Protein 1O6V (pdb70)

Solvent-accessible surface area: 38414 Å² total

Organism: Listeria monocytogenes serovar 1/2a (strain ATCC BAA-679 / EGD-e) (NCBI:txid169963)

InterPro domains:
  IPR001611 Leucine-rich repeat [PS51450] (99-120)
  IPR001611 Leucine-rich repeat [PS51450] (121-142)
  IPR001611 Leucine-rich repeat [PS51450] (143-164)
  IPR001611 Leucine-rich repeat [PS51450] (165-186)
  IPR001611 Leucine-rich repeat [PS51450] (208-229)
  IPR001611 Leucine-rich repeat [PS51450] (230-251)
  IPR001611 Leucine-rich repeat [PS51450] (252-273)
  IPR001611 Leucine-rich repeat [PS51450] (274-295)
  IPR001611 Leucine-rich repeat [PS51450] (296-317)
  IPR001611 Leucine-rich repeat [PS51450] (318-339)
  IPR001611 Leucine-rich repeat [PS51450] (340-361)
  IPR001611 Leucine-rich repeat [PS51450] (362-383)
  IPR001611 Leucine-rich repeat [PS51450] (384-405)
  IPR003591 Leucine-rich repeat, typical subtype [SM00369] (97-118)
  IPR003591 Leucine-rich repeat, typical subtype [SM00369] (119-140)
  IPR003591 Leucine-rich repeat, typical subtype [SM00369] (141-162)
  IPR003591 Leucine-rich repeat, typical subtype [SM00369] (163-184)
  IPR003591 Leucine-rich repeat, typical subtype [SM00369] (206-227)
  IPR003591 Leucine-rich repeat, typical subtype [SM00369] (228-248)
  IPR003591 Leucine-rich repeat, typical subtype [SM00369] (250-271)

Foldseek 3Di:
DADADPDWAQLCVQAVFPQVLVQVCVVLVHDDSRGTDHLVSLCVDAEEEQDPRQTADRRNCSSNLNHAYYAHAQYAYADDLSQQNNLNHAEYHHANYAYADPLSQQNNQNHQYYAHANYAYADPLSCLNNQNHQYYHADNYDYADPLSCLRNQNHAEDEHDAAHADPQSCQNNQNHAYYADEHYAYADPLSVLNNLNHQEYHHEQYAHADDLSCLNNQNHQYYAHHHYAYADPLSCLNNLNHQYYAPANYAYADPLSCLNNQNHQEYHHAQYAHADDLSCLNNQNHQYYEHHNYAYADPLSCLSNQNHAEYEAANYAYADPQSCLSHLNHQYYAHAQYAHADPLNCLNNLNHQYYAHAAYQYQEQQSCQNNQNHQAYHAYEHEDEDDADADDQKDKDFQRRADNVRDGFDFPFWPQPWDDDPGMIMHGHPDDDFKTKTKGWAWDDRNNHIYINIYIYIHGHD/DADPDFFQLCVLAVFPQVLVQVCVVLVHDDSRDTDHLVSLCVDAEEESDQRQTADRRNCLSSLNHQYYAHAQYAYADDLSQQRSLNHAEYHHANYAYADPLSQLRNLNHQYYAHAHYAYADPLSQLNNQNHQYEHADHYDHADPLSCLRNQNHQEDEHDAAHADPQSCQNNLNHAYYADEHYAYADPLSVLNNLNHQEYHHEQYAHADDLSCLNNQNHQYYAHHHYAYADPLSLLNNLNHAEYAPANYAYADCLSCLNNQNHQEYHHAQYAYADCLSVLNNQNHQYYEHHNYAYADPLSCLSNQNHAEYEHAHYAYADPLSCLSHLNHAEYAHAQYAHADDLSVQNNLNHAYYAHAQYQHQEQQSVQNNQNHAAYHAHEHEDAAEEAAADQKDKDFQRHADNVRDGFDFPFWPQPWDDDPGMTMHGHPDDDFWIKTKGWAWDDRNNHIYINMYMYIYGHD

Radius of gyration: 49.24 Å; Cα contacts (8 Å, |Δi|>4): 3359; chains: 2; bounding box: 65×78×161 Å

B-factor: mean 17.6, std 8.45, range [5.35, 55.25]

GO terms:
  GO:0005576 extracellular region (C, EXP)
  GO:0009274 peptidoglycan-based cell wall (C, TAS)
  GO:0005515 protein binding (F, IPI)

Sequence (922 aa):
GSATITQQDTPINQQIFTDTTALAEKKMKKTVLGKTTNNVTDTVSSQTDDLDQQVTTTTLQQQADRRLGIKKSIDGVVEYLNNLTQQQINFSNNQQLTDITTTPLKKNNLTKKLVVDILMNNNQQIADITTPLANNLTNLTGLTLFNNQQITDDIDDPLKNLTNLNNRLEEELSSSSNTISSDDISALSGLTSLQQQQQLSSFGNNQQQVTTDLKPLANLTTTTLERRRLDDISSNKVSDISVLAKLTNLESLIIATNNQQISDITPLGILTNNLDELSLNGNQQQLLKDIGTLASSLTNLTDDLDLANNQISNLAPLSGLTKKLTELKKLGANQISSNISPLAGLTALTNLELNEENQLEEDDISSPIISSNNLKNNLTTYYLTLYFFNNNISSSDISPVSSLTKLQQRRLFFFYNNKKVSSDVSSSLANNLTTTNIINWLSAGHHNQISDLTPLANNLTRRITQLGLNNDQQAAWWTTNNAAPPVVNNYYKKAANNVVSSIIPPNNTTVKKNVTGALIAPATTIISSDDGGGGSSYYTTEEPPDDIITTWWNNLLPPSSYTTNNEEVVSSYYTTFSQPVTIGKKGTTTFFSSGGTTVVTTQQPPLLKKATITQDTPINQIFTDTTALAEKMKTVLGKKTNVTDTVSQTTDLDQVTTTLQQADRRRLGIKSIDGVVEYLNNLTQQINFFSNNNQQLTTDDDITTPLKKKNLTKLVVDILMNNNQIADITTPLANNLTNLTGLTLFNNQQITDDIDDPLKNLTNNLNNRLEEELSSNTISDDISSALSSGLTSLQQQQQLSFGNNQQQVTDLKPLANLTTTTLERRLDISSNKKVSDDISSVLAKLTNNLESSLIIATNNQISDITPLGILTNLDDEELSSLNGNQQQLKDIGTLASSLTNLTDLDLANNQISNLAPLSGLTKKLTELKKLGANQISNISSPLAGLTALTNLEELNEENQLEEDISSPIISSNNLKKKNNLTTYLTLYFFNNNISSDISPVSSLTKLQRLFFFYNNKKVSDVSSSLANNLTTTNINWLSAGHHNQISDLTPLANLTRRRITQLGLNNDQAAWWTTNNAAPPVVNNYYKKAANNVVSSIIPPNNTTVKKKNVTGALIAPAATTIISSDDGGGGSSYYTEEPPDDIITTWWNNLLPPSSYYTTNNEEVVSSYYTFSQPVTIGKGTTTTFSGGTTVVTTQQPPLLKK

Nearest PDB structures (foldseek):
  8h64-assembly2_C  TM=9.914E-01  e=2.262E-69  Listeria monocytogenes EGD-e
  2omu-assembly1_A  TM=9.912E-01  e=2.163E-69  Listeria monocytogenes EGD-e
  2omz-assembly1_A  TM=9.907E-01  e=3.704E-69  Listeria monocytogenes EGD-e
  2omv-assembly1_A  TM=9.915E-01  e=9.926E-69  Listeria monocytogenes EGD-e
  2omy-assembly1_A  TM=9.886E-01  e=4.355E-68  Listeria monocytogenes EGD-e

CATH classification: 3.80.10.10 (+1 more: 2.60.40.1220)

Secondary structure (P-SEA, 3-state):
cbbbbccbbbcccccccaaaaaaaaaaaccccccccccaaaaaaccccccccccccccccccccccccbbbbccccccccccccccccccbbbbccccccccccccccccccbbbbccccccccccccccccccbbbbcccccccccccccccccccccccccccccccccccccccbbbbccccccccccccccccccbbbbccccccccccccccccccbbbbccccccccccccccccccbbbbccccccccccccccccccbbbbccccccccccccccccccbbbbccccccccccccccccccbbbbccccccccccccccccccbbbbccccccccccccccccccbbbbccccccccccccccccccccccccccccccbbbbccbbbbbbcccccccccccccccccccccccccbbbbbccccccccbbbbbbbbcccbbbbbbbbbbbbcc/cccccccccccccccaaaaaaaaaaaccccccccccaaaaaaccccccccccccccccccccccccbbbbccccccccccccccccccbbbbccccccccccccccccccbbbbccccccccccccccccccbbbbcccccccccccccccccccccccccccccccccccccccbbbbccccccccccccccccccbbbbccccccccccccccccccbbbbccccccccccccccccccbbbbccccccccccccccccccbbbbccccccccccccccccccbbbbccccccccccccccccccbbbbccccccccccccccccccbbbbccccccccccccccccccbbbbcccccccccccccccccccccccbbbbbccbbbbccbbbbbbccccccccccccccccccccccccbbbbbccccccccccbbbbbbbcccbbbbbcbbbbbbcc

Structure (mmCIF, N/CA/C/O backbone):
data_1O6V
#
_entry.id   1O6V
#
_cell.length_a   85.589
_cell.length_b   67.907
_cell.length_c   154.251
_cell.angle_alpha   90.00
_cell.angle_beta   103.48
_cell.angle_gamma   90.00
#
_symmetry.space_group_name_H-M   'C 1 2 1'
#
loop_
_entity.id
_entity.type
_entity.pdbx_description
1 polymer 'INTERNALIN A'
2 non-polymer 'CALCIUM ION'
3 water water
#
loop_
_atom_site.group_PDB
_atom_site.id
_atom_site.type_symbol
_atom_site.label_atom_id
_atom_site.label_alt_id
_atom_site.label_comp_id
_atom_site.label_asym_id
_atom_site.label_entity_id
_atom_site.label_seq_id
_atom_site.pdbx_PDB_ins_code
_atom_site.Cartn_x
_atom_site.Cartn_y
_atom_site.Cartn_z
_atom_site.occupancy
_atom_site.B_iso_or_equiv
_atom_site.auth_seq_id
_atom_site.auth_comp_id
_atom_site.auth_asym_id
_atom_site.auth_atom_id
_atom_site.pdbx_PDB_model_num
ATOM 1 C C . LEU A 1 3 ? -9.877 -24.285 105.087 1.00 33.48 33 LEU A C 1
ATOM 2 O O . LEU A 1 3 ? -9.036 -25.159 105.329 1.00 34.01 33 LEU A O 1
ATOM 3 N N . GLY A 1 4 ? -9.887 -23.099 105.694 1.00 33.03 34 GLY A N 1
ATOM 4 C CA . GLY A 1 4 ? -9.282 -22.884 107.007 1.00 32.69 34 GLY A CA 1
ATOM 5 C C . GLY A 1 4 ? -7.806 -22.474 106.913 1.00 32.53 34 GLY A C 1
ATOM 6 O O . GLY A 1 4 ? -7.118 -22.388 107.940 1.00 32.15 34 GLY A O 1
ATOM 7 N N . SER A 1 5 ? -7.329 -22.237 105.672 1.00 32.09 35 SER A N 1
ATOM 8 C CA . SER A 1 5 ? -5.931 -21.818 105.402 1.00 31.69 35 SER A CA 1
ATOM 9 C C . SER A 1 5 ? -5.921 -20.835 104.284 1.00 30.92 35 SER A C 1
ATOM 10 O O . SER A 1 5 ? -6.542 -21.083 103.224 1.00 31.87 35 SER A O 1
ATOM 13 N N . ALA A 1 6 ? -5.225 -19.709 104.489 1.00 29.28 36 ALA A N 1
ATOM 14 C CA . ALA A 1 6 ? -4.972 -18.737 103.429 1.00 27.78 36 ALA A CA 1
ATOM 15 C C . ALA A 1 6 ? -3.604 -19.027 102.849 1.00 26.46 36 ALA A C 1
ATOM 16 O O . ALA A 1 6 ? -2.643 -19.175 103.583 1.00 25.99 36 ALA A O 1
ATOM 18 N N . THR A 1 7 ? -3.515 -19.142 101.519 1.00 24.76 37 THR A N 1
ATOM 19 C CA . THR A 1 7 ? -2.239 -19.366 100.858 1.00 24.19 37 THR A CA 1
ATOM 20 C C . THR A 1 7 ? -2.027 -18.452 99.662 1.00 23.13 37 THR A C 1
ATOM 21 O O . THR A 1 7 ? -2.960 -17.990 99.026 1.00 23.41 37 THR A O 1
ATOM 25 N N . ILE A 1 8 ? -0.770 -18.181 99.388 1.00 22.27 38 ILE A N 1
ATOM 26 C CA . ILE A 1 8 ? -0.390 -17.566 98.138 1.00 22.44 38 ILE A CA 1
ATOM 27 C C . ILE A 1 8 ? -0.006 -18.655 97.149 1.00 23.32 38 ILE A C 1
ATOM 28 O O . ILE A 1 8 ? 0.626 -19.697 97.512 1.00 24.46 38 ILE A O 1
ATOM 33 N N . THR A 1 9 ? -0.404 -18.410 95.912 1.00 23.81 39 THR A N 1
ATOM 34 C CA . THR A 1 9 ? -0.251 -19.305 94.768 1.00 24.54 39 THR A CA 1
ATOM 35 C C . THR A 1 9 ? 1.061 -19.027 93.999 1.00 23.60 39 THR A C 1
ATOM 36 O O . THR A 1 9 ? 1.590 -19.927 93.291 1.00 24.83 39 THR A O 1
ATOM 40 N N A GLN A 1 10 ? 1.569 -17.792 94.098 0.70 23.11 40 GLN A N 1
ATOM 41 N N B GLN A 1 10 ? 1.548 -17.776 94.094 0.30 23.33 40 GLN A N 1
ATOM 42 C CA A GLN A 1 10 ? 2.879 -17.440 93.530 0.70 22.30 40 GLN A CA 1
ATOM 43 C CA B GLN A 1 10 ? 2.816 -17.355 93.484 0.30 22.74 40 GLN A CA 1
ATOM 44 C C A GLN A 1 10 ? 3.650 -16.598 94.516 0.70 22.08 40 GLN A C 1
ATOM 45 C C B GLN A 1 10 ? 3.633 -16.585 94.522 0.30 22.26 40 GLN A C 1
ATOM 46 O O A GLN A 1 10 ? 3.064 -15.984 95.417 0.70 21.62 40 GLN A O 1
ATOM 47 O O B GLN A 1 10 ? 3.067 -16.016 95.469 0.30 22.01 40 GLN A O 1
ATOM 58 N N . ASP A 1 11 ? 4.960 -16.578 94.358 1.00 21.37 41 ASP A N 1
ATOM 59 C CA . ASP A 1 11 ? 5.838 -15.771 95.211 1.00 21.16 41 ASP A CA 1
ATOM 60 C C . ASP A 1 11 ? 5.376 -14.287 95.182 1.00 20.66 41 ASP A C 1
ATOM 61 O O . ASP A 1 11 ? 5.058 -13.748 94.148 1.00 20.11 41 ASP A O 1
ATOM 66 N N . THR A 1 12 ? 5.338 -13.654 96.370 1.00 18.58 42 THR A N 1
ATOM 67 C CA . THR A 1 12 ? 4.689 -12.391 96.539 1.00 18.11 42 THR A CA 1
ATOM 68 C C . THR A 1 12 ? 5.507 -11.487 97.440 1.00 17.06 42 THR A C 1
ATOM 69 O O . THR A 1 12 ? 5.981 -11.954 98.496 1.00 17.55 42 THR A O 1
ATOM 73 N N . PRO A 1 13 ? 5.677 -10.208 97.100 1.00 16.53 43 PRO A N 1
ATOM 74 C CA . PRO A 1 13 ? 6.382 -9.308 98.014 1.00 15.80 43 PRO A CA 1
ATOM 75 C C . PRO A 1 13 ? 5.774 -9.265 99.401 1.00 15.79 43 PRO A C 1
ATOM 76 O O . PRO A 1 13 ? 4.569 -9.339 99.573 1.00 16.01 43 PRO A O 1
ATOM 80 N N . ILE A 1 14 ? 6.638 -9.204 100.363 1.00 15.21 44 ILE A N 1
ATOM 81 C CA . ILE A 1 14 ? 6.223 -9.199 101.780 1.00 15.83 44 ILE A CA 1
ATOM 82 C C . ILE A 1 14 ? 5.241 -8.051 102.028 1.00 16.76 44 ILE A C 1
ATOM 83 O O . ILE A 1 14 ? 4.234 -8.241 102.741 1.00 17.38 44 ILE A O 1
ATOM 88 N N . ASN A 1 15 ? 5.507 -6.861 101.434 1.00 17.20 45 ASN A N 1
ATOM 89 C CA . ASN A 1 15 ? 4.671 -5.677 101.676 1.00 17.87 45 ASN A CA 1
ATOM 90 C C . ASN A 1 15 ? 3.291 -5.717 100.999 1.00 18.03 45 ASN A C 1
ATOM 91 O O . ASN A 1 15 ? 2.470 -4.841 101.257 1.00 19.86 45 ASN A O 1
ATOM 96 N N A GLN A 1 16 ? 3.050 -6.753 100.160 0.70 17.43 46 GLN A N 1
ATOM 97 N N B GLN A 1 16 ? 3.044 -6.705 100.135 0.30 18.08 46 GLN A N 1
ATOM 98 C CA A GLN A 1 16 ? 1.736 -7.005 99.559 0.70 16.95 46 GLN A CA 1
ATOM 99 C CA B GLN A 1 16 ? 1.696 -6.914 99.608 0.30 17.94 46 GLN A CA 1
ATOM 100 C C A GLN A 1 16 ? 0.937 -8.056 100.344 0.70 16.90 46 GLN A C 1
ATOM 101 C C B GLN A 1 16 ? 0.892 -7.826 100.543 0.30 17.45 46 GLN A C 1
ATOM 102 O O A GLN A 1 16 ? -0.220 -8.300 100.042 0.70 18.13 46 GLN A O 1
ATOM 103 O O B GLN A 1 16 ? -0.324 -7.681 100.629 0.30 17.57 46 GLN A O 1
ATOM 114 N N . ILE A 1 17 ? 1.592 -8.710 101.295 1.00 17.21 47 ILE A N 1
ATOM 115 C CA . ILE A 1 17 ? 0.927 -9.672 102.210 1.00 16.84 47 ILE A CA 1
ATOM 116 C C . ILE A 1 17 ? 0.649 -8.950 103.532 1.00 16.08 47 ILE A C 1
ATOM 117 O O . ILE A 1 17 ? -0.463 -8.955 104.014 1.00 16.79 47 ILE A O 1
ATOM 122 N N . PHE A 1 18 ? 1.690 -8.347 104.076 1.00 15.84 48 PHE A N 1
ATOM 123 C CA . PHE A 1 18 ? 1.624 -7.638 105.376 1.00 15.95 48 PHE A CA 1
ATOM 124 C C . PHE A 1 18 ? 1.593 -6.203 105.071 1.00 16.46 48 PHE A C 1
ATOM 125 O O . PHE A 1 18 ? 2.609 -5.596 104.823 1.00 16.86 48 PHE A O 1
ATOM 133 N N . THR A 1 19 ? 0.394 -5.644 105.037 1.00 17.15 49 THR A N 1
ATOM 134 C CA . THR A 1 19 ? 0.192 -4.250 104.556 1.00 18.53 49 THR A CA 1
ATOM 135 C C . THR A 1 19 ? 0.549 -3.214 105.588 1.00 17.95 49 THR A C 1
ATOM 136 O O . THR A 1 19 ? 0.816 -2.096 105.257 1.00 19.23 49 THR A O 1
ATOM 140 N N . ASP A 1 20 ? 0.590 -3.596 106.860 1.00 17.11 50 ASP A N 1
ATOM 141 C CA . ASP A 1 20 ? 1.058 -2.702 107.888 1.00 16.29 50 ASP A CA 1
ATOM 142 C C . ASP A 1 20 ? 2.572 -2.564 107.773 1.00 16.41 50 ASP A C 1
ATOM 143 O O . ASP A 1 20 ? 3.287 -3.563 107.735 1.00 16.28 50 ASP A O 1
ATOM 148 N N A THR A 1 21 ? 3.035 -1.303 107.718 0.70 16.78 51 THR A N 1
ATOM 149 N N B THR A 1 21 ? 3.082 -1.327 107.733 0.30 16.30 51 THR A N 1
ATOM 150 C CA A THR A 1 21 ? 4.439 -0.963 107.568 0.70 17.75 51 THR A CA 1
ATOM 151 C CA B THR A 1 21 ? 4.531 -1.111 107.457 0.30 16.57 51 THR A CA 1
ATOM 152 C C A THR A 1 21 ? 5.304 -1.671 108.598 0.70 16.83 51 THR A C 1
ATOM 153 C C B THR A 1 21 ? 5.435 -1.565 108.620 0.30 16.30 51 THR A C 1
ATOM 154 O O A THR A 1 21 ? 6.305 -2.331 108.257 0.70 17.37 51 THR A O 1
ATOM 155 O O B THR A 1 21 ? 6.624 -1.928 108.398 0.30 16.40 51 THR A O 1
ATOM 162 N N . ALA A 1 22 ? 4.920 -1.541 109.858 1.00 16.45 52 ALA A N 1
ATOM 163 C CA . ALA A 1 22 ? 5.680 -2.121 110.956 1.00 15.75 52 ALA A CA 1
ATOM 164 C C . ALA A 1 22 ? 5.694 -3.625 110.907 1.00 15.19 52 ALA A C 1
ATOM 165 O O . ALA A 1 22 ? 6.729 -4.253 111.127 1.00 16.20 52 ALA A O 1
ATOM 167 N N . LEU A 1 23 ? 4.568 -4.230 110.634 1.00 14.61 53 LEU A N 1
ATOM 168 C CA . LEU A 1 23 ? 4.537 -5.668 110.567 1.00 14.65 53 LEU A CA 1
ATOM 169 C C . LEU A 1 23 ? 5.364 -6.170 109.376 1.00 14.86 53 LEU A C 1
ATOM 170 O O . LEU A 1 23 ? 6.017 -7.214 109.457 1.00 14.06 53 LEU A O 1
ATOM 175 N N . ALA A 1 24 ? 5.330 -5.468 108.277 1.00 14.83 54 ALA A N 1
ATOM 176 C CA . ALA A 1 24 ? 6.116 -5.908 107.114 1.00 15.44 54 ALA A CA 1
ATOM 177 C C . ALA A 1 24 ? 7.580 -5.929 107.389 1.00 15.62 54 ALA A C 1
ATOM 178 O O . ALA A 1 24 ? 8.267 -6.836 106.984 1.00 15.23 54 ALA A O 1
ATOM 180 N N . GLU A 1 25 ? 8.043 -4.910 108.087 1.00 16.50 55 GLU A N 1
ATOM 181 C CA . GLU A 1 25 ? 9.423 -4.790 108.474 1.00 17.67 55 GLU A CA 1
ATOM 182 C C . GLU A 1 25 ? 9.843 -5.949 109.425 1.00 17.14 55 GLU A C 1
ATOM 183 O O . GLU A 1 25 ? 10.906 -6.483 109.312 1.00 18.73 55 GLU A O 1
ATOM 189 N N A LYS A 1 26 ? 8.958 -6.284 110.371 0.90 16.61 56 LYS A N 1
ATOM 190 N N B LYS A 1 26 ? 8.942 -6.289 110.357 0.10 17.24 56 LYS A N 1
ATOM 191 C CA A LYS A 1 26 ? 9.165 -7.378 111.226 0.90 16.32 56 LYS A CA 1
ATOM 192 C CA B LYS A 1 26 ? 9.152 -7.392 111.274 0.10 17.00 56 LYS A CA 1
ATOM 193 C C A LYS A 1 26 ? 9.209 -8.689 110.452 0.90 16.20 56 LYS A C 1
ATOM 194 C C B LYS A 1 26 ? 9.191 -8.711 110.507 0.10 16.79 56 LYS A C 1
ATOM 195 O O A LYS A 1 26 ? 10.079 -9.512 110.678 0.90 16.41 56 LYS A O 1
ATOM 196 O O B LYS A 1 26 ? 10.033 -9.550 110.782 0.10 16.83 56 LYS A O 1
ATOM 207 N N . MET A 1 27 ? 8.278 -8.880 109.533 1.00 16.62 57 MET A N 1
ATOM 208 C CA . MET A 1 27 ? 8.183 -10.149 108.778 1.00 16.22 57 MET A CA 1
ATOM 209 C C . MET A 1 27 ? 9.394 -10.328 107.845 1.00 17.20 57 MET A C 1
ATOM 210 O O . MET A 1 27 ? 9.808 -11.406 107.611 1.00 17.31 57 MET A O 1
ATOM 215 N N A LYS A 1 28 ? 9.936 -9.232 107.358 0.50 17.42 58 LYS A N 1
ATOM 216 N N B LYS A 1 28 ? 9.918 -9.213 107.341 0.50 17.59 58 LYS A N 1
ATOM 217 C CA A LYS A 1 28 ? 11.123 -9.277 106.524 0.50 17.60 58 LYS A CA 1
ATOM 218 C CA B LYS A 1 28 ? 11.148 -9.203 106.547 0.50 17.92 58 LYS A CA 1
ATOM 219 C C A LYS A 1 28 ? 12.267 -9.947 107.324 0.50 17.75 58 LYS A C 1
ATOM 220 C C B LYS A 1 28 ? 12.228 -9.952 107.329 0.50 17.88 58 LYS A C 1
ATOM 221 O O A LYS A 1 28 ? 12.932 -10.851 106.818 0.50 17.53 58 LYS A O 1
ATOM 222 O O B LYS A 1 28 ? 12.800 -10.926 106.829 0.50 17.47 58 LYS A O 1
ATOM 233 N N . THR A 1 29 ? 12.448 -9.529 108.583 1.00 18.07 59 THR A N 1
ATOM 234 C CA . THR A 1 29 ? 13.468 -10.138 109.455 1.00 18.57 59 THR A CA 1
ATOM 235 C C . THR A 1 29 ? 13.135 -11.629 109.749 1.00 17.86 59 THR A C 1
ATOM 236 O O . THR A 1 29 ? 14.009 -12.501 109.642 1.00 18.80 59 THR A O 1
ATOM 240 N N . VAL A 1 30 ? 11.888 -11.892 110.127 1.00 17.69 60 VAL A N 1
ATOM 241 C CA . VAL A 1 30 ? 11.420 -13.268 110.431 1.00 18.02 60 VAL A CA 1
ATOM 242 C C . VAL A 1 30 ? 11.649 -14.220 109.251 1.00 17.60 60 VAL A C 1
ATOM 243 O O . VAL A 1 30 ? 12.031 -15.336 109.428 1.00 17.99 60 VAL A O 1
ATOM 247 N N . LEU A 1 31 ? 11.411 -13.718 108.027 1.00 17.78 61 LEU A N 1
ATOM 248 C CA . LEU A 1 31 ? 11.469 -14.515 106.829 1.00 17.66 61 LEU A CA 1
ATOM 249 C C . LEU A 1 31 ? 12.840 -14.509 106.174 1.00 18.04 61 LEU A C 1
ATOM 250 O O . LEU A 1 31 ? 13.022 -15.155 105.149 1.00 18.78 61 LEU A O 1
ATOM 255 N N . GLY A 1 32 ? 13.793 -13.790 106.761 1.00 18.22 62 GLY A N 1
ATOM 256 C CA . GLY A 1 32 ? 15.180 -13.832 106.335 1.00 18.81 62 GLY A CA 1
ATOM 257 C C . GLY A 1 32 ? 15.418 -13.098 105.024 1.00 19.18 62 GLY A C 1
ATOM 258 O O . GLY A 1 32 ? 16.316 -13.469 104.244 1.00 20.30 62 GLY A O 1
ATOM 259 N N . LYS A 1 33 ? 14.625 -12.059 104.778 1.00 18.97 63 LYS A N 1
ATOM 260 C CA . LYS A 1 33 ? 14.764 -11.247 103.579 1.00 19.51 63 LYS A CA 1
ATOM 261 C C . LYS A 1 33 ? 15.441 -9.919 103.902 1.00 19.83 63 LYS A C 1
ATOM 262 O O . LYS A 1 33 ? 15.588 -9.567 105.054 1.00 22.05 63 LYS A O 1
ATOM 268 N N A THR A 1 34 ? 15.868 -9.196 102.899 0.50 20.05 64 THR A N 1
ATOM 269 N N B THR A 1 34 ? 15.878 -9.198 102.860 0.50 20.39 64 THR A N 1
ATOM 270 C CA A THR A 1 34 ? 16.640 -7.974 103.140 0.50 20.00 64 THR A CA 1
ATOM 271 C CA B THR A 1 34 ? 16.595 -7.896 103.037 0.50 20.62 64 THR A CA 1
ATOM 272 C C A THR A 1 34 ? 15.864 -6.748 102.737 0.50 18.81 64 THR A C 1
ATOM 273 C C B THR A 1 34 ? 15.688 -6.703 102.909 0.50 19.52 64 THR A C 1
ATOM 274 O O A THR A 1 34 ? 16.324 -5.648 102.894 0.50 19.54 64 THR A O 1
ATOM 275 O O B THR A 1 34 ? 15.906 -5.672 103.552 0.50 19.78 64 THR A O 1
ATOM 282 N N A ASN A 1 35 ? 14.653 -6.942 102.259 0.50 17.91 65 ASN A N 1
ATOM 283 N N B ASN A 1 35 ? 14.656 -6.837 102.100 0.50 18.63 65 ASN A N 1
ATOM 284 C CA A ASN A 1 35 ? 13.793 -5.800 101.942 0.50 17.24 65 ASN A CA 1
ATOM 285 C CA B ASN A 1 35 ? 13.741 -5.732 101.851 0.50 18.03 65 ASN A CA 1
ATOM 286 C C A ASN A 1 35 ? 12.317 -6.184 101.941 0.50 16.97 65 ASN A C 1
ATOM 287 C C B ASN A 1 35 ? 12.316 -6.172 101.959 0.50 17.45 65 ASN A C 1
ATOM 288 O O A ASN A 1 35 ? 11.981 -7.282 101.571 0.50 16.78 65 ASN A O 1
ATOM 289 O O B ASN A 1 35 ? 12.003 -7.296 101.656 0.50 17.40 65 ASN A O 1
ATOM 298 N N . VAL A 1 36 ? 11.434 -5.254 102.360 1.00 17.31 66 VAL A N 1
ATOM 299 C CA . VAL A 1 36 ? 9.974 -5.534 102.397 1.00 17.81 66 VAL A CA 1
ATOM 300 C C . VAL A 1 36 ? 9.357 -5.763 101.010 1.00 18.18 66 VAL A C 1
ATOM 301 O O . VAL A 1 36 ? 8.273 -6.355 100.910 1.00 18.91 66 VAL A O 1
ATOM 305 N N . THR A 1 37 ? 10.065 -5.330 99.937 1.00 18.78 67 THR A N 1
ATOM 306 C CA . THR A 1 37 ? 9.655 -5.631 98.568 1.00 19.69 67 THR A CA 1
ATOM 307 C C . THR A 1 37 ? 10.086 -7.016 98.086 1.00 18.90 67 THR A C 1
ATOM 308 O O . THR A 1 37 ? 9.645 -7.452 97.057 1.00 18.57 67 THR A O 1
ATOM 312 N N . ASP A 1 38 ? 10.953 -7.719 98.850 1.00 18.09 68 ASP A N 1
ATOM 313 C CA . ASP A 1 38 ? 11.344 -9.030 98.471 1.00 17.90 68 ASP A CA 1
ATOM 314 C C . ASP A 1 38 ? 10.184 -10.008 98.475 1.00 17.94 68 ASP A C 1
ATOM 315 O O . ASP A 1 38 ? 9.303 -9.952 99.363 1.00 16.48 68 ASP A O 1
ATOM 320 N N . THR A 1 39 ? 10.191 -10.942 97.549 1.00 17.12 69 THR A N 1
ATOM 321 C CA . THR A 1 39 ? 9.161 -11.927 97.482 1.00 17.50 69 THR A CA 1
ATOM 322 C C . THR A 1 39 ? 9.397 -13.028 98.454 1.00 17.60 69 THR A C 1
ATOM 323 O O . THR A 1 39 ? 10.535 -13.345 98.792 1.00 18.17 69 THR A O 1
ATOM 327 N N . VAL A 1 40 ? 8.292 -13.602 98.915 1.00 17.42 70 VAL A N 1
ATOM 328 C CA . VAL A 1 40 ? 8.290 -14.828 99.677 1.00 17.73 70 VAL A CA 1
ATOM 329 C C . VAL A 1 40 ? 7.348 -15.819 99.088 1.00 18.05 70 VAL A C 1
ATOM 330 O O . VAL A 1 40 ? 6.430 -15.455 98.388 1.00 18.43 70 VAL A O 1
ATOM 334 N N A SER A 1 41 ? 7.594 -17.109 99.338 0.50 18.01 71 SER A N 1
ATOM 335 N N B SER A 1 41 ? 7.601 -17.085 99.402 0.50 18.17 71 SER A N 1
ATOM 336 C CA A SER A 1 41 ? 6.691 -18.169 98.896 0.50 18.56 71 SER A CA 1
ATOM 337 C CA B SER A 1 41 ? 6.814 -18.209 98.964 0.50 18.73 71 SER A CA 1
ATOM 338 C C A SER A 1 41 ? 5.854 -18.637 100.045 0.50 18.68 71 SER A C 1
ATOM 339 C C B SER A 1 41 ? 5.875 -18.648 100.074 0.50 18.83 71 SER A C 1
ATOM 340 O O A SER A 1 41 ? 6.124 -18.279 101.212 0.50 18.48 71 SER A O 1
ATOM 341 O O B SER A 1 41 ? 6.090 -18.278 101.240 0.50 18.59 71 SER A O 1
ATOM 346 N N . GLN A 1 42 ? 4.854 -19.471 99.752 1.00 19.05 72 GLN A N 1
ATOM 347 C CA . GLN A 1 42 ? 4.011 -20.043 100.801 1.00 19.72 72 GLN A CA 1
ATOM 348 C C . GLN A 1 42 ? 4.846 -20.949 101.701 1.00 19.93 72 GLN A C 1
ATOM 349 O O . GLN A 1 42 ? 4.615 -21.006 102.918 1.00 19.73 72 GLN A O 1
ATOM 355 N N . THR A 1 43 ? 5.809 -21.664 101.106 1.00 20.02 73 THR A N 1
ATOM 356 C CA . THR A 1 43 ? 6.767 -22.490 101.868 1.00 20.46 73 THR A CA 1
ATOM 357 C C . THR A 1 43 ? 7.509 -21.662 102.919 1.00 19.56 73 THR A C 1
ATOM 358 O O . THR A 1 43 ? 7.659 -22.118 104.075 1.00 19.51 73 THR A O 1
ATOM 362 N N A ASP A 1 44 ? 7.948 -20.458 102.534 0.50 19.22 74 ASP A N 1
ATOM 363 N N B ASP A 1 44 ? 7.961 -20.445 102.547 0.50 19.39 74 ASP A N 1
ATOM 364 C CA A ASP A 1 44 ? 8.591 -19.516 103.444 0.50 18.56 74 ASP A CA 1
ATOM 365 C CA B ASP A 1 44 ? 8.634 -19.542 103.495 0.50 18.88 74 ASP A CA 1
ATOM 366 C C A ASP A 1 44 ? 7.678 -19.218 104.622 0.50 18.28 74 ASP A C 1
ATOM 367 C C B ASP A 1 44 ? 7.687 -19.202 104.645 0.50 18.47 74 ASP A C 1
ATOM 368 O O A ASP A 1 44 ? 8.099 -19.279 105.790 0.50 18.10 74 ASP A O 1
ATOM 369 O O B ASP A 1 44 ? 8.091 -19.218 105.819 0.50 18.34 74 ASP A O 1
ATOM 378 N N . LEU A 1 45 ? 6.422 -18.901 104.294 1.00 17.69 75 LEU A N 1
ATOM 379 C CA . LEU A 1 45 ? 5.393 -18.526 105.278 1.00 17.42 75 LEU A CA 1
ATOM 380 C C . LEU A 1 45 ? 5.082 -19.698 106.200 1.00 17.25 75 LEU A C 1
ATOM 381 O O . LEU A 1 45 ? 4.884 -19.509 107.387 1.00 17.38 75 LEU A O 1
ATOM 386 N N . ASP A 1 46 ? 5.059 -20.909 105.653 1.00 17.96 76 ASP A N 1
ATOM 387 C CA . ASP A 1 46 ? 4.749 -22.117 106.430 1.00 18.02 76 ASP A CA 1
ATOM 388 C C . ASP A 1 46 ? 5.779 -22.406 107.533 1.00 18.17 76 ASP A C 1
ATOM 389 O O . ASP A 1 46 ? 5.489 -23.171 108.454 1.00 18.92 76 ASP A O 1
ATOM 394 N N A GLN A 1 47 ? 6.962 -21.824 107.453 0.50 18.12 77 GLN A N 1
ATOM 395 N N B GLN A 1 47 ? 6.957 -21.792 107.443 0.50 18.26 77 GLN A N 1
ATOM 396 C CA A GLN A 1 47 ? 7.996 -22.104 108.458 0.50 17.81 77 GLN A CA 1
ATOM 397 C CA B GLN A 1 47 ? 8.022 -22.009 108.437 0.50 18.05 77 GLN A CA 1
ATOM 398 C C A GLN A 1 47 ? 7.856 -21.224 109.731 0.50 17.61 77 GLN A C 1
ATOM 399 C C B GLN A 1 47 ? 7.725 -21.337 109.764 0.50 17.79 77 GLN A C 1
ATOM 400 O O A GLN A 1 47 ? 8.649 -21.386 110.702 0.50 17.47 77 GLN A O 1
ATOM 401 O O B GLN A 1 47 ? 8.247 -21.765 110.806 0.50 17.81 77 GLN A O 1
ATOM 412 N N . VAL A 1 48 ? 6.884 -20.302 109.731 1.00 16.96 78 VAL A N 1
ATOM 413 C CA . VAL A 1 48 ? 6.679 -19.424 110.892 1.00 16.69 78 VAL A CA 1
ATOM 414 C C . VAL A 1 48 ? 5.659 -20.055 111.850 1.00 15.97 78 VAL A C 1
ATOM 415 O O . VAL A 1 48 ? 4.457 -20.150 111.542 1.00 16.06 78 VAL A O 1
ATOM 419 N N . THR A 1 49 ? 6.141 -20.478 113.007 1.00 16.38 79 THR A N 1
ATOM 420 C CA . THR A 1 49 ? 5.247 -21.104 114.042 1.00 17.03 79 THR A CA 1
ATOM 421 C C . THR A 1 49 ? 5.047 -20.225 115.294 1.00 16.69 79 THR A C 1
ATOM 422 O O . THR A 1 49 ? 4.120 -20.447 116.039 1.00 17.12 79 THR A O 1
ATOM 426 N N A THR A 1 50 ? 5.924 -19.259 115.502 0.50 16.61 80 THR A N 1
ATOM 427 N N B THR A 1 50 ? 5.960 -19.287 115.529 0.25 16.73 80 THR A N 1
ATOM 428 N N C THR A 1 50 ? 5.965 -19.264 115.492 0.25 16.77 80 THR A N 1
ATOM 429 C CA A THR A 1 50 ? 5.756 -18.281 116.589 0.50 16.64 80 THR A CA 1
ATOM 430 C CA B THR A 1 50 ? 5.758 -18.256 116.549 0.25 16.69 80 THR A CA 1
ATOM 431 C CA C THR A 1 50 ? 5.920 -18.296 116.596 0.25 16.77 80 THR A CA 1
ATOM 432 C C A THR A 1 50 ? 6.154 -16.921 116.101 0.50 16.66 80 THR A C 1
ATOM 433 C C B THR A 1 50 ? 6.015 -16.909 115.973 0.25 16.68 80 THR A C 1
ATOM 434 C C C THR A 1 50 ? 6.103 -16.905 116.011 0.25 16.75 80 THR A C 1
ATOM 435 O O A THR A 1 50 ? 7.081 -16.787 115.250 0.50 16.20 80 THR A O 1
ATOM 436 O O B THR A 1 50 ? 6.675 -16.778 114.929 0.25 16.49 80 THR A O 1
ATOM 437 O O C THR A 1 50 ? 6.807 -16.743 114.998 0.25 16.55 80 THR A O 1
ATOM 447 N N . LEU A 1 51 ? 5.490 -15.885 116.634 1.00 16.57 81 LEU A N 1
ATOM 448 C CA . LEU A 1 51 ? 5.691 -14.534 116.214 1.00 16.64 81 LEU A CA 1
ATOM 449 C C . LEU A 1 51 ? 5.662 -13.643 117.453 1.00 16.90 81 LEU A C 1
ATOM 450 O O . LEU A 1 51 ? 4.628 -13.550 118.143 1.00 17.06 81 LEU A O 1
ATOM 455 N N A GLN A 1 52 ? 6.794 -13.014 117.750 0.40 16.46 82 GLN A N 1
ATOM 456 N N B GLN A 1 52 ? 6.794 -13.014 117.749 0.40 16.30 82 GLN A N 1
ATOM 457 N N C GLN A 1 52 ? 6.795 -13.001 117.743 0.20 16.27 82 GLN A N 1
ATOM 458 C CA A GLN A 1 52 ? 6.900 -12.057 118.861 0.40 16.52 82 GLN A CA 1
ATOM 459 C CA B GLN A 1 52 ? 6.911 -12.060 118.863 0.40 16.22 82 GLN A CA 1
ATOM 460 C CA C GLN A 1 52 ? 6.920 -12.078 118.874 0.20 16.01 82 GLN A CA 1
ATOM 461 C C A GLN A 1 52 ? 6.949 -10.680 118.256 0.40 15.72 82 GLN A C 1
ATOM 462 C C B GLN A 1 52 ? 6.957 -10.671 118.273 0.40 15.58 82 GLN A C 1
ATOM 463 C C C GLN A 1 52 ? 6.971 -10.647 118.317 0.20 15.54 82 GLN A C 1
ATOM 464 O O A GLN A 1 52 ? 8.012 -10.229 117.789 0.40 16.17 82 GLN A O 1
ATOM 465 O O B GLN A 1 52 ? 8.030 -10.196 117.842 0.40 16.14 82 GLN A O 1
ATOM 466 O O C GLN A 1 52 ? 8.056 -10.127 117.973 0.20 15.92 82 GLN A O 1
ATOM 482 N N . ALA A 1 53 ? 5.792 -10.021 118.223 1.00 15.18 83 ALA A N 1
ATOM 483 C CA . ALA A 1 53 ? 5.625 -8.731 117.538 1.00 14.20 83 ALA A CA 1
ATOM 484 C C . ALA A 1 53 ? 5.033 -7.684 118.479 1.00 14.37 83 ALA A C 1
ATOM 485 O O . ALA A 1 53 ? 4.289 -6.869 118.096 1.00 13.87 83 ALA A O 1
ATOM 487 N N . ASP A 1 54 ? 5.436 -7.755 119.717 1.00 14.56 84 ASP A N 1
ATOM 488 C CA . ASP A 1 54 ? 5.001 -6.811 120.707 1.00 14.96 84 ASP A CA 1
ATOM 489 C C . ASP A 1 54 ? 5.702 -5.459 120.557 1.00 14.75 84 ASP A C 1
ATOM 490 O O . ASP A 1 54 ? 6.869 -5.399 120.153 1.00 14.88 84 ASP A O 1
ATOM 495 N N A ARG A 1 55 ? 4.977 -4.382 120.905 0.50 14.32 85 ARG A N 1
ATOM 496 N N B ARG A 1 55 ? 4.970 -4.368 120.827 0.50 14.54 85 ARG A N 1
ATOM 497 C CA A ARG A 1 55 ? 5.501 -3.020 120.914 0.50 14.22 85 ARG A CA 1
ATOM 498 C CA B ARG A 1 55 ? 5.562 -3.038 120.964 0.50 14.66 85 ARG A CA 1
ATOM 499 C C A ARG A 1 55 ? 6.249 -2.717 119.630 0.50 14.23 85 ARG A C 1
ATOM 500 C C B ARG A 1 55 ? 6.205 -2.545 119.646 0.50 14.51 85 ARG A C 1
ATOM 501 O O A ARG A 1 55 ? 7.485 -2.510 119.619 0.50 14.35 85 ARG A O 1
ATOM 502 O O B ARG A 1 55 ? 7.292 -1.983 119.643 0.50 14.48 85 ARG A O 1
ATOM 517 N N . LEU A 1 56 ? 5.502 -2.738 118.545 1.00 13.75 86 LEU A N 1
ATOM 518 C CA . LEU A 1 56 ? 6.040 -2.372 117.201 1.00 14.34 86 LEU A CA 1
ATOM 519 C C . LEU A 1 56 ? 5.228 -1.326 116.491 1.00 14.94 86 LEU A C 1
ATOM 520 O O . LEU A 1 56 ? 5.537 -0.984 115.371 1.00 15.77 86 LEU A O 1
ATOM 525 N N . GLY A 1 57 ? 4.234 -0.769 117.122 1.00 14.94 87 GLY A N 1
ATOM 526 C CA . GLY A 1 57 ? 3.420 0.259 116.485 1.00 15.37 87 GLY A CA 1
ATOM 527 C C . GLY A 1 57 ? 2.510 -0.319 115.393 1.00 16.00 87 GLY A C 1
ATOM 528 O O . GLY A 1 57 ? 2.147 0.407 114.416 1.00 18.19 87 GLY A O 1
ATOM 529 N N . ILE A 1 58 ? 2.141 -1.595 115.512 1.00 15.19 88 ILE A N 1
ATOM 530 C CA . ILE A 1 58 ? 1.358 -2.296 114.483 1.00 14.77 88 ILE A CA 1
ATOM 531 C C . ILE A 1 58 ? -0.094 -1.904 114.607 1.00 15.70 88 ILE A C 1
ATOM 532 O O . ILE A 1 58 ? -0.667 -2.002 115.692 1.00 14.90 88 ILE A O 1
ATOM 537 N N A LYS A 1 59 ? -0.713 -1.443 113.504 0.50 16.17 89 LYS A N 1
ATOM 538 N N B LYS A 1 59 ? -0.684 -1.456 113.489 0.50 16.23 89 LYS A N 1
ATOM 539 C CA A LYS A 1 59 ? -2.146 -1.090 113.508 0.50 16.88 89 LYS A CA 1
ATOM 540 C CA B LYS A 1 59 ? -2.078 -1.047 113.427 0.50 16.95 89 LYS A CA 1
ATOM 541 C C A LYS A 1 59 ? -3.020 -2.148 112.850 0.50 16.58 89 LYS A C 1
ATOM 542 C C B LYS A 1 59 ? -2.980 -2.171 112.904 0.50 16.64 89 LYS A C 1
ATOM 543 O O A LYS A 1 59 ? -4.235 -2.152 113.03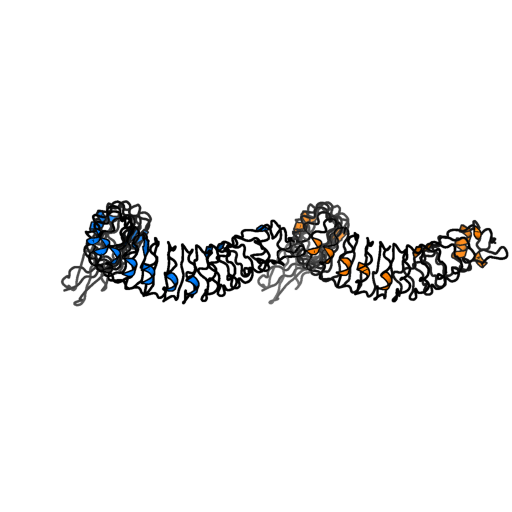9 0.50 18.04 89 LYS A O 1
ATOM 544 O O B LYS A 1 59 ? -4.153 -2.249 113.258 0.50 17.91 89 LYS A O 1
ATOM 555 N N . SER A 1 60 ? -2.405 -3.060 112.083 1.00 16.27 90 SER A N 1
ATOM 556 C CA . SER A 1 60 ? -3.155 -4.110 111.411 1.00 15.87 90 SER A CA 1
ATOM 557 C C . SER A 1 60 ? -2.338 -5.360 111.310 1.00 14.24 90 SER A C 1
ATOM 558 O O . SER A 1 60 ? -1.161 -5.310 110.998 1.00 14.33 90 SER A O 1
ATOM 561 N N . ILE A 1 61 ? -2.981 -6.514 111.548 1.00 13.66 91 ILE A N 1
ATOM 562 C CA . ILE A 1 61 ? -2.314 -7.769 111.378 1.00 14.26 91 ILE A CA 1
ATOM 563 C C . ILE A 1 61 ? -2.763 -8.471 110.057 1.00 14.90 91 ILE A C 1
ATOM 564 O O . ILE A 1 61 ? -2.573 -9.652 109.892 1.00 15.15 91 ILE A O 1
ATOM 569 N N . ASP A 1 62 ? -3.313 -7.689 109.123 1.00 15.70 92 ASP A N 1
ATOM 570 C CA . ASP A 1 62 ? -3.543 -8.193 107.802 1.00 16.54 92 ASP A CA 1
ATOM 571 C C . ASP A 1 62 ? -2.264 -8.883 107.258 1.00 16.24 92 ASP A C 1
ATOM 572 O O . ASP A 1 62 ? -1.178 -8.317 107.320 1.00 15.87 92 ASP A O 1
ATOM 577 N N . GLY A 1 63 ? -2.426 -10.108 106.741 1.00 15.43 93 GLY A N 1
ATOM 578 C CA . GLY A 1 63 ? -1.318 -10.927 106.274 1.00 15.75 93 GLY A CA 1
ATOM 579 C C . GLY A 1 63 ? -1.031 -12.122 107.169 1.00 15.30 93 GLY A C 1
ATOM 580 O O . GLY A 1 63 ? -0.545 -13.126 106.722 1.00 15.77 93 GLY A O 1
ATOM 581 N N A VAL A 1 64 ? -1.346 -11.979 108.470 0.50 15.43 94 VAL A N 1
ATOM 582 N N B VAL A 1 64 ? -1.322 -12.016 108.489 0.50 15.41 94 VAL A N 1
ATOM 583 C CA A VAL A 1 64 ? -1.060 -13.022 109.429 0.50 14.90 94 VAL A CA 1
ATOM 584 C CA B VAL A 1 64 ? -0.982 -13.151 109.382 0.50 14.85 94 VAL A CA 1
ATOM 585 C C A VAL A 1 64 ? -1.859 -14.317 109.120 0.50 14.88 94 VAL A C 1
ATOM 586 C C B VAL A 1 64 ? -1.858 -14.370 109.113 0.50 14.87 94 VAL A C 1
ATOM 587 O O A VAL A 1 64 ? -1.441 -15.391 109.483 0.50 14.75 94 VAL A O 1
ATOM 588 O O B VAL A 1 64 ? -1.520 -15.469 109.527 0.50 14.89 94 VAL A O 1
ATOM 595 N N . GLU A 1 65 ? -2.984 -14.181 108.419 1.00 15.12 95 GLU A N 1
ATOM 596 C CA . GLU A 1 65 ? -3.804 -15.337 108.016 1.00 15.73 95 GLU A CA 1
ATOM 597 C C . GLU A 1 65 ? -3.028 -16.327 107.137 1.00 16.03 95 GLU A C 1
ATOM 598 O O . GLU A 1 65 ? -3.403 -17.501 107.051 1.00 16.59 95 GLU A O 1
ATOM 604 N N . TYR A 1 66 ? -1.952 -15.838 106.490 1.00 16.08 96 TYR A N 1
ATOM 605 C CA . TYR A 1 66 ? -1.104 -16.701 105.636 1.00 16.52 96 TYR A CA 1
ATOM 606 C C . TYR A 1 66 ? -0.064 -17.499 106.419 1.00 16.83 96 TYR A C 1
ATOM 607 O O . TYR A 1 66 ? 0.634 -18.383 105.867 1.00 16.89 96 TYR A O 1
ATOM 616 N N . LEU A 1 67 ? 0.073 -17.185 107.715 1.00 16.39 97 LEU A N 1
ATOM 617 C CA . LEU A 1 67 ? 0.974 -17.923 108.624 1.00 16.59 97 LEU A CA 1
ATOM 618 C C . LEU A 1 67 ? 0.186 -19.009 109.300 1.00 16.79 97 LEU A C 1
ATOM 619 O O . LEU A 1 67 ? -0.073 -18.983 110.501 1.00 16.30 97 LEU A O 1
ATOM 624 N N . ASN A 1 68 ? -0.210 -19.986 108.514 1.00 16.72 98 ASN A N 1
ATOM 625 C CA . ASN A 1 68 ? -1.134 -21.022 108.939 1.00 17.27 98 ASN A CA 1
ATOM 626 C C . ASN A 1 68 ? -0.634 -21.892 110.041 1.00 17.09 98 ASN A C 1
ATOM 627 O O . ASN A 1 68 ? -1.446 -22.543 110.748 1.00 17.37 98 ASN A O 1
ATOM 632 N N . ASN A 1 69 ? 0.677 -21.960 110.198 1.00 16.16 99 ASN A N 1
ATOM 633 C CA . ASN A 1 69 ? 1.266 -22.863 111.181 1.00 16.62 99 ASN A CA 1
ATOM 634 C C . ASN A 1 69 ? 1.575 -22.202 112.521 1.00 15.97 99 ASN A C 1
ATOM 635 O O . ASN A 1 69 ? 2.228 -22.814 113.385 1.00 16.24 99 ASN A O 1
ATOM 640 N N . LEU A 1 70 ? 1.081 -20.971 112.716 1.00 15.71 100 LEU A N 1
ATOM 641 C CA . LEU A 1 70 ? 1.314 -20.286 113.975 1.00 14.93 100 LEU A CA 1
ATOM 642 C C . LEU A 1 70 ? 0.658 -21.022 115.155 1.00 14.12 100 LEU A C 1
ATOM 643 O O . LEU A 1 70 ? -0.517 -21.396 115.095 1.00 14.45 100 LEU A O 1
ATOM 648 N N . THR A 1 71 ? 1.446 -21.213 116.201 1.00 15.01 101 THR A N 1
ATOM 649 C CA . THR A 1 71 ? 0.950 -21.737 117.471 1.00 15.14 101 THR A CA 1
ATOM 650 C C . THR A 1 71 ? 1.058 -20.765 118.624 1.00 15.12 101 THR A C 1
ATOM 651 O O . THR A 1 71 ? 0.382 -20.938 119.600 1.00 15.04 101 THR A O 1
ATOM 655 N N A GLN A 1 72 ? 1.973 -19.805 118.547 0.50 14.68 102 GLN A N 1
ATOM 656 N N B GLN A 1 72 ? 1.886 -19.735 118.493 0.25 14.85 102 GLN A N 1
ATOM 657 N N C GLN A 1 72 ? 1.913 -19.746 118.501 0.25 14.93 102 GLN A N 1
ATOM 658 C CA A GLN A 1 72 ? 2.073 -18.756 119.594 0.50 14.55 102 GLN A CA 1
ATOM 659 C CA B GLN A 1 72 ? 2.130 -18.810 119.599 0.25 14.75 102 GLN A CA 1
ATOM 660 C CA C GLN A 1 72 ? 2.145 -18.788 119.598 0.25 14.90 102 GLN A CA 1
ATOM 661 C C A GLN A 1 72 ? 2.249 -17.421 118.945 0.50 14.30 102 GLN A C 1
ATOM 662 C C B GLN A 1 72 ? 2.395 -17.411 119.051 0.25 14.36 102 GLN A C 1
ATOM 663 C C C GLN A 1 72 ? 2.372 -17.404 119.025 0.25 14.46 102 GLN A C 1
ATOM 664 O O A GLN A 1 72 ? 2.967 -17.299 117.969 0.50 13.38 102 GLN A O 1
ATOM 665 O O B GLN A 1 72 ? 3.344 -17.228 118.275 0.25 13.85 102 GLN A O 1
ATOM 666 O O C GLN A 1 72 ? 3.268 -17.225 118.194 0.25 14.00 102 GLN A O 1
ATOM 682 N N . ILE A 1 73 ? 1.561 -16.412 119.461 1.00 13.58 103 ILE A N 1
ATOM 683 C CA . ILE A 1 73 ? 1.720 -15.022 118.996 1.00 13.39 103 ILE A CA 1
ATOM 684 C C . ILE A 1 73 ? 1.734 -14.081 120.124 1.00 12.21 103 ILE A C 1
ATOM 685 O O . ILE A 1 73 ? 1.030 -14.268 121.129 1.00 13.11 103 ILE A O 1
ATOM 690 N N . ASN A 1 74 ? 2.510 -13.048 119.968 1.00 12.19 104 ASN A N 1
ATOM 691 C CA . ASN A 1 74 ? 2.502 -11.903 120.885 1.00 11.63 104 ASN A CA 1
ATOM 692 C C . ASN A 1 74 ? 2.366 -10.639 120.081 1.00 11.90 104 ASN A C 1
ATOM 693 O O . ASN A 1 74 ? 3.316 -10.248 119.373 1.00 11.93 104 ASN A O 1
ATOM 698 N N . PHE A 1 75 ? 1.194 -10.023 120.139 1.00 11.37 105 PHE A N 1
ATOM 699 C CA . PHE A 1 75 ? 0.944 -8.716 119.549 1.00 11.88 105 PHE A CA 1
ATOM 700 C C . PHE A 1 75 ? 0.572 -7.698 120.602 1.00 11.16 105 PHE A C 1
ATOM 701 O O . PHE A 1 75 ? -0.106 -6.731 120.327 1.00 10.73 105 PHE A O 1
ATOM 709 N N . SER A 1 76 ? 1.018 -7.922 121.835 1.00 11.57 106 SER A N 1
ATOM 710 C CA . SER A 1 76 ? 0.710 -7.008 122.897 1.00 11.70 106 SER A CA 1
ATOM 711 C C . SER A 1 76 ? 1.349 -5.653 122.675 1.00 11.76 106 SER A C 1
ATOM 712 O O . SER A 1 76 ? 2.388 -5.546 122.003 1.00 12.21 106 SER A O 1
ATOM 715 N N . ASN A 1 77 ? 0.723 -4.624 123.231 1.00 11.02 107 ASN A N 1
ATOM 716 C CA . ASN A 1 77 ? 1.244 -3.225 123.159 1.00 11.32 107 ASN A CA 1
ATOM 717 C C . ASN A 1 77 ? 1.396 -2.759 121.726 1.00 12.15 107 ASN A C 1
ATOM 718 O O . ASN A 1 77 ? 2.481 -2.351 121.292 1.00 12.43 107 ASN A O 1
ATOM 723 N N . ASN A 1 78 ? 0.309 -2.837 121.009 1.00 11.76 108 ASN A N 1
ATOM 724 C CA . ASN A 1 78 ? 0.229 -2.322 119.670 1.00 12.63 108 ASN A CA 1
ATOM 725 C C . ASN A 1 78 ? -1.040 -1.453 119.583 1.00 13.53 108 ASN A C 1
ATOM 726 O O . ASN A 1 78 ? -1.563 -0.989 120.631 1.00 13.51 108 ASN A O 1
ATOM 731 N N A GLN A 1 79 ? -1.548 -1.216 118.371 0.50 13.38 109 GLN A N 1
ATOM 732 N N B GLN A 1 79 ? -1.523 -1.218 118.370 0.50 13.81 109 GLN A N 1
ATOM 733 C CA A GLN A 1 79 ? -2.751 -0.387 118.189 0.50 13.76 109 GLN A CA 1
ATOM 734 C CA B GLN A 1 79 ? -2.702 -0.405 118.158 0.50 14.51 109 GLN A CA 1
ATOM 735 C C A GLN A 1 79 ? -3.832 -1.166 117.436 0.50 14.12 109 GLN A C 1
ATOM 736 C C B GLN A 1 79 ? -3.685 -1.186 117.316 0.50 14.55 109 GLN A C 1
ATOM 737 O O A GLN A 1 79 ? -4.618 -0.605 116.648 0.50 14.69 109 GLN A O 1
ATOM 738 O O B GLN A 1 79 ? -4.226 -0.678 116.312 0.50 15.02 109 GLN A O 1
ATOM 749 N N . LEU A 1 80 ? -3.907 -2.452 117.705 1.00 13.74 110 LEU A N 1
ATOM 750 C CA . LEU A 1 80 ? -4.891 -3.329 117.007 1.00 13.99 110 LEU A CA 1
ATOM 751 C C . LEU A 1 80 ? -6.289 -3.066 117.418 1.00 14.09 110 LEU A C 1
ATOM 752 O O . LEU A 1 80 ? -6.612 -2.814 118.581 1.00 13.48 110 LEU A O 1
ATOM 757 N N . THR A 1 81 ? -7.172 -3.116 116.446 1.00 15.49 111 THR A N 1
ATOM 758 C CA . THR A 1 81 ? -8.594 -3.087 116.698 1.00 16.78 111 THR A CA 1
ATOM 759 C C . THR A 1 81 ? -9.202 -4.369 116.110 1.00 17.84 111 THR A C 1
ATOM 760 O O . THR A 1 81 ? -9.819 -5.176 116.816 1.00 21.41 111 THR A O 1
ATOM 764 N N . ASP A 1 82 ? -8.979 -4.586 114.862 1.00 18.51 112 ASP A N 1
ATOM 765 C CA . ASP A 1 82 ? -9.513 -5.720 114.147 1.00 19.03 112 ASP A CA 1
ATOM 766 C C . ASP A 1 82 ? -8.574 -6.918 114.277 1.00 18.02 112 ASP A C 1
ATOM 767 O O . ASP A 1 82 ? -7.379 -6.835 113.912 1.00 19.98 112 ASP A O 1
ATOM 772 N N . ILE A 1 83 ? -9.073 -8.028 114.762 1.00 16.25 113 ILE A N 1
ATOM 773 C CA . ILE A 1 83 ? -8.264 -9.261 114.788 1.00 15.21 113 ILE A CA 1
ATOM 774 C C . ILE A 1 83 ? -8.819 -10.379 113.907 1.00 14.89 113 ILE A C 1
ATOM 775 O O . ILE A 1 83 ? -8.540 -11.545 114.128 1.00 13.80 113 ILE A O 1
ATOM 780 N N A THR A 1 84 ? -9.578 -9.984 112.894 0.50 14.40 114 THR A N 1
ATOM 781 N N B THR A 1 84 ? -9.599 -9.999 112.883 0.25 14.90 114 THR A N 1
ATOM 782 N N C THR A 1 84 ? -9.597 -10.010 112.882 0.25 14.64 114 THR A N 1
ATOM 783 C CA A THR A 1 84 ? -10.181 -10.929 111.961 0.50 14.37 114 THR A CA 1
ATOM 784 C CA B THR A 1 84 ? -10.217 -10.989 111.999 0.25 15.20 114 THR A CA 1
ATOM 785 C CA C THR A 1 84 ? -10.191 -11.028 111.984 0.25 14.70 114 THR A CA 1
ATOM 786 C C A THR A 1 84 ? -9.159 -11.907 111.329 0.50 14.59 114 THR A C 1
ATOM 787 C C B THR A 1 84 ? -9.174 -11.933 111.300 0.25 15.06 114 THR A C 1
ATOM 788 C C C THR A 1 84 ? -9.151 -11.949 111.319 0.25 14.80 114 THR A C 1
ATOM 789 O O A THR A 1 84 ? -9.479 -13.050 111.158 0.50 15.20 114 THR A O 1
ATOM 790 O O B THR A 1 84 ? -9.494 -13.092 111.062 0.25 15.38 114 THR A O 1
ATOM 791 O O C THR A 1 84 ? -9.448 -13.125 111.107 0.25 15.06 114 THR A O 1
ATOM 801 N N . PRO A 1 85 ? -7.923 -11.451 110.988 1.00 14.85 115 PRO A N 1
ATOM 802 C CA . PRO A 1 85 ? -6.879 -12.361 110.445 1.00 14.85 115 PRO A CA 1
ATOM 803 C C . PRO A 1 85 ? -6.561 -13.610 111.287 1.00 14.55 115 PRO A C 1
ATOM 804 O O . PRO A 1 85 ? -5.991 -14.516 110.787 1.00 15.63 115 PRO A O 1
ATOM 808 N N . LEU A 1 86 ? -6.947 -13.625 112.564 1.00 14.24 116 LEU A N 1
ATOM 809 C CA . LEU A 1 86 ? -6.707 -14.807 113.406 1.00 13.95 116 LEU A CA 1
ATOM 810 C C . LEU A 1 86 ? -7.696 -15.914 113.272 1.00 13.55 116 LEU A C 1
ATOM 811 O O . LEU A 1 86 ? -7.460 -16.985 113.772 1.00 14.04 116 LEU A O 1
ATOM 816 N N A LYS A 1 87 ? -8.815 -15.630 112.591 0.70 14.32 117 LYS A N 1
ATOM 817 N N B LYS A 1 87 ? -8.801 -15.682 112.580 0.30 13.77 117 LYS A N 1
ATOM 818 C CA A LYS A 1 87 ? -10.083 -16.401 112.734 0.70 14.53 117 LYS A CA 1
ATOM 819 C CA B LYS A 1 87 ? -9.932 -16.609 112.685 0.30 13.61 117 LYS A CA 1
ATOM 820 C C A LYS A 1 87 ? -9.941 -17.870 112.426 0.70 14.17 117 LYS A C 1
ATOM 821 C C B LYS A 1 87 ? -9.618 -18.085 112.308 0.30 13.80 117 LYS A C 1
ATOM 822 O O A LYS A 1 87 ? -10.645 -18.697 112.968 0.70 14.00 117 LYS A O 1
ATOM 823 O O B LYS A 1 87 ? -10.066 -18.981 112.996 0.30 13.06 117 LYS A O 1
ATOM 834 N N A ASN A 1 88 ? -8.998 -18.186 111.495 0.50 14.16 118 ASN A N 1
ATOM 835 N N B ASN A 1 88 ? -8.828 -18.343 111.251 0.50 14.15 118 ASN A N 1
ATOM 836 C CA A ASN A 1 88 ? -8.777 -19.582 111.013 0.50 14.15 118 ASN A CA 1
ATOM 837 C CA B ASN A 1 88 ? -8.598 -19.719 110.898 0.50 14.80 118 ASN A CA 1
ATOM 838 C C A ASN A 1 88 ? -7.464 -20.225 111.468 0.50 14.07 118 ASN A C 1
ATOM 839 C C B ASN A 1 88 ? -7.261 -20.181 111.312 0.50 14.53 118 ASN A C 1
ATOM 840 O O A ASN A 1 88 ? -7.202 -21.392 111.141 0.50 13.95 118 ASN A O 1
ATOM 841 O O B ASN A 1 88 ? -6.755 -21.179 110.828 0.50 15.14 118 ASN A O 1
ATOM 850 N N . LEU A 1 89 ? -6.660 -19.470 112.274 1.00 14.42 119 LEU A N 1
ATOM 851 C CA . LEU A 1 89 ? -5.372 -19.900 112.789 1.00 14.53 119 LEU A CA 1
ATOM 852 C C . LEU A 1 89 ? -5.613 -20.840 113.947 1.00 15.96 119 LEU A C 1
ATOM 853 O O . LEU A 1 89 ? -5.272 -20.552 115.097 1.00 15.88 119 LEU A O 1
ATOM 858 N N . THR A 1 90 ? -6.136 -22.010 113.631 1.00 15.77 120 THR A N 1
ATOM 859 C CA . THR A 1 90 ? -6.639 -22.940 114.670 1.00 15.74 120 THR A CA 1
ATOM 860 C C . THR A 1 90 ? -5.545 -23.724 115.353 1.00 15.56 120 THR A C 1
ATOM 861 O O . THR A 1 90 ? -5.810 -24.400 116.328 1.00 15.69 120 THR A O 1
ATOM 865 N N A LYS A 1 91 ? -4.306 -23.626 114.876 0.50 14.85 121 LYS A N 1
ATOM 866 N N B LYS A 1 91 ? -4.317 -23.598 114.873 0.50 14.87 121 LYS A N 1
ATOM 867 C CA A LYS A 1 91 ? -3.184 -24.250 115.585 0.50 15.41 121 LYS A CA 1
ATOM 868 C CA B LYS A 1 91 ? -3.187 -24.225 115.517 0.50 15.43 121 LYS A CA 1
ATOM 869 C C A LYS A 1 91 ? -2.714 -23.374 116.760 0.50 14.68 121 LYS A C 1
ATOM 870 C C B LYS A 1 91 ? -2.739 -23.389 116.754 0.50 14.69 121 LYS A C 1
ATOM 871 O O A LYS A 1 91 ? -1.859 -23.781 117.513 0.50 15.66 121 LYS A O 1
ATOM 872 O O B LYS A 1 91 ? -1.950 -23.845 117.540 0.50 15.61 121 LYS A O 1
ATOM 883 N N . LEU A 1 92 ? -3.284 -22.170 116.898 1.00 14.57 122 LEU A N 1
ATOM 884 C CA . LEU A 1 92 ? -2.900 -21.306 118.005 1.00 13.09 122 LEU A CA 1
ATOM 885 C C . LEU A 1 92 ? -3.202 -21.900 119.349 1.00 12.93 122 LEU A C 1
ATOM 886 O O . LEU A 1 92 ? -4.349 -22.340 119.617 1.00 13.12 122 LEU A O 1
ATOM 891 N N A VAL A 1 93 ? -2.167 -21.895 120.188 0.50 12.21 123 VAL A N 1
ATOM 892 N N B VAL A 1 93 ? -2.190 -21.910 120.211 0.50 12.85 123 VAL A N 1
ATOM 893 C CA A VAL A 1 93 ? -2.189 -22.419 121.552 0.50 11.69 123 VAL A CA 1
ATOM 894 C CA B VAL A 1 93 ? -2.350 -22.348 121.611 0.50 12.73 123 VAL A CA 1
ATOM 895 C C A VAL A 1 93 ? -2.145 -21.230 122.558 0.50 12.18 123 VAL A C 1
ATOM 896 C C B VAL A 1 93 ? -2.101 -21.227 122.622 0.50 12.77 123 VAL A C 1
ATOM 897 O O A VAL A 1 93 ? -2.820 -21.262 123.611 0.50 11.77 123 VAL A O 1
ATOM 898 O O B VAL A 1 93 ? -2.575 -21.301 123.771 0.50 12.05 123 VAL A O 1
ATOM 905 N N . ASP A 1 94 ? -1.389 -20.172 122.236 1.00 12.66 124 ASP A N 1
ATOM 906 C CA . ASP A 1 94 ? -1.198 -19.047 123.164 1.00 12.91 124 ASP A CA 1
ATOM 907 C C . ASP A 1 94 ? -1.205 -17.767 122.434 1.00 12.03 124 ASP A C 1
ATOM 908 O O . ASP A 1 94 ? -0.535 -17.622 121.396 1.00 12.45 124 ASP A O 1
ATOM 913 N N . ILE A 1 95 ? -1.973 -16.804 122.961 1.00 11.28 125 ILE A N 1
ATOM 914 C CA . ILE A 1 95 ? -2.086 -15.479 122.406 1.00 11.53 125 ILE A CA 1
ATOM 915 C C . ILE A 1 95 ? -1.849 -14.478 123.511 1.00 11.26 125 ILE A C 1
ATOM 916 O O . ILE A 1 95 ? -2.543 -14.483 124.525 1.00 12.07 125 ILE A O 1
ATOM 921 N N . LEU A 1 96 ? -0.896 -13.611 123.276 1.00 11.28 126 LEU A N 1
ATOM 922 C CA . LEU A 1 96 ? -0.649 -12.411 124.120 1.00 11.07 126 LEU A CA 1
ATOM 923 C C . LEU A 1 96 ? -1.034 -11.227 123.305 1.00 11.53 126 LEU A C 1
ATOM 924 O O . LEU A 1 96 ? -0.386 -10.918 122.253 1.00 12.10 126 LEU A O 1
ATOM 929 N N . MET A 1 97 ? -2.047 -10.539 123.732 1.00 11.00 127 MET A N 1
ATOM 930 C CA . MET A 1 97 ? -2.584 -9.417 122.981 1.00 11.59 127 MET A CA 1
ATOM 931 C C . MET A 1 97 ? -3.150 -8.332 123.864 1.00 11.28 127 MET A C 1
ATOM 932 O O . MET A 1 97 ? -4.049 -7.519 123.444 1.00 10.38 127 MET A O 1
ATOM 937 N N . ASN A 1 98 ? -2.610 -8.222 125.059 1.00 10.39 128 ASN A N 1
ATOM 938 C CA . ASN A 1 98 ? -3.003 -7.120 125.931 1.00 10.68 128 ASN A CA 1
ATOM 939 C C . ASN A 1 98 ? -2.541 -5.814 125.361 1.00 10.41 128 ASN A C 1
ATOM 940 O O . ASN A 1 98 ? -1.664 -5.767 124.538 1.00 10.61 128 ASN A O 1
ATOM 945 N N . ASN A 1 99 ? -3.142 -4.732 125.830 1.00 10.55 129 ASN A N 1
ATOM 946 C CA . ASN A 1 99 ? -2.711 -3.366 125.508 1.00 11.56 129 ASN A CA 1
ATOM 947 C C . ASN A 1 99 ? -2.819 -3.107 124.011 1.00 11.54 129 ASN A C 1
ATOM 948 O O . ASN A 1 99 ? -1.833 -2.780 123.310 1.00 11.40 129 ASN A O 1
ATOM 953 N N . ASN A 1 100 ? -4.040 -3.298 123.521 1.00 11.93 130 ASN A N 1
ATOM 954 C CA . ASN A 1 100 ? -4.435 -2.865 122.185 1.00 11.60 130 ASN A CA 1
ATOM 955 C C . ASN A 1 100 ? -5.750 -2.103 122.344 1.00 12.00 130 ASN A C 1
ATOM 956 O O . ASN A 1 100 ? -6.063 -1.631 123.461 1.00 13.01 130 ASN A O 1
ATOM 961 N N A GLN A 1 101 ? -6.508 -1.937 121.255 0.50 12.81 131 GLN A N 1
ATOM 962 N N B GLN A 1 101 ? -6.527 -1.958 121.262 0.50 12.95 131 GLN A N 1
ATOM 963 C CA A GLN A 1 101 ? -7.797 -1.290 121.302 0.50 13.48 131 GLN A CA 1
ATOM 964 C CA B GLN A 1 101 ? -7.809 -1.280 121.318 0.50 13.77 131 GLN A CA 1
ATOM 965 C C A GLN A 1 101 ? -8.827 -2.232 120.700 0.50 13.64 131 GLN A C 1
ATOM 966 C C B GLN A 1 101 ? -8.897 -2.199 120.791 0.50 13.73 131 GLN A C 1
ATOM 967 O O A GLN A 1 101 ? -9.631 -1.846 119.848 0.50 14.46 131 GLN A O 1
ATOM 968 O O B GLN A 1 101 ? -9.840 -1.755 120.115 0.50 14.45 131 GLN A O 1
ATOM 979 N N . ILE A 1 102 ? -8.777 -3.509 121.139 1.00 13.31 132 ILE A N 1
ATOM 980 C CA . ILE A 1 102 ? -9.658 -4.548 120.628 1.00 13.79 132 ILE A CA 1
ATOM 981 C C . ILE A 1 102 ? -10.960 -4.519 121.354 1.00 13.95 132 ILE A C 1
ATOM 982 O O . ILE A 1 102 ? -10.998 -4.551 122.582 1.00 14.51 132 ILE A O 1
ATOM 987 N N . ALA A 1 103 ? -12.065 -4.470 120.606 1.00 14.83 133 ALA A N 1
ATOM 988 C CA . ALA A 1 103 ? -13.408 -4.607 121.186 1.00 14.66 133 ALA A CA 1
ATOM 989 C C . ALA A 1 103 ? -14.087 -5.926 120.788 1.00 15.21 133 ALA A C 1
ATOM 990 O O . ALA A 1 103 ? -14.756 -6.582 121.603 1.00 17.16 133 ALA A O 1
ATOM 992 N N . ASP A 1 104 ? -13.908 -6.326 119.563 1.00 15.08 134 ASP A N 1
ATOM 993 C CA . ASP A 1 104 ? -14.585 -7.475 119.003 1.00 15.48 134 ASP A CA 1
ATOM 994 C C . ASP A 1 104 ? -13.652 -8.658 118.954 1.00 14.05 134 ASP A C 1
ATOM 995 O O . ASP A 1 104 ? -12.702 -8.679 118.182 1.00 14.69 134 ASP A O 1
ATOM 1000 N N . ILE A 1 105 ? -13.930 -9.685 119.792 1.00 13.92 135 ILE A N 1
ATOM 1001 C CA . ILE A 1 105 ? -13.113 -10.870 119.830 1.00 13.64 135 ILE A CA 1
ATOM 1002 C C . ILE A 1 105 ? -13.801 -12.070 119.186 1.00 13.49 135 ILE A C 1
ATOM 1003 O O . ILE A 1 105 ? -13.399 -13.180 119.377 1.00 13.21 135 ILE A O 1
ATOM 1008 N N A THR A 1 106 ? -14.840 -11.795 118.399 0.70 14.02 136 THR A N 1
ATOM 1009 N N B THR A 1 106 ? -14.854 -11.820 118.374 0.30 13.61 136 THR A N 1
ATOM 1010 C CA A THR A 1 106 ? -15.516 -12.841 117.670 0.70 14.95 136 THR A CA 1
ATOM 1011 C CA B THR A 1 106 ? -15.516 -12.936 117.625 0.30 13.89 136 THR A CA 1
ATOM 1012 C C A THR A 1 106 ? -14.528 -13.737 116.869 0.70 14.36 136 THR A C 1
ATOM 1013 C C B THR A 1 106 ? -14.530 -13.770 116.824 0.30 13.85 136 THR A C 1
ATOM 1014 O O A THR A 1 106 ? -14.715 -14.917 116.830 0.70 14.55 136 THR A O 1
ATOM 1015 O O B THR A 1 106 ? -14.731 -14.962 116.705 0.30 13.98 136 THR A O 1
ATOM 1022 N N . PRO A 1 107 ? -13.448 -13.166 116.255 1.00 13.97 137 PRO A N 1
ATOM 1023 C CA . PRO A 1 107 ? -12.420 -13.997 115.569 1.00 13.26 137 PRO A CA 1
ATOM 1024 C C . PRO A 1 107 ? -11.727 -15.065 116.402 1.00 13.83 137 PRO A C 1
ATOM 1025 O O . PRO A 1 107 ? -11.059 -15.938 115.853 1.00 14.78 137 PRO A O 1
ATOM 1029 N N . LEU A 1 108 ? -11.852 -15.017 117.726 1.00 13.64 138 LEU A N 1
ATOM 1030 C CA . LEU A 1 108 ? -11.261 -16.060 118.557 1.00 13.45 138 LEU A CA 1
ATOM 1031 C C . LEU A 1 108 ? -12.138 -17.284 118.750 1.00 13.32 138 LEU A C 1
ATOM 1032 O O . LEU A 1 108 ? -11.670 -18.287 119.321 1.00 13.72 138 LEU A O 1
ATOM 1037 N N . ALA A 1 109 ? -13.377 -17.256 118.246 1.00 13.82 139 ALA A N 1
ATOM 1038 C CA . ALA A 1 109 ? -14.429 -18.238 118.704 1.00 14.75 139 ALA A CA 1
ATOM 1039 C C . ALA A 1 109 ? -14.120 -19.684 118.397 1.00 15.28 139 ALA A C 1
ATOM 1040 O O . ALA A 1 109 ? -14.547 -20.574 119.129 1.00 15.25 139 ALA A O 1
ATOM 1042 N N A ASN A 1 110 ? -13.368 -19.917 117.318 0.50 15.54 140 ASN A N 1
ATOM 1043 N N B ASN A 1 110 ? -13.393 -19.934 117.313 0.50 15.90 140 ASN A N 1
ATOM 1044 C CA A ASN A 1 110 ? -13.061 -21.269 116.877 0.50 15.63 140 ASN A CA 1
ATOM 1045 C CA B ASN A 1 110 ? -13.081 -21.306 116.905 0.50 16.24 140 ASN A CA 1
ATOM 1046 C C A ASN A 1 110 ? -11.640 -21.705 117.193 0.50 15.24 140 ASN A C 1
ATOM 1047 C C B ASN A 1 110 ? -11.593 -21.643 117.101 0.50 15.62 140 ASN A C 1
ATOM 1048 O O A ASN A 1 110 ? -11.233 -22.773 116.788 0.50 14.79 140 ASN A O 1
ATOM 1049 O O B ASN A 1 110 ? -11.090 -22.556 116.508 0.50 15.63 140 ASN A O 1
ATOM 1058 N N . LEU A 1 111 ? -10.897 -20.901 117.985 1.00 14.80 141 LEU A N 1
ATOM 1059 C CA . LEU A 1 111 ? -9.504 -21.194 118.258 1.00 14.90 141 LEU A CA 1
ATOM 1060 C C . LEU A 1 111 ? -9.458 -22.100 119.469 1.00 15.57 141 LEU A C 1
ATOM 1061 O O . LEU A 1 111 ? -8.949 -21.752 120.516 1.00 15.18 141 LEU A O 1
ATOM 1066 N N . THR A 1 112 ? -9.994 -23.299 119.298 1.00 15.47 142 THR A N 1
ATOM 1067 C CA . THR A 1 112 ? -10.297 -24.147 120.420 1.00 15.79 142 THR A CA 1
ATOM 1068 C C . THR A 1 112 ? -9.093 -24.863 120.973 1.00 14.83 142 THR A C 1
ATOM 1069 O O . THR A 1 112 ? -9.207 -25.504 121.994 1.00 15.35 142 THR A O 1
ATOM 1073 N N . ASN A 1 113 ? -7.933 -24.748 120.312 1.00 14.73 143 ASN A N 1
ATOM 1074 C CA . ASN A 1 113 ? -6.685 -25.294 120.855 1.00 14.55 143 ASN A CA 1
ATOM 1075 C C . ASN A 1 113 ? -5.986 -24.282 121.797 1.00 12.90 143 ASN A C 1
ATOM 1076 O O . ASN A 1 113 ? -4.998 -24.567 122.340 1.00 14.30 143 ASN A O 1
ATOM 1081 N N . LEU A 1 114 ? -6.605 -23.108 121.978 1.00 13.18 144 LEU A N 1
ATOM 1082 C CA . LEU A 1 114 ? -6.049 -22.115 122.908 1.00 11.55 144 LEU A CA 1
ATOM 1083 C C . LEU A 1 114 ? -6.033 -22.667 124.340 1.00 12.56 144 LEU A C 1
ATOM 1084 O O . LEU A 1 114 ? -7.053 -23.131 124.848 1.00 13.05 144 LEU A O 1
ATOM 1089 N N . THR A 1 115 ? -4.852 -22.606 124.945 1.00 11.42 145 THR A N 1
ATOM 1090 C CA . THR A 1 115 ? -4.693 -22.824 126.351 1.00 11.70 145 THR A CA 1
ATOM 1091 C C . THR A 1 115 ? -4.348 -21.564 127.120 1.00 11.13 145 THR A C 1
ATOM 1092 O O . THR A 1 115 ? -4.516 -21.522 128.352 1.00 11.77 145 THR A O 1
ATOM 1096 N N . GLY A 1 116 ? -3.870 -20.533 126.451 1.00 11.46 146 GLY A N 1
ATOM 1097 C CA . GLY A 1 116 ? -3.574 -19.287 127.128 1.00 10.58 146 GLY A CA 1
ATOM 1098 C C . GLY A 1 116 ? -4.018 -18.132 126.302 1.00 10.79 146 GLY A C 1
ATOM 1099 O O . GLY A 1 116 ? -3.704 -18.048 125.099 1.00 11.56 146 GLY A O 1
ATOM 1100 N N . LEU A 1 117 ? -4.715 -17.183 126.920 1.00 10.26 147 LEU A N 1
ATOM 1101 C CA . LEU A 1 117 ? -5.235 -16.048 126.236 1.00 10.55 147 LEU A CA 1
ATOM 1102 C C . LEU A 1 117 ? -5.160 -14.819 127.124 1.00 10.52 147 LEU A C 1
ATOM 1103 O O . LEU A 1 117 ? -5.766 -14.784 128.171 1.00 10.18 147 LEU A O 1
ATOM 1108 N N . THR A 1 118 ? -4.406 -13.841 126.674 1.00 10.51 148 THR A N 1
ATOM 1109 C CA . THR A 1 118 ? -4.153 -12.627 127.396 1.00 10.69 148 THR A CA 1
ATOM 1110 C C . THR A 1 118 ? -4.665 -11.446 126.594 1.00 10.47 148 THR A C 1
ATOM 1111 O O . THR A 1 118 ? -4.182 -11.138 125.509 1.00 11.07 148 THR A O 1
ATOM 1115 N N . LEU A 1 119 ? -5.651 -10.793 127.154 1.00 10.66 149 LEU A N 1
ATOM 1116 C CA . LEU A 1 119 ? -6.400 -9.712 126.502 1.00 10.34 149 LEU A CA 1
ATOM 1117 C C . LEU A 1 119 ? -6.676 -8.549 127.406 1.00 11.00 149 LEU A C 1
ATOM 1118 O O . LEU A 1 119 ? -7.545 -7.711 127.114 1.00 10.19 149 LEU A O 1
ATOM 1123 N N . PHE A 1 120 ? -5.930 -8.426 128.492 1.00 10.15 150 PHE A N 1
ATOM 1124 C CA . PHE A 1 120 ? -6.154 -7.312 129.376 1.00 10.05 150 PHE A CA 1
ATOM 1125 C C . PHE A 1 120 ? -5.791 -5.985 128.698 1.00 10.01 150 PHE A C 1
ATOM 1126 O O . PHE A 1 120 ? -5.060 -5.950 127.710 1.00 10.12 150 PHE A O 1
ATOM 1134 N N . ASN A 1 121 ? -6.353 -4.881 129.228 1.00 10.32 151 ASN A N 1
ATOM 1135 C CA . ASN A 1 121 ? -6.129 -3.531 128.654 1.00 11.27 151 ASN A CA 1
ATOM 1136 C C . ASN A 1 121 ? -6.576 -3.502 127.189 1.00 11.50 151 ASN A C 1
ATOM 1137 O O . ASN A 1 121 ? -5.797 -3.226 126.272 1.00 12.40 151 ASN A O 1
ATOM 1142 N N . ASN A 1 122 ? -7.830 -3.859 126.971 1.00 11.87 152 ASN A N 1
ATOM 1143 C CA . ASN A 1 122 ? -8.442 -3.704 125.690 1.00 11.82 152 ASN A CA 1
ATOM 1144 C C . ASN A 1 122 ? -9.797 -2.953 125.926 1.00 12.44 152 ASN A C 1
ATOM 1145 O O . ASN A 1 122 ? -9.966 -2.336 126.930 1.00 13.77 152 ASN A O 1
ATOM 1150 N N A GLN A 1 123 ? -10.730 -3.063 124.977 0.70 12.91 153 GLN A N 1
ATOM 1151 N N B GLN A 1 123 ? -10.709 -3.028 124.940 0.30 13.00 153 GLN A N 1
ATOM 1152 C CA A GLN A 1 123 ? -12.027 -2.433 125.048 0.70 13.81 153 GLN A CA 1
ATOM 1153 C CA B GLN A 1 123 ? -12.026 -2.398 124.993 0.30 13.58 153 GLN A CA 1
ATOM 1154 C C A GLN A 1 123 ? -13.090 -3.485 124.832 0.70 13.47 153 GLN A C 1
ATOM 1155 C C B GLN A 1 123 ? -13.128 -3.458 124.864 0.30 13.32 153 GLN A C 1
ATOM 1156 O O A GLN A 1 123 ? -14.055 -3.278 124.115 0.70 13.58 153 GLN A O 1
ATOM 1157 O O B GLN A 1 123 ? -14.164 -3.214 124.250 0.30 13.39 153 GLN A O 1
ATOM 1168 N N . ILE A 1 124 ? -12.904 -4.632 125.466 1.00 13.01 154 ILE A N 1
ATOM 1169 C CA . ILE A 1 124 ? -13.836 -5.766 125.348 1.00 12.48 154 ILE A CA 1
ATOM 1170 C C . ILE A 1 124 ? -14.973 -5.678 126.320 1.00 12.49 154 ILE A C 1
ATOM 1171 O O . ILE A 1 124 ? -14.785 -5.510 127.537 1.00 12.50 154 ILE A O 1
ATOM 1176 N N . THR A 1 125 ? -16.182 -5.797 125.794 1.00 12.90 155 THR A N 1
ATOM 1177 C CA . THR A 1 125 ? -17.356 -5.961 126.602 1.00 13.64 155 THR A CA 1
ATOM 1178 C C . THR A 1 125 ? -17.920 -7.361 126.481 1.00 13.42 155 THR A C 1
ATOM 1179 O O . THR A 1 125 ? -18.265 -7.997 127.496 1.00 14.77 155 THR A O 1
ATOM 1183 N N A ASP A 1 126 ? -18.053 -7.836 125.251 0.50 13.76 156 ASP A N 1
ATOM 1184 N N B ASP A 1 126 ? -18.007 -7.843 125.252 0.50 13.77 156 ASP A N 1
ATOM 1185 C CA A ASP A 1 126 ? -18.694 -9.092 124.970 0.50 13.80 156 ASP A CA 1
ATOM 1186 C CA B ASP A 1 126 ? -18.678 -9.073 124.921 0.50 13.81 156 ASP A CA 1
ATOM 1187 C C A ASP A 1 126 ? -17.680 -10.211 124.883 0.50 13.82 156 ASP A C 1
ATOM 1188 C C B ASP A 1 126 ? -17.678 -10.220 124.857 0.50 13.80 156 ASP A C 1
ATOM 1189 O O A ASP A 1 126 ? -16.844 -10.247 123.971 0.50 13.62 156 ASP A O 1
ATOM 1190 O O B ASP A 1 126 ? -16.847 -10.286 123.939 0.50 13.56 156 ASP A O 1
ATOM 1199 N N . ILE A 1 127 ? -17.754 -11.129 125.837 1.00 13.74 157 ILE A N 1
ATOM 1200 C CA . ILE A 1 127 ? -16.908 -12.277 125.854 1.00 13.46 157 ILE A CA 1
ATOM 1201 C C . ILE A 1 127 ? -17.582 -13.583 125.478 1.00 13.03 157 ILE A C 1
ATOM 1202 O O . ILE A 1 127 ? -17.022 -14.641 125.696 1.00 13.13 157 ILE A O 1
ATOM 1207 N N A ASP A 1 128 ? -18.801 -13.506 124.951 0.80 13.58 158 ASP A N 1
ATOM 1208 N N B ASP A 1 128 ? -18.777 -13.497 124.889 0.20 13.27 158 ASP A N 1
ATOM 1209 C CA A ASP A 1 128 ? -19.459 -14.687 124.403 0.80 14.68 158 ASP A CA 1
ATOM 1210 C CA B ASP A 1 128 ? -19.458 -14.687 124.372 0.20 13.54 158 ASP A CA 1
ATOM 1211 C C A ASP A 1 128 ? -18.543 -15.522 123.470 0.80 14.01 158 ASP A C 1
ATOM 1212 C C B ASP A 1 128 ? -18.563 -15.529 123.433 0.20 13.52 158 ASP A C 1
ATOM 1213 O O A ASP A 1 128 ? -18.606 -16.708 123.528 0.80 14.84 158 ASP A O 1
ATOM 1214 O O B ASP A 1 128 ? -18.668 -16.739 123.452 0.20 13.72 158 ASP A O 1
ATOM 1223 N N . PRO A 1 129 ? -17.684 -14.893 122.602 1.00 13.41 159 PRO A N 1
ATOM 1224 C CA . PRO A 1 129 ? -16.715 -15.679 121.779 1.00 13.53 159 PRO A CA 1
ATOM 1225 C C . PRO A 1 129 ? -15.728 -16.604 122.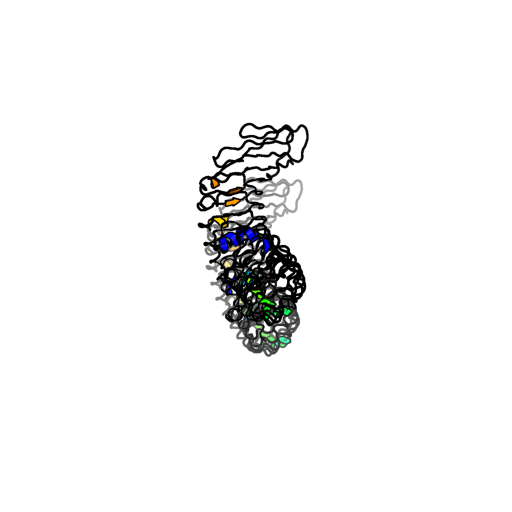488 1.00 13.89 159 PRO A C 1
ATOM 1226 O O . PRO A 1 129 ? -15.104 -17.435 121.843 1.00 14.43 159 PRO A O 1
ATOM 1230 N N . LEU A 1 130 ? -15.598 -16.479 123.816 1.00 13.71 160 LEU A N 1
ATOM 1231 C CA . LEU A 1 130 ? -14.733 -17.323 124.571 1.00 14.28 160 LEU A CA 1
ATOM 1232 C C . LEU A 1 130 ? -15.370 -18.610 125.022 1.00 13.83 160 LEU A C 1
ATOM 1233 O O . LEU A 1 130 ? -14.685 -19.491 125.505 1.00 13.50 160 LEU A O 1
ATOM 1238 N N . LYS A 1 131 ? -16.693 -18.756 124.825 1.00 14.11 161 LYS A N 1
ATOM 1239 C CA . LYS A 1 131 ? -17.441 -19.803 125.545 1.00 15.50 161 LYS A CA 1
ATOM 1240 C C . LYS A 1 131 ? -17.028 -21.208 125.209 1.00 15.25 161 LYS A C 1
ATOM 1241 O O . LYS A 1 131 ? -17.157 -22.056 126.046 1.00 15.77 161 LYS A O 1
ATOM 1247 N N . ASN A 1 132 ? -16.507 -21.457 123.990 1.00 15.09 162 ASN A N 1
ATOM 1248 C CA . ASN A 1 132 ? -16.073 -22.813 123.621 1.00 15.81 162 ASN A CA 1
ATOM 1249 C C . ASN A 1 132 ? -14.572 -23.046 123.688 1.00 15.19 162 ASN A C 1
ATOM 1250 O O . ASN A 1 132 ? -14.071 -24.057 123.229 1.00 15.92 162 ASN A O 1
ATOM 1255 N N . LEU A 1 133 ? -13.845 -22.134 124.318 1.00 14.02 163 LEU A N 1
ATOM 1256 C CA . LEU A 1 133 ? -12.440 -22.268 124.400 1.00 13.84 163 LEU A CA 1
ATOM 1257 C C . LEU A 1 133 ? -12.111 -23.027 125.663 1.00 13.93 163 LEU A C 1
ATOM 1258 O O . LEU A 1 133 ? -11.435 -22.528 126.575 1.00 12.80 163 LEU A O 1
ATOM 1263 N N . THR A 1 134 ? -12.592 -24.265 125.726 1.00 13.90 164 THR A N 1
ATOM 1264 C CA . THR A 1 134 ? -12.582 -25.032 126.966 1.00 13.96 164 THR A CA 1
ATOM 1265 C C . THR A 1 134 ? -11.241 -25.642 127.363 1.00 13.98 164 THR A C 1
ATOM 1266 O O . THR A 1 134 ? -11.129 -26.207 128.452 1.00 13.87 164 THR A O 1
ATOM 1270 N N . ASN A 1 135 ? -10.216 -25.514 126.497 1.00 13.53 165 ASN A N 1
ATOM 1271 C CA . ASN A 1 135 ? -8.896 -25.945 126.852 1.00 14.04 165 ASN A CA 1
ATOM 1272 C C . ASN A 1 135 ? -8.095 -24.806 127.524 1.00 13.21 165 ASN A C 1
ATOM 1273 O O . ASN A 1 135 ? -6.979 -25.008 127.912 1.00 13.94 165 ASN A O 1
ATOM 1278 N N . LEU A 1 136 ? -8.705 -23.647 127.670 1.00 13.03 166 LEU A N 1
ATOM 1279 C CA . LEU A 1 136 ? -8.009 -22.524 128.353 1.00 11.69 166 LEU A CA 1
ATOM 1280 C C . LEU A 1 136 ? -7.623 -22.874 129.759 1.00 11.59 166 LEU A C 1
ATOM 1281 O O . LEU A 1 136 ? -8.468 -23.364 130.562 1.00 12.43 166 LEU A O 1
ATOM 1286 N N A ASN A 1 137 ? -6.346 -22.670 130.084 0.80 10.95 167 ASN A N 1
ATOM 1287 N N B ASN A 1 137 ? -6.352 -22.662 130.073 0.20 10.71 167 ASN A N 1
ATOM 1288 C CA A ASN A 1 137 ? -5.906 -22.752 131.456 0.80 11.78 167 ASN A CA 1
ATOM 1289 C CA B ASN A 1 137 ? -5.847 -22.749 131.429 0.20 10.29 167 ASN A CA 1
ATOM 1290 C C A ASN A 1 137 ? -5.534 -21.370 132.037 0.80 11.12 167 ASN A C 1
ATOM 1291 C C B ASN A 1 137 ? -5.669 -21.349 132.026 0.20 10.36 167 ASN A C 1
ATOM 1292 O O A ASN A 1 137 ? -5.406 -21.241 133.242 0.80 11.43 167 ASN A O 1
ATOM 1293 O O B ASN A 1 137 ? -5.861 -21.158 133.216 0.20 10.10 167 ASN A O 1
ATOM 1302 N N . ARG A 1 138 ? -5.339 -20.378 131.174 1.00 10.98 168 ARG A N 1
ATOM 1303 C CA . ARG A 1 138 ? -5.022 -19.034 131.600 1.00 10.77 168 ARG A CA 1
ATOM 1304 C C . ARG A 1 138 ? -5.833 -18.065 130.769 1.00 10.25 168 ARG A C 1
ATOM 1305 O O . ARG A 1 138 ? -5.765 -18.105 129.502 1.00 10.64 168 ARG A O 1
ATOM 1313 N N . LEU A 1 139 ? -6.574 -17.181 131.425 1.00 9.66 169 LEU A N 1
ATOM 1314 C CA . LEU A 1 139 ? -7.368 -16.206 130.761 1.00 9.16 169 LEU A CA 1
ATOM 1315 C C . LEU A 1 139 ? -7.257 -14.908 131.499 1.00 9.80 169 LEU A C 1
ATOM 1316 O O . LEU A 1 139 ? -7.624 -14.836 132.669 1.00 9.77 169 LEU A O 1
ATOM 1321 N N A GLU A 1 140 ? -6.794 -13.874 130.814 0.45 10.00 170 GLU A N 1
ATOM 1322 N N B GLU A 1 140 ? -6.814 -13.870 130.812 0.45 9.94 170 GLU A N 1
ATOM 1323 N N C GLU A 1 140 ? -6.747 -13.874 130.814 0.10 9.66 170 GLU A N 1
ATOM 1324 C CA A GLU A 1 140 ? -6.513 -12.576 131.457 0.45 10.54 170 GLU A CA 1
ATOM 1325 C CA B GLU A 1 140 ? -6.524 -12.565 131.448 0.45 10.59 170 GLU A CA 1
ATOM 1326 C CA C GLU A 1 140 ? -6.473 -12.566 131.425 0.10 9.72 170 GLU A CA 1
ATOM 1327 C C A GLU A 1 140 ? -7.270 -11.471 130.776 0.45 10.38 170 GLU A C 1
ATOM 1328 C C B GLU A 1 140 ? -7.303 -11.486 130.766 0.45 10.42 170 GLU A C 1
ATOM 1329 C C C GLU A 1 140 ? -7.322 -11.509 130.739 0.10 9.84 170 GLU A C 1
ATOM 1330 O O A GLU A 1 140 ? -6.959 -11.093 129.627 0.45 10.38 170 GLU A O 1
ATOM 1331 O O B GLU A 1 140 ? -7.024 -11.133 129.605 0.45 10.40 170 GLU A O 1
ATOM 1332 O O C GLU A 1 140 ? -7.124 -11.217 129.564 0.10 9.81 170 GLU A O 1
ATOM 1348 N N . LEU A 1 141 ? -8.284 -10.947 131.469 1.00 9.79 171 LEU A N 1
ATOM 1349 C CA . LEU A 1 141 ? -9.245 -9.956 130.892 1.00 10.00 171 LEU A CA 1
ATOM 1350 C C . LEU A 1 141 ? -9.426 -8.695 131.702 1.00 10.21 171 LEU A C 1
ATOM 1351 O O . LEU A 1 141 ? -10.369 -8.009 131.515 1.00 9.78 171 LEU A O 1
ATOM 1356 N N A SER A 1 142 ? -8.502 -8.465 132.645 0.80 9.73 172 SER A N 1
ATOM 1357 N N B SER A 1 142 ? -8.516 -8.361 132.608 0.20 10.54 172 SER A N 1
ATOM 1358 C CA A SER A 1 142 ? -8.584 -7.289 133.450 0.80 10.04 172 SER A CA 1
ATOM 1359 C CA B SER A 1 142 ? -8.685 -7.092 133.474 0.20 10.99 172 SER A CA 1
ATOM 1360 C C A SER A 1 142 ? -8.515 -6.066 132.577 0.80 10.13 172 SER A C 1
ATOM 1361 C C B SER A 1 142 ? -8.661 -5.731 132.654 0.20 11.34 172 SER A C 1
ATOM 1362 O O A SER A 1 142 ? -8.014 -6.065 131.467 0.80 10.18 172 SER A O 1
ATOM 1363 O O B SER A 1 142 ? -8.135 -5.693 131.558 0.20 11.03 172 SER A O 1
ATOM 1368 N N A SER A 1 143 ? -9.073 -4.993 133.090 0.70 11.01 173 SER A N 1
ATOM 1369 N N B SER A 1 143 ? -9.249 -4.629 133.213 0.30 11.99 173 SER A N 1
ATOM 1370 C CA A SER A 1 143 ? -9.040 -3.682 132.431 0.70 11.46 173 SER A CA 1
ATOM 1371 C CA B SER A 1 143 ? -9.223 -3.354 132.539 0.30 12.57 173 SER A CA 1
ATOM 1372 C C A SER A 1 143 ? -9.677 -3.750 131.038 0.70 11.74 173 SER A C 1
ATOM 1373 C C B SER A 1 143 ? -9.802 -3.512 131.125 0.30 12.22 173 SER A C 1
ATOM 1374 O O A SER A 1 143 ? -9.095 -3.392 130.021 0.70 12.47 173 SER A O 1
ATOM 1375 O O B SER A 1 143 ? -9.297 -2.956 130.159 0.30 12.65 173 SER A O 1
ATOM 1380 N N . ASN A 1 144 ? -10.870 -4.300 131.043 1.00 11.91 174 ASN A N 1
ATOM 1381 C CA . ASN A 1 144 ? -11.784 -4.275 129.911 1.00 11.01 174 ASN A CA 1
ATOM 1382 C C . ASN A 1 144 ? -13.099 -3.670 130.434 1.00 10.78 174 ASN A C 1
ATOM 1383 O O . ASN A 1 144 ? -13.116 -3.103 131.521 1.00 11.73 174 ASN A O 1
ATOM 1388 N N . THR A 1 145 ? -14.176 -3.771 129.654 1.00 11.81 175 THR A N 1
ATOM 1389 C CA . THR A 1 145 ? -15.461 -3.281 130.100 1.00 12.22 175 THR A CA 1
ATOM 1390 C C . THR A 1 145 ? -16.474 -4.394 130.176 1.00 12.47 175 THR A C 1
ATOM 1391 O O . THR A 1 145 ? -17.641 -4.242 129.816 1.00 13.63 175 THR A O 1
ATOM 1395 N N . ILE A 1 146 ? -16.027 -5.521 130.678 1.00 11.18 176 ILE A N 1
ATOM 1396 C CA . ILE A 1 146 ? -16.901 -6.691 130.813 1.00 11.49 176 ILE A CA 1
ATOM 1397 C C . ILE A 1 146 ? -17.839 -6.525 132.028 1.00 12.02 176 ILE A C 1
ATOM 1398 O O . ILE A 1 146 ? -17.401 -6.215 133.082 1.00 12.65 176 ILE A O 1
ATOM 1403 N N A SER A 1 147 ? -19.155 -6.690 131.795 0.70 12.86 177 SER A N 1
ATOM 1404 N N B SER A 1 147 ? -19.147 -6.840 131.836 0.30 11.78 177 SER A N 1
ATOM 1405 C CA A SER A 1 147 ? -20.146 -6.605 132.826 0.70 13.92 177 SER A CA 1
ATOM 1406 C CA B SER A 1 147 ? -20.091 -7.029 132.949 0.30 11.96 177 SER A CA 1
ATOM 1407 C C A SER A 1 147 ? -20.825 -7.930 133.119 0.70 14.44 177 SER A C 1
ATOM 1408 C C B SER A 1 147 ? -20.586 -8.487 133.092 0.30 11.71 177 SER A C 1
ATOM 1409 O O A SER A 1 147 ? -21.588 -8.055 134.087 0.70 16.06 177 SER A O 1
ATOM 1410 O O B SER A 1 147 ? -20.894 -8.944 134.229 0.30 10.70 177 SER A O 1
ATOM 1415 N N A ASP A 1 148 ? -20.548 -8.938 132.267 0.50 13.71 178 ASP A N 1
ATOM 1416 N N B ASP A 1 148 ? -20.678 -9.214 131.973 0.50 11.96 178 ASP A N 1
ATOM 1417 C CA A ASP A 1 148 ? -21.249 -10.226 132.267 0.50 13.71 178 ASP A CA 1
ATOM 1418 C CA B ASP A 1 148 ? -21.319 -10.440 131.993 0.50 12.69 178 ASP A CA 1
ATOM 1419 C C A ASP A 1 148 ? -20.234 -11.358 131.910 0.50 12.90 178 ASP A C 1
ATOM 1420 C C B ASP A 1 148 ? -20.284 -11.497 131.802 0.50 12.45 178 ASP A C 1
ATOM 1421 O O A ASP A 1 148 ? -19.678 -11.374 130.822 0.50 12.87 178 ASP A O 1
ATOM 1422 O O B ASP A 1 148 ? -19.712 -11.631 130.691 0.50 12.38 178 ASP A O 1
ATOM 1431 N N . ILE A 1 149 ? -20.024 -12.286 132.852 1.00 11.78 179 ILE A N 1
ATOM 1432 C CA . ILE A 1 149 ? -19.092 -13.388 132.710 1.00 11.27 179 ILE A CA 1
ATOM 1433 C C . ILE A 1 149 ? -19.730 -14.773 132.491 1.00 11.50 179 ILE A C 1
ATOM 1434 O O . ILE A 1 149 ? -19.123 -15.756 132.694 1.00 11.72 179 ILE A O 1
ATOM 1439 N N . SER A 1 150 ? -20.962 -14.781 132.032 1.00 12.85 180 SER A N 1
ATOM 1440 C CA . SER A 1 150 ? -21.674 -16.034 131.706 1.00 13.94 180 SER A CA 1
ATOM 1441 C C . SER A 1 150 ? -20.868 -16.943 130.816 1.00 12.90 180 SER A C 1
ATOM 1442 O O . SER A 1 150 ? -20.843 -18.115 131.006 1.00 13.34 180 SER A O 1
ATOM 1445 N N . ALA A 1 151 ? -20.139 -16.362 129.833 1.00 13.02 181 ALA A N 1
ATOM 1446 C CA . ALA A 1 151 ? -19.338 -17.129 128.880 1.00 13.05 181 ALA A CA 1
ATOM 1447 C C . ALA A 1 151 ? -18.214 -17.902 129.487 1.00 12.94 181 ALA A C 1
ATOM 1448 O O . ALA A 1 151 ? -17.659 -18.776 128.866 1.00 13.12 181 ALA A O 1
ATOM 1450 N N . LEU A 1 152 ? -17.834 -17.544 130.731 1.00 12.09 182 LEU A N 1
ATOM 1451 C CA . LEU A 1 152 ? -16.748 -18.265 131.428 1.00 12.53 182 LEU A CA 1
ATOM 1452 C C . LEU A 1 152 ? -17.200 -19.549 132.047 1.00 11.52 182 LEU A C 1
ATOM 1453 O O . LEU A 1 152 ? -16.382 -20.338 132.521 1.00 11.15 182 LEU A O 1
ATOM 1458 N N . SER A 1 153 ? -18.527 -19.793 132.097 1.00 12.27 183 SER A N 1
ATOM 1459 C CA . SER A 1 153 ? -19.038 -20.837 132.965 1.00 13.11 183 SER A CA 1
ATOM 1460 C C . SER A 1 153 ? -18.579 -22.234 132.603 1.00 12.54 183 SER A C 1
ATOM 1461 O O . SER A 1 153 ? -18.529 -23.102 133.453 1.00 12.98 183 SER A O 1
ATOM 1464 N N . GLY A 1 154 ? -18.243 -22.452 131.319 1.00 12.81 184 GLY A N 1
ATOM 1465 C CA . GLY A 1 154 ? -17.751 -23.748 130.879 1.00 12.30 184 GLY A CA 1
ATOM 1466 C C . GLY A 1 154 ? -16.260 -23.875 130.717 1.00 12.53 184 GLY A C 1
ATOM 1467 O O . GLY A 1 154 ? -15.776 -24.889 130.214 1.00 12.59 184 GLY A O 1
ATOM 1468 N N . LEU A 1 155 ? -15.500 -22.881 131.163 1.00 12.19 185 LEU A N 1
ATOM 1469 C CA . LEU A 1 155 ? -14.047 -22.913 131.020 1.00 12.08 185 LEU A CA 1
ATOM 1470 C C . LEU A 1 155 ? -13.446 -23.602 132.216 1.00 12.14 185 LEU A C 1
ATOM 1471 O O . LEU A 1 155 ? -12.679 -23.038 133.005 1.00 11.79 185 LEU A O 1
ATOM 1476 N N . THR A 1 156 ? -13.750 -24.872 132.333 1.00 12.33 186 THR A N 1
ATOM 1477 C CA . THR A 1 156 ? -13.492 -25.637 133.531 1.00 12.90 186 THR A CA 1
ATOM 1478 C C . THR A 1 156 ? -12.098 -26.145 133.655 1.00 13.36 186 THR A C 1
ATOM 1479 O O . THR A 1 156 ? -11.810 -26.856 134.604 1.00 15.69 186 THR A O 1
ATOM 1483 N N . SER A 1 157 ? -11.199 -25.768 132.762 1.00 12.48 187 SER A N 1
ATOM 1484 C CA . SER A 1 157 ? -9.797 -26.106 132.885 1.00 13.24 187 SER A CA 1
ATOM 1485 C C . SER A 1 157 ? -8.985 -24.899 133.339 1.00 11.95 187 SER A C 1
ATOM 1486 O O . SER A 1 157 ? -7.778 -24.979 133.468 1.00 12.96 187 SER A O 1
ATOM 1489 N N . LEU A 1 158 ? -9.677 -23.778 133.605 1.00 11.87 188 LEU A N 1
ATOM 1490 C CA . LEU A 1 158 ? -8.961 -22.558 133.996 1.00 11.28 188 LEU A CA 1
ATOM 1491 C C . LEU A 1 158 ? -8.261 -22.727 135.335 1.00 11.30 188 LEU A C 1
ATOM 1492 O O . LEU A 1 158 ? -8.880 -23.185 136.320 1.00 11.74 188 LEU A O 1
ATOM 1497 N N A GLN A 1 159 ? -6.986 -22.333 135.381 0.40 11.53 189 GLN A N 1
ATOM 1498 N N B GLN A 1 159 ? -6.971 -22.373 135.394 0.40 11.23 189 GLN A N 1
ATOM 1499 N N C GLN A 1 159 ? -6.962 -22.373 135.329 0.20 11.51 189 GLN A N 1
ATOM 1500 C CA A GLN A 1 159 ? -6.213 -22.345 136.604 0.40 11.36 189 GLN A CA 1
ATOM 1501 C CA B GLN A 1 159 ? -6.250 -22.319 136.670 0.40 10.81 189 GLN A CA 1
ATOM 1502 C CA C GLN A 1 159 ? -6.152 -22.289 136.504 0.20 11.51 189 GLN A CA 1
ATOM 1503 C C A GLN A 1 159 ? -5.917 -20.931 137.077 0.40 10.77 189 GLN A C 1
ATOM 1504 C C B GLN A 1 159 ? -5.972 -20.895 137.087 0.40 10.39 189 GLN A C 1
ATOM 1505 C C C GLN A 1 159 ? -6.035 -20.824 136.899 0.20 11.36 189 GLN A C 1
ATOM 1506 O O A GLN A 1 159 ? -5.718 -20.702 138.252 0.40 10.11 189 GLN A O 1
ATOM 1507 O O B GLN A 1 159 ? -5.823 -20.612 138.258 0.40 9.63 189 GLN A O 1
ATOM 1508 O O C GLN A 1 159 ? -5.762 -20.503 138.042 0.20 10.97 189 GLN A O 1
ATOM 1524 N N A GLN A 1 160 ? -5.903 -20.003 136.114 0.50 10.00 190 GLN A N 1
ATOM 1525 N N B GLN A 1 160 ? -5.905 -19.986 136.145 0.50 10.22 190 GLN A N 1
ATOM 1526 C CA A GLN A 1 160 ? -5.644 -18.608 136.366 0.50 9.90 190 GLN A CA 1
ATOM 1527 C CA B GLN A 1 160 ? -5.622 -18.602 136.452 0.50 9.95 190 GLN A CA 1
ATOM 1528 C C A GLN A 1 160 ? -6.686 -17.791 135.614 0.50 9.50 190 GLN A C 1
ATOM 1529 C C B GLN A 1 160 ? -6.550 -17.716 135.614 0.50 9.52 190 GLN A C 1
ATOM 1530 O O A GLN A 1 160 ? -6.943 -18.058 134.428 0.50 9.95 190 GLN A O 1
ATOM 1531 O O B GLN A 1 160 ? -6.542 -17.826 134.397 0.50 9.23 190 GLN A O 1
ATOM 1542 N N . LEU A 1 161 ? -7.281 -16.817 136.279 1.00 8.67 191 LEU A N 1
ATOM 1543 C CA . LEU A 1 161 ? -8.311 -15.992 135.671 1.00 8.00 191 LEU A CA 1
ATOM 1544 C C . LEU A 1 161 ? -8.329 -14.604 136.258 1.00 8.80 191 LEU A C 1
ATOM 1545 O O . LEU A 1 161 ? -8.231 -14.444 137.438 1.00 9.09 191 LEU A O 1
ATOM 1550 N N A SER A 1 162 ? -8.501 -13.617 135.389 0.50 9.09 192 SER A N 1
ATOM 1551 N N B SER A 1 162 ? -8.489 -13.613 135.384 0.50 9.36 192 SER A N 1
ATOM 1552 C CA A SER A 1 162 ? -8.741 -12.247 135.800 0.50 8.61 192 SER A CA 1
ATOM 1553 C CA B SER A 1 162 ? -8.753 -12.238 135.788 0.50 9.16 192 SER A CA 1
ATOM 1554 C C A SER A 1 162 ? -9.656 -11.577 134.799 0.50 9.11 192 SER A C 1
ATOM 1555 C C B SER A 1 162 ? -9.691 -11.601 134.806 0.50 9.40 192 SER A C 1
ATOM 1556 O O A SER A 1 162 ? -9.655 -11.937 133.629 0.50 9.51 192 SER A O 1
ATOM 1557 O O B SER A 1 162 ? -9.731 -11.996 133.649 0.50 9.85 192 SER A O 1
ATOM 1562 N N . PHE A 1 163 ? -10.457 -10.631 135.269 1.00 8.81 193 PHE A N 1
ATOM 1563 C CA . PHE A 1 163 ? -11.357 -9.913 134.424 1.00 10.01 193 PHE A CA 1
ATOM 1564 C C . PHE A 1 163 ? -11.849 -8.620 135.053 1.00 8.97 193 PHE A C 1
ATOM 1565 O O . PHE A 1 163 ? -11.848 -8.472 136.255 1.00 8.76 193 PHE A O 1
ATOM 1573 N N . GLY A 1 164 ? -12.307 -7.706 134.203 1.00 10.10 194 GLY A N 1
ATOM 1574 C CA . GLY A 1 164 ? -12.965 -6.508 134.679 1.00 10.47 194 GLY A CA 1
ATOM 1575 C C . GLY A 1 164 ? -13.613 -5.723 133.544 1.00 10.58 194 GLY A C 1
ATOM 1576 O O . GLY A 1 164 ? -13.455 -6.107 132.393 1.00 10.36 194 GLY A O 1
ATOM 1577 N N A ASN A 1 165 ? -14.238 -4.583 133.836 0.70 11.15 195 ASN A N 1
ATOM 1578 N N B ASN A 1 165 ? -14.383 -4.670 133.825 0.30 10.08 195 ASN A N 1
ATOM 1579 C CA A ASN A 1 165 ? -14.140 -3.848 135.161 0.70 11.29 195 ASN A CA 1
ATOM 1580 C CA B ASN A 1 165 ? -14.434 -4.009 135.119 0.30 9.70 195 ASN A CA 1
ATOM 1581 C C A ASN A 1 165 ? -15.499 -3.529 135.771 0.70 10.85 195 ASN A C 1
ATOM 1582 C C B ASN A 1 165 ? -15.851 -3.680 135.591 0.30 9.55 195 ASN A C 1
ATOM 1583 O O A ASN A 1 165 ? -15.648 -2.741 136.674 0.70 11.22 195 ASN A O 1
ATOM 1584 O O B ASN A 1 165 ? -16.029 -2.875 136.459 0.30 8.26 195 ASN A O 1
ATOM 1593 N N A GLN A 1 166 ? -16.841 -4.341 135.039 0.33 10.20 196 GLN A N 1
ATOM 1594 N N B GLN A 1 166 ? -16.903 -4.298 134.857 0.33 12.54 196 GLN A N 1
ATOM 1595 N N C GLN A 1 166 ? -16.520 -4.243 135.275 0.33 10.57 196 GLN A N 1
ATOM 1596 C CA A GLN A 1 166 ? -18.183 -3.996 135.346 0.33 10.77 196 GLN A CA 1
ATOM 1597 C CA B GLN A 1 166 ? -18.123 -3.896 135.528 0.33 12.08 196 GLN A CA 1
ATOM 1598 C CA C GLN A 1 166 ? -17.936 -3.883 135.534 0.33 10.85 196 GLN A CA 1
ATOM 1599 C C A GLN A 1 166 ? -18.834 -5.057 136.070 0.33 10.92 196 GLN A C 1
ATOM 1600 C C B GLN A 1 166 ? -18.922 -5.186 135.858 0.33 10.95 196 GLN A C 1
ATOM 1601 C C C GLN A 1 166 ? -18.912 -5.122 135.950 0.33 11.77 196 GLN A C 1
ATOM 1602 O O A GLN A 1 166 ? -20.152 -5.252 135.761 0.33 12.14 196 GLN A O 1
ATOM 1603 O O B GLN A 1 166 ? -20.145 -5.141 135.880 0.33 12.96 196 GLN A O 1
ATOM 1604 O O C GLN A 1 166 ? -20.054 -4.906 136.233 0.33 12.00 196 GLN A O 1
ATOM 1620 N N . VAL A 1 167 ? -18.203 -6.166 136.413 1.00 11.06 197 VAL A N 1
ATOM 1621 C CA . VAL A 1 167 ? -18.891 -7.369 136.836 1.00 10.82 197 VAL A CA 1
ATOM 1622 C C . VAL A 1 167 ? -19.509 -7.195 138.219 1.00 11.20 197 VAL A C 1
ATOM 1623 O O . VAL A 1 167 ? -18.878 -6.688 139.129 1.00 11.59 197 VAL A O 1
ATOM 1627 N N A THR A 1 168 ? -20.768 -7.626 138.352 0.70 11.55 198 THR A N 1
ATOM 1628 N N B THR A 1 168 ? -20.771 -7.590 138.356 0.30 11.16 198 THR A N 1
ATOM 1629 C CA A THR A 1 168 ? -21.448 -7.723 139.618 0.70 11.49 198 THR A CA 1
ATOM 1630 C CA B THR A 1 168 ? -21.407 -7.711 139.651 0.30 10.98 198 THR A CA 1
ATOM 1631 C C A THR A 1 168 ? -21.756 -9.168 140.025 0.70 10.89 198 THR A C 1
ATOM 1632 C C B THR A 1 168 ? -21.641 -9.193 140.024 0.30 10.92 198 THR A C 1
ATOM 1633 O O A THR A 1 168 ? -21.777 -9.493 141.202 0.70 12.13 198 THR A O 1
ATOM 1634 O O B THR A 1 168 ? -21.420 -9.583 141.167 0.30 11.25 198 THR A O 1
ATOM 1641 N N . ASP A 1 169 ? -22.028 -10.011 139.034 1.00 11.21 199 ASP A N 1
ATOM 1642 C CA . ASP A 1 169 ? -22.469 -11.387 139.287 1.00 11.65 199 ASP A CA 1
ATOM 1643 C C . ASP A 1 169 ? -21.364 -12.393 139.008 1.00 10.20 199 ASP A C 1
ATOM 1644 O O . ASP A 1 169 ? -21.007 -12.614 137.856 1.00 10.79 199 ASP A O 1
ATOM 1649 N N . LEU A 1 170 ? -20.829 -12.998 140.081 1.00 10.30 200 LEU A N 1
ATOM 1650 C CA . LEU A 1 170 ? -19.786 -13.954 139.976 1.00 10.44 200 LEU A CA 1
ATOM 1651 C C . LEU A 1 170 ? -20.247 -15.392 139.848 1.00 11.05 200 LEU A C 1
ATOM 1652 O O . LEU A 1 170 ? -19.411 -16.297 139.769 1.00 10.67 200 LEU A O 1
ATOM 1657 N N . LYS A 1 171 ? -21.563 -15.643 139.874 1.00 11.71 201 LYS A N 1
ATOM 1658 C CA . LYS A 1 171 ? -22.074 -17.027 139.860 1.00 11.54 201 LYS A CA 1
ATOM 1659 C C . LYS A 1 171 ? -21.602 -17.877 138.688 1.00 11.55 201 LYS A C 1
ATOM 1660 O O . LYS A 1 171 ? -21.421 -19.062 138.889 1.00 12.17 201 LYS A O 1
ATOM 1666 N N . PRO A 1 172 ? -21.290 -17.307 137.506 1.00 10.96 202 PRO A N 1
ATOM 1667 C CA . PRO A 1 172 ? -20.691 -18.130 136.435 1.00 11.33 202 PRO A CA 1
ATOM 1668 C C . PRO A 1 172 ? -19.378 -18.814 136.792 1.00 11.86 202 PRO A C 1
ATOM 1669 O O . PRO A 1 172 ? -18.969 -19.703 136.067 1.00 12.44 202 PRO A O 1
ATOM 1673 N N . LEU A 1 173 ? -18.702 -18.413 137.883 1.00 11.26 203 LEU A N 1
ATOM 1674 C CA . LEU A 1 173 ? -17.489 -19.090 138.320 1.00 10.87 203 LEU A CA 1
ATOM 1675 C C . LEU A 1 173 ? -17.695 -20.417 139.027 1.00 11.25 203 LEU A C 1
ATOM 1676 O O . LEU A 1 173 ? -16.731 -21.088 139.333 1.00 10.28 203 LEU A O 1
ATOM 1681 N N . ALA A 1 174 ? -18.960 -20.808 139.311 1.00 10.97 204 ALA A N 1
ATOM 1682 C CA . ALA A 1 174 ? -19.211 -21.900 140.283 1.00 10.99 204 ALA A CA 1
ATOM 1683 C C . ALA A 1 174 ? -18.533 -23.198 139.988 1.00 10.72 204 ALA A C 1
ATOM 1684 O O . ALA A 1 174 ? -18.084 -23.885 140.909 1.00 12.58 204 ALA A O 1
ATOM 1686 N N . ASN A 1 175 ? -18.448 -23.574 138.700 1.00 10.76 205 ASN A N 1
ATOM 1687 C CA . ASN A 1 175 ? -17.880 -24.852 138.349 1.00 10.97 205 ASN A CA 1
ATOM 1688 C C . ASN A 1 175 ? -16.400 -24.789 137.991 1.00 11.61 205 ASN A C 1
ATOM 1689 O O . ASN A 1 175 ? -15.832 -25.768 137.534 1.00 12.41 205 ASN A O 1
ATOM 1694 N N . LEU A 1 176 ? -15.752 -23.636 138.218 1.00 11.23 206 LEU A N 1
ATOM 1695 C CA . LEU A 1 176 ? -14.344 -23.455 137.818 1.00 11.94 206 LEU A CA 1
ATOM 1696 C C . LEU A 1 176 ? -13.408 -23.827 138.949 1.00 11.68 206 LEU A C 1
ATOM 1697 O O . LEU A 1 176 ? -12.568 -23.027 139.403 1.00 11.67 206 LEU A O 1
ATOM 1702 N N A THR A 1 177 ? -13.587 -25.009 139.480 0.90 12.56 207 THR A N 1
ATOM 1703 N N B THR A 1 177 ? -13.430 -25.115 139.287 0.10 11.72 207 THR A N 1
ATOM 1704 C CA A THR A 1 177 ? -12.898 -25.403 140.728 0.90 12.76 207 THR A CA 1
ATOM 1705 C CA B THR A 1 177 ? -12.716 -25.628 140.447 0.10 11.55 207 THR A CA 1
ATOM 1706 C C A THR A 1 177 ? -11.430 -25.706 140.530 0.90 12.32 207 THR A C 1
ATOM 1707 C C B THR A 1 177 ? -11.210 -25.849 140.195 0.10 11.76 207 THR A C 1
ATOM 1708 O O A THR A 1 177 ? -10.711 -25.880 141.467 0.90 13.46 207 THR A O 1
ATOM 1709 O O B THR A 1 177 ? -10.453 -26.035 141.143 0.10 11.67 207 THR A O 1
ATOM 1716 N N A THR A 1 178 ? -10.989 -25.755 139.279 0.70 11.90 208 THR A N 1
ATOM 1717 N N B THR A 1 178 ? -10.762 -25.808 138.934 0.30 11.88 208 THR A N 1
ATOM 1718 C CA A THR A 1 178 ? -9.566 -25.869 138.986 0.70 12.16 208 THR A CA 1
ATOM 1719 C CA B THR A 1 178 ? -9.374 -25.882 138.707 0.30 12.60 208 THR A CA 1
ATOM 1720 C C A THR A 1 178 ? -8.805 -24.555 139.256 0.70 11.48 208 THR A C 1
ATOM 1721 C C B THR A 1 178 ? -8.727 -24.481 139.002 0.30 11.81 208 THR A C 1
ATOM 1722 O O A THR A 1 178 ? -7.611 -24.544 139.317 0.70 11.44 208 THR A O 1
ATOM 1723 O O B THR A 1 178 ? -7.523 -24.322 138.853 0.30 11.68 208 THR A O 1
ATOM 1730 N N . LEU A 1 179 ? -9.542 -23.460 139.415 1.00 11.10 209 LEU A N 1
ATOM 1731 C CA . LEU A 1 179 ? -8.937 -22.130 139.665 1.00 11.12 209 LEU A CA 1
ATOM 1732 C C . LEU A 1 179 ? -8.024 -22.161 140.890 1.00 11.09 209 LEU A C 1
ATOM 1733 O O . LEU A 1 179 ? -8.418 -22.564 141.997 1.00 11.09 209 LEU A O 1
ATOM 1738 N N . GLU A 1 180 ? -6.789 -21.741 140.653 1.00 10.60 210 GLU A N 1
ATOM 1739 C CA . GLU A 1 180 ? -5.812 -21.524 141.725 1.00 11.94 210 GLU A CA 1
ATOM 1740 C C . GLU A 1 180 ? -5.521 -20.052 141.987 1.00 11.27 210 GLU A C 1
ATOM 1741 O O . GLU A 1 180 ? -5.185 -19.675 143.119 1.00 11.59 210 GLU A O 1
ATOM 1747 N N A ARG A 1 181 ? -5.684 -19.216 140.983 0.60 10.85 211 ARG A N 1
ATOM 1748 N N B ARG A 1 181 ? -5.634 -19.214 140.943 0.20 10.94 211 ARG A N 1
ATOM 1749 N N C ARG A 1 181 ? -5.595 -19.235 140.934 0.20 11.15 211 ARG A N 1
ATOM 1750 C CA A ARG A 1 181 ? -5.374 -17.791 141.093 0.60 10.01 211 ARG A CA 1
ATOM 1751 C CA B ARG A 1 181 ? -5.314 -17.781 141.038 0.20 10.33 211 ARG A CA 1
ATOM 1752 C CA C ARG A 1 181 ? -5.343 -17.802 141.022 0.20 10.70 211 ARG A CA 1
ATOM 1753 C C A ARG A 1 181 ? -6.488 -17.047 140.431 0.60 9.44 211 ARG A C 1
ATOM 1754 C C B ARG A 1 181 ? -6.414 -16.971 140.385 0.20 10.04 211 ARG A C 1
ATOM 1755 C C C ARG A 1 181 ? -6.514 -17.084 140.412 0.20 10.14 211 ARG A C 1
ATOM 1756 O O A ARG A 1 181 ? -6.772 -17.283 139.275 0.60 9.68 211 ARG A O 1
ATOM 1757 O O B ARG A 1 181 ? -6.588 -17.035 139.177 0.20 10.16 211 ARG A O 1
ATOM 1758 O O C ARG A 1 181 ? -6.883 -17.368 139.264 0.20 10.06 211 ARG A O 1
ATOM 1780 N N . LEU A 1 182 ? -7.133 -16.187 141.188 1.00 9.58 212 LEU A N 1
ATOM 1781 C CA . LEU A 1 182 ? -8.252 -15.357 140.690 1.00 9.91 212 LEU A CA 1
ATOM 1782 C C . LEU A 1 182 ? -8.013 -13.942 141.059 1.00 10.58 212 LEU A C 1
ATOM 1783 O O . LEU A 1 182 ? -7.722 -13.647 142.220 1.00 11.19 212 LEU A O 1
ATOM 1788 N N A ASP A 1 183 ? -8.166 -13.047 140.076 0.50 9.57 213 ASP A N 1
ATOM 1789 N N B ASP A 1 183 ? -8.170 -13.047 140.078 0.50 9.62 213 ASP A N 1
ATOM 1790 C CA A ASP A 1 183 ? -8.071 -11.593 140.304 0.50 10.06 213 ASP A CA 1
ATOM 1791 C CA B ASP A 1 183 ? -8.084 -11.593 140.311 0.50 10.15 213 ASP A CA 1
ATOM 1792 C C A ASP A 1 183 ? -9.302 -10.948 139.732 0.50 10.21 213 ASP A C 1
ATOM 1793 C C B ASP A 1 183 ? -9.308 -10.953 139.736 0.50 10.26 213 ASP A C 1
ATOM 1794 O O A ASP A 1 183 ? -9.501 -10.941 138.508 0.50 11.01 213 ASP A O 1
ATOM 1795 O O B ASP A 1 183 ? -9.513 -10.961 138.514 0.50 11.05 213 ASP A O 1
ATOM 1804 N N . ILE A 1 184 ? -10.129 -10.397 140.623 1.00 9.32 214 ILE A N 1
ATOM 1805 C CA . ILE A 1 184 ? -11.382 -9.737 140.248 1.00 9.10 214 ILE A CA 1
ATOM 1806 C C . ILE A 1 184 ? -11.318 -8.272 140.668 1.00 9.22 214 ILE A C 1
ATOM 1807 O O . ILE A 1 184 ? -12.368 -7.620 140.853 1.00 9.47 214 ILE A O 1
ATOM 1812 N N . SER A 1 185 ? -10.119 -7.761 140.801 1.00 9.77 215 SER A N 1
ATOM 1813 C CA . SER A 1 185 ? -9.947 -6.340 141.126 1.00 10.27 215 SER A CA 1
ATOM 1814 C C . SER A 1 185 ? -10.699 -5.427 140.191 1.00 10.13 215 SER A C 1
ATOM 1815 O O . SER A 1 185 ? -10.805 -5.718 138.991 1.00 11.39 215 SER A O 1
ATOM 1818 N N . SER A 1 186 ? -11.185 -4.311 140.741 1.00 10.27 216 SER A N 1
ATOM 1819 C CA . SER A 1 186 ? -11.812 -3.239 139.972 1.00 9.61 216 SER A CA 1
ATOM 1820 C C . SER A 1 186 ? -13.015 -3.765 139.218 1.00 10.15 216 SER A C 1
ATOM 1821 O O . SER A 1 186 ? -13.071 -3.719 137.990 1.00 11.36 216 SER A O 1
ATOM 1824 N N . ASN A 1 187 ? -13.962 -4.320 139.960 1.00 10.30 217 ASN A N 1
ATOM 1825 C CA . ASN A 1 187 ? -15.277 -4.637 139.457 1.00 10.65 217 ASN A CA 1
ATOM 1826 C C . ASN A 1 187 ? -16.304 -3.994 140.374 1.00 10.78 217 ASN A C 1
ATOM 1827 O O . ASN A 1 187 ? -15.975 -3.063 141.115 1.00 12.20 217 ASN A O 1
ATOM 1832 N N . LYS A 1 188 ? -17.524 -4.496 140.362 1.00 11.09 218 LYS A N 1
ATOM 1833 C CA . LYS A 1 188 ? -18.621 -3.926 141.186 1.00 11.55 218 LYS A CA 1
ATOM 1834 C C . LYS A 1 188 ? -19.237 -5.022 142.023 1.00 12.30 218 LYS A C 1
ATOM 1835 O O . LYS A 1 188 ? -20.451 -5.064 142.236 1.00 12.73 218 LYS A O 1
ATOM 1841 N N . VAL A 1 189 ? -18.416 -5.909 142.536 1.00 10.75 219 VAL A N 1
ATOM 1842 C CA . VAL A 1 189 ? -18.912 -7.087 143.240 1.00 11.24 219 VAL A CA 1
ATOM 1843 C C . VAL A 1 189 ? -19.144 -6.802 144.705 1.00 11.22 219 VAL A C 1
ATOM 1844 O O . VAL A 1 189 ? -18.278 -6.267 145.390 1.00 11.50 219 VAL A O 1
ATOM 1848 N N . SER A 1 190 ? -20.282 -7.181 145.201 1.00 11.95 220 SER A N 1
ATOM 1849 C CA . SER A 1 190 ? -20.500 -7.296 146.649 1.00 12.73 220 SER A CA 1
ATOM 1850 C C . SER A 1 190 ? -20.627 -8.805 147.095 1.00 12.25 220 SER A C 1
ATOM 1851 O O . SER A 1 190 ? -20.134 -9.211 148.135 1.00 12.89 220 SER A O 1
ATOM 1854 N N . ASP A 1 191 ? -21.256 -9.609 146.289 1.00 11.06 221 ASP A N 1
ATOM 1855 C CA . ASP A 1 191 ? -21.587 -10.964 146.665 1.00 10.80 221 ASP A CA 1
ATOM 1856 C C . ASP A 1 191 ? -20.509 -11.895 146.186 1.00 9.83 221 ASP A C 1
ATOM 1857 O O . ASP A 1 191 ? -20.439 -12.216 144.980 1.00 9.62 221 ASP A O 1
ATOM 1862 N N . ILE A 1 192 ? -19.688 -12.364 147.115 1.00 10.02 222 ILE A N 1
ATOM 1863 C CA . ILE A 1 192 ? -18.675 -13.362 146.809 1.00 10.11 222 ILE A CA 1
ATOM 1864 C C . ILE A 1 192 ? -19.022 -14.771 147.294 1.00 10.05 222 ILE A C 1
ATOM 1865 O O . ILE A 1 192 ? -18.139 -15.628 147.423 1.00 9.85 222 ILE A O 1
ATOM 1870 N N . SER A 1 193 ? -20.320 -15.038 147.531 1.00 10.37 223 SER A N 1
ATOM 1871 C CA . SER A 1 193 ? -20.738 -16.400 147.952 1.00 11.35 223 SER A CA 1
ATOM 1872 C C . SER A 1 193 ? -20.199 -17.538 147.079 1.00 10.25 223 SER A C 1
ATOM 1873 O O . SER A 1 193 ? -19.820 -18.536 147.595 1.00 11.46 223 SER A O 1
ATOM 1876 N N . VAL A 1 194 ? -20.107 -17.331 145.776 1.00 9.84 224 VAL A N 1
ATOM 1877 C CA . VAL A 1 194 ? -19.712 -18.395 144.838 1.00 10.65 224 VAL A CA 1
ATOM 1878 C C . VAL A 1 194 ? -18.278 -18.827 145.126 1.00 10.39 224 VAL A C 1
ATOM 1879 O O . VAL A 1 194 ? -17.874 -19.918 144.800 1.00 10.47 224 VAL A O 1
ATOM 1883 N N . LEU A 1 195 ? -17.465 -17.903 145.692 1.00 9.99 225 LEU A N 1
ATOM 1884 C CA . LEU A 1 195 ? -16.058 -18.219 145.916 1.00 10.14 225 LEU A CA 1
ATOM 1885 C C . LEU A 1 195 ? -15.867 -19.360 146.867 1.00 10.14 225 LEU A C 1
ATOM 1886 O O . LEU A 1 195 ? -14.832 -20.043 146.834 1.00 10.52 225 LEU A O 1
ATOM 1891 N N . ALA A 1 196 ? -16.854 -19.610 147.734 1.00 9.96 226 ALA A N 1
ATOM 1892 C CA . ALA A 1 196 ? -16.780 -20.759 148.675 1.00 9.89 226 ALA A CA 1
ATOM 1893 C C . ALA A 1 196 ? -16.627 -22.109 147.930 1.00 10.04 226 ALA A C 1
ATOM 1894 O O . ALA A 1 196 ? -16.134 -23.044 148.499 1.00 10.87 226 ALA A O 1
ATOM 1896 N N . LYS A 1 197 ? -17.006 -22.132 146.675 1.00 10.21 227 LYS A N 1
ATOM 1897 C CA . LYS A 1 197 ? -16.936 -23.344 145.849 1.00 11.10 227 LYS A CA 1
ATOM 1898 C C . LYS A 1 197 ? -15.554 -23.544 145.272 1.00 11.95 227 LYS A C 1
ATOM 1899 O O . LYS A 1 197 ? -15.234 -24.634 144.816 1.00 12.35 227 LYS A O 1
ATOM 1905 N N . LEU A 1 198 ? -14.723 -22.508 145.295 1.00 12.02 228 LEU A N 1
ATOM 1906 C CA . LEU A 1 198 ? -13.415 -22.548 144.618 1.00 12.25 228 LEU A CA 1
ATOM 1907 C C . LEU A 1 198 ? -12.313 -22.957 145.567 1.00 13.13 228 LEU A C 1
ATOM 1908 O O . LEU A 1 198 ? -11.399 -22.225 145.891 1.00 12.69 228 LEU A O 1
ATOM 1913 N N . THR A 1 199 ? -12.437 -24.172 146.035 1.00 14.57 229 THR A N 1
ATOM 1914 C CA . THR A 1 199 ? -11.639 -24.579 147.186 1.00 14.92 229 THR A CA 1
ATOM 1915 C C . THR A 1 199 ? -10.168 -24.851 146.862 1.00 14.29 229 THR A C 1
ATOM 1916 O O . THR A 1 199 ? -9.396 -25.045 147.785 1.00 14.73 229 THR A O 1
ATOM 1920 N N . ASN A 1 200 ? -9.782 -24.833 145.575 1.00 12.81 230 ASN A N 1
ATOM 1921 C CA . ASN A 1 200 ? -8.360 -24.916 145.188 1.00 12.82 230 ASN A CA 1
ATOM 1922 C C . ASN A 1 200 ? -7.686 -23.565 145.071 1.00 12.65 230 ASN A C 1
ATOM 1923 O O . ASN A 1 200 ? -6.527 -23.496 144.754 1.00 12.89 230 ASN A O 1
ATOM 1928 N N . LEU A 1 201 ? -8.414 -22.490 145.323 1.00 11.64 231 LEU A N 1
ATOM 1929 C CA . LEU A 1 201 ? -7.783 -21.164 145.273 1.00 11.80 231 LEU A CA 1
ATOM 1930 C C . LEU A 1 201 ? -6.620 -21.065 146.257 1.00 11.67 231 LEU A C 1
ATOM 1931 O O . LEU A 1 201 ? -6.754 -21.405 147.475 1.00 11.66 231 LEU A O 1
ATOM 1936 N N . GLU A 1 202 ? -5.499 -20.583 145.741 1.00 10.78 232 GLU A N 1
ATOM 1937 C CA . GLU A 1 202 ? -4.321 -20.258 146.506 1.00 12.25 232 GLU A CA 1
ATOM 1938 C C . GLU A 1 202 ? -4.123 -18.777 146.623 1.00 11.62 232 GLU A C 1
ATOM 1939 O O . GLU A 1 202 ? -3.561 -18.290 147.618 1.00 12.36 232 GLU A O 1
ATOM 1945 N N . SER A 1 203 ? -4.538 -18.049 145.615 1.00 11.27 233 SER A N 1
ATOM 1946 C CA . SER A 1 203 ? -4.402 -16.607 145.608 1.00 12.01 233 SER A CA 1
ATOM 1947 C C . SER A 1 203 ? -5.731 -15.995 145.181 1.00 11.07 233 SER A C 1
ATOM 1948 O O . SER A 1 203 ? -6.241 -16.320 144.111 1.00 12.47 233 SER A O 1
ATOM 1951 N N . LEU A 1 204 ? -6.282 -15.095 145.992 1.00 11.02 234 LEU A N 1
ATOM 1952 C CA . LEU A 1 204 ? -7.474 -14.384 145.660 1.00 10.37 234 LEU A CA 1
ATOM 1953 C C . LEU A 1 204 ? -7.189 -12.896 145.811 1.00 10.46 234 LEU A C 1
ATOM 1954 O O . LEU A 1 204 ? -6.880 -12.419 146.925 1.00 9.68 234 LEU A O 1
ATOM 1959 N N A ILE A 1 205 ? -7.305 -12.176 144.705 0.70 9.77 235 ILE A N 1
ATOM 1960 N N B ILE A 1 205 ? -7.300 -12.154 144.725 0.30 9.98 235 ILE A N 1
ATOM 1961 C CA A ILE A 1 205 ? -7.137 -10.717 144.657 0.70 10.21 235 ILE A CA 1
ATOM 1962 C CA B ILE A 1 205 ? -7.057 -10.711 144.742 0.30 10.15 235 ILE A CA 1
ATOM 1963 C C A ILE A 1 205 ? -8.465 -10.163 144.287 0.70 9.78 235 ILE A C 1
ATOM 1964 C C B ILE A 1 205 ? -8.326 -10.042 144.245 0.30 9.78 235 ILE A C 1
ATOM 1965 O O A ILE A 1 205 ? -9.017 -10.488 143.227 0.70 9.59 235 ILE A O 1
ATOM 1966 O O B ILE A 1 205 ? -8.634 -10.100 143.058 0.30 9.93 235 ILE A O 1
ATOM 1975 N N . ALA A 1 206 ? -9.056 -9.412 145.192 1.00 9.42 236 ALA A N 1
ATOM 1976 C CA . ALA A 1 206 ? -10.403 -8.911 144.988 1.00 10.29 236 ALA A CA 1
ATOM 1977 C C . ALA A 1 206 ? -10.479 -7.449 145.423 1.00 10.78 236 ALA A C 1
ATOM 1978 O O . ALA A 1 206 ? -11.375 -7.057 146.162 1.00 12.37 236 ALA A O 1
ATOM 1980 N N . THR A 1 207 ? -9.522 -6.685 145.000 1.00 9.91 237 THR A N 1
ATOM 1981 C CA . THR A 1 207 ? -9.448 -5.290 145.433 1.00 9.72 237 THR A CA 1
ATOM 1982 C C . THR A 1 207 ? -10.454 -4.421 144.721 1.00 8.91 237 THR A C 1
ATOM 1983 O O . THR A 1 207 ? -10.927 -4.739 143.648 1.00 10.68 237 THR A O 1
ATOM 1987 N N . ASN A 1 208 ? -10.822 -3.304 145.352 1.00 8.85 238 ASN A N 1
ATOM 1988 C CA . ASN A 1 208 ? -11.603 -2.270 144.705 1.00 9.22 238 ASN A CA 1
ATOM 1989 C C . ASN A 1 208 ? -12.904 -2.804 144.167 1.00 9.51 238 ASN A C 1
ATOM 1990 O O . ASN A 1 208 ? -13.202 -2.703 142.964 1.00 11.30 238 ASN A O 1
ATOM 1995 N N . ASN A 1 209 ? -13.653 -3.377 145.087 1.00 9.36 239 ASN A N 1
ATOM 1996 C CA . ASN A 1 209 ? -14.988 -3.866 144.859 1.00 9.87 239 ASN A CA 1
ATOM 1997 C C . ASN A 1 209 ? -15.903 -3.259 145.949 1.00 10.19 239 ASN A C 1
ATOM 1998 O O . ASN A 1 209 ? -15.556 -2.244 146.549 1.00 11.54 239 ASN A O 1
ATOM 2003 N N A GLN A 1 210 ? -16.998 -3.922 146.245 0.80 11.60 240 GLN A N 1
ATOM 2004 N N B GLN A 1 210 ? -17.075 -3.894 146.172 0.20 10.51 240 GLN A N 1
ATOM 2005 C CA A GLN A 1 210 ? -17.987 -3.444 147.200 0.80 12.03 240 GLN A CA 1
ATOM 2006 C CA B GLN A 1 210 ? -18.086 -3.451 147.152 0.20 10.37 240 GLN A CA 1
ATOM 2007 C C A GLN A 1 210 ? -18.306 -4.556 148.215 0.80 11.24 240 GLN A C 1
ATOM 2008 C C B GLN A 1 210 ? -18.338 -4.532 148.243 0.20 10.28 240 GLN A C 1
ATOM 2009 O O A GLN A 1 210 ? -19.453 -4.748 148.642 0.80 12.64 240 GLN A O 1
ATOM 2010 O O B GLN A 1 210 ? -19.465 -4.669 148.754 0.20 10.62 240 GLN A O 1
ATOM 2021 N N . ILE A 1 211 ? -17.300 -5.264 148.620 1.00 10.03 241 ILE A N 1
ATOM 2022 C CA . ILE A 1 211 ? -17.466 -6.430 149.453 1.00 9.92 241 ILE A CA 1
ATOM 2023 C C . ILE A 1 211 ? -17.505 -6.027 150.913 1.00 10.22 241 ILE A C 1
ATOM 2024 O O . ILE A 1 211 ? -16.591 -5.366 151.401 1.00 10.97 241 ILE A O 1
ATOM 2029 N N . SER A 1 212 ? -18.524 -6.424 151.616 1.00 10.54 242 SER A N 1
ATOM 2030 C CA . SER A 1 212 ? -18.613 -6.291 153.053 1.00 10.68 242 SER A CA 1
ATOM 2031 C C . SER A 1 212 ? -18.686 -7.642 153.804 1.00 10.85 242 SER A C 1
ATOM 2032 O O . SER A 1 212 ? -18.365 -7.712 154.978 1.00 12.88 242 SER A O 1
ATOM 2035 N N . ASP A 1 213 ? -19.131 -8.694 153.119 1.00 10.51 243 ASP A N 1
ATOM 2036 C CA . ASP A 1 213 ? -19.319 -10.015 153.723 1.00 11.13 243 ASP A CA 1
ATOM 2037 C C . ASP A 1 213 ? -18.297 -10.986 153.164 1.00 10.46 243 ASP A C 1
ATOM 2038 O O . ASP A 1 213 ? -18.350 -11.335 151.982 1.00 11.58 243 ASP A O 1
ATOM 2043 N N . ILE A 1 214 ? -17.382 -11.423 153.994 1.00 10.30 244 ILE A N 1
ATOM 2044 C CA . ILE A 1 214 ? -16.350 -12.358 153.586 1.00 10.52 244 ILE A CA 1
ATOM 2045 C C . ILE A 1 214 ? -16.518 -13.723 154.145 1.00 10.04 244 ILE A C 1
ATOM 2046 O O . ILE A 1 214 ? -15.634 -14.560 154.001 1.00 10.44 244 ILE A O 1
ATOM 2051 N N . THR A 1 215 ? -17.679 -14.010 154.731 1.00 10.27 245 THR A N 1
ATOM 2052 C CA . THR A 1 215 ? -17.934 -15.335 155.231 1.00 10.44 245 THR A CA 1
ATOM 2053 C C . THR A 1 215 ? -17.781 -16.444 154.174 1.00 9.93 245 THR A C 1
ATOM 2054 O O . THR A 1 215 ? -17.375 -17.554 154.534 1.00 9.80 245 THR A O 1
ATOM 2058 N N . PRO A 1 216 ? -18.005 -16.175 152.881 1.00 9.82 246 PRO A N 1
ATOM 2059 C CA . PRO A 1 216 ? -17.730 -17.230 151.880 1.00 10.10 246 PRO A CA 1
ATOM 2060 C C . PRO A 1 216 ? -16.316 -17.752 151.842 1.00 10.22 246 PRO A C 1
ATOM 2061 O O . PRO A 1 216 ? -16.055 -18.823 151.368 1.00 11.11 246 PRO A O 1
ATOM 2065 N N . LEU A 1 217 ? -15.369 -16.975 152.358 1.00 9.70 247 LEU A N 1
ATOM 2066 C CA . LEU A 1 217 ? -13.995 -17.411 152.306 1.00 10.36 247 LEU A CA 1
ATOM 2067 C C . LEU A 1 217 ? -13.636 -18.441 153.333 1.00 10.87 247 LEU A C 1
ATOM 2068 O O . LEU A 1 217 ? -12.545 -18.941 153.301 1.00 11.22 247 LEU A O 1
ATOM 2073 N N . GLY A 1 218 ? -14.554 -18.750 154.283 1.00 10.39 248 GLY A N 1
ATOM 2074 C CA . GLY A 1 218 ? -14.217 -19.542 155.442 1.00 10.62 248 GLY A CA 1
ATOM 2075 C C . GLY A 1 218 ? -13.598 -20.862 155.169 1.00 10.38 248 GLY A C 1
ATOM 2076 O O . GLY A 1 218 ? -12.683 -21.296 155.878 1.00 12.42 248 GLY A O 1
ATOM 2077 N N . ILE A 1 219 ? -14.082 -21.549 154.171 1.00 11.08 249 ILE A N 1
ATOM 2078 C CA . ILE A 1 219 ? -13.546 -22.868 153.858 1.00 11.38 249 ILE A CA 1
ATOM 2079 C C . ILE A 1 219 ? -12.429 -22.873 152.850 1.00 12.21 249 ILE A C 1
ATOM 2080 O O . ILE A 1 219 ? -11.966 -23.954 152.449 1.00 13.60 249 ILE A O 1
ATOM 2085 N N . LEU A 1 220 ? -11.944 -21.697 152.435 1.00 11.62 250 LEU A N 1
ATOM 2086 C CA . LEU A 1 220 ? -10.880 -21.622 151.444 1.00 12.32 250 LEU A CA 1
ATOM 2087 C C . LEU A 1 220 ? -9.517 -21.700 152.086 1.00 13.14 250 LEU A C 1
ATOM 2088 O O . LEU A 1 220 ? -8.668 -20.789 151.950 1.00 13.02 250 LEU A O 1
ATOM 2093 N N . THR A 1 221 ? -9.265 -22.801 152.782 1.00 14.48 251 THR A N 1
ATOM 2094 C CA . THR A 1 221 ? -8.126 -22.893 153.608 1.00 14.58 251 THR A CA 1
ATOM 2095 C C . THR A 1 221 ? -6.817 -23.102 152.837 1.00 14.12 251 THR A C 1
ATOM 2096 O O . THR A 1 221 ? -5.770 -23.021 153.423 1.00 15.17 251 THR A O 1
ATOM 2100 N N A ASN A 1 222 ? -6.884 -23.383 151.516 0.50 13.76 252 ASN A N 1
ATOM 2101 N N B ASN A 1 222 ? -6.884 -23.382 151.520 0.50 14.32 252 ASN A N 1
ATOM 2102 C CA A ASN A 1 222 ? -5.668 -23.419 150.697 0.50 14.08 252 ASN A CA 1
ATOM 2103 C CA B ASN A 1 222 ? -5.664 -23.409 150.720 0.50 15.05 252 ASN A CA 1
ATOM 2104 C C A ASN A 1 222 ? -5.167 -22.011 150.277 0.50 13.63 252 ASN A C 1
ATOM 2105 C C B ASN A 1 222 ? -5.115 -22.006 150.382 0.50 14.16 252 ASN A C 1
ATOM 2106 O O A ASN A 1 222 ? -4.181 -21.896 149.559 0.50 14.04 252 ASN A O 1
ATOM 2107 O O B ASN A 1 222 ? -4.039 -21.892 149.855 0.50 14.50 252 ASN A O 1
ATOM 2116 N N . LEU A 1 223 ? -5.851 -20.943 150.723 1.00 13.77 253 LEU A N 1
ATOM 2117 C CA . LEU A 1 223 ? -5.399 -19.611 150.401 1.00 12.83 253 LEU A CA 1
ATOM 2118 C C . LEU A 1 223 ? -4.124 -19.278 151.131 1.00 13.13 253 LEU A C 1
ATOM 2119 O O . LEU A 1 223 ? -4.047 -19.361 152.371 1.00 13.07 253 LEU A O 1
ATOM 2124 N N . ASP A 1 224 ? -3.145 -18.872 150.377 1.00 12.49 254 ASP A N 1
ATOM 2125 C CA . ASP A 1 224 ? -1.922 -18.335 150.949 1.00 13.78 254 ASP A CA 1
ATOM 2126 C C . ASP A 1 224 ? -1.755 -16.857 150.738 1.00 13.56 254 ASP A C 1
ATOM 2127 O O . ASP A 1 224 ? -0.982 -16.228 151.430 1.00 12.15 254 ASP A O 1
ATOM 2132 N N . GLU A 1 225 ? -2.488 -16.285 149.787 1.00 12.01 255 GLU A N 1
ATOM 2133 C CA . GLU A 1 225 ? -2.412 -14.890 149.481 1.00 12.17 255 GLU A CA 1
ATOM 2134 C C . GLU A 1 225 ? -3.821 -14.365 149.289 1.00 11.10 255 GLU A C 1
ATOM 2135 O O . GLU A 1 225 ? -4.611 -14.940 148.529 1.00 11.05 255 GLU A O 1
ATOM 2141 N N . LEU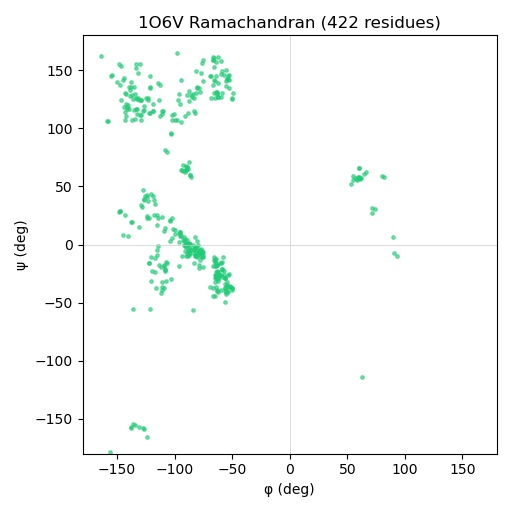 A 1 226 ? -4.159 -13.287 149.977 1.00 9.18 256 LEU A N 1
ATOM 2142 C CA . LEU A 1 226 ? -5.464 -12.734 149.914 1.00 9.61 256 LEU A CA 1
ATOM 2143 C C . LEU A 1 226 ? -5.362 -11.224 149.937 1.00 9.50 256 LEU A C 1
ATOM 2144 O O . LEU A 1 226 ? -4.708 -10.649 150.800 1.00 9.79 256 LEU A O 1
ATOM 2149 N N . SER A 1 227 ? -6.023 -10.595 149.002 1.00 8.89 257 SER A N 1
ATOM 2150 C CA . SER A 1 227 ? -6.179 -9.151 149.020 1.00 9.35 257 SER A CA 1
ATOM 2151 C C . SER A 1 227 ? -7.623 -8.720 148.846 1.00 9.86 257 SER A C 1
ATOM 2152 O O . SER A 1 227 ? -8.275 -9.083 147.887 1.00 9.87 257 SER A O 1
ATOM 2155 N N . LEU A 1 228 ? -8.086 -7.937 149.811 1.00 9.71 258 LEU A N 1
ATOM 2156 C CA . LEU A 1 228 ? -9.387 -7.311 149.807 1.00 9.39 258 LEU A CA 1
ATOM 2157 C C . LEU A 1 228 ? -9.243 -5.771 149.977 1.00 9.02 258 LEU A C 1
ATOM 2158 O O . LEU A 1 228 ? -10.160 -5.072 150.435 1.00 8.62 258 LEU A O 1
ATOM 2163 N N . ASN A 1 229 ? -8.094 -5.259 149.589 1.00 8.25 259 ASN A N 1
ATOM 2164 C CA . ASN A 1 229 ? -7.852 -3.812 149.596 1.00 8.11 259 ASN A CA 1
ATOM 2165 C C . ASN A 1 229 ? -8.975 -3.071 148.902 1.00 8.07 259 ASN A C 1
ATOM 2166 O O . ASN A 1 229 ? -9.276 -3.413 147.769 1.00 8.98 259 ASN A O 1
ATOM 2171 N N . GLY A 1 230 ? -9.593 -2.088 149.547 1.00 8.06 260 GLY A N 1
ATOM 2172 C CA . GLY A 1 230 ? -10.579 -1.214 148.894 1.00 8.61 260 GLY A CA 1
ATOM 2173 C C . GLY A 1 230 ? -11.911 -1.842 148.792 1.00 9.23 260 GLY A C 1
ATOM 2174 O O . GLY A 1 230 ? -12.438 -2.010 147.715 1.00 10.52 260 GLY A O 1
ATOM 2175 N N . ASN A 1 231 ? -12.463 -2.187 149.905 1.00 8.37 261 ASN A N 1
ATOM 2176 C CA . ASN A 1 231 ? -13.838 -2.747 149.962 1.00 9.00 261 ASN A CA 1
ATOM 2177 C C . ASN A 1 231 ? -14.575 -2.069 151.124 1.00 10.23 261 ASN A C 1
ATOM 2178 O O . ASN A 1 231 ? -14.273 -0.943 151.450 1.00 11.02 261 ASN A O 1
ATOM 2183 N N A GLN A 1 232 ? -15.505 -2.779 151.755 0.60 9.90 262 GLN A N 1
ATOM 2184 N N B GLN A 1 232 ? -15.555 -2.796 151.724 0.20 10.39 262 GLN A N 1
ATOM 2185 N N C GLN A 1 232 ? -15.567 -2.751 151.720 0.20 10.08 262 GLN A N 1
ATOM 2186 C CA A GLN A 1 232 ? -16.276 -2.230 152.877 0.60 10.45 262 GLN A CA 1
ATOM 2187 C CA B GLN A 1 232 ? -16.419 -2.302 152.813 0.20 10.81 262 GLN A CA 1
ATOM 2188 C CA C GLN A 1 232 ? -16.266 -2.255 152.922 0.20 10.22 262 GLN A CA 1
ATOM 2189 C C A GLN A 1 232 ? -16.316 -3.243 153.984 0.60 9.87 262 GLN A C 1
ATOM 2190 C C B GLN A 1 232 ? -16.340 -3.271 154.014 0.20 10.51 262 GLN A C 1
ATOM 2191 C C C GLN A 1 232 ? -16.365 -3.400 153.959 0.20 10.03 262 GLN A C 1
ATOM 2192 O O A GLN A 1 232 ? -17.387 -3.545 154.556 0.60 11.00 262 GLN A O 1
ATOM 2193 O O B GLN A 1 232 ? -17.311 -3.441 154.771 0.20 10.84 262 GLN A O 1
ATOM 2194 O O C GLN A 1 232 ? -17.166 -3.361 154.906 0.20 10.47 262 GLN A O 1
ATOM 2210 N N A LEU A 1 233 ? -15.150 -3.786 154.296 0.70 9.94 263 LEU A N 1
ATOM 2211 N N B LEU A 1 233 ? -15.195 -3.908 154.173 0.30 10.40 263 LEU A N 1
ATOM 2212 C CA A LEU A 1 233 ? -15.031 -4.811 155.343 0.70 10.68 263 LEU A CA 1
ATOM 2213 C CA B LEU A 1 233 ? -14.999 -4.888 155.268 0.30 10.67 263 LEU A CA 1
ATOM 2214 C C A LEU A 1 233 ? -15.002 -4.239 156.688 0.70 10.73 263 LEU A C 1
ATOM 2215 C C B LEU A 1 233 ? -15.048 -4.226 156.633 0.30 10.87 263 LEU A C 1
ATOM 2216 O O A LEU A 1 233 ? -14.395 -3.197 156.931 0.70 10.71 263 LEU A O 1
ATOM 2217 O O B LEU A 1 233 ? -14.593 -3.122 156.794 0.30 11.05 263 LEU A O 1
ATOM 2226 N N . LYS A 1 234 ? -15.618 -4.938 157.621 1.00 11.45 264 LYS A N 1
ATOM 2227 C CA . LYS A 1 234 ? -15.515 -4.570 159.021 1.00 11.54 264 LYS A CA 1
ATOM 2228 C C . LYS A 1 234 ? -15.241 -5.820 159.827 1.00 11.99 264 LYS A C 1
ATOM 2229 O O . LYS A 1 234 ? -14.219 -5.952 160.444 1.00 13.09 264 LYS A O 1
ATOM 2235 N N . ASP A 1 235 ? -16.166 -6.806 159.754 1.00 11.87 265 ASP A N 1
ATOM 2236 C CA . ASP A 1 235 ? -15.996 -8.030 160.476 1.00 11.77 265 ASP A CA 1
ATOM 2237 C C . ASP A 1 235 ? -15.118 -8.957 159.707 1.00 11.76 265 ASP A C 1
ATOM 2238 O O . ASP A 1 235 ? -15.480 -9.410 158.615 1.00 12.63 265 ASP A O 1
ATOM 2243 N N . ILE A 1 236 ? -13.928 -9.259 160.256 1.00 11.66 266 ILE A N 1
ATOM 2244 C CA . ILE A 1 236 ? -13.015 -10.204 159.595 1.00 10.88 266 ILE A CA 1
ATOM 2245 C C . ILE A 1 236 ? -12.852 -11.517 160.345 1.00 10.44 266 ILE A C 1
ATOM 2246 O O . ILE A 1 236 ? -11.889 -12.243 160.181 1.00 10.48 266 ILE A O 1
ATOM 2251 N N . GLY A 1 237 ? -13.856 -11.848 161.155 1.00 9.85 267 GLY A N 1
ATOM 2252 C CA . GLY A 1 237 ? -13.833 -13.098 161.879 1.00 10.08 267 GLY A CA 1
ATOM 2253 C C . GLY A 1 237 ? -13.536 -14.330 161.057 1.00 10.09 267 GLY A C 1
ATOM 2254 O O . GLY A 1 237 ? -12.843 -15.229 161.531 1.00 11.04 267 GLY A O 1
ATOM 2255 N N . THR A 1 238 ? -14.047 -14.361 159.856 1.00 10.72 268 THR A N 1
ATOM 2256 C CA . THR A 1 238 ? -13.851 -15.479 158.960 1.00 10.80 268 THR A CA 1
ATOM 2257 C C . THR A 1 238 ? -12.388 -15.778 158.729 1.00 10.93 268 THR A C 1
ATOM 2258 O O . THR A 1 238 ? -12.012 -16.927 158.531 1.00 11.72 268 THR A O 1
ATOM 2262 N N . LEU A 1 239 ? -11.533 -14.747 158.720 1.00 10.45 269 LEU A N 1
ATOM 2263 C CA . LEU A 1 239 ? -10.129 -14.974 158.402 1.00 10.39 269 LEU A CA 1
ATOM 2264 C C . LEU A 1 239 ? -9.410 -15.850 159.365 1.00 11.00 269 LEU A C 1
ATOM 2265 O O . LEU A 1 239 ? -8.354 -16.358 159.043 1.00 11.24 269 LEU A O 1
ATOM 2270 N N . ALA A 1 240 ? -9.959 -16.040 160.570 1.00 11.54 270 ALA A N 1
ATOM 2271 C CA . ALA A 1 240 ? -9.317 -16.991 161.531 1.00 11.83 270 ALA A CA 1
ATOM 2272 C C . ALA A 1 240 ? -9.139 -18.362 161.009 1.00 12.30 270 ALA A C 1
ATOM 2273 O O . ALA A 1 240 ? -8.259 -19.071 161.466 1.00 13.54 270 ALA A O 1
ATOM 2275 N N A SER A 1 241 ? -9.974 -18.746 160.055 0.50 11.98 271 SER A N 1
ATOM 2276 N N B SER A 1 241 ? -9.966 -18.791 160.059 0.50 12.33 271 SER A N 1
ATOM 2277 C CA A SER A 1 241 ? -9.927 -20.043 159.434 0.50 12.34 271 SER A CA 1
ATOM 2278 C CA B SER A 1 241 ? -9.822 -20.133 159.485 0.50 13.01 271 SER A CA 1
ATOM 2279 C C A SER A 1 241 ? -8.768 -20.220 158.415 0.50 12.67 271 SER A C 1
ATOM 2280 C C B SER A 1 241 ? -8.698 -20.246 158.439 0.50 13.03 271 SER A C 1
ATOM 2281 O O A SER A 1 241 ? -8.403 -21.338 158.067 0.50 13.23 271 SER A O 1
ATOM 2282 O O B SER A 1 241 ? -8.268 -21.357 158.092 0.50 13.50 271 SER A O 1
ATOM 2287 N N . LEU A 1 242 ? -8.209 -19.114 157.941 1.00 12.41 272 LEU A N 1
ATOM 2288 C CA . LEU A 1 242 ? -7.274 -19.137 156.836 1.00 12.31 272 LEU A CA 1
ATOM 2289 C C . LEU A 1 242 ? -5.850 -19.158 157.302 1.00 13.12 272 LEU A C 1
ATOM 2290 O O . LEU A 1 242 ? -5.058 -18.250 157.005 1.00 11.96 272 LEU A O 1
ATOM 2295 N N . THR A 1 243 ? -5.476 -20.291 157.912 1.00 13.77 273 THR A N 1
ATOM 2296 C CA . THR A 1 243 ? -4.240 -20.372 158.652 1.00 14.66 273 THR A CA 1
ATOM 2297 C C . THR A 1 243 ? -3.018 -20.562 157.753 1.00 13.99 273 THR A C 1
ATOM 2298 O O . THR A 1 243 ? -1.880 -20.493 158.252 1.00 15.60 273 THR A O 1
ATOM 2302 N N . ASN A 1 244 ? -3.214 -20.814 156.437 1.00 13.09 274 ASN A N 1
ATOM 2303 C CA . ASN A 1 244 ? -2.112 -20.843 155.476 1.00 13.13 274 ASN A CA 1
ATOM 2304 C C . ASN A 1 244 ? -1.777 -19.491 154.853 1.00 12.38 274 ASN A C 1
ATOM 2305 O O . ASN A 1 244 ? -0.851 -19.397 154.083 1.00 13.61 274 ASN A O 1
ATOM 2310 N N . LEU A 1 245 ? -2.501 -18.427 155.240 1.00 11.86 275 LEU A N 1
ATOM 2311 C CA . LEU A 1 245 ? -2.190 -17.107 154.678 1.00 11.30 275 LEU A CA 1
ATOM 2312 C C . LEU A 1 245 ? -0.758 -16.658 155.065 1.00 11.66 275 LEU A C 1
ATOM 2313 O O . LEU A 1 245 ? -0.400 -16.693 156.232 1.00 11.80 275 LEU A O 1
ATOM 2318 N N . THR A 1 246 ? 0.002 -16.225 154.082 1.00 11.90 276 THR A N 1
ATOM 2319 C CA . THR A 1 246 ? 1.301 -15.582 154.343 1.00 12.13 276 THR A CA 1
ATOM 2320 C C . THR A 1 246 ? 1.343 -14.089 153.927 1.00 11.45 276 THR A C 1
ATOM 2321 O O . THR A 1 246 ? 2.231 -13.376 154.335 1.00 11.45 276 THR A O 1
ATOM 2325 N N A ASP A 1 247 ? 0.418 -13.668 153.089 0.50 10.43 277 ASP A N 1
ATOM 2326 N N B ASP A 1 247 ? 0.378 -13.646 153.133 0.50 10.45 277 ASP A N 1
ATOM 2327 C CA A ASP A 1 247 ? 0.349 -12.309 152.610 0.50 10.69 277 ASP A CA 1
ATOM 2328 C CA B ASP A 1 247 ? 0.368 -12.309 152.567 0.50 10.76 277 ASP A CA 1
ATOM 2329 C C A ASP A 1 247 ? -1.098 -11.895 152.605 0.50 10.10 277 ASP A C 1
ATOM 2330 C C B ASP A 1 247 ? -1.059 -11.817 152.478 0.50 10.10 277 ASP A C 1
ATOM 2331 O O A ASP A 1 247 ? -1.941 -12.562 152.004 0.50 10.16 277 ASP A O 1
ATOM 2332 O O B ASP A 1 247 ? -1.839 -12.303 151.654 0.50 11.03 277 ASP A O 1
ATOM 2341 N N . LEU A 1 248 ? -1.403 -10.838 153.360 1.00 9.79 278 LEU A N 1
ATOM 2342 C CA . LEU A 1 248 ? -2.771 -10.410 153.544 1.00 9.19 278 LEU A CA 1
ATOM 2343 C C . LEU A 1 248 ? -2.838 -8.928 153.400 1.00 9.67 278 LEU A C 1
ATOM 2344 O O . LEU A 1 248 ? -2.148 -8.216 154.121 1.00 9.95 278 LEU A O 1
ATOM 2349 N N . ASP A 1 249 ? -3.700 -8.452 152.532 1.00 9.33 279 ASP A N 1
ATOM 2350 C CA . ASP A 1 249 ? -3.928 -7.007 152.317 1.00 8.89 279 ASP A CA 1
ATOM 2351 C C . ASP A 1 249 ? -5.412 -6.706 152.560 1.00 9.04 279 ASP A C 1
ATOM 2352 O O . ASP A 1 249 ? -6.278 -7.194 151.833 1.00 9.65 279 ASP A O 1
ATOM 2357 N N . LEU A 1 250 ? -5.690 -5.947 153.607 1.00 8.75 280 LEU A N 1
ATOM 2358 C CA . LEU A 1 250 ? -7.049 -5.548 153.981 1.00 9.16 280 LEU A CA 1
ATOM 2359 C C . LEU A 1 250 ? -7.157 -4.016 154.058 1.00 8.55 280 LEU A C 1
ATOM 2360 O O . LEU A 1 250 ? -8.008 -3.465 154.716 1.00 8.14 280 LEU A O 1
ATOM 2365 N N . ALA A 1 251 ? -6.256 -3.326 153.351 1.00 8.88 281 ALA A N 1
ATOM 2366 C CA . ALA A 1 251 ? -6.237 -1.889 153.437 1.00 8.57 281 ALA A CA 1
ATOM 2367 C C . ALA A 1 251 ? -7.500 -1.280 152.843 1.00 8.94 281 ALA A C 1
ATOM 2368 O O . ALA A 1 251 ? -8.181 -1.888 152.022 1.00 8.59 281 ALA A O 1
ATOM 2370 N N . ASN A 1 252 ? -7.785 -0.047 153.250 1.00 8.60 282 ASN A N 1
ATOM 2371 C CA . ASN A 1 252 ? -8.924 0.735 152.702 1.00 8.64 282 ASN A CA 1
ATOM 2372 C C . ASN A 1 252 ? -10.233 0.002 152.935 1.00 8.83 282 ASN A C 1
ATOM 2373 O O . ASN A 1 252 ? -10.941 -0.319 151.990 1.00 9.49 282 ASN A O 1
ATOM 2378 N N . ASN A 1 253 ? -10.504 -0.274 154.174 1.00 7.88 283 ASN A N 1
ATOM 2379 C CA . ASN A 1 253 ? -11.752 -0.870 154.647 1.00 9.02 283 ASN A CA 1
ATOM 2380 C C . ASN A 1 253 ? -12.176 -0.164 155.926 1.00 9.08 283 ASN A C 1
ATOM 2381 O O . ASN A 1 253 ? -11.780 1.016 156.178 1.00 9.49 283 ASN A O 1
ATOM 2386 N N . GLN A 1 254 ? -12.986 -0.820 156.740 1.00 10.10 284 GLN A N 1
ATOM 2387 C CA . GLN A 1 254 ? -13.559 -0.237 157.981 1.00 9.91 284 GLN A CA 1
ATOM 2388 C C . GLN A 1 254 ? -13.304 -1.154 159.196 1.00 10.41 284 GLN A C 1
ATOM 2389 O O . GLN A 1 254 ? -14.121 -1.227 160.136 1.00 11.04 284 GLN A O 1
ATOM 2395 N N . ILE A 1 255 ? -12.194 -1.863 159.189 1.00 9.07 285 ILE A N 1
ATOM 2396 C CA . ILE A 1 255 ? -11.913 -2.891 160.196 1.00 9.26 285 ILE A CA 1
ATOM 2397 C C . ILE A 1 255 ? -11.401 -2.224 161.479 1.00 10.17 285 ILE A C 1
ATOM 2398 O O . ILE A 1 255 ? -10.542 -1.344 161.434 1.00 10.07 285 ILE A O 1
ATOM 2403 N N . SER A 1 256 ? -11.914 -2.643 162.589 1.00 10.95 286 SER A N 1
ATOM 2404 C CA . SER A 1 256 ? -11.378 -2.265 163.900 1.00 11.13 286 SER A CA 1
ATOM 2405 C C . SER A 1 256 ? -10.821 -3.474 164.689 1.00 11.80 286 SER A C 1
ATOM 2406 O O . SER A 1 256 ? -9.825 -3.359 165.361 1.00 14.63 286 SER A O 1
ATOM 2409 N N . ASN A 1 257 ? -11.458 -4.643 164.594 1.00 10.57 287 ASN A N 1
ATOM 2410 C CA . ASN A 1 257 ? -11.113 -5.782 165.465 1.00 11.19 287 ASN A CA 1
ATOM 2411 C C . ASN A 1 257 ? -10.207 -6.738 164.786 1.00 10.93 287 ASN A C 1
ATOM 2412 O O . ASN A 1 257 ? -10.593 -7.467 163.858 1.00 10.49 287 ASN A O 1
ATOM 2417 N N . LEU A 1 258 ? -8.952 -6.743 165.204 1.00 11.03 288 LEU A N 1
ATOM 2418 C CA . LEU A 1 258 ? -7.939 -7.587 164.618 1.00 10.30 288 LEU A CA 1
ATOM 2419 C C . LEU A 1 258 ? -7.755 -8.923 165.264 1.00 9.95 288 LEU A C 1
ATOM 2420 O O . LEU A 1 258 ? -6.917 -9.673 164.858 1.00 11.23 288 LEU A O 1
ATOM 2425 N N . ALA A 1 259 ? -8.584 -9.234 166.280 1.00 10.25 289 ALA A N 1
ATOM 2426 C CA . ALA A 1 259 ? -8.407 -10.503 166.977 1.00 10.70 289 ALA A CA 1
ATOM 2427 C C . ALA A 1 259 ? -8.424 -11.739 166.037 1.00 10.15 289 ALA A C 1
ATOM 2428 O O . ALA A 1 259 ? -7.702 -12.659 166.239 1.00 11.15 289 ALA A O 1
ATOM 2430 N N . PRO A 1 260 ? -9.263 -11.728 164.959 1.00 11.30 290 PRO A N 1
ATOM 2431 C CA . PRO A 1 260 ? -9.268 -12.868 164.053 1.00 11.84 290 PRO A CA 1
ATOM 2432 C C . PRO A 1 260 ? -7.927 -13.161 163.364 1.00 11.87 290 PRO A C 1
ATOM 2433 O O . PRO A 1 260 ? -7.769 -14.264 162.842 1.00 12.88 290 PRO A O 1
ATOM 2437 N N . LEU A 1 261 ? -6.987 -12.206 163.377 1.00 11.60 291 LEU A N 1
ATOM 2438 C CA . LEU A 1 261 ? -5.697 -12.399 162.770 1.00 11.65 291 LEU A CA 1
ATOM 2439 C C . LEU A 1 261 ? -4.684 -13.003 163.678 1.00 11.69 291 LEU A C 1
ATOM 2440 O O . LEU A 1 261 ? -3.609 -13.369 163.220 1.00 11.69 291 LEU A O 1
ATOM 2445 N N . SER A 1 262 ? -5.000 -13.107 164.963 1.00 10.90 292 SER A N 1
ATOM 2446 C CA . SER A 1 262 ? -3.957 -13.415 165.966 1.00 12.21 292 SER A CA 1
ATOM 2447 C C . SER A 1 262 ? -3.326 -14.760 165.791 1.00 12.59 292 SER A C 1
ATOM 2448 O O . SER A 1 262 ? -2.119 -14.921 166.173 1.00 14.13 292 SER A O 1
ATOM 2451 N N . GLY A 1 263 ? -4.054 -15.738 165.224 1.00 12.53 293 GLY A N 1
ATOM 2452 C CA . GLY A 1 263 ? -3.499 -17.088 164.977 1.00 13.99 293 GLY A CA 1
ATOM 2453 C C . GLY A 1 263 ? -2.888 -17.299 163.626 1.00 13.76 293 GLY A C 1
ATOM 2454 O O . GLY A 1 263 ? -2.451 -18.373 163.304 1.00 16.03 293 GLY A O 1
ATOM 2455 N N . LEU A 1 264 ? -2.820 -16.257 162.792 1.00 13.84 294 LEU A N 1
ATOM 2456 C CA . LEU A 1 264 ? -2.319 -16.395 161.437 1.00 13.65 294 LEU A CA 1
ATOM 2457 C C . LEU A 1 264 ? -0.840 -16.189 161.398 1.00 14.30 294 LEU A C 1
ATOM 2458 O O . LEU A 1 264 ? -0.314 -15.279 160.768 1.00 13.38 294 LEU A O 1
ATOM 2463 N N . THR A 1 265 ? -0.143 -17.114 162.025 1.00 13.87 295 THR A N 1
ATOM 2464 C CA . THR A 1 265 ? 1.252 -16.918 162.345 1.00 14.35 295 THR A CA 1
ATOM 2465 C C . THR A 1 265 ? 2.213 -17.180 161.182 1.00 13.60 295 THR A C 1
ATOM 2466 O O . THR A 1 265 ? 3.381 -16.920 161.314 1.00 14.52 295 THR A O 1
ATOM 2470 N N A LYS A 1 266 ? 1.695 -1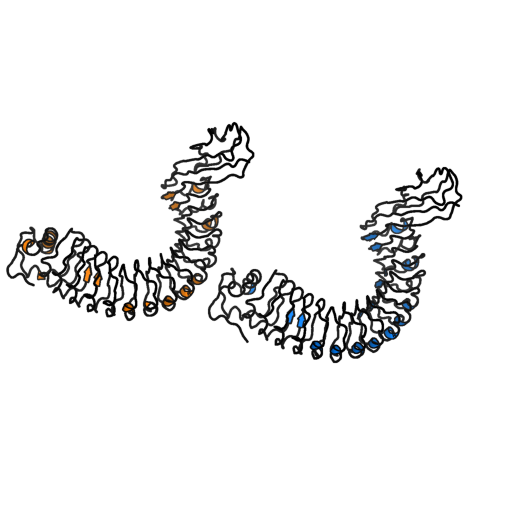7.642 160.047 0.50 13.53 296 LYS A N 1
ATOM 2471 N N B LYS A 1 266 ? 1.704 -17.685 160.038 0.50 13.47 296 LYS A N 1
ATOM 2472 C CA A LYS A 1 266 ? 2.485 -17.740 158.835 0.50 12.87 296 LYS A CA 1
ATOM 2473 C CA B LYS A 1 266 ? 2.506 -17.741 158.806 0.50 12.82 296 LYS A CA 1
ATOM 2474 C C A LYS A 1 266 ? 2.509 -16.421 158.036 0.50 12.24 296 LYS A C 1
ATOM 2475 C C B LYS A 1 266 ? 2.621 -16.361 158.108 0.50 12.17 296 LYS A C 1
ATOM 2476 O O A LYS A 1 266 ? 3.120 -16.364 156.961 0.50 12.61 296 LYS A O 1
ATOM 2477 O O B LYS A 1 266 ? 3.430 -16.196 157.202 0.50 12.25 296 LYS A O 1
ATOM 2488 N N . LEU A 1 267 ? 1.846 -15.373 158.562 1.00 11.59 297 LEU A N 1
ATOM 2489 C CA . LEU A 1 267 ? 1.861 -14.049 157.868 1.00 11.59 297 LEU A CA 1
ATOM 2490 C C . LEU A 1 267 ? 3.238 -13.438 157.884 1.00 11.71 297 LEU A C 1
ATOM 2491 O O . LEU A 1 267 ? 3.848 -13.278 158.958 1.00 12.06 297 LEU A O 1
ATOM 2496 N N . THR A 1 268 ? 3.736 -13.095 156.713 1.00 11.80 298 THR A N 1
ATOM 2497 C CA . THR A 1 268 ? 4.952 -12.308 156.620 1.00 12.17 298 THR A CA 1
ATOM 2498 C C . THR A 1 268 ? 4.695 -10.906 156.164 1.00 11.70 298 THR A C 1
ATOM 2499 O O . THR A 1 268 ? 5.534 -10.024 156.373 1.00 11.60 298 THR A O 1
ATOM 2503 N N . GLU A 1 269 ? 3.552 -10.666 155.500 1.00 10.57 299 GLU A N 1
ATOM 2504 C CA . GLU A 1 269 ? 3.185 -9.327 155.058 1.00 10.99 299 GLU A CA 1
ATOM 2505 C C . GLU A 1 269 ? 1.772 -9.070 155.394 1.00 10.47 299 GLU A C 1
ATOM 2506 O O . GLU A 1 269 ? 0.902 -9.876 155.034 1.00 10.68 299 GLU A O 1
ATOM 2512 N N . LEU A 1 270 ? 1.500 -7.962 156.031 1.00 9.47 300 LEU A N 1
ATOM 2513 C CA . LEU A 1 270 ? 0.171 -7.651 156.534 1.00 9.25 300 LEU A CA 1
ATOM 2514 C C . LEU A 1 270 ? -0.087 -6.200 156.319 1.00 9.01 300 LEU A C 1
ATOM 2515 O O . LEU A 1 270 ? 0.592 -5.354 156.926 1.00 9.31 300 LEU A O 1
ATOM 2520 N N A LYS A 1 271 ? -1.075 -5.876 155.510 0.50 8.97 301 LYS A N 1
ATOM 2521 N N B LYS A 1 271 ? -0.993 -5.880 155.392 0.50 9.30 301 LYS A N 1
ATOM 2522 C CA A LYS A 1 271 ? -1.343 -4.513 155.100 0.50 8.77 301 LYS A CA 1
ATOM 2523 C CA B LYS A 1 271 ? -1.338 -4.505 155.047 0.50 9.40 301 LYS A CA 1
ATOM 2524 C C A LYS A 1 271 ? -2.717 -4.119 155.572 0.50 8.97 301 LYS A C 1
ATOM 2525 C C B LYS A 1 271 ? -2.719 -4.168 155.622 0.50 9.30 301 LYS A C 1
ATOM 2526 O O A LYS A 1 271 ? -3.737 -4.653 155.076 0.50 9.03 301 LYS A O 1
ATOM 2527 O O B LYS A 1 271 ? -3.725 -4.808 155.267 0.50 9.19 301 LYS A O 1
ATOM 2538 N N . LEU A 1 272 ? -2.754 -3.229 156.544 1.00 8.65 302 LEU A N 1
ATOM 2539 C CA . LEU A 1 272 ? -3.978 -2.805 157.232 1.00 8.79 302 LEU A CA 1
ATOM 2540 C C . LEU A 1 272 ? -4.185 -1.308 157.214 1.00 8.00 302 LEU A C 1
ATOM 2541 O O . LEU A 1 272 ? -4.953 -0.751 158.008 1.00 9.14 302 LEU A O 1
ATOM 2546 N N . GLY A 1 273 ? -3.533 -0.643 156.281 1.00 8.56 303 GLY A N 1
ATOM 2547 C CA . GLY A 1 273 ? -3.679 0.795 156.163 1.00 8.64 303 GLY A CA 1
ATOM 2548 C C . GLY A 1 273 ? -5.122 1.227 155.903 1.00 8.98 303 GLY A C 1
ATOM 2549 O O . GLY A 1 273 ? -5.874 0.526 155.234 1.00 9.87 303 GLY A O 1
ATOM 2550 N N . ALA A 1 274 ? -5.517 2.394 156.428 1.00 9.49 304 ALA A N 1
ATOM 2551 C CA . ALA A 1 274 ? -6.802 2.952 156.175 1.00 8.96 304 ALA A CA 1
ATOM 2552 C C . ALA A 1 274 ? -7.930 2.041 156.643 1.00 9.12 304 ALA A C 1
ATOM 2553 O O . ALA A 1 274 ? -8.737 1.535 155.847 1.00 10.50 304 ALA A O 1
ATOM 2555 N N . ASN A 1 275 ? -7.995 1.864 157.920 1.00 8.80 305 ASN A N 1
ATOM 2556 C CA . ASN A 1 275 ? -9.058 1.145 158.586 1.00 8.75 305 ASN A CA 1
ATOM 2557 C C . ASN A 1 275 ? -9.500 1.924 159.826 1.00 8.88 305 ASN A C 1
ATOM 2558 O O . ASN A 1 275 ? -9.335 3.144 159.843 1.00 9.75 305 ASN A O 1
ATOM 2563 N N . GLN A 1 276 ? -10.043 1.249 160.819 1.00 9.58 306 GLN A N 1
ATOM 2564 C CA . GLN A 1 276 ? -10.522 1.875 162.063 1.00 9.40 306 GLN A CA 1
ATOM 2565 C C . GLN A 1 276 ? -9.887 1.209 163.272 1.00 9.74 306 GLN A C 1
ATOM 2566 O O . GLN A 1 276 ? -10.532 1.001 164.275 1.00 10.13 306 GLN A O 1
ATOM 2572 N N . ILE A 1 277 ? -8.596 0.920 163.173 1.00 10.21 307 ILE A N 1
ATOM 2573 C CA . ILE A 1 277 ? -7.896 0.164 164.168 1.00 9.91 307 ILE A CA 1
ATOM 2574 C C . ILE A 1 277 ? -7.377 1.077 165.256 1.00 10.08 307 ILE A C 1
ATOM 2575 O O . ILE A 1 277 ? -6.607 2.027 164.962 1.00 10.43 307 ILE A O 1
ATOM 2580 N N A SER A 1 278 ? -7.747 0.799 166.497 0.70 10.37 308 SER A N 1
ATOM 2581 N N B SER A 1 278 ? -7.794 0.799 166.505 0.30 10.53 308 SER A N 1
ATOM 2582 C CA A SER A 1 278 ? -7.164 1.502 167.677 0.70 10.83 308 SER A CA 1
ATOM 2583 C CA B SER A 1 278 ? -7.276 1.478 167.726 0.30 10.97 308 SER A CA 1
ATOM 2584 C C A SER A 1 278 ? -6.306 0.645 168.537 0.70 11.67 308 SER A C 1
ATOM 2585 C C B SER A 1 278 ? -6.246 0.659 168.474 0.30 11.32 308 SER A C 1
ATOM 2586 O O A SER A 1 278 ? -5.718 1.145 169.462 0.70 10.66 308 SER A O 1
ATOM 2587 O O B SER A 1 278 ? -5.478 1.201 169.222 0.30 10.65 308 SER A O 1
ATOM 2592 N N . ASN A 1 279 ? -6.227 -0.647 168.246 1.00 11.02 309 ASN A N 1
ATOM 2593 C CA . ASN A 1 279 ? -5.461 -1.564 169.046 1.00 11.85 309 ASN A CA 1
ATOM 2594 C C . ASN A 1 279 ? -4.838 -2.668 168.211 1.00 11.44 309 ASN A C 1
ATOM 2595 O O . ASN A 1 279 ? -5.523 -3.334 167.472 1.00 11.08 309 ASN A O 1
ATOM 2600 N N . ILE A 1 280 ? -3.540 -2.878 168.392 1.00 10.23 310 ILE A N 1
ATOM 2601 C CA . ILE A 1 280 ? -2.820 -3.884 167.632 1.00 9.75 310 ILE A CA 1
ATOM 2602 C C . ILE A 1 280 ? -2.282 -5.028 168.478 1.00 9.59 310 ILE A C 1
ATOM 2603 O O . ILE A 1 280 ? -1.454 -5.787 168.027 1.00 10.84 310 ILE A O 1
ATOM 2608 N N . SER A 1 281 ? -2.809 -5.167 169.701 1.00 9.85 311 SER A N 1
ATOM 2609 C CA . SER A 1 281 ? -2.393 -6.315 170.535 1.00 10.93 311 SER A CA 1
ATOM 2610 C C . SER A 1 281 ? -2.568 -7.655 169.844 1.00 10.89 311 SER A C 1
ATOM 2611 O O . SER A 1 281 ? -1.725 -8.552 170.054 1.00 11.45 311 SER A O 1
ATOM 2614 N N . PRO A 1 282 ? -3.615 -7.882 169.034 1.00 11.13 312 PRO A N 1
ATOM 2615 C CA . PRO A 1 282 ? -3.715 -9.166 168.369 1.00 11.64 312 PRO A CA 1
ATOM 2616 C C . PRO A 1 282 ? -2.618 -9.481 167.392 1.00 11.16 312 PRO A C 1
ATOM 2617 O O . PRO A 1 282 ? -2.515 -10.594 166.949 1.00 12.52 312 PRO A O 1
ATOM 2621 N N . LEU A 1 283 ? -1.801 -8.489 167.024 1.00 10.61 313 LEU A N 1
ATOM 2622 C CA . LEU A 1 283 ? -0.707 -8.742 166.106 1.00 11.26 313 LEU A CA 1
ATOM 2623 C C . LEU A 1 283 ? 0.563 -9.182 166.749 1.00 11.70 313 LEU A C 1
ATOM 2624 O O . LEU A 1 283 ? 1.487 -9.573 166.061 1.00 12.19 313 LEU A O 1
ATOM 2629 N N . ALA A 1 284 ? 0.609 -9.134 168.084 1.00 12.59 314 ALA A N 1
ATOM 2630 C CA . ALA A 1 284 ? 1.897 -9.306 168.814 1.00 13.01 314 ALA A CA 1
ATOM 2631 C C . ALA A 1 284 ? 2.541 -10.647 168.581 1.00 13.82 314 ALA A C 1
ATOM 2632 O O . ALA A 1 284 ? 3.747 -10.750 168.659 1.00 14.48 314 ALA A O 1
ATOM 2634 N N . GLY A 1 285 ? 1.744 -11.676 168.308 1.00 13.43 315 GLY A N 1
ATOM 2635 C CA . GLY A 1 285 ? 2.268 -13.028 168.047 1.00 12.90 315 GLY A CA 1
ATOM 2636 C C . GLY A 1 285 ? 2.648 -13.346 166.617 1.00 12.85 315 GLY A C 1
ATOM 2637 O O . GLY A 1 285 ? 3.090 -14.457 166.302 1.00 14.57 315 GLY A O 1
ATOM 2638 N N . LEU A 1 286 ? 2.491 -12.368 165.711 1.00 11.81 316 LEU A N 1
ATOM 2639 C CA . LEU A 1 286 ? 2.725 -12.584 164.302 1.00 11.64 316 LEU A CA 1
ATOM 2640 C C . LEU A 1 286 ? 4.195 -12.274 163.979 1.00 11.94 316 LEU A C 1
ATOM 2641 O O . LEU A 1 286 ? 4.529 -11.406 163.216 1.00 11.90 316 LEU A O 1
ATOM 2646 N N . THR A 1 287 ? 5.076 -13.078 164.578 1.00 11.79 317 THR A N 1
ATOM 2647 C CA . THR A 1 287 ? 6.500 -12.689 164.638 1.00 13.12 317 THR A CA 1
ATOM 2648 C C . THR A 1 287 ? 7.245 -12.944 163.343 1.00 12.28 317 THR A C 1
ATOM 2649 O O . THR A 1 287 ? 8.386 -12.498 163.198 1.00 13.24 317 THR A O 1
ATOM 2653 N N . ALA A 1 288 ? 6.598 -13.605 162.329 1.00 11.73 318 ALA A N 1
ATOM 2654 C CA . ALA A 1 288 ? 7.206 -13.736 161.048 1.00 11.50 318 ALA A CA 1
ATOM 2655 C C . ALA A 1 288 ? 7.033 -12.455 160.165 1.00 11.21 318 ALA A C 1
ATOM 2656 O O . ALA A 1 288 ? 7.559 -12.379 159.077 1.00 12.85 318 ALA A O 1
ATOM 2658 N N . LEU A 1 289 ? 6.302 -11.422 160.685 1.00 11.80 319 LEU A N 1
ATOM 2659 C CA . LEU A 1 289 ? 6.032 -10.272 159.852 1.00 11.10 319 LEU A CA 1
ATOM 2660 C C . LEU A 1 289 ? 7.295 -9.527 159.507 1.00 11.40 319 LEU A C 1
ATOM 2661 O O . LEU A 1 289 ? 8.071 -9.197 160.398 1.00 10.65 319 LEU A O 1
ATOM 2666 N N . THR A 1 290 ? 7.475 -9.251 158.234 1.00 10.73 320 THR A N 1
ATOM 2667 C CA . THR A 1 290 ? 8.561 -8.359 157.749 1.00 11.54 320 THR A CA 1
ATOM 2668 C C . THR A 1 290 ? 8.018 -7.022 157.257 1.00 10.65 320 THR A C 1
ATOM 2669 O O . THR A 1 290 ? 8.731 -6.056 157.202 1.00 11.32 320 THR A O 1
ATOM 2673 N N . ASN A 1 291 ? 6.754 -6.987 156.888 1.00 10.55 321 ASN A N 1
ATOM 2674 C CA . ASN A 1 291 ? 6.119 -5.808 156.298 1.00 9.94 321 ASN A CA 1
ATOM 2675 C C . ASN A 1 291 ? 4.786 -5.633 156.964 1.00 9.81 321 ASN A C 1
ATOM 2676 O O . ASN A 1 291 ? 3.933 -6.539 156.893 1.00 10.38 321 ASN A O 1
ATOM 2681 N N . LEU A 1 292 ? 4.610 -4.551 157.667 1.00 9.39 322 LEU A N 1
ATOM 2682 C CA . LEU A 1 292 ? 3.365 -4.230 158.356 1.00 9.43 322 LEU A CA 1
ATOM 2683 C C . LEU A 1 292 ? 2.953 -2.828 158.074 1.00 9.44 322 LEU A C 1
ATOM 2684 O O . LEU A 1 292 ? 3.734 -1.869 158.310 1.00 10.25 322 LEU A O 1
ATOM 2689 N N . GLU A 1 293 ? 1.747 -2.647 157.601 1.00 8.87 323 GLU A N 1
ATOM 2690 C CA . GLU A 1 293 ? 1.209 -1.317 157.302 1.00 8.76 323 GLU A CA 1
ATOM 2691 C C . GLU A 1 293 ? -0.015 -1.011 158.143 1.00 9.05 323 GLU A C 1
ATOM 2692 O O . GLU A 1 293 ? -1.007 -1.744 158.125 1.00 9.11 323 GLU A O 1
ATOM 2698 N N . LEU A 1 294 ? 0.097 0.046 158.893 1.00 8.50 324 LEU A N 1
ATOM 2699 C CA . LEU A 1 294 ? -0.911 0.474 159.874 1.00 8.45 324 LEU A CA 1
ATOM 2700 C C . LEU A 1 294 ? -1.272 1.944 159.745 1.00 8.26 324 LEU A C 1
ATOM 2701 O O . LEU A 1 294 ? -1.882 2.509 160.653 1.00 9.30 324 LEU A O 1
ATOM 2706 N N . ASN A 1 295 ? -0.895 2.547 158.609 1.00 8.55 325 ASN A N 1
ATOM 2707 C CA . ASN A 1 295 ? -1.232 3.923 158.332 1.00 8.36 325 ASN A CA 1
ATOM 2708 C C . ASN A 1 295 ? -2.734 4.142 158.361 1.00 8.80 325 ASN A C 1
ATOM 2709 O O . ASN A 1 295 ? -3.513 3.213 158.145 1.00 8.76 325 ASN A O 1
ATOM 2714 N N A GLU A 1 296 ? -3.132 5.404 158.595 0.50 9.26 326 GLU A N 1
ATOM 2715 N N B GLU A 1 296 ? -3.131 5.388 158.645 0.50 9.37 326 GLU A N 1
ATOM 2716 C CA A GLU A 1 296 ? -4.499 5.854 158.466 0.50 9.34 326 GLU A CA 1
ATOM 2717 C CA B GLU A 1 296 ? -4.491 5.871 158.468 0.50 9.53 326 GLU A CA 1
ATOM 2718 C C A GLU A 1 296 ? -5.412 4.992 159.351 0.50 9.26 326 GLU A C 1
ATOM 2719 C C B GLU A 1 296 ? -5.473 5.087 159.354 0.50 9.44 326 GLU A C 1
ATOM 2720 O O A GLU A 1 296 ? -6.310 4.360 158.900 0.50 10.08 326 GLU A O 1
ATOM 2721 O O B GLU A 1 296 ? -6.538 4.646 158.916 0.50 10.25 326 GLU A O 1
ATOM 2732 N N . ASN A 1 297 ? -5.117 4.987 160.630 1.00 9.10 327 ASN A N 1
ATOM 2733 C CA . ASN A 1 297 ? -5.911 4.301 161.617 1.00 8.64 327 ASN A CA 1
ATOM 2734 C C . ASN A 1 297 ? -6.104 5.202 162.838 1.00 10.30 327 ASN A C 1
ATOM 2735 O O . ASN A 1 297 ? -5.961 6.400 162.709 1.00 9.59 327 ASN A O 1
ATOM 2740 N N . GLN A 1 298 ? -6.452 4.627 163.982 1.00 10.44 328 GLN A N 1
ATOM 2741 C CA . GLN A 1 298 ? -6.734 5.355 165.207 1.00 9.99 328 GLN A CA 1
ATOM 2742 C C . GLN A 1 298 ? -5.737 4.973 166.304 1.00 10.36 328 GLN A C 1
ATOM 2743 O O . GLN A 1 298 ? -6.076 4.927 167.502 1.00 11.29 328 GLN A O 1
ATOM 2749 N N . LEU A 1 299 ? -4.484 4.707 165.922 1.00 9.87 329 LEU A N 1
ATOM 2750 C CA . LEU A 1 299 ? -3.539 4.258 166.889 1.00 10.22 329 LEU A CA 1
ATOM 2751 C C . LEU A 1 299 ? -2.970 5.333 167.750 1.00 10.25 329 LEU A C 1
ATOM 2752 O O . LEU A 1 299 ? -2.682 6.423 167.289 1.00 10.90 329 LEU A O 1
ATOM 2757 N N A GLU A 1 300 ? -2.826 5.054 169.002 0.70 10.55 330 GLU A N 1
ATOM 2758 N N B GLU A 1 300 ? -2.724 4.938 169.041 0.30 10.37 330 GLU A N 1
ATOM 2759 C CA A GLU A 1 300 ? -2.094 5.927 169.893 0.70 11.87 330 GLU A CA 1
ATOM 2760 C CA B GLU A 1 300 ? -2.025 5.761 170.053 0.30 10.99 330 GLU A CA 1
ATOM 2761 C C A GLU A 1 300 ? -0.921 5.079 170.361 0.70 11.43 330 GLU A C 1
ATOM 2762 C C B GLU A 1 300 ? -0.862 4.909 170.679 0.30 11.05 330 GLU A C 1
ATOM 2763 O O A GLU A 1 300 ? 0.185 5.146 169.812 0.70 12.43 330 GLU A O 1
ATOM 2764 O O B GLU A 1 300 ? 0.332 5.210 170.469 0.30 10.68 330 GLU A O 1
ATOM 2775 N N A ASP A 1 301 ? -1.150 4.211 171.316 0.50 11.14 331 ASP A N 1
ATOM 2776 N N B ASP A 1 301 ? -1.176 3.861 171.405 0.50 11.83 331 ASP A N 1
ATOM 2777 C CA A ASP A 1 301 ? -0.109 3.256 171.733 0.50 11.32 331 ASP A CA 1
ATOM 2778 C CA B ASP A 1 301 ? -0.134 3.024 171.858 0.50 12.36 331 ASP A CA 1
ATOM 2779 C C A ASP A 1 301 ? 0.161 2.210 170.645 0.50 11.46 331 ASP A C 1
ATOM 2780 C C B ASP A 1 301 ? 0.190 2.009 170.778 0.50 12.19 331 ASP A C 1
ATOM 2781 O O A ASP A 1 301 ? -0.767 1.659 170.061 0.50 11.96 331 ASP A O 1
ATOM 2782 O O B ASP A 1 301 ? -0.676 1.275 170.319 0.50 12.56 331 ASP A O 1
ATOM 2791 N N . ILE A 1 302 ? 1.446 1.960 170.388 1.00 11.77 332 ILE A N 1
ATOM 2792 C CA . ILE A 1 302 ? 1.927 0.970 169.423 1.00 10.71 332 ILE A CA 1
ATOM 2793 C C . ILE A 1 302 ? 2.887 -0.040 170.055 1.00 10.65 332 ILE A C 1
ATOM 2794 O O . ILE A 1 302 ? 3.597 -0.685 169.382 1.00 10.95 332 ILE A O 1
ATOM 2799 N N A SER A 1 303 ? 2.856 -0.175 171.359 0.80 10.49 333 SER A N 1
ATOM 2800 N N B SER A 1 303 ? 2.846 -0.148 171.400 0.20 11.18 333 SER A N 1
ATOM 2801 C CA A SER A 1 303 ? 3.772 -1.110 172.048 0.80 10.87 333 SER A CA 1
ATOM 2802 C CA B SER A 1 303 ? 3.700 -1.110 172.142 0.20 11.65 333 SER A CA 1
ATOM 2803 C C A SER A 1 303 ? 3.715 -2.543 171.568 0.80 11.37 333 SER A C 1
ATOM 2804 C C B SER A 1 303 ? 3.739 -2.499 171.490 0.20 11.90 333 SER A C 1
ATOM 2805 O O A SER A 1 303 ? 4.734 -3.221 171.639 0.80 11.31 333 SER A O 1
ATOM 2806 O O B SER A 1 303 ? 4.840 -3.069 171.357 0.20 11.83 333 SER A O 1
ATOM 2811 N N . PRO A 1 304 ? 2.562 -3.072 171.062 1.00 12.25 334 PRO A N 1
ATOM 2812 C CA . PRO A 1 304 ? 2.569 -4.439 170.526 1.00 12.94 334 PRO A CA 1
ATOM 2813 C C . PRO A 1 304 ? 3.525 -4.688 169.380 1.00 13.66 334 PRO A C 1
ATOM 2814 O O . PRO A 1 304 ? 3.857 -5.865 169.115 1.00 17.05 334 PRO A O 1
ATOM 2818 N N A ILE A 1 305 ? 3.984 -3.670 168.666 0.50 11.71 335 ILE A N 1
ATOM 2819 N N B ILE A 1 305 ? 3.992 -3.613 168.724 0.50 13.08 335 ILE A N 1
ATOM 2820 C CA A ILE A 1 305 ? 4.968 -3.974 167.577 0.50 11.07 335 ILE A CA 1
ATOM 2821 C CA B ILE A 1 305 ? 4.945 -3.737 167.626 0.50 13.53 335 ILE A CA 1
ATOM 2822 C C A ILE A 1 305 ? 6.279 -4.481 168.152 0.50 11.24 335 ILE A C 1
ATOM 2823 C C B ILE A 1 305 ? 6.333 -4.201 168.071 0.50 13.29 335 ILE A C 1
ATOM 2824 O O A ILE A 1 305 ? 7.109 -5.016 167.418 0.50 11.07 335 ILE A O 1
ATOM 2825 O O B ILE A 1 305 ? 7.062 -4.812 167.270 0.50 13.06 335 ILE A O 1
ATOM 2834 N N A SER A 1 306 ? 6.464 -4.317 169.458 0.50 10.78 336 SER A N 1
ATOM 2835 N N B SER A 1 306 ? 6.706 -3.946 169.319 0.50 13.00 336 SER A N 1
ATOM 2836 C CA A SER A 1 306 ? 7.754 -4.644 170.100 0.50 11.18 336 SER A CA 1
ATOM 2837 C CA B SER A 1 306 ? 8.098 -4.255 169.751 0.50 12.53 336 SER A CA 1
ATOM 2838 C C A SER A 1 306 ? 8.207 -6.068 169.849 0.50 11.77 336 SER A C 1
ATOM 2839 C C B SER A 1 306 ? 8.419 -5.710 169.593 0.50 12.32 336 SER A C 1
ATOM 2840 O O A SER A 1 306 ? 9.395 -6.323 169.778 0.50 11.67 336 SER A O 1
ATOM 2841 O O B SER A 1 306 ? 9.578 -6.119 169.407 0.50 12.77 336 SER A O 1
ATOM 2846 N N A ASN A 1 307 ? 7.273 -7.013 169.737 0.75 12.43 337 ASN A N 1
ATOM 2847 N N B ASN A 1 307 ? 7.353 -6.531 169.652 0.25 12.27 337 ASN A N 1
ATOM 2848 C CA A ASN A 1 307 ? 7.689 -8.397 169.531 0.75 13.56 337 ASN A CA 1
ATOM 2849 C CA B ASN A 1 307 ? 7.454 -8.029 169.589 0.25 12.37 337 ASN A CA 1
ATOM 2850 C C A ASN A 1 307 ? 7.904 -8.727 168.080 0.75 12.53 337 ASN A C 1
ATOM 2851 C C B ASN A 1 307 ? 7.803 -8.616 168.172 0.25 12.18 337 ASN A C 1
ATOM 2852 O O A ASN A 1 307 ? 8.340 -9.788 167.781 0.75 13.86 337 ASN A O 1
ATOM 2853 O O B ASN A 1 307 ? 8.211 -9.759 168.052 0.25 12.62 337 ASN A O 1
ATOM 2862 N N . LEU A 1 308 ? 7.597 -7.782 167.146 1.00 12.35 338 LEU A N 1
ATOM 2863 C CA . LEU A 1 308 ? 7.693 -8.106 165.729 1.00 11.80 338 LEU A CA 1
ATOM 2864 C C . LEU A 1 308 ? 9.075 -7.830 165.240 1.00 11.72 338 LEU A C 1
ATOM 2865 O O . LEU A 1 308 ? 9.339 -6.948 164.420 1.00 12.90 338 LEU A O 1
ATOM 2870 N N . LYS A 1 309 ? 9.994 -8.647 165.720 1.00 12.47 339 LYS A N 1
ATOM 2871 C CA . LYS A 1 309 ? 11.464 -8.396 165.593 1.00 12.93 339 LYS A CA 1
ATOM 2872 C C . LYS A 1 309 ? 11.983 -8.486 164.210 1.00 12.19 339 LYS A C 1
ATOM 2873 O O . LYS A 1 309 ? 13.096 -8.001 163.943 1.00 12.48 339 LYS A O 1
ATOM 2879 N N A ASN A 1 310 ? 11.225 -9.113 163.279 0.50 11.00 340 ASN A N 1
ATOM 2880 N N B ASN A 1 310 ? 11.194 -9.083 163.300 0.50 11.17 340 ASN A N 1
ATOM 2881 C CA A ASN A 1 310 ? 11.686 -9.249 161.897 0.50 11.17 340 ASN A CA 1
ATOM 2882 C CA B ASN A 1 310 ? 11.600 -9.280 161.935 0.50 11.43 340 ASN A CA 1
ATOM 2883 C C A ASN A 1 310 ? 11.190 -8.125 160.984 0.50 9.89 340 ASN A C 1
ATOM 2884 C C B ASN A 1 310 ? 11.185 -8.125 161.002 0.50 10.04 340 ASN A C 1
ATOM 2885 O O A ASN A 1 310 ? 11.421 -8.167 159.807 0.50 11.08 340 ASN A O 1
ATOM 2886 O O B ASN A 1 310 ? 11.483 -8.151 159.835 0.50 11.20 340 ASN A O 1
ATOM 2895 N N . LEU A 1 311 ? 10.503 -7.112 161.532 1.00 10.19 341 LEU A N 1
ATOM 2896 C CA . LEU A 1 311 ? 10.018 -6.015 160.666 1.00 9.15 341 LEU A CA 1
ATOM 2897 C C . LEU A 1 311 ? 11.132 -5.257 159.969 1.00 9.49 341 LEU A C 1
ATOM 2898 O O . LEU A 1 311 ? 12.082 -4.831 160.600 1.00 10.04 341 LEU A O 1
ATOM 2903 N N A THR A 1 312 ? 11.079 -5.212 158.651 0.70 10.01 342 THR A N 1
ATOM 2904 N N B THR A 1 312 ? 10.853 -4.926 158.706 0.30 9.67 342 THR A N 1
ATOM 2905 C CA A THR A 1 312 ? 11.960 -4.344 157.882 0.70 10.76 342 THR A CA 1
ATOM 2906 C CA B THR A 1 312 ? 11.752 -4.274 157.816 0.30 9.66 342 THR A CA 1
ATOM 2907 C C A THR A 1 312 ? 11.232 -3.084 157.422 0.70 9.43 342 THR A C 1
ATOM 2908 C C B THR A 1 312 ? 11.054 -3.030 157.146 0.30 9.50 342 THR A C 1
ATOM 2909 O O A THR A 1 312 ? 11.812 -2.015 157.251 0.70 9.84 342 THR A O 1
ATOM 2910 O O B THR A 1 312 ? 11.717 -2.002 156.849 0.30 8.92 342 THR A O 1
ATOM 2917 N N A TYR A 1 313 ? 9.941 -3.214 157.157 0.50 9.34 343 TYR A N 1
ATOM 2918 N N B TYR A 1 313 ? 9.738 -3.127 156.892 0.50 9.61 343 TYR A N 1
ATOM 2919 C CA A TYR A 1 313 ? 9.120 -2.099 156.673 0.50 8.96 343 TYR A CA 1
ATOM 2920 C CA B TYR A 1 313 ? 8.970 -1.998 156.493 0.50 9.63 343 TYR A CA 1
ATOM 2921 C C A TYR A 1 313 ? 7.941 -1.872 157.606 0.50 9.48 343 TYR A C 1
ATOM 2922 C C B TYR A 1 313 ? 7.864 -1.836 157.482 0.50 9.87 343 TYR A C 1
ATOM 2923 O O A TYR A 1 313 ? 7.239 -2.825 157.974 0.50 9.15 343 TYR A O 1
ATOM 2924 O O B TYR A 1 313 ? 7.173 -2.794 157.803 0.50 9.33 343 TYR A O 1
ATOM 2941 N N . LEU A 1 314 ? 7.673 -0.634 157.945 1.00 9.11 344 LEU A N 1
ATOM 2942 C CA . LEU A 1 314 ? 6.585 -0.289 158.847 1.00 9.53 344 LEU A CA 1
ATOM 2943 C C . LEU A 1 314 ? 5.975 1.051 158.500 1.00 9.65 344 LEU A C 1
ATOM 2944 O O . LEU A 1 314 ? 6.697 2.065 158.445 1.00 9.24 344 LEU A O 1
ATOM 2949 N N . THR A 1 315 ? 4.678 1.085 158.269 1.00 9.90 345 THR A N 1
ATOM 2950 C CA . THR A 1 315 ? 3.968 2.362 158.112 1.00 9.72 345 THR A CA 1
ATOM 2951 C C . THR A 1 315 ? 3.012 2.612 159.229 1.00 9.92 345 THR A C 1
ATOM 2952 O O . THR A 1 315 ? 2.277 1.718 159.708 1.00 9.53 345 THR A O 1
ATOM 2956 N N . LEU A 1 316 ? 3.020 3.834 159.681 1.00 9.01 346 LEU A N 1
ATOM 2957 C CA . LEU A 1 316 ? 2.229 4.317 160.833 1.00 8.69 346 LEU A CA 1
ATOM 2958 C C . LEU A 1 316 ? 1.683 5.719 160.567 1.00 9.07 346 LEU A C 1
ATOM 2959 O O . LEU A 1 316 ? 1.122 6.350 161.474 1.00 9.45 346 LEU A O 1
ATOM 2964 N N . TYR A 1 317 ? 1.848 6.232 159.351 1.00 8.56 347 TYR A N 1
ATOM 2965 C CA . TYR A 1 317 ? 1.431 7.602 159.062 1.00 9.45 347 TYR A CA 1
ATOM 2966 C C . TYR A 1 317 ? -0.063 7.791 159.242 1.00 9.49 347 TYR A C 1
ATOM 2967 O O . TYR A 1 317 ? -0.830 6.857 159.030 1.00 9.62 347 TYR A O 1
ATOM 2976 N N A PHE A 1 318 ? -0.460 8.970 159.663 0.60 9.61 348 PHE A N 1
ATOM 2977 N N B PHE A 1 318 ? -0.481 8.989 159.608 0.40 9.53 348 PHE A N 1
ATOM 2978 C CA A PHE A 1 318 ? -1.844 9.319 159.887 0.60 9.86 348 PHE A CA 1
ATOM 2979 C CA B PHE A 1 318 ? -1.889 9.295 159.925 0.40 9.64 348 PHE A CA 1
ATOM 2980 C C A PHE A 1 318 ? -2.489 8.456 161.011 0.60 10.04 348 PHE A C 1
ATOM 2981 C C B PHE A 1 318 ? -2.461 8.397 161.013 0.40 9.72 348 PHE A C 1
ATOM 2982 O O A PHE A 1 318 ? -3.463 7.772 160.799 0.60 9.88 348 PHE A O 1
ATOM 2983 O O B PHE A 1 318 ? -3.366 7.590 160.774 0.40 9.64 348 PHE A O 1
ATOM 2998 N N . ASN A 1 319 ? -1.916 8.552 162.208 1.00 9.26 349 ASN A N 1
ATOM 2999 C CA . ASN A 1 319 ? -2.472 8.004 163.383 1.00 8.75 349 ASN A CA 1
ATOM 3000 C C . ASN A 1 319 ? -2.435 9.107 164.447 1.00 10.00 349 ASN A C 1
ATOM 3001 O O . ASN A 1 319 ? -2.366 10.296 164.084 1.00 11.78 349 ASN A O 1
ATOM 3006 N N A ASN A 1 320 ? -2.514 8.752 165.675 0.80 10.91 350 ASN A N 1
ATOM 3007 N N B ASN A 1 320 ? -2.583 8.713 165.727 0.20 9.79 350 ASN A N 1
ATOM 3008 C CA A ASN A 1 320 ? -2.397 9.727 166.774 0.80 11.40 350 ASN A CA 1
ATOM 3009 C CA B ASN A 1 320 ? -2.535 9.620 166.890 0.20 9.44 350 ASN A CA 1
ATOM 3010 C C A ASN A 1 320 ? -1.368 9.255 167.793 0.80 10.84 350 ASN A C 1
ATOM 3011 C C B ASN A 1 320 ? -1.342 9.288 167.824 0.20 9.60 350 ASN A C 1
ATOM 3012 O O A ASN A 1 320 ? -1.578 9.285 169.005 0.80 10.87 350 ASN A O 1
ATOM 3013 O O B ASN A 1 320 ? -1.428 9.474 169.047 0.20 9.61 350 ASN A O 1
ATOM 3022 N N . ILE A 1 321 ? -0.223 8.831 167.237 1.00 9.67 351 ILE A N 1
ATOM 3023 C CA . ILE A 1 321 ? 0.860 8.265 168.011 1.00 9.52 351 ILE A CA 1
ATOM 3024 C C . ILE A 1 321 ? 1.703 9.398 168.585 1.00 9.50 351 ILE A C 1
ATOM 3025 O O . ILE A 1 321 ? 2.164 10.260 167.857 1.00 10.38 351 ILE A O 1
ATOM 3030 N N A SER A 1 322 ? 1.866 9.369 169.896 0.40 9.64 352 SER A N 1
ATOM 3031 N N B SER A 1 322 ? 1.923 9.376 169.879 0.40 9.75 352 SER A N 1
ATOM 3032 N N C SER A 1 322 ? 1.890 9.407 169.897 0.20 10.04 352 SER A N 1
ATOM 3033 C CA A SER A 1 322 ? 2.771 10.280 170.596 0.40 10.08 352 SER A CA 1
ATOM 3034 C CA B SER A 1 322 ? 2.856 10.339 170.489 0.40 10.13 352 SER A CA 1
ATOM 3035 C CA C SER A 1 322 ? 2.853 10.344 170.520 0.20 10.49 352 SER A CA 1
ATOM 3036 C C A SER A 1 322 ? 4.150 9.647 170.810 0.40 10.47 352 SER A C 1
ATOM 3037 C C B SER A 1 322 ? 4.130 9.699 171.067 0.40 10.78 352 SER A C 1
ATOM 3038 C C C SER A 1 322 ? 4.194 9.663 170.834 0.20 10.66 352 SER A C 1
ATOM 3039 O O A SER A 1 322 ? 5.181 10.318 170.647 0.40 10.49 352 SER A O 1
ATOM 3040 O O B SER A 1 322 ? 5.059 10.433 171.477 0.40 10.95 352 SER A O 1
ATOM 3041 O O C SER A 1 322 ? 5.249 10.304 170.753 0.20 10.70 352 SER A O 1
ATOM 3048 N N . ASP A 1 323 ? 4.146 8.367 171.169 1.00 10.47 353 ASP A N 1
ATOM 3049 C CA . ASP A 1 323 ? 5.321 7.608 171.593 1.00 11.30 353 ASP A CA 1
ATOM 3050 C C . ASP A 1 323 ? 5.705 6.643 170.486 1.00 10.91 353 ASP A C 1
ATOM 3051 O O . ASP A 1 323 ? 5.098 5.557 170.339 1.00 11.40 353 ASP A O 1
ATOM 3056 N N . ILE A 1 324 ? 6.702 7.020 169.716 1.00 10.87 354 ILE A N 1
ATOM 3057 C CA . ILE A 1 324 ? 7.189 6.197 168.637 1.00 11.47 354 ILE A CA 1
ATOM 3058 C C . ILE A 1 324 ? 8.155 5.154 169.094 1.00 11.50 354 ILE A C 1
ATOM 3059 O O . ILE A 1 324 ? 8.518 4.303 168.324 1.00 12.04 354 ILE A O 1
ATOM 3064 N N . SER A 1 325 ? 8.548 5.194 170.338 1.00 10.69 355 SER A N 1
ATOM 3065 C CA . SER A 1 325 ? 9.674 4.390 170.802 1.00 10.86 355 SER A CA 1
ATOM 3066 C C . SER A 1 325 ? 9.602 2.904 170.672 1.00 11.44 355 SER A C 1
ATOM 3067 O O . SER A 1 325 ? 10.628 2.273 170.580 1.00 11.40 355 SER A O 1
ATOM 3070 N N . PRO A 1 326 ? 8.436 2.258 170.644 1.00 11.07 356 PRO A N 1
ATOM 3071 C CA . PRO A 1 326 ? 8.440 0.844 170.378 1.00 10.52 356 PRO A CA 1
ATOM 3072 C C . PRO A 1 326 ? 9.170 0.407 169.107 1.00 10.74 356 PRO A C 1
ATOM 3073 O O . PRO A 1 326 ? 9.617 -0.721 169.022 1.00 11.12 356 PRO A O 1
ATOM 3077 N N . VAL A 1 327 ? 9.273 1.287 168.102 1.00 10.72 357 VAL A N 1
ATOM 3078 C CA . VAL A 1 327 ? 10.005 0.947 166.911 1.00 10.49 357 VAL A CA 1
ATOM 3079 C C . VAL A 1 327 ? 11.497 0.715 167.159 1.00 11.17 357 VAL A C 1
ATOM 3080 O O . VAL A 1 327 ? 12.159 0.099 166.342 1.00 11.19 357 VAL A O 1
ATOM 3084 N N . SER A 1 328 ? 11.998 1.153 168.295 1.00 10.37 358 SER A N 1
ATOM 3085 C CA . SER A 1 328 ? 13.407 0.910 168.632 1.00 11.07 358 SER A CA 1
ATOM 3086 C C . SER A 1 328 ? 13.719 -0.556 168.841 1.00 11.00 358 SER A C 1
ATOM 3087 O O . SER A 1 328 ? 14.877 -0.941 168.895 1.00 12.30 358 SER A O 1
ATOM 3090 N N . SER A 1 329 ? 12.698 -1.366 168.976 1.00 11.18 359 SER A N 1
ATOM 3091 C CA . SER A 1 329 ? 12.873 -2.807 169.074 1.00 10.89 359 SER A CA 1
ATOM 3092 C C . SER A 1 329 ? 13.162 -3.505 167.731 1.00 10.69 359 SER A C 1
ATOM 3093 O O . SER A 1 329 ? 13.387 -4.716 167.689 1.00 12.63 359 SER A O 1
ATOM 3096 N N . LEU A 1 330 ? 13.110 -2.746 166.603 1.00 9.95 360 LEU A N 1
ATOM 3097 C CA . LEU A 1 330 ? 13.098 -3.317 165.287 1.00 10.66 360 LEU A CA 1
ATOM 3098 C C . LEU A 1 330 ? 14.463 -3.061 164.606 1.00 10.51 360 LEU A C 1
ATOM 3099 O O . LEU A 1 330 ? 14.605 -2.170 163.772 1.00 11.58 360 LEU A O 1
ATOM 3104 N N . THR A 1 331 ? 15.450 -3.912 164.935 1.00 10.96 361 THR A N 1
ATOM 3105 C CA . THR A 1 331 ? 16.843 -3.640 164.434 1.00 11.31 361 THR A CA 1
ATOM 3106 C C . THR A 1 331 ? 16.929 -3.663 162.960 1.00 10.94 361 THR A C 1
ATOM 3107 O O . THR A 1 331 ? 17.769 -3.000 162.376 1.00 10.65 361 THR A O 1
ATOM 3111 N N . LYS A 1 332 ? 16.085 -4.483 162.311 1.00 11.10 362 LYS A N 1
ATOM 3112 C CA . LYS A 1 332 ? 16.148 -4.688 160.902 1.00 10.83 362 LYS A CA 1
ATOM 3113 C C . LYS A 1 332 ? 15.432 -3.581 160.103 1.00 10.63 362 LYS A C 1
ATOM 3114 O O . LYS A 1 332 ? 15.390 -3.628 158.866 1.00 11.38 362 LYS A O 1
ATOM 3120 N N . LEU A 1 333 ? 14.822 -2.622 160.800 1.00 10.72 363 LEU A N 1
ATOM 3121 C CA . LEU A 1 333 ? 13.963 -1.671 160.133 1.00 10.75 363 LEU A CA 1
ATOM 3122 C C . LEU A 1 333 ? 14.702 -0.886 159.065 1.00 10.10 363 LEU A C 1
ATOM 3123 O O . LEU A 1 333 ? 15.763 -0.257 159.345 1.00 10.27 363 LEU A O 1
ATOM 3128 N N A GLN A 1 334 ? 14.105 -0.835 157.889 0.50 9.82 364 GLN A N 1
ATOM 3129 N N B GLN A 1 334 ? 14.198 -0.898 157.831 0.50 10.22 364 GLN A N 1
ATOM 3130 C CA A GLN A 1 334 ? 14.631 -0.123 156.757 0.50 9.30 364 GLN A CA 1
ATOM 3131 C CA B GLN A 1 334 ? 14.837 -0.177 156.674 0.50 10.02 364 GLN A CA 1
ATOM 3132 C C A GLN A 1 334 ? 13.769 1.040 156.365 0.50 9.10 364 GLN A C 1
ATOM 3133 C C B GLN A 1 334 ? 14.029 0.979 156.292 0.50 9.63 364 GLN A C 1
ATOM 3134 O O A GLN A 1 334 ? 14.271 2.039 155.956 0.50 8.63 364 GLN A O 1
ATOM 3135 O O B GLN A 1 334 ? 14.482 1.918 155.638 0.50 9.40 364 GLN A O 1
ATOM 3146 N N A ARG A 1 335 ? 12.446 0.896 156.466 0.80 9.67 365 ARG A N 1
ATOM 3147 N N B ARG A 1 335 ? 12.759 0.894 156.631 0.20 9.56 365 ARG A N 1
ATOM 3148 C CA A ARG A 1 335 ? 11.559 1.949 156.042 0.80 9.26 365 ARG A CA 1
ATOM 3149 C CA B ARG A 1 335 ? 11.800 1.862 156.161 0.20 9.38 365 ARG A CA 1
ATOM 3150 C C A ARG A 1 335 ? 10.598 2.180 157.150 0.80 9.61 365 ARG A C 1
ATOM 3151 C C B ARG A 1 335 ? 10.724 2.128 157.244 0.20 9.48 365 ARG A C 1
ATOM 3152 O O A ARG A 1 335 ? 9.943 1.248 157.625 0.80 9.43 365 ARG A O 1
ATOM 3153 O O B ARG A 1 335 ? 10.104 1.191 157.757 0.20 9.31 365 ARG A O 1
ATOM 3168 N N . LEU A 1 336 ? 10.541 3.405 157.593 1.00 9.50 366 LEU A N 1
ATOM 3169 C CA . LEU A 1 336 ? 9.689 3.823 158.703 1.00 9.04 366 LEU A CA 1
ATOM 3170 C C . LEU A 1 336 ? 9.005 5.104 158.300 1.00 9.24 366 LEU A C 1
ATOM 3171 O O . LEU A 1 336 ? 9.638 6.155 158.146 1.00 10.04 366 LEU A O 1
ATOM 3176 N N A PHE A 1 337 ? 7.676 5.039 158.119 0.80 8.80 367 PHE A N 1
ATOM 3177 N N B PHE A 1 337 ? 7.701 5.021 158.117 0.20 9.15 367 PHE A N 1
ATOM 3178 C CA A PHE A 1 337 ? 6.865 6.190 157.764 0.80 9.00 367 PHE A CA 1
ATOM 3179 C CA B PHE A 1 337 ? 6.897 6.162 157.812 0.20 9.14 367 PHE A CA 1
ATOM 3180 C C A PHE A 1 337 ? 5.913 6.467 158.925 0.80 9.52 367 PHE A C 1
ATOM 3181 C C B PHE A 1 337 ? 5.997 6.399 159.014 0.20 9.06 367 PHE A C 1
ATOM 3182 O O A PHE A 1 337 ? 5.059 5.620 159.260 0.80 9.42 367 PHE A O 1
ATOM 3183 O O B PHE A 1 337 ? 5.369 5.451 159.532 0.20 8.75 367 PHE A O 1
ATOM 3198 N N . PHE A 1 338 ? 5.967 7.631 159.514 1.00 8.59 368 PHE A N 1
ATOM 3199 C CA . PHE A 1 338 ? 5.043 7.990 160.557 1.00 9.10 368 PHE A CA 1
ATOM 3200 C C . PHE A 1 338 ? 4.677 9.436 160.498 1.00 8.63 368 PHE A C 1
ATOM 3201 O O . PHE A 1 338 ? 4.318 10.030 161.531 1.00 9.35 368 PHE A O 1
ATOM 3209 N N . TYR A 1 339 ? 4.692 10.004 159.292 1.00 9.77 369 TYR A N 1
ATOM 3210 C CA . TYR A 1 339 ? 4.170 11.342 159.119 1.00 9.68 369 TYR A CA 1
ATOM 3211 C C . TYR A 1 339 ? 2.714 11.461 159.626 1.00 9.74 369 TYR A C 1
ATOM 3212 O O . TYR A 1 339 ? 1.979 10.461 159.657 1.00 9.45 369 TYR A O 1
ATOM 3221 N N . ASN A 1 340 ? 2.329 12.651 160.088 1.00 9.37 370 ASN A N 1
ATOM 3222 C CA . ASN A 1 340 ? 0.985 12.907 160.574 1.00 10.50 370 ASN A CA 1
ATOM 3223 C C . ASN A 1 340 ? 0.692 12.096 161.810 1.00 10.25 370 ASN A C 1
ATOM 3224 O O . ASN A 1 340 ? -0.200 11.256 161.868 1.00 11.08 370 ASN A O 1
ATOM 3229 N N . ASN A 1 341 ? 1.484 12.356 162.825 1.00 9.80 371 ASN A N 1
ATOM 3230 C CA . ASN A 1 341 ? 1.256 11.850 164.151 1.00 9.06 371 ASN A CA 1
ATOM 3231 C C . ASN A 1 341 ? 1.581 12.990 165.168 1.00 9.74 371 ASN A C 1
ATOM 3232 O O . ASN A 1 341 ? 1.617 14.150 164.762 1.00 10.62 371 ASN A O 1
ATOM 3237 N N A LYS A 1 342 ? 1.799 12.648 166.422 0.50 10.55 372 LYS A N 1
ATOM 3238 N N B LYS A 1 342 ? 1.795 12.632 166.423 0.50 10.49 372 LYS A N 1
ATOM 3239 C CA A LYS A 1 342 ? 2.066 13.634 167.484 0.50 11.43 372 LYS A CA 1
ATOM 3240 C CA B LYS A 1 342 ? 2.015 13.581 167.515 0.50 11.34 372 LYS A CA 1
ATOM 3241 C C A LYS A 1 342 ? 3.410 13.358 168.134 0.50 11.29 372 LYS A C 1
ATOM 3242 C C B LYS A 1 342 ? 3.391 13.331 168.153 0.50 11.24 372 LYS A C 1
ATOM 3243 O O A LYS A 1 342 ? 3.594 13.594 169.311 0.50 11.96 372 LYS A O 1
ATOM 3244 O O B LYS A 1 342 ? 3.578 13.556 169.333 0.50 11.93 372 LYS A O 1
ATOM 3255 N N . VAL A 1 343 ? 4.357 12.870 167.363 1.00 10.81 373 VAL A N 1
ATOM 3256 C CA . VAL A 1 343 ? 5.668 12.517 167.895 1.00 11.17 373 VAL A CA 1
ATOM 3257 C C . VAL A 1 343 ? 6.517 13.785 168.072 1.00 11.20 373 VAL A C 1
ATOM 3258 O O . VAL A 1 343 ? 6.691 14.542 167.136 1.00 12.37 373 VAL A O 1
ATOM 3262 N N A SER A 1 344 ? 7.051 13.976 169.272 0.50 11.69 374 SER A N 1
ATOM 3263 N N B SER A 1 344 ? 7.028 13.969 169.299 0.50 11.84 374 SER A N 1
ATOM 3264 C CA A SER A 1 344 ? 7.899 15.159 169.571 0.50 12.42 374 SER A CA 1
ATOM 3265 C CA B SER A 1 344 ? 7.870 15.152 169.673 0.50 12.71 374 SER A CA 1
ATOM 3266 C C A SER A 1 344 ? 9.293 14.793 170.046 0.50 12.64 374 SER A C 1
ATOM 3267 C C B SER A 1 344 ? 9.343 14.800 169.809 0.50 13.28 374 SER A C 1
ATOM 3268 O O A SER A 1 344 ? 10.043 15.680 170.483 0.50 11.79 374 SER A O 1
ATOM 3269 O O B SER A 1 344 ? 10.222 15.717 169.721 0.50 15.16 374 SER A O 1
ATOM 3274 N N . ASP A 1 345 ? 9.639 13.512 170.002 1.00 13.15 375 ASP A N 1
ATOM 3275 C CA . ASP A 1 345 ? 10.942 13.037 170.415 1.00 13.95 375 ASP A CA 1
ATOM 3276 C C . ASP A 1 345 ? 11.322 11.875 169.541 1.00 13.62 375 ASP A C 1
ATOM 3277 O O . ASP A 1 345 ? 10.630 10.854 169.534 1.00 14.89 375 ASP A O 1
ATOM 3282 N N . VAL A 1 346 ? 12.401 12.028 168.784 1.00 12.36 376 VAL A N 1
ATOM 3283 C CA . VAL A 1 346 ? 12.922 10.909 167.924 1.00 11.84 376 VAL A CA 1
ATOM 3284 C C . VAL A 1 346 ? 14.192 10.281 168.472 1.00 11.81 376 VAL A C 1
ATOM 3285 O O . VAL A 1 346 ? 14.881 9.588 167.760 1.00 11.33 376 VAL A O 1
ATOM 3289 N N A SER A 1 347 ? 14.483 10.497 169.761 0.50 12.25 377 SER A N 1
ATOM 3290 N N B SER A 1 347 ? 14.465 10.516 169.750 0.50 12.31 377 SER A N 1
ATOM 3291 C CA A SER A 1 347 ? 15.691 9.896 170.379 0.50 12.91 377 SER A CA 1
ATOM 3292 C CA B SER A 1 347 ? 15.621 9.912 170.427 0.50 13.08 377 SER A CA 1
ATOM 3293 C C A SER A 1 347 ? 15.727 8.389 170.246 0.50 12.94 377 SER A C 1
ATOM 3294 C C B SER A 1 347 ? 15.707 8.423 170.207 0.50 13.00 377 SER A C 1
ATOM 3295 O O A SER A 1 347 ? 16.819 7.787 170.137 0.50 13.19 377 SER A O 1
ATOM 3296 O O B SER A 1 347 ? 16.798 7.882 169.988 0.50 13.33 377 SER A O 1
ATOM 3301 N N . SER A 1 348 ? 14.554 7.764 170.243 1.00 12.57 378 SER A N 1
ATOM 3302 C CA . SER A 1 348 ? 14.464 6.286 170.166 1.00 13.28 378 SER A CA 1
ATOM 3303 C C . SER A 1 348 ? 14.838 5.725 168.816 1.00 13.22 378 SER A C 1
ATOM 3304 O O . SER A 1 348 ? 14.981 4.529 168.676 1.00 14.02 378 SER A O 1
ATOM 3307 N N . LEU A 1 349 ? 15.017 6.588 167.813 1.00 12.58 379 LEU A N 1
ATOM 3308 C CA . LEU A 1 349 ? 15.381 6.128 166.449 1.00 12.51 379 LEU A CA 1
ATOM 3309 C C . LEU A 1 349 ? 16.872 6.072 166.217 1.00 11.62 379 LEU A C 1
ATOM 3310 O O . LEU A 1 349 ? 17.305 5.621 165.184 1.00 12.33 379 LEU A O 1
ATOM 3315 N N . ALA A 1 350 ? 17.652 6.535 167.187 1.00 11.16 380 ALA A N 1
ATOM 3316 C CA . ALA A 1 350 ? 19.054 6.877 166.930 1.00 12.03 380 ALA A CA 1
ATOM 3317 C C . ALA A 1 350 ? 19.918 5.692 166.531 1.00 11.69 380 ALA A C 1
ATOM 3318 O O . ALA A 1 350 ? 20.918 5.878 165.889 1.00 12.35 380 ALA A O 1
ATOM 3320 N N A ASN A 1 351 ? 19.523 4.483 166.966 0.80 12.57 381 ASN A N 1
ATOM 3321 N N B ASN A 1 351 ? 19.587 4.482 166.967 0.20 11.58 381 ASN A N 1
ATOM 3322 C CA A ASN A 1 351 ? 20.293 3.278 166.727 0.80 13.21 381 ASN A CA 1
ATOM 3323 C CA B ASN A 1 351 ? 20.398 3.311 166.576 0.20 11.32 381 ASN A CA 1
ATOM 3324 C C A ASN A 1 351 ? 19.718 2.369 165.621 0.80 12.80 381 ASN A C 1
ATOM 3325 C C B ASN A 1 351 ? 19.642 2.331 165.670 0.20 11.72 381 ASN A C 1
ATOM 3326 O O A ASN A 1 351 ? 20.191 1.270 165.429 0.80 12.79 381 ASN A O 1
ATOM 3327 O O B ASN A 1 351 ? 19.893 1.113 165.687 0.20 11.83 381 ASN A O 1
ATOM 3336 N N . LEU A 1 352 ? 18.722 2.870 164.867 1.00 12.24 382 LEU A N 1
ATOM 3337 C CA . LEU A 1 352 ? 18.070 2.074 163.808 1.00 11.88 382 LEU A CA 1
ATOM 3338 C C . LEU A 1 352 ? 18.914 2.317 162.542 1.00 11.82 382 LEU A C 1
ATOM 3339 O O . LEU A 1 352 ? 18.515 2.920 161.606 1.00 11.36 382 LEU A O 1
ATOM 3344 N N A THR A 1 353 ? 20.102 1.708 162.566 0.60 12.17 383 THR A N 1
ATOM 3345 N N B THR A 1 353 ? 20.118 1.797 162.563 0.20 12.01 383 THR A N 1
ATOM 3346 N N C THR A 1 353 ? 20.136 1.825 162.611 0.20 11.90 383 THR A N 1
ATOM 3347 C CA A THR A 1 353 ? 21.168 1.991 161.625 0.60 12.42 383 THR A CA 1
ATOM 3348 C CA B THR A 1 353 ? 21.105 2.191 161.577 0.20 12.17 383 THR A CA 1
ATOM 3349 C CA C THR A 1 353 ? 21.159 2.128 161.615 0.20 12.01 383 THR A CA 1
ATOM 3350 C C A THR A 1 353 ? 20.902 1.515 160.236 0.60 11.55 383 THR A C 1
ATOM 3351 C C B THR A 1 353 ? 20.962 1.455 160.224 0.20 11.58 383 THR A C 1
ATOM 3352 C C C THR A 1 353 ? 20.882 1.562 160.206 0.20 11.48 383 THR A C 1
ATOM 3353 O O A THR A 1 353 ? 21.561 1.964 159.285 0.60 12.00 383 THR A O 1
ATOM 3354 O O B THR A 1 353 ? 21.764 1.661 159.320 0.20 11.60 383 THR A O 1
ATOM 3355 O O C THR A 1 353 ? 21.520 2.009 159.222 0.20 11.64 383 THR A O 1
ATOM 3365 N N . ASN A 1 354 ? 19.942 0.595 160.096 1.00 11.11 384 ASN A N 1
ATOM 3366 C CA . ASN A 1 354 ? 19.581 0.065 158.831 1.00 10.16 384 ASN A CA 1
ATOM 3367 C C . ASN A 1 354 ? 18.512 0.911 158.101 1.00 9.57 384 ASN A C 1
ATOM 3368 O O . ASN A 1 354 ? 18.086 0.533 156.982 1.00 10.22 384 ASN A O 1
ATOM 3373 N N A ILE A 1 355 ? 18.064 2.001 158.720 0.70 9.28 385 ILE A N 1
ATOM 3374 N N B ILE A 1 355 ? 18.097 2.029 158.709 0.30 9.38 385 ILE A N 1
ATOM 3375 C CA A ILE A 1 355 ? 16.983 2.766 158.087 0.70 9.73 385 ILE A CA 1
ATOM 3376 C CA B ILE A 1 355 ? 17.065 2.879 158.113 0.30 9.35 385 ILE A CA 1
ATOM 3377 C C A ILE A 1 355 ? 17.524 3.415 156.801 0.70 9.42 385 ILE A C 1
ATOM 3378 C C B ILE A 1 355 ? 17.565 3.454 156.775 0.30 9.36 385 ILE A C 1
ATOM 3379 O O A ILE A 1 355 ? 18.531 4.092 156.819 0.70 9.69 385 ILE A O 1
ATOM 3380 O O B ILE A 1 355 ? 18.610 4.117 156.719 0.30 9.39 385 ILE A O 1
ATOM 3389 N N . ASN A 1 356 ? 16.834 3.160 155.695 1.00 9.02 386 ASN A N 1
ATOM 3390 C CA . ASN A 1 356 ? 17.042 3.805 154.412 1.00 9.59 386 ASN A CA 1
ATOM 3391 C C . ASN A 1 356 ? 16.028 4.882 154.132 1.00 9.21 386 ASN A C 1
ATOM 3392 O O . ASN A 1 356 ? 16.301 5.813 153.404 1.00 10.11 386 ASN A O 1
ATOM 3397 N N . TRP A 1 357 ? 14.837 4.723 154.636 1.00 9.34 387 TRP A N 1
ATOM 3398 C CA . TRP A 1 357 ? 13.730 5.666 154.352 1.00 9.68 387 TRP A CA 1
ATOM 3399 C C . TRP A 1 357 ? 13.029 6.057 155.635 1.00 9.88 387 TRP A C 1
ATOM 3400 O O . TRP A 1 357 ? 12.483 5.200 156.333 1.00 10.82 387 TRP A O 1
ATOM 3411 N N . LEU A 1 358 ? 13.090 7.329 155.959 1.00 9.88 388 LEU A N 1
ATOM 3412 C CA . LEU A 1 358 ? 12.474 7.856 157.151 1.00 9.96 388 LEU A CA 1
ATOM 3413 C C . LEU A 1 358 ? 11.595 8.986 156.760 1.00 10.10 388 LEU A C 1
ATOM 3414 O O . LEU A 1 358 ? 12.055 9.968 156.239 1.00 11.63 388 LEU A O 1
ATOM 3419 N N . SER A 1 359 ? 10.307 8.874 157.033 1.00 9.80 389 SER A N 1
ATOM 3420 C CA . SER A 1 359 ? 9.358 9.905 156.621 1.00 10.60 389 SER A CA 1
ATOM 3421 C C . SER A 1 359 ? 8.516 10.268 157.811 1.00 10.90 389 SER A C 1
ATOM 3422 O O . SER A 1 359 ? 7.756 9.432 158.342 1.00 10.41 389 SER A O 1
ATOM 3425 N N . ALA A 1 360 ? 8.706 11.497 158.302 1.00 9.85 390 ALA A N 1
ATOM 3426 C CA . ALA A 1 360 ? 8.216 11.923 159.613 1.00 9.95 390 ALA A CA 1
ATOM 3427 C C . ALA A 1 360 ? 7.717 13.412 159.600 1.00 9.86 390 ALA A C 1
ATOM 3428 O O . ALA A 1 360 ? 7.666 14.076 160.636 1.00 10.51 390 ALA A O 1
ATOM 3430 N N . GLY A 1 361 ? 7.306 13.887 158.434 1.00 10.41 391 GLY A N 1
ATOM 3431 C CA . GLY A 1 361 ? 6.630 15.170 158.359 1.00 10.34 391 GLY A CA 1
ATOM 3432 C C . GLY A 1 361 ? 5.373 15.253 159.244 1.00 11.21 391 GLY A C 1
ATOM 3433 O O . GLY A 1 361 ? 4.822 14.225 159.657 1.00 10.65 391 GLY A O 1
ATOM 3434 N N A HIS A 1 362 ? 4.910 16.470 159.512 0.50 10.85 392 HIS A N 1
ATOM 3435 N N B HIS A 1 362 ? 4.880 16.464 159.518 0.50 10.92 392 HIS A N 1
ATOM 3436 C CA A HIS A 1 362 ? 3.652 16.669 160.186 0.50 11.16 392 HIS A CA 1
ATOM 3437 C CA B HIS A 1 362 ? 3.621 16.640 160.299 0.50 11.37 392 HIS A CA 1
ATOM 3438 C C A HIS A 1 362 ? 3.593 15.905 161.552 0.50 10.99 392 HIS A C 1
ATOM 3439 C C B HIS A 1 362 ? 3.616 15.880 161.601 0.50 11.07 392 HIS A C 1
ATOM 3440 O O A HIS A 1 362 ? 2.612 15.255 161.865 0.50 11.74 392 HIS A O 1
ATOM 3441 O O B HIS A 1 362 ? 2.669 15.194 161.934 0.50 11.69 392 HIS A O 1
ATOM 3454 N N . ASN A 1 363 ? 4.677 16.026 162.341 1.00 10.66 393 ASN A N 1
ATOM 3455 C CA . ASN A 1 363 ? 4.718 15.617 163.714 1.00 9.16 393 ASN A CA 1
ATOM 3456 C C . ASN A 1 363 ? 5.026 16.848 164.555 1.00 10.40 393 ASN A C 1
ATOM 3457 O O . ASN A 1 363 ? 4.611 17.932 164.136 1.00 11.28 393 ASN A O 1
ATOM 3462 N N . GLN A 1 364 ? 5.628 16.668 165.696 1.00 11.40 394 GLN A N 1
ATOM 3463 C CA . GLN A 1 364 ? 5.994 17.781 166.619 1.00 11.17 394 GLN A CA 1
ATOM 3464 C C . GLN A 1 364 ? 7.488 17.754 166.892 1.00 11.52 394 GLN A C 1
ATOM 3465 O O . GLN A 1 364 ? 7.937 18.033 168.016 1.00 12.72 394 GLN A O 1
ATOM 3471 N N . ILE A 1 365 ? 8.255 17.423 165.861 1.00 11.23 395 ILE A N 1
ATOM 3472 C CA . ILE A 1 365 ? 9.643 17.194 166.003 1.00 11.45 395 ILE A CA 1
ATOM 3473 C C . ILE A 1 365 ? 10.401 18.541 165.963 1.00 10.71 395 ILE A C 1
ATOM 3474 O O . ILE A 1 365 ? 10.256 19.296 165.022 1.00 11.51 395 ILE A O 1
ATOM 3479 N N . SER A 1 366 ? 11.213 18.773 166.989 1.00 11.47 396 SER A N 1
ATOM 3480 C CA . SER A 1 366 ? 12.001 20.012 167.091 1.00 12.09 396 SER A CA 1
ATOM 3481 C C . SER A 1 366 ? 13.464 19.801 167.034 1.00 13.12 396 SER A C 1
ATOM 3482 O O . SER A 1 366 ? 14.162 20.746 166.950 1.00 14.15 396 SER A O 1
ATOM 3485 N N . ASP A 1 367 ? 13.925 18.569 167.088 1.00 12.21 397 ASP A N 1
ATOM 3486 C CA . ASP A 1 367 ? 15.383 18.233 167.353 1.00 12.77 397 ASP A CA 1
ATOM 3487 C C . ASP A 1 367 ? 15.765 17.025 166.524 1.00 12.41 397 ASP A C 1
ATOM 3488 O O . ASP A 1 367 ? 15.369 15.911 166.803 1.00 11.82 397 ASP A O 1
ATOM 3493 N N . LEU A 1 368 ? 16.549 17.272 165.479 1.00 12.10 398 LEU A N 1
ATOM 3494 C CA . LEU A 1 368 ? 17.000 16.211 164.575 1.00 11.34 398 LEU A CA 1
ATOM 3495 C C . LEU A 1 368 ? 18.268 15.522 165.001 1.00 11.76 398 LEU A C 1
ATOM 3496 O O . LEU A 1 368 ? 18.709 14.564 164.350 1.00 12.01 398 LEU A O 1
ATOM 3501 N N . THR A 1 369 ? 18.902 15.998 166.069 1.00 12.10 399 THR A N 1
ATOM 3502 C CA . THR A 1 369 ? 20.182 15.432 166.429 1.00 12.93 399 THR A CA 1
ATOM 3503 C C . THR A 1 369 ? 20.175 13.886 166.601 1.00 12.90 399 THR A C 1
ATOM 3504 O O . THR A 1 369 ? 21.172 13.268 166.261 1.00 13.40 399 THR A O 1
ATOM 3508 N N . PRO A 1 370 ? 19.108 13.243 167.098 1.00 13.08 400 PRO A N 1
ATOM 3509 C CA . PRO A 1 370 ? 19.166 11.796 167.203 1.00 13.40 400 PRO A CA 1
ATOM 3510 C C . PRO A 1 370 ? 19.261 11.073 165.893 1.00 13.22 400 PRO A C 1
ATOM 3511 O O . PRO A 1 370 ? 19.591 9.905 165.874 1.00 14.20 400 PRO A O 1
ATOM 3515 N N . LEU A 1 371 ? 19.000 11.764 164.804 1.00 11.94 401 LEU A N 1
ATOM 3516 C CA . LEU A 1 371 ? 19.041 11.139 163.463 1.00 11.98 401 LEU A CA 1
ATOM 3517 C C . LEU A 1 371 ? 20.422 11.158 162.821 1.00 11.50 401 LEU A C 1
ATOM 3518 O O . LEU A 1 371 ? 20.590 10.657 161.711 1.00 11.19 401 LEU A O 1
ATOM 3523 N N . ALA A 1 372 ? 21.412 11.776 163.503 1.00 12.02 402 ALA A N 1
ATOM 3524 C CA . ALA A 1 372 ? 22.666 12.097 162.814 1.00 12.89 402 ALA A CA 1
ATOM 3525 C C . ALA A 1 372 ? 23.444 10.917 162.335 1.00 13.07 402 ALA A C 1
ATOM 3526 O O . ALA A 1 372 ? 24.173 11.044 161.323 1.00 14.90 402 ALA A O 1
ATOM 3528 N N A ASN A 1 373 ? 23.351 9.792 163.019 0.50 13.41 403 ASN A N 1
ATOM 3529 N N B ASN A 1 373 ? 23.360 9.780 163.028 0.50 13.69 403 ASN A N 1
ATOM 3530 C CA A ASN A 1 373 ? 24.127 8.602 162.614 0.50 13.72 403 ASN A CA 1
ATOM 3531 C CA B ASN A 1 373 ? 24.154 8.567 162.625 0.50 14.17 403 ASN A CA 1
ATOM 3532 C C A ASN A 1 373 ? 23.302 7.614 161.750 0.50 13.64 403 ASN A C 1
ATOM 3533 C C B ASN A 1 373 ? 23.410 7.661 161.652 0.50 13.95 403 ASN A C 1
ATOM 3534 O O A ASN A 1 373 ? 23.681 6.474 161.562 0.50 13.68 403 ASN A O 1
ATOM 3535 O O B ASN A 1 373 ? 23.942 6.624 161.256 0.50 13.88 403 ASN A O 1
ATOM 3544 N N . LEU A 1 374 ? 22.208 8.086 161.215 1.00 13.05 404 LEU A N 1
ATOM 3545 C CA . LEU A 1 374 ? 21.386 7.270 160.263 1.00 12.42 404 LEU A CA 1
ATOM 3546 C C . LEU A 1 374 ? 21.871 7.538 158.805 1.00 11.61 404 LEU A C 1
ATOM 3547 O O . LEU A 1 374 ? 21.150 7.968 157.941 1.00 12.16 404 LEU A O 1
ATOM 3552 N N . THR A 1 375 ? 23.149 7.204 158.571 1.00 12.05 405 THR A N 1
ATOM 3553 C CA . THR A 1 375 ? 23.819 7.593 157.354 1.00 12.64 405 THR A CA 1
ATOM 3554 C C . THR A 1 375 ? 23.538 6.701 156.184 1.00 11.47 405 THR A C 1
ATOM 3555 O O . THR A 1 375 ? 24.033 6.964 155.074 1.00 12.18 405 THR A O 1
ATOM 3559 N N A ARG A 1 376 ? 22.764 5.635 156.398 0.20 11.17 406 ARG A N 1
ATOM 3560 N N B ARG A 1 376 ? 22.752 5.630 156.408 0.10 11.34 406 ARG A N 1
ATOM 3561 C CA A ARG A 1 376 ? 22.283 4.811 155.290 0.20 10.71 406 ARG A CA 1
ATOM 3562 C CA B ARG A 1 376 ? 22.250 4.811 155.320 0.20 11.29 406 ARG A CA 1
ATOM 3563 C C A ARG A 1 376 ? 20.940 5.331 154.730 0.20 10.27 406 ARG A C 1
ATOM 3564 C C B ARG A 1 376 ? 20.947 5.329 154.719 0.10 10.57 406 ARG A C 1
ATOM 3565 O O A ARG A 1 376 ? 20.378 4.724 153.809 0.20 10.61 406 ARG A O 1
ATOM 3566 O O B ARG A 1 376 ? 20.404 4.738 153.770 0.10 10.83 406 ARG A O 1
ATOM 3581 N N . ILE A 1 377 ? 20.424 6.454 155.274 1.00 10.62 407 ILE A N 1
ATOM 3582 C CA . ILE A 1 377 ? 19.232 7.055 154.747 1.00 9.51 407 ILE A CA 1
ATOM 3583 C C . ILE A 1 377 ? 19.464 7.470 153.281 1.00 9.96 407 ILE A C 1
ATOM 3584 O O . ILE A 1 377 ? 20.525 8.053 152.936 1.00 10.50 407 ILE A O 1
ATOM 3589 N N . THR A 1 378 ? 18.530 7.146 152.438 1.00 10.75 408 THR A N 1
ATOM 3590 C CA . THR A 1 378 ? 18.528 7.633 151.041 1.00 10.95 408 THR A CA 1
ATOM 3591 C C . THR A 1 378 ? 17.263 8.411 150.679 1.00 11.48 408 THR A C 1
ATOM 3592 O O . THR A 1 378 ? 17.242 9.058 149.681 1.00 11.24 408 THR A O 1
ATOM 3596 N N . GLN A 1 379 ? 16.195 8.293 151.498 1.00 11.09 409 GLN A N 1
ATOM 3597 C CA . GLN A 1 379 ? 14.980 9.093 151.347 1.00 12.14 409 GLN A CA 1
ATOM 3598 C C . GLN A 1 379 ? 14.563 9.586 152.747 1.00 11.65 409 GLN A C 1
ATOM 3599 O O . GLN A 1 379 ? 14.586 8.829 153.728 1.00 11.51 409 GLN A O 1
ATOM 3605 N N . LEU A 1 380 ? 14.201 10.841 152.825 1.00 11.02 410 LEU A N 1
ATOM 3606 C CA . LEU A 1 380 ? 13.927 11.476 154.052 1.00 10.45 410 LEU A CA 1
ATOM 3607 C C . LEU A 1 380 ? 12.752 12.493 153.894 1.00 9.94 410 LEU A C 1
ATOM 3608 O O . LEU A 1 380 ? 12.659 13.186 152.891 1.00 11.01 410 LEU A O 1
ATOM 3613 N N . GLY A 1 381 ? 11.919 12.577 154.916 1.00 10.00 411 GLY A N 1
ATOM 3614 C CA . GLY A 1 381 ? 10.811 13.553 154.947 1.00 9.88 411 GLY A CA 1
ATOM 3615 C C . GLY A 1 381 ? 10.638 14.094 156.313 1.00 10.40 411 GLY A C 1
ATOM 3616 O O . GLY A 1 381 ? 10.460 13.348 157.284 1.00 10.55 411 GLY A O 1
ATOM 3617 N N . LEU A 1 382 ? 10.770 15.433 156.443 1.00 10.28 412 LEU A N 1
ATOM 3618 C CA . LEU A 1 382 ? 10.664 16.121 157.742 1.00 10.67 412 LEU A CA 1
ATOM 3619 C C . LEU A 1 382 ? 9.849 17.432 157.701 1.00 11.39 412 LEU A C 1
ATOM 3620 O O . LEU A 1 382 ? 9.903 18.238 158.644 1.00 12.12 412 LEU A O 1
ATOM 3625 N N A ASN A 1 383 ? 9.060 17.591 156.639 0.50 11.59 413 ASN A N 1
ATOM 3626 N N B ASN A 1 383 ? 9.121 17.628 156.686 0.50 11.23 413 ASN A N 1
ATOM 3627 C CA A ASN A 1 383 ? 8.224 18.779 156.422 0.50 12.56 413 ASN A CA 1
ATOM 3628 C CA B ASN A 1 383 ? 8.445 18.886 156.487 0.50 12.19 413 ASN A CA 1
ATOM 3629 C C A ASN A 1 383 ? 7.211 19.027 157.503 0.50 12.39 413 ASN A C 1
ATOM 3630 C C B ASN A 1 383 ? 7.211 19.040 157.346 0.50 11.82 413 ASN A C 1
ATOM 3631 O O A ASN A 1 383 ? 6.628 18.073 158.094 0.50 12.41 413 ASN A O 1
ATOM 3632 O O B ASN A 1 383 ? 6.512 18.058 157.634 0.50 10.78 413 ASN A O 1
ATOM 3641 N N . ASP A 1 384 ? 6.938 20.313 157.741 1.00 12.28 414 ASP A N 1
ATOM 3642 C CA . ASP A 1 384 ? 5.629 20.770 158.305 1.00 13.17 414 ASP A CA 1
ATOM 3643 C C . ASP A 1 384 ? 5.307 20.225 159.659 1.00 13.45 414 ASP A C 1
ATOM 3644 O O . ASP A 1 384 ? 4.197 19.770 159.905 1.00 13.16 414 ASP A O 1
ATOM 3649 N N A GLN A 1 385 ? 6.275 20.220 160.534 0.50 12.34 415 GLN A N 1
ATOM 3650 N N B GLN A 1 385 ? 6.289 20.311 160.565 0.50 13.52 415 GLN A N 1
ATOM 3651 C CA A GLN A 1 385 ? 5.995 19.997 161.916 0.50 11.91 415 GLN A CA 1
ATOM 3652 C CA B GLN A 1 385 ? 6.099 20.037 162.008 0.50 13.57 415 GLN A CA 1
ATOM 3653 C C A GLN A 1 385 ? 5.000 21.115 162.340 0.50 12.00 415 GLN A C 1
ATOM 3654 C C B GLN A 1 385 ? 5.289 21.176 162.676 0.50 14.60 415 GLN A C 1
ATOM 3655 O O A GLN A 1 385 ? 4.922 22.170 161.702 0.50 11.66 415 GLN A O 1
ATOM 3656 O O B GLN A 1 385 ? 5.218 22.278 162.167 0.50 14.17 415 GLN A O 1
ATOM 3667 N N A ALA A 1 386 ? 4.255 20.854 163.378 0.50 11.71 416 ALA A N 1
ATOM 3668 N N B ALA A 1 386 ? 4.723 20.889 163.835 0.50 15.14 416 ALA A N 1
ATOM 3669 C CA A ALA A 1 386 ? 3.396 21.848 163.961 0.50 12.54 416 ALA A CA 1
ATOM 3670 C CA B ALA A 1 386 ? 4.026 21.916 164.610 0.50 15.73 416 ALA A CA 1
ATOM 3671 C C A ALA A 1 386 ? 3.189 21.527 165.404 0.50 12.55 416 ALA A C 1
ATOM 3672 C C B ALA A 1 386 ? 3.931 21.545 166.024 0.50 16.21 416 ALA A C 1
ATOM 3673 O O A ALA A 1 386 ? 2.920 20.374 165.755 0.50 13.37 416 ALA A O 1
ATOM 3674 O O B ALA A 1 386 ? 3.655 20.422 166.338 0.50 16.27 416 ALA A O 1
ATOM 3677 N N A TRP A 1 387 ? 3.328 22.527 166.262 0.50 13.17 417 TRP A N 1
ATOM 3678 N N B TRP A 1 387 ? 4.176 22.488 166.908 0.50 17.08 417 TRP A N 1
ATOM 3679 C CA A TRP A 1 387 ? 3.000 22.352 167.666 0.50 13.47 417 TRP A CA 1
ATOM 3680 C CA B TRP A 1 387 ? 3.874 22.265 168.307 0.50 17.78 417 TRP A CA 1
ATOM 3681 C C A TRP A 1 387 ? 2.706 23.632 168.382 0.50 13.62 417 TRP A C 1
ATOM 3682 C C B TRP A 1 387 ? 3.609 23.533 169.075 0.50 18.98 417 TRP A C 1
ATOM 3683 O O A TRP A 1 387 ? 3.014 24.693 167.906 0.50 13.40 417 TRP A O 1
ATOM 3684 O O B TRP A 1 387 ? 3.900 24.647 168.616 0.50 18.43 417 TRP A O 1
ATOM 3705 N N A THR A 1 388 ? 2.075 23.481 169.526 0.50 14.26 418 THR A N 1
ATOM 3706 N N B THR A 1 388 ? 3.084 23.347 170.260 0.50 19.94 418 THR A N 1
ATOM 3707 C CA A THR A 1 388 ? 1.616 24.578 170.360 0.50 15.24 418 THR A CA 1
ATOM 3708 C CA B THR A 1 388 ? 2.694 24.436 171.118 0.50 21.15 418 THR A CA 1
ATOM 3709 C C A THR A 1 388 ? 2.264 24.455 171.689 0.50 16.65 418 THR A C 1
ATOM 3710 C C B THR A 1 388 ? 3.495 24.358 172.394 0.50 22.27 418 THR A C 1
ATOM 3711 O O A THR A 1 388 ? 2.124 23.421 172.373 0.50 15.78 418 THR A O 1
ATOM 3712 O O B THR A 1 388 ? 3.516 23.325 173.070 0.50 22.42 418 THR A O 1
ATOM 3719 N N A ASN A 1 389 ? 2.981 25.506 172.085 0.50 17.43 419 ASN A N 1
ATOM 3720 N N B ASN A 1 389 ? 4.172 25.443 172.724 0.50 24.02 419 ASN A N 1
ATOM 3721 C CA A ASN A 1 389 ? 3.645 25.515 173.385 0.50 18.96 419 ASN A CA 1
ATOM 3722 C CA B ASN A 1 389 ? 4.992 25.495 173.945 0.50 25.20 419 ASN A CA 1
ATOM 3723 C C A ASN A 1 389 ? 2.669 25.638 174.497 0.50 20.04 419 ASN A C 1
ATOM 3724 C C B ASN A 1 389 ? 4.144 25.509 175.208 0.50 26.18 419 ASN A C 1
ATOM 3725 O O A ASN A 1 389 ? 1.500 25.986 174.283 0.50 19.67 419 ASN A O 1
ATOM 3726 O O B ASN A 1 389 ? 2.952 25.820 175.163 0.50 25.98 419 ASN A O 1
ATOM 3735 N N A ALA A 1 390 ? 3.133 25.354 175.700 0.50 21.73 420 ALA A N 1
ATOM 3736 N N B ALA A 1 390 ? 4.767 25.155 176.334 0.50 27.63 420 ALA A N 1
ATOM 3737 C CA A ALA A 1 390 ? 2.338 25.646 176.897 0.50 23.18 420 ALA A CA 1
ATOM 3738 C CA B ALA A 1 390 ? 4.176 25.432 177.644 0.50 28.80 420 ALA A CA 1
ATOM 3739 C C A ALA A 1 390 ? 2.075 27.143 176.935 0.50 24.14 420 ALA A C 1
ATOM 3740 C C B ALA A 1 390 ? 3.914 26.940 177.718 0.50 29.96 420 ALA A C 1
ATOM 3741 O O A ALA A 1 390 ? 2.954 27.954 176.559 0.50 24.39 420 ALA A O 1
ATOM 3742 O O B ALA A 1 390 ? 4.765 27.752 177.295 0.50 30.05 420 ALA A O 1
ATOM 3745 N N A PRO A 1 391 ? 0.876 27.522 177.371 0.50 25.55 421 PRO A N 1
ATOM 3746 N N B PRO A 1 391 ? 2.742 27.316 178.248 0.50 31.20 421 PRO A N 1
ATOM 3747 C CA A PRO A 1 391 ? 0.470 28.922 177.414 0.50 26.61 421 PRO A CA 1
ATOM 3748 C CA B PRO A 1 391 ? 2.257 28.711 178.205 0.50 32.23 421 PRO A CA 1
ATOM 3749 C C A PRO A 1 391 ? 1.409 29.777 178.215 0.50 27.69 421 PRO A C 1
ATOM 3750 C C B PRO A 1 391 ? 3.194 29.751 178.795 0.50 33.42 421 PRO A C 1
ATOM 3751 O O A PRO A 1 391 ? 2.081 29.302 179.135 0.50 27.51 421 PRO A O 1
ATOM 3752 O O B PRO A 1 391 ? 4.045 29.462 179.631 0.50 33.36 421 PRO A O 1
ATOM 3759 N N A VAL A 1 392 ? 1.448 31.044 177.862 0.50 29.08 422 VAL A N 1
ATOM 3760 N N B VAL A 1 392 ? 3.013 30.976 178.337 0.50 34.91 422 VAL A N 1
ATOM 3761 C CA A VAL A 1 392 ? 2.239 32.003 178.575 0.50 30.25 422 VAL A CA 1
ATOM 3762 C CA B VAL A 1 392 ? 3.754 32.109 178.842 0.50 36.26 422 VAL A CA 1
ATOM 3763 C C A VAL A 1 392 ? 1.412 33.283 178.835 0.50 30.93 422 VAL A C 1
ATOM 3764 C C B VAL A 1 392 ? 2.787 33.340 178.923 0.50 36.95 422 VAL A C 1
ATOM 3765 O O A VAL A 1 392 ? 0.340 33.472 178.270 0.50 30.74 422 VAL A O 1
ATOM 3766 O O B VAL A 1 392 ? 2.261 33.803 177.909 0.50 37.51 422 VAL A O 1
ATOM 3773 N N A ASN A 1 393 ? 1.918 34.139 179.704 0.50 32.21 423 ASN A N 1
ATOM 3774 N N B ASN A 1 393 ? 2.542 33.822 180.141 0.50 38.12 423 ASN A N 1
ATOM 3775 C CA A ASN A 1 393 ? 1.179 35.325 180.105 0.50 32.92 423 ASN A CA 1
ATOM 3776 C CA B ASN A 1 393 ? 1.621 34.973 180.356 0.50 38.72 423 ASN A CA 1
ATOM 3777 C C A ASN A 1 393 ? 1.505 36.507 179.205 0.50 33.24 423 ASN A C 1
ATOM 3778 C C B ASN A 1 393 ? 1.816 36.088 179.318 0.50 39.00 423 ASN A C 1
ATOM 3779 O O A ASN A 1 393 ? 2.638 37.038 179.231 0.50 33.40 423 ASN A O 1
ATOM 3780 O O B ASN A 1 393 ? 2.837 36.142 178.635 0.50 39.05 423 ASN A O 1
ATOM 3789 N N A TYR A 1 394 ? 0.531 36.916 178.399 0.50 33.35 424 TYR A N 1
ATOM 3790 N N B TYR A 1 394 ? 0.831 36.988 179.220 0.50 39.24 424 TYR A N 1
ATOM 3791 C CA A TYR A 1 394 ? 0.687 38.085 177.592 0.50 33.53 424 TYR A CA 1
ATOM 3792 C CA B TYR A 1 394 ? 0.904 38.076 178.256 0.50 39.32 424 TYR A CA 1
ATOM 3793 C C A TYR A 1 394 ? 1.675 39.043 178.234 0.50 33.30 424 TYR A C 1
ATOM 3794 C C B TYR A 1 394 ? 1.582 39.286 178.859 0.50 39.28 424 TYR A C 1
ATOM 3795 O O A TYR A 1 394 ? 2.077 38.876 179.379 0.50 34.01 424 TYR A O 1
ATOM 3796 O O B TYR A 1 394 ? 1.103 39.862 179.843 0.50 39.07 424 TYR A O 1
ATOM 3813 N N A LYS A 1 395 ? 2.023 40.064 177.485 0.50 32.94 425 LYS A N 1
ATOM 3814 N N B LYS A 1 395 ? 2.696 39.673 178.273 0.50 39.20 425 LYS A N 1
ATOM 3815 C CA A LYS A 1 395 ? 3.042 41.014 177.879 0.50 32.78 425 LYS A CA 1
ATOM 3816 C CA B LYS A 1 395 ? 3.326 40.939 178.610 0.50 39.27 425 LYS A CA 1
ATOM 3817 C C A LYS A 1 395 ? 3.368 41.870 176.675 0.50 32.09 425 LYS A C 1
ATOM 3818 C C B LYS A 1 395 ? 3.371 41.797 177.363 0.50 39.11 425 LYS A C 1
ATOM 3819 O O A LYS A 1 395 ? 3.789 41.345 175.643 0.50 32.14 425 LYS A O 1
ATOM 3820 O O B LYS A 1 395 ? 2.703 41.494 176.357 0.50 39.01 425 LYS A O 1
ATOM 3831 N N A ALA A 1 396 ? 3.174 43.185 176.778 0.50 31.05 426 ALA A N 1
ATOM 3832 N N B ALA A 1 396 ? 4.165 42.856 177.415 0.50 38.88 426 ALA A N 1
ATOM 3833 C CA A ALA A 1 396 ? 3.489 44.054 175.640 0.50 30.21 426 ALA A CA 1
ATOM 3834 C CA B ALA A 1 396 ? 4.354 43.728 176.266 0.50 38.66 426 ALA A CA 1
ATOM 3835 C C A ALA A 1 396 ? 4.816 43.596 175.049 0.50 29.36 426 ALA A C 1
ATOM 3836 C C B ALA A 1 396 ? 5.609 43.329 175.485 0.50 38.35 426 ALA A C 1
ATOM 3837 O O A ALA A 1 396 ? 4.978 43.524 173.841 0.50 28.99 426 ALA A O 1
ATOM 3838 O O B ALA A 1 396 ? 5.886 43.870 174.397 0.50 38.51 426 ALA A O 1
ATOM 3841 N N A ASN A 1 397 ? 5.757 43.259 175.928 0.50 28.37 427 ASN A N 1
ATOM 3842 N N B ASN A 1 397 ? 6.359 42.363 176.024 0.50 37.76 427 ASN A N 1
ATOM 3843 C CA A ASN A 1 397 ? 7.033 42.726 175.499 0.50 27.57 427 ASN A CA 1
ATOM 3844 C CA B ASN A 1 397 ? 7.698 42.054 175.495 0.50 37.26 427 ASN A CA 1
ATOM 3845 C C A ASN A 1 397 ? 7.173 41.237 175.913 0.50 26.69 427 ASN A C 1
ATOM 3846 C C B ASN A 1 397 ? 8.220 40.589 175.809 0.50 36.33 427 ASN A C 1
ATOM 3847 O O A ASN A 1 397 ? 7.262 40.899 177.112 0.50 26.45 427 ASN A O 1
ATOM 3848 O O B ASN A 1 397 ? 9.346 40.399 176.269 0.50 36.46 427 ASN A O 1
ATOM 3857 N N A VAL A 1 398 ? 7.181 40.359 174.918 0.50 25.51 428 VAL A N 1
ATOM 3858 N N B VAL A 1 398 ? 7.381 39.595 175.551 0.50 35.15 428 VAL A N 1
ATOM 3859 C CA A VAL A 1 398 ? 7.141 38.912 175.179 0.50 24.87 428 VAL A CA 1
ATOM 3860 C CA B VAL A 1 398 ? 7.790 38.163 175.695 0.50 34.14 428 VAL A CA 1
ATOM 3861 C C A VAL A 1 398 ? 8.283 38.204 174.467 0.50 23.29 428 VAL A C 1
ATOM 3862 C C B VAL A 1 398 ? 9.200 37.871 175.133 0.50 33.00 428 VAL A C 1
ATOM 3863 O O A VAL A 1 398 ? 8.581 38.491 173.316 0.50 23.05 428 VAL A O 1
ATOM 3864 O O B VAL A 1 398 ? 9.691 38.569 174.258 0.50 32.93 428 VAL A O 1
ATOM 3871 N N A SER A 1 399 ? 8.927 37.280 175.170 0.50 22.00 429 SER A N 1
ATOM 3872 N N B SER A 1 399 ? 9.815 36.816 175.649 0.50 31.61 429 SER A N 1
ATOM 3873 C CA A SER A 1 399 ? 10.109 36.611 174.640 0.50 20.95 429 SER A CA 1
ATOM 3874 C CA B SER A 1 399 ? 11.124 36.342 175.167 0.50 30.34 429 SER A CA 1
ATOM 3875 C C A SER A 1 399 ? 10.135 35.097 174.978 0.50 19.36 429 SER A C 1
ATOM 3876 C C B SER A 1 399 ? 11.314 34.836 175.482 0.50 28.84 429 SER A C 1
ATOM 3877 O O A SER A 1 399 ? 9.900 34.680 176.143 0.50 19.04 429 SER A O 1
ATOM 3878 O O B SER A 1 399 ? 11.345 34.425 176.661 0.50 28.56 429 SER A O 1
ATOM 3883 N N A ILE A 1 400 ? 10.429 34.280 173.974 0.50 17.79 430 ILE A N 1
ATOM 3884 N N B ILE A 1 400 ? 11.448 34.018 174.437 0.50 27.04 430 ILE A N 1
ATOM 3885 C CA A ILE A 1 400 ? 10.593 32.823 174.186 0.50 17.26 430 ILE A CA 1
ATOM 3886 C CA B ILE A 1 400 ? 11.621 32.548 174.638 0.50 25.62 430 ILE A CA 1
ATOM 3887 C C A ILE A 1 400 ? 11.853 32.330 173.478 0.50 16.54 430 ILE A C 1
ATOM 3888 C C B ILE A 1 400 ? 12.871 31.983 173.902 0.50 24.25 430 ILE A C 1
ATOM 3889 O O A ILE A 1 400 ? 12.275 32.899 172.487 0.50 16.21 430 ILE A O 1
ATOM 3890 O O B ILE A 1 400 ? 13.308 32.526 172.893 0.50 23.74 430 ILE A O 1
ATOM 3899 N N A PRO A 1 401 ? 12.482 31.310 174.032 0.50 16.45 431 PRO A N 1
ATOM 3900 N N B PRO A 1 401 ? 13.448 30.930 174.449 0.50 22.81 431 PRO A N 1
ATOM 3901 C CA A PRO A 1 401 ? 13.654 30.710 173.407 0.50 16.76 431 PRO A CA 1
ATOM 3902 C CA B PRO A 1 401 ? 14.573 30.248 173.798 0.50 21.87 431 PRO A CA 1
ATOM 3903 C C A PRO A 1 401 ? 13.312 29.779 172.212 0.50 16.05 431 PRO A C 1
ATOM 3904 C C B PRO A 1 401 ? 14.111 29.516 172.582 0.50 20.73 431 PRO A C 1
ATOM 3905 O O A PRO A 1 401 ? 12.342 29.086 172.243 0.50 15.74 431 PRO A O 1
ATOM 3906 O O B PRO A 1 401 ? 13.111 28.790 172.644 0.50 19.74 431 PRO A O 1
ATOM 3913 N N A ASN A 1 402 ? 14.163 29.830 171.193 0.50 15.73 432 ASN A N 1
ATOM 3914 N N B ASN A 1 402 ? 14.794 29.770 171.465 0.50 19.79 432 ASN A N 1
ATOM 3915 C CA A ASN A 1 402 ? 14.178 28.875 170.059 0.50 15.71 432 ASN A CA 1
ATOM 3916 C CA B ASN A 1 402 ? 14.668 28.976 170.278 0.50 18.85 432 ASN A CA 1
ATOM 3917 C C A ASN A 1 402 ? 14.748 27.494 170.500 0.50 16.45 432 ASN A C 1
ATOM 3918 C C B ASN A 1 402 ? 15.299 27.670 170.579 0.50 18.48 432 ASN A C 1
ATOM 3919 O O A ASN A 1 402 ? 15.781 27.446 171.146 0.50 16.42 432 ASN A O 1
ATOM 3920 O O B ASN A 1 402 ? 16.412 27.598 171.029 0.50 19.05 432 ASN A O 1
ATOM 3929 N N A THR A 1 403 ? 14.050 26.383 170.155 0.80 16.87 433 THR A N 1
ATOM 3930 N N B THR A 1 403 ? 14.546 26.593 170.328 0.20 17.58 433 THR A N 1
ATOM 3931 C CA A THR A 1 403 ? 14.474 25.013 170.560 0.80 18.18 433 THR A CA 1
ATOM 3932 C CA B THR A 1 403 ? 15.004 25.229 170.644 0.20 16.99 433 THR A CA 1
ATOM 3933 C C A THR A 1 403 ? 14.737 24.183 169.341 0.80 17.21 433 THR A C 1
ATOM 3934 C C B THR A 1 403 ? 15.080 24.283 169.385 0.20 16.46 433 THR A C 1
ATOM 3935 O O A THR A 1 403 ? 14.980 22.980 169.446 0.80 18.83 433 THR A O 1
ATOM 3936 O O B THR A 1 403 ? 15.543 23.131 169.512 0.20 16.33 433 THR A O 1
ATOM 3943 N N . VAL A 1 404 ? 14.674 24.798 168.187 1.00 15.57 434 VAL A N 1
ATOM 3944 C CA . VAL A 1 404 ? 14.685 24.029 166.946 1.00 15.11 434 VAL A CA 1
ATOM 3945 C C . VAL A 1 404 ? 16.148 23.705 166.559 1.00 14.91 434 VAL A C 1
ATOM 3946 O O . VAL A 1 404 ? 16.939 24.624 166.342 1.00 14.82 434 VAL A O 1
ATOM 3950 N N A LYS A 1 405 ? 16.491 22.409 166.516 0.70 13.48 435 LYS A N 1
ATOM 3951 N N B LYS A 1 405 ? 16.486 22.429 166.478 0.30 14.08 435 LYS A N 1
ATOM 3952 C CA A LYS A 1 405 ? 17.858 21.913 166.273 0.70 13.22 435 LYS A CA 1
ATOM 3953 C CA B LYS A 1 405 ? 17.855 22.013 166.267 0.30 13.92 435 LYS A CA 1
ATOM 3954 C C A LYS A 1 405 ? 17.955 21.120 165.009 0.70 12.90 435 LYS A C 1
ATOM 3955 C C B LYS A 1 405 ? 18.002 21.090 165.074 0.30 13.27 435 LYS A C 1
ATOM 3956 O O A LYS A 1 405 ? 17.162 20.198 164.771 0.70 13.39 435 LYS A O 1
ATOM 3957 O O B LYS A 1 405 ? 17.303 20.069 164.963 0.30 13.37 435 LYS A O 1
ATOM 3968 N N . ASN A 1 406 ? 18.921 21.459 164.177 1.00 12.65 436 ASN A N 1
ATOM 3969 C CA . ASN A 1 406 ? 19.256 20.680 163.017 1.00 12.60 436 ASN A CA 1
ATOM 3970 C C . ASN A 1 406 ? 19.979 19.407 163.403 1.00 12.53 436 ASN A C 1
ATOM 3971 O O . ASN A 1 406 ? 20.331 19.181 164.544 1.00 12.30 436 ASN A O 1
ATOM 3976 N N . VAL A 1 407 ? 20.244 18.545 162.389 1.00 12.02 437 VAL A N 1
ATOM 3977 C CA . VAL A 1 407 ? 20.874 17.268 162.630 1.00 12.73 437 VAL A CA 1
ATOM 3978 C C . VAL A 1 407 ? 22.298 17.427 163.238 1.00 12.89 437 VAL A C 1
ATOM 3979 O O . VAL A 1 407 ? 22.783 16.549 163.973 1.00 13.79 437 VAL A O 1
ATOM 3983 N N . THR A 1 408 ? 22.933 18.558 162.935 1.00 13.04 438 THR A N 1
ATOM 3984 C CA . THR A 1 408 ? 24.253 18.889 163.472 1.00 14.06 438 THR A CA 1
ATOM 3985 C C . THR A 1 408 ? 24.215 19.364 164.888 1.00 14.19 438 THR A C 1
ATOM 3986 O O . THR A 1 408 ? 25.287 19.591 165.513 1.00 15.31 438 THR A O 1
ATOM 3990 N N . GLY A 1 409 ? 23.018 19.622 165.398 1.00 14.20 439 GLY A N 1
ATOM 3991 C CA . GLY A 1 409 ? 22.904 20.239 166.711 1.00 14.80 439 GLY A CA 1
ATOM 3992 C C . GLY A 1 409 ? 22.790 21.732 166.715 1.00 15.47 439 GLY A C 1
ATOM 3993 O O . GLY A 1 409 ? 22.491 22.335 167.764 1.00 16.13 439 GLY A O 1
ATOM 3994 N N . ALA A 1 410 ? 23.010 22.368 165.572 1.00 15.01 440 ALA A N 1
ATOM 3995 C CA . ALA A 1 410 ? 22.847 23.840 165.495 1.00 15.29 440 ALA A CA 1
ATOM 3996 C C . ALA A 1 410 ? 21.430 24.267 165.622 1.00 15.04 440 ALA A C 1
ATOM 3997 O O . ALA A 1 410 ? 20.530 23.585 165.092 1.00 13.66 440 ALA A O 1
ATOM 3999 N N . LEU A 1 411 ? 21.178 25.419 166.263 1.00 14.96 441 LEU A N 1
ATOM 4000 C CA . LEU A 1 411 ? 19.907 26.032 166.230 1.00 15.58 441 LEU A CA 1
ATOM 4001 C C . LEU A 1 411 ? 19.571 26.521 164.858 1.00 15.65 441 LEU A C 1
ATOM 4002 O O . LEU A 1 411 ? 20.408 27.079 164.165 1.00 17.08 441 LEU A O 1
ATOM 4007 N N . ILE A 1 412 ? 18.327 26.296 164.433 1.00 14.76 442 ILE A N 1
ATOM 4008 C CA . ILE A 1 412 ? 17.809 26.823 163.174 1.00 15.17 442 ILE A CA 1
ATOM 4009 C C . ILE A 1 412 ? 17.081 28.125 163.441 1.00 15.74 442 ILE A C 1
ATOM 4010 O O . ILE A 1 412 ? 16.125 28.161 164.236 1.00 15.91 442 ILE A O 1
ATOM 4015 N N . ALA A 1 413 ? 17.540 29.211 162.803 1.00 16.16 443 ALA A N 1
ATOM 4016 C CA . ALA A 1 413 ? 16.911 30.510 162.975 1.00 16.51 443 ALA A CA 1
ATOM 4017 C C . ALA A 1 413 ? 15.510 30.468 162.407 1.00 16.78 443 ALA A C 1
ATOM 4018 O O . ALA A 1 413 ? 15.297 29.829 161.367 1.00 16.90 443 ALA A O 1
ATOM 4020 N N . PRO A 1 414 ? 14.523 31.129 163.070 1.00 16.99 444 PRO A N 1
ATOM 4021 C CA . PRO A 1 414 ? 13.216 31.259 162.482 1.00 17.22 444 PRO A CA 1
ATOM 4022 C C . PRO A 1 414 ? 13.209 31.835 161.076 1.00 17.38 444 PRO A C 1
ATOM 4023 O O . PRO A 1 414 ? 14.038 32.744 160.767 1.00 19.04 444 PRO A O 1
ATOM 4027 N N . ALA A 1 415 ? 12.336 31.306 160.218 1.00 16.94 445 ALA A N 1
ATOM 4028 C CA . ALA A 1 415 ? 12.116 31.846 158.869 1.00 17.52 445 ALA A CA 1
ATOM 4029 C C . ALA A 1 415 ? 11.177 33.032 158.907 1.00 19.04 445 ALA A C 1
ATOM 4030 O O . ALA A 1 415 ? 11.379 34.005 158.185 1.00 19.49 445 ALA A O 1
ATOM 4032 N N A THR A 1 416 ? 10.079 32.904 159.617 0.50 17.61 446 THR A N 1
ATOM 4033 N N B THR A 1 416 ? 10.186 32.956 159.806 0.50 20.11 446 THR A N 1
ATOM 4034 C CA A THR A 1 416 ? 9.114 34.027 159.789 0.50 16.82 446 THR A CA 1
ATOM 4035 C CA B THR A 1 416 ? 9.328 34.111 160.180 0.50 21.01 446 THR A CA 1
ATOM 4036 C C A THR A 1 416 ? 8.706 34.081 161.183 0.50 16.25 446 THR A C 1
ATOM 4037 C C B THR A 1 416 ? 9.097 34.134 161.690 0.50 22.12 446 THR A C 1
ATOM 4038 O O A THR A 1 416 ? 8.759 33.075 161.903 0.50 14.61 446 THR A O 1
ATOM 4039 O O B THR A 1 416 ? 9.163 33.088 162.362 0.50 21.61 446 THR A O 1
ATOM 4046 N N A ILE A 1 417 ? 8.279 35.269 161.609 0.50 16.15 447 ILE A N 1
ATOM 4047 N N B ILE A 1 417 ? 8.819 35.335 162.232 0.50 22.90 447 ILE A N 1
ATOM 4048 C CA A ILE A 1 417 ? 7.792 35.503 162.962 0.50 15.94 447 ILE A CA 1
ATOM 4049 C CA B ILE A 1 417 ? 8.384 35.486 163.636 0.50 23.80 447 ILE A CA 1
ATOM 4050 C C A ILE A 1 417 ? 6.565 36.377 162.888 0.50 16.51 447 ILE A C 1
ATOM 4051 C C B ILE A 1 417 ? 7.139 36.356 163.687 0.50 24.28 447 ILE A C 1
ATOM 4052 O O A ILE A 1 417 ? 6.542 37.381 162.160 0.50 16.88 447 ILE A O 1
ATOM 4053 O O B ILE A 1 417 ? 7.069 37.376 163.018 0.50 24.30 447 ILE A O 1
ATOM 4062 N N A SER A 1 418 ? 5.545 36.011 163.642 0.50 17.29 448 SER A N 1
ATOM 4063 N N B SER A 1 418 ? 6.155 35.943 164.492 0.50 24.83 448 SER A N 1
ATOM 4064 C CA A SER A 1 418 ? 4.296 36.731 163.591 0.50 17.50 448 SER A CA 1
ATOM 4065 C CA B SER A 1 418 ? 4.865 36.624 164.512 0.50 25.47 448 SER A CA 1
ATOM 4066 C C A SER A 1 418 ? 4.391 38.064 164.311 0.50 18.23 448 SER A C 1
ATOM 4067 C C B SER A 1 418 ? 4.975 37.986 165.146 0.50 26.32 448 SER A C 1
ATOM 4068 O O A SER A 1 418 ? 5.377 38.352 165.006 0.50 18.44 448 SER A O 1
ATOM 4069 O O B SER A 1 418 ? 5.921 38.266 165.915 0.50 25.97 448 SER A O 1
ATOM 4074 N N A ASP A 1 419 ? 3.361 38.878 164.130 0.50 18.82 449 ASP A N 1
ATOM 4075 N N B ASP A 1 419 ? 4.011 38.839 164.797 0.50 27.46 449 ASP A N 1
ATOM 4076 C CA A ASP A 1 419 ? 3.169 40.095 164.920 0.50 19.22 449 ASP A CA 1
ATOM 4077 C CA B ASP A 1 419 ? 3.782 40.118 165.468 0.50 28.32 449 ASP A CA 1
ATOM 4078 C C A ASP A 1 419 ? 4.454 40.909 165.039 0.50 19.43 449 ASP A C 1
ATOM 4079 C C B ASP A 1 419 ? 4.928 41.156 165.291 0.50 28.84 449 ASP A C 1
ATOM 4080 O O A ASP A 1 419 ? 4.851 41.370 166.172 0.50 20.10 449 ASP A O 1
ATOM 4081 O O B ASP A 1 419 ? 4.850 42.249 165.808 0.50 29.54 449 ASP A O 1
ATOM 4090 N N A GLY A 1 420 ? 5.114 41.071 163.898 0.50 19.28 450 GLY A N 1
ATOM 4091 N N B GLY A 1 420 ? 5.956 40.804 164.535 0.50 29.09 450 GLY A N 1
ATOM 4092 C CA A GLY A 1 420 ? 6.311 41.896 163.773 0.50 19.38 450 GLY A CA 1
ATOM 4093 C CA B GLY A 1 420 ? 7.126 41.665 164.403 0.50 28.94 450 GLY A CA 1
ATOM 4094 C C A GLY A 1 420 ? 7.455 41.504 164.677 0.50 19.27 450 GLY A C 1
ATOM 4095 C C B GLY A 1 420 ? 8.183 41.205 165.375 0.50 28.73 450 GLY A C 1
ATOM 4096 O O A GLY A 1 420 ? 8.358 42.300 164.894 0.50 18.99 450 GLY A O 1
ATOM 4097 O O B GLY A 1 420 ? 8.979 42.004 165.917 0.50 29.30 450 GLY A O 1
ATOM 4098 N N A GLY A 1 421 ? 7.426 40.268 165.195 0.50 19.14 451 GLY A N 1
ATOM 4099 N N B GLY A 1 421 ? 8.188 39.906 165.614 0.50 28.18 451 GLY A N 1
ATOM 4100 C CA A GLY A 1 421 ? 8.460 39.804 166.128 0.50 18.72 451 GLY A CA 1
ATOM 4101 C CA B GLY A 1 421 ? 9.140 39.309 166.484 0.50 27.56 451 GLY A CA 1
ATOM 4102 C C A GLY A 1 421 ? 9.844 39.667 165.475 0.50 18.45 451 GLY A C 1
ATOM 4103 C C B GLY A 1 421 ? 10.563 39.384 165.955 0.50 26.87 451 GLY A C 1
ATOM 4104 O O A GLY A 1 421 ? 9.973 39.663 164.257 0.50 18.97 451 GLY A O 1
ATOM 4105 O O B GLY A 1 421 ? 10.790 39.696 164.788 0.50 26.72 451 GLY A O 1
ATOM 4106 N N A SER A 1 422 ? 10.873 39.544 166.313 0.50 18.03 452 SER A N 1
ATOM 4107 N N B SER A 1 422 ? 11.510 39.060 166.826 0.50 26.29 452 SER A N 1
ATOM 4108 C CA A SER A 1 422 ? 12.249 39.566 165.855 0.50 18.52 452 SER A CA 1
ATOM 4109 C CA B SER A 1 422 ? 12.925 39.280 166.583 0.50 25.90 452 SER A CA 1
ATOM 4110 C C A SER A 1 422 ? 13.061 38.497 166.546 0.50 17.80 452 SER A C 1
ATOM 4111 C C B SER A 1 422 ? 13.812 38.108 167.124 0.50 25.22 452 SER A C 1
ATOM 4112 O O A SER A 1 422 ? 12.629 37.906 167.498 0.50 18.32 452 SER A O 1
ATOM 4113 O O B SER A 1 422 ? 13.523 37.517 168.173 0.50 25.23 452 SER A O 1
ATOM 4118 N N A TYR A 1 423 ? 14.258 38.272 166.034 0.50 17.76 453 TYR A N 1
ATOM 4119 N N B TYR A 1 423 ? 14.890 37.809 166.414 0.50 24.58 453 TYR A N 1
ATOM 4120 C CA A TYR A 1 423 ? 15.120 37.203 166.513 0.50 16.90 453 TYR A CA 1
ATOM 4121 C CA B TYR A 1 423 ? 15.737 36.674 166.756 0.50 23.61 453 TYR A CA 1
ATOM 4122 C C A TYR A 1 423 ? 16.532 37.667 166.748 0.50 16.89 453 TYR A C 1
ATOM 4123 C C B TYR A 1 423 ? 17.207 37.014 166.852 0.50 23.46 453 TYR A C 1
ATOM 4124 O O A TYR A 1 423 ? 17.165 38.289 165.873 0.50 17.18 453 TYR A O 1
ATOM 4125 O O B TYR A 1 423 ? 17.819 37.553 165.903 0.50 23.76 453 TYR A O 1
ATOM 4142 N N A THR A 1 424 ? 17.024 37.379 167.929 0.50 16.58 454 THR A N 1
ATOM 4143 N N B THR A 1 424 ? 17.778 36.671 167.985 0.50 23.11 454 THR A N 1
ATOM 4144 C CA A THR A 1 424 ? 18.443 37.455 168.197 0.50 16.56 454 THR A CA 1
ATOM 4145 C CA B THR A 1 424 ? 19.198 36.672 168.158 0.50 22.72 454 THR A CA 1
ATOM 4146 C C A THR A 1 424 ? 18.802 36.170 168.897 0.50 16.21 454 THR A C 1
ATOM 4147 C C B THR A 1 424 ? 19.595 35.388 168.916 0.50 22.67 454 THR A C 1
ATOM 4148 O O A THR A 1 424 ? 18.407 35.953 169.995 0.50 15.85 454 THR A O 1
ATOM 4149 O O B THR A 1 424 ? 19.344 35.267 170.111 0.50 21.57 454 THR A O 1
ATOM 4156 N N A GLU A 1 425 ? 19.544 35.308 168.217 0.50 16.61 455 GLU A N 1
ATOM 4157 N N B GLU A 1 425 ? 20.207 34.436 168.197 0.50 22.70 455 GLU A N 1
ATOM 4158 C CA A GLU A 1 425 ? 19.834 33.969 168.763 0.50 16.62 455 GLU A CA 1
ATOM 4159 C CA B GLU A 1 425 ? 20.496 33.123 168.762 0.50 23.21 455 GLU A CA 1
ATOM 4160 C C A GLU A 1 425 ? 20.108 34.069 170.252 0.50 15.73 455 GLU A C 1
ATOM 4161 C C B GLU A 1 425 ? 20.957 33.312 170.204 0.50 23.42 455 GLU A C 1
ATOM 4162 O O A GLU A 1 425 ? 20.952 34.837 170.666 0.50 16.74 455 GLU A O 1
ATOM 4163 O O B GLU A 1 425 ? 21.857 34.088 170.451 0.50 22.96 455 GLU A O 1
ATOM 4174 N N A PRO A 1 426 ? 19.454 33.276 171.081 0.50 14.68 456 PRO A N 1
ATOM 4175 N N B PRO A 1 426 ? 20.345 32.596 171.157 0.50 23.37 456 PRO A N 1
ATOM 4176 C CA A PRO A 1 426 ? 18.424 32.290 170.722 0.50 14.42 456 PRO A CA 1
ATOM 4177 C CA B PRO A 1 426 ? 19.285 31.603 170.910 0.50 23.44 456 PRO A CA 1
ATOM 4178 C C A PRO A 1 426 ? 16.961 32.785 170.946 0.50 14.90 456 PRO A C 1
ATOM 4179 C C B PRO A 1 426 ? 17.873 32.111 171.171 0.50 23.59 456 PRO A C 1
ATOM 4180 O O A PRO A 1 426 ? 16.029 31.978 170.983 0.50 15.45 456 PRO A O 1
ATOM 4181 O O B PRO A 1 426 ? 16.910 31.300 171.179 0.50 23.49 456 PRO A O 1
ATOM 4188 N N A ASP A 1 427 ? 16.773 34.062 171.106 0.50 14.55 457 ASP A N 1
ATOM 4189 N N B ASP A 1 427 ? 17.720 33.395 171.400 0.50 23.92 457 ASP A N 1
ATOM 4190 C CA A ASP A 1 427 ? 15.518 34.541 171.596 0.50 14.67 457 ASP A CA 1
ATOM 4191 C CA B ASP A 1 427 ? 16.458 33.900 171.963 0.50 24.42 457 ASP A CA 1
ATOM 4192 C C A ASP A 1 427 ? 14.636 35.104 170.544 0.50 14.72 457 ASP A C 1
ATOM 4193 C C B ASP A 1 427 ? 15.517 34.595 170.978 0.50 24.82 457 ASP A C 1
ATOM 4194 O O A ASP A 1 427 ? 15.071 35.890 169.690 0.50 14.81 457 ASP A O 1
ATOM 4195 O O B ASP A 1 427 ? 15.952 35.350 170.088 0.50 24.85 457 ASP A O 1
ATOM 4204 N N A ILE A 1 428 ? 13.386 34.686 170.585 0.50 14.93 458 ILE A N 1
ATOM 4205 N N B ILE A 1 428 ? 14.221 34.324 171.153 0.50 25.70 458 ILE A N 1
ATOM 4206 C CA A ILE A 1 428 ? 12.357 35.260 169.728 0.50 16.24 458 ILE A CA 1
ATOM 4207 C CA B ILE A 1 428 ? 13.159 34.968 170.388 0.50 26.38 458 ILE A CA 1
ATOM 4208 C C A ILE A 1 428 ? 11.545 36.244 170.565 0.50 17.37 458 ILE A C 1
ATOM 4209 C C B ILE A 1 428 ? 12.319 35.862 171.344 0.50 27.72 458 ILE A C 1
ATOM 4210 O O A ILE A 1 428 ? 10.952 35.856 171.594 0.50 16.47 458 ILE A O 1
ATOM 4211 O O B ILE A 1 428 ? 12.157 35.543 172.481 0.50 27.86 458 ILE A O 1
ATOM 4220 N N A THR A 1 429 ? 11.494 37.518 170.109 0.70 19.44 459 THR A N 1
ATOM 4221 N N B THR A 1 429 ? 11.773 36.995 170.813 0.30 29.33 459 THR A N 1
ATOM 4222 C CA A THR A 1 429 ? 11.034 38.595 170.934 0.70 20.78 459 THR A CA 1
ATOM 4223 C CA B THR A 1 429 ? 11.031 38.038 171.664 0.30 30.48 459 THR A CA 1
ATOM 4224 C C A THR A 1 429 ? 10.028 39.389 170.175 0.70 22.20 459 THR A C 1
ATOM 4225 C C B THR A 1 429 ? 9.807 38.785 170.915 0.30 31.64 459 THR A C 1
ATOM 4226 O O A THR A 1 429 ? 10.228 39.732 169.054 0.70 22.78 459 THR A O 1
ATOM 4227 O O B THR A 1 429 ? 9.778 38.820 169.676 0.30 31.77 459 THR A O 1
ATOM 4234 N N A TRP A 1 430 ? 8.886 39.671 170.857 0.50 22.78 460 TRP A N 1
ATOM 4235 N N B TRP A 1 430 ? 8.806 39.369 171.684 0.50 33.00 460 TRP A N 1
ATOM 4236 C CA A TRP A 1 430 ? 7.772 40.438 170.311 0.50 23.45 460 TRP A CA 1
ATOM 4237 C CA B TRP A 1 430 ? 7.704 40.137 171.032 0.50 33.83 460 TRP A CA 1
ATOM 4238 C C A TRP A 1 430 ? 7.561 41.720 171.137 0.50 24.87 460 TRP A C 1
ATOM 4239 C C B TRP A 1 430 ? 7.484 41.506 171.678 0.50 34.81 460 TRP A C 1
ATOM 4240 O O A TRP A 1 430 ? 7.898 41.768 172.314 0.50 24.88 460 TRP A O 1
ATOM 4241 O O B TRP A 1 430 ? 7.736 41.694 172.861 0.50 35.03 460 TRP A O 1
ATOM 4262 N N A ASN A 1 431 ? 7.001 42.735 170.486 0.50 26.45 461 ASN A N 1
ATOM 4263 N N B ASN A 1 431 ? 7.061 42.460 170.845 0.50 36.00 461 ASN A N 1
ATOM 4264 C CA A ASN A 1 431 ? 6.482 43.924 171.145 0.50 27.90 461 ASN A CA 1
ATOM 4265 C CA B ASN A 1 431 ? 6.688 43.797 171.281 0.50 36.91 461 ASN A CA 1
ATOM 4266 C C A ASN A 1 431 ? 5.030 44.081 170.684 0.50 29.02 461 ASN A C 1
ATOM 4267 C C B ASN A 1 431 ? 5.208 43.932 171.099 0.50 37.64 461 ASN A C 1
ATOM 4268 O O A ASN A 1 431 ? 4.760 44.473 169.507 0.50 29.32 461 ASN A O 1
ATOM 4269 O O B ASN A 1 431 ? 4.716 44.027 169.961 0.50 38.00 461 ASN A O 1
ATOM 4278 N N A LEU A 1 432 ? 4.091 43.754 171.580 0.50 30.20 462 LEU A N 1
ATOM 4279 N N B LEU A 1 432 ? 4.473 43.925 172.193 0.50 38.45 462 LEU A N 1
ATOM 4280 C CA A LEU A 1 432 ? 2.654 43.675 171.229 0.50 31.18 462 LEU A CA 1
ATOM 4281 C CA B LEU A 1 432 ? 3.015 43.970 172.111 0.50 39.20 462 LEU A CA 1
ATOM 4282 C C A LEU A 1 432 ? 1.871 44.815 171.864 0.50 32.51 462 LEU A C 1
ATOM 4283 C C B LEU A 1 432 ? 2.453 45.173 172.877 0.50 39.53 462 LEU A C 1
ATOM 4284 O O A LEU A 1 432 ? 1.627 44.816 173.066 0.50 32.77 462 LEU A O 1
ATOM 4285 O O B LEU A 1 432 ? 2.491 45.219 174.105 0.50 39.99 462 LEU A O 1
ATOM 4294 N N A PRO A 1 433 ? 1.480 45.789 171.050 0.50 34.17 463 PRO A N 1
ATOM 4295 N N B PRO A 1 433 ? 1.960 46.151 172.133 0.50 40.02 463 PRO A N 1
ATOM 4296 C CA A PRO A 1 433 ? 0.824 46.996 171.556 0.50 35.10 463 PRO A CA 1
ATOM 4297 C CA B PRO A 1 433 ? 1.196 47.249 172.704 0.50 40.08 463 PRO A CA 1
ATOM 4298 C C A PRO A 1 433 ? -0.253 46.660 172.576 0.50 36.12 463 PRO A C 1
ATOM 4299 C C B PRO A 1 433 ? -0.331 46.930 172.712 0.50 40.22 463 PRO A C 1
ATOM 4300 O O A PRO A 1 433 ? -0.269 47.229 173.689 0.50 36.52 463 PRO A O 1
ATOM 4301 O O B PRO A 1 433 ? -1.154 47.798 172.430 0.50 40.40 463 PRO A O 1
ATOM 4308 N N A SER A 1 434 ? -1.143 45.740 172.212 0.50 37.09 464 SER A N 1
ATOM 4309 N N B SER A 1 434 ? -0.683 45.681 173.044 0.50 40.10 464 SER A N 1
ATOM 4310 C CA A SER A 1 434 ? -2.224 45.319 173.103 0.50 37.83 464 SER A CA 1
ATOM 4311 C CA B SER A 1 434 ? -2.105 45.268 173.095 0.50 39.96 464 SER A CA 1
ATOM 4312 C C A SER A 1 434 ? -2.336 43.766 173.157 0.50 38.44 464 SER A C 1
ATOM 4313 C C B SER A 1 434 ? -2.251 43.736 173.206 0.50 39.72 464 SER A C 1
ATOM 4314 O O A SER A 1 434 ? -1.682 43.054 172.369 0.50 38.50 464 SER A O 1
ATOM 4315 O O B SER A 1 434 ? -1.541 42.993 172.510 0.50 39.72 464 SER A O 1
ATOM 4320 N N . TYR A 1 435 ? -3.177 43.265 174.080 1.00 39.10 465 TYR A N 1
ATOM 4321 C CA . TYR A 1 435 ? -3.360 41.809 174.297 1.00 38.88 465 TYR A CA 1
ATOM 4322 C C . TYR A 1 435 ? -3.623 41.021 173.006 1.00 37.93 465 TYR A C 1
ATOM 4323 O O . TYR A 1 435 ? -4.453 41.448 172.137 1.00 38.40 465 TYR A O 1
ATOM 4332 N N A THR A 1 436 ? -2.886 39.904 172.847 0.50 36.58 466 THR A N 1
ATOM 4333 N N B THR A 1 436 ? -2.925 39.875 172.883 0.50 37.72 466 THR A N 1
ATOM 4334 C CA A THR A 1 436 ? -3.026 39.000 171.697 0.50 35.30 466 THR A CA 1
ATOM 4335 C CA B THR A 1 436 ? -3.226 38.858 171.880 0.50 37.16 466 THR A CA 1
ATOM 4336 C C A THR A 1 436 ? -3.177 37.574 172.231 0.50 33.60 466 THR A C 1
ATOM 4337 C C B THR A 1 436 ? -2.990 37.434 172.498 0.50 36.68 466 THR A C 1
ATOM 4338 O O A THR A 1 436 ? -2.490 37.185 173.177 0.50 33.57 466 THR A O 1
ATOM 4339 O O B THR A 1 436 ? -2.118 37.251 173.360 0.50 36.77 466 THR A O 1
ATOM 4346 N N A ASN A 1 437 ? -4.081 36.800 171.636 0.50 31.49 467 ASN A N 1
ATOM 4347 N N B ASN A 1 437 ? -3.786 36.462 172.059 0.50 36.00 467 ASN A N 1
ATOM 4348 C CA A ASN A 1 437 ? -4.351 35.444 172.139 0.50 29.73 467 ASN A CA 1
ATOM 4349 C CA B ASN A 1 437 ? -3.781 35.107 172.668 0.50 35.42 467 ASN A CA 1
ATOM 4350 C C A ASN A 1 437 ? -3.211 34.443 171.802 0.50 27.58 467 ASN A C 1
ATOM 4351 C C B ASN A 1 437 ? -2.420 34.389 172.574 0.50 34.39 467 ASN A C 1
ATOM 4352 O O A ASN A 1 437 ? -3.053 33.422 172.465 0.50 27.02 467 ASN A O 1
ATOM 4353 O O B ASN A 1 437 ? -1.934 33.796 173.559 0.50 34.27 467 ASN A O 1
ATOM 4362 N N A GLU A 1 438 ? -2.427 34.765 170.784 0.50 25.59 468 GLU A N 1
ATOM 4363 N N B GLU A 1 438 ? -1.815 34.444 171.405 0.50 33.14 468 GLU A N 1
ATOM 4364 C CA A GLU A 1 438 ? -1.293 33.898 170.383 0.50 23.71 468 GLU A CA 1
ATOM 4365 C CA B GLU A 1 438 ? -0.597 33.680 171.141 0.50 31.97 468 GLU A CA 1
ATOM 4366 C C A GLU A 1 438 ? -0.265 34.649 169.542 0.50 21.63 468 GLU A C 1
ATOM 4367 C C B GLU A 1 438 ? 0.466 34.496 170.443 0.50 30.84 468 GLU A C 1
ATOM 4368 O O A GLU A 1 438 ? -0.567 35.657 168.919 0.50 22.05 468 GLU A O 1
ATOM 4369 O O B GLU A 1 438 ? 0.184 35.527 169.829 0.50 30.83 468 GLU A O 1
ATOM 4380 N N A VAL A 1 439 ? 0.959 34.144 169.550 0.50 19.30 469 VAL A N 1
ATOM 4381 N N B VAL A 1 439 ? 1.706 34.038 170.556 0.50 29.32 469 VAL A N 1
ATOM 4382 C CA A VAL A 1 439 ? 1.983 34.564 168.596 0.50 17.40 469 VAL A CA 1
ATOM 4383 C CA B VAL A 1 439 ? 2.757 34.447 169.630 0.50 28.06 469 VAL A CA 1
ATOM 4384 C C A VAL A 1 439 ? 2.565 33.305 168.033 0.50 16.03 469 VAL A C 1
ATOM 4385 C C B VAL A 1 439 ? 3.388 33.174 169.082 0.50 26.46 469 VAL A C 1
ATOM 4386 O O A VAL A 1 439 ? 2.332 32.251 168.571 0.50 15.35 469 VAL A O 1
ATOM 4387 O O B VAL A 1 439 ? 3.232 32.105 169.657 0.50 26.48 469 VAL A O 1
ATOM 4394 N N A SER A 1 440 ? 3.337 33.413 166.947 0.50 14.67 470 SER A N 1
ATOM 4395 N N B SER A 1 440 ? 4.085 33.286 167.985 0.50 24.81 470 SER A N 1
ATOM 4396 C CA A SER A 1 440 ? 3.885 32.190 166.295 0.50 14.19 470 SER A CA 1
ATOM 4397 C CA B SER A 1 440 ? 4.581 32.090 167.311 0.50 23.43 470 SER A CA 1
ATOM 4398 C C A SER A 1 440 ? 5.094 32.488 165.473 0.50 13.16 470 SER A C 1
ATOM 4399 C C B SER A 1 440 ? 5.639 32.385 166.302 0.50 21.97 470 SER A C 1
ATOM 4400 O O A SER A 1 440 ? 5.417 33.643 165.202 0.50 12.56 470 SER A O 1
ATOM 4401 O O B SER A 1 440 ? 5.870 33.536 165.935 0.50 21.71 470 SER A O 1
ATOM 4406 N N A TYR A 1 441 ? 5.795 31.434 165.081 0.50 12.36 471 TYR A N 1
ATOM 4407 N N B TYR A 1 441 ? 6.293 31.324 165.841 0.50 20.23 471 TYR A N 1
ATOM 4408 C CA A TYR A 1 441 ? 6.876 31.561 164.114 0.50 13.14 471 TYR A CA 1
ATOM 4409 C CA B TYR A 1 441 ? 7.293 31.453 164.811 0.50 19.14 471 TYR A CA 1
ATOM 4410 C C A TYR A 1 441 ? 7.009 30.304 163.294 0.50 12.73 471 TYR A C 1
ATOM 4411 C C B TYR A 1 441 ? 7.379 30.192 163.935 0.50 18.22 471 TYR A C 1
ATOM 4412 O O A TYR A 1 441 ? 6.420 29.268 163.615 0.50 13.36 471 TYR A O 1
ATOM 4413 O O B TYR A 1 441 ? 6.900 29.108 164.325 0.50 17.74 471 TYR A O 1
ATOM 4430 N N A THR A 1 442 ? 7.757 30.396 162.229 0.50 13.58 472 THR A N 1
ATOM 4431 N N B THR A 1 442 ? 7.977 30.341 162.765 0.50 17.28 472 THR A N 1
ATOM 4432 C CA A THR A 1 442 ? 8.059 29.239 161.426 0.50 13.52 472 THR A CA 1
ATOM 4433 C CA B THR A 1 442 ? 8.198 29.208 161.847 0.50 16.85 472 THR A CA 1
ATOM 4434 C C A THR A 1 442 ? 9.551 29.079 161.259 0.50 14.50 472 THR A C 1
ATOM 4435 C C B THR A 1 442 ? 9.646 29.006 161.568 0.50 16.29 472 THR A C 1
ATOM 4436 O O A THR A 1 442 ? 10.295 30.037 161.366 0.50 13.16 472 THR A O 1
ATOM 4437 O O B THR A 1 442 ? 10.464 29.864 161.875 0.50 15.70 472 THR A O 1
ATOM 4444 N N . PHE A 1 443 ? 9.968 27.840 160.969 1.00 15.56 473 PHE A N 1
ATOM 4445 C CA . PHE A 1 443 ? 11.332 27.537 160.530 1.00 14.60 473 PHE A CA 1
ATOM 4446 C C . PHE A 1 443 ? 11.264 26.730 159.261 1.00 14.94 473 PHE A C 1
ATOM 4447 O O . PHE A 1 443 ? 10.267 26.072 158.978 1.00 14.08 473 PHE A O 1
ATOM 4455 N N . SER A 1 444 ? 12.319 26.794 158.463 1.00 14.91 474 SER A N 1
ATOM 4456 C CA . SER A 1 444 ? 12.369 26.089 157.219 1.00 14.75 474 SER A CA 1
ATOM 4457 C C . SER A 1 444 ? 13.804 25.910 156.808 1.00 15.23 474 SER A C 1
ATOM 4458 O O . SER A 1 444 ? 14.424 26.840 156.341 1.00 17.17 474 SER A O 1
ATOM 4461 N N . GLN A 1 445 ? 14.293 24.679 156.936 1.00 14.25 475 GLN A N 1
ATOM 4462 C CA . GLN A 1 445 ? 15.702 24.342 156.743 1.00 13.25 475 GLN A CA 1
ATOM 4463 C C . GLN A 1 445 ? 15.884 23.088 155.896 1.00 12.73 475 GLN A C 1
ATOM 4464 O O . GLN A 1 445 ? 15.662 22.018 156.382 1.00 12.53 475 GLN A O 1
ATOM 4470 N N . PRO A 1 446 ? 16.341 23.218 154.666 1.00 11.93 476 PRO A N 1
ATOM 4471 C CA . PRO A 1 446 ? 16.817 22.040 153.943 1.00 11.43 476 PRO A CA 1
ATOM 4472 C C . PRO A 1 446 ? 17.866 21.297 154.702 1.00 11.36 476 PRO A C 1
ATOM 4473 O O . PRO A 1 446 ? 18.709 21.889 155.385 1.00 12.10 476 PRO A O 1
ATOM 4477 N N . VAL A 1 447 ? 17.819 19.966 154.623 1.00 10.82 477 VAL A N 1
ATOM 4478 C CA . VAL A 1 447 ? 18.753 19.115 155.268 1.00 11.14 477 VAL A CA 1
ATOM 4479 C C . VAL A 1 447 ? 18.848 17.807 154.557 1.00 10.82 477 VAL A C 1
ATOM 4480 O O . VAL A 1 447 ? 17.874 17.306 154.015 1.00 11.61 477 VAL A O 1
ATOM 4484 N N . THR A 1 448 ? 20.048 17.246 154.560 1.00 10.42 478 THR A N 1
ATOM 4485 C CA . THR A 1 448 ? 20.346 15.927 154.045 1.00 10.78 478 THR A CA 1
ATOM 4486 C C . THR A 1 448 ? 20.942 15.090 155.179 1.00 11.05 478 THR A C 1
ATOM 4487 O O . THR A 1 448 ? 21.771 15.562 155.908 1.00 11.79 478 THR A O 1
ATOM 4491 N N . ILE A 1 449 ? 20.491 13.840 155.317 1.00 10.63 479 ILE A N 1
ATOM 4492 C CA . ILE A 1 449 ? 21.120 12.830 156.138 1.00 10.93 479 ILE A CA 1
ATOM 4493 C C . ILE A 1 449 ? 21.435 11.652 155.275 1.00 10.83 479 ILE A C 1
ATOM 4494 O O . ILE A 1 449 ? 20.544 11.108 154.644 1.00 11.07 479 ILE A O 1
ATOM 4499 N N . GLY A 1 450 ? 22.707 11.229 155.248 1.00 11.23 480 GLY A N 1
ATOM 4500 C CA . GLY A 1 450 ? 23.155 10.278 154.312 1.00 11.61 480 GLY A CA 1
ATOM 4501 C C . GLY A 1 450 ? 23.014 10.833 152.910 1.00 11.57 480 GLY A C 1
ATOM 4502 O O . GLY A 1 450 ? 23.749 11.748 152.551 1.00 12.56 480 GLY A O 1
ATOM 4503 N N A LYS A 1 451 ? 22.093 10.270 152.104 0.70 11.37 481 LYS A N 1
ATOM 4504 N N B LYS A 1 451 ? 22.095 10.282 152.112 0.30 11.48 481 LYS A N 1
ATOM 4505 C CA A LYS A 1 451 ? 21.803 10.768 150.757 0.70 11.67 481 LYS A CA 1
ATOM 4506 C CA B LYS A 1 451 ? 21.784 10.823 150.773 0.30 11.49 481 LYS A CA 1
ATOM 4507 C C A LYS A 1 451 ? 20.346 11.249 150.640 0.70 12.07 481 LYS A C 1
ATOM 4508 C C B LYS A 1 451 ? 20.413 11.471 150.736 0.30 11.58 481 LYS A C 1
ATOM 4509 O O A LYS A 1 451 ? 19.927 11.652 149.559 0.70 13.43 481 LYS A O 1
ATOM 4510 O O B LYS A 1 451 ? 20.125 12.257 149.825 0.30 11.57 481 LYS A O 1
ATOM 4521 N N . GLY A 1 452 ? 19.586 11.186 151.742 1.00 11.58 482 GLY A N 1
ATOM 4522 C CA . GLY A 1 452 ? 18.193 11.622 151.726 1.00 11.26 482 GLY A CA 1
ATOM 4523 C C . GLY A 1 452 ? 18.055 13.069 152.071 1.00 11.79 482 GLY A C 1
ATOM 4524 O O . GLY A 1 452 ? 18.579 13.512 153.072 1.00 12.82 482 GLY A O 1
ATOM 4525 N N . THR A 1 453 ? 17.308 13.792 151.274 1.00 11.84 483 THR A N 1
ATOM 4526 C CA . THR A 1 453 ? 17.151 15.210 151.428 1.00 12.49 483 THR A CA 1
ATOM 4527 C C . THR A 1 453 ? 15.686 15.590 151.630 1.00 11.83 483 THR A C 1
ATOM 4528 O O . THR A 1 453 ? 14.796 14.992 151.041 1.00 11.82 483 THR A O 1
ATOM 4532 N N . THR A 1 454 ? 15.470 16.602 152.439 1.00 11.38 484 THR A N 1
ATOM 4533 C CA . THR A 1 454 ? 14.148 17.114 152.739 1.00 11.77 484 THR A CA 1
ATOM 4534 C C . THR A 1 454 ? 14.257 18.562 153.180 1.00 11.58 484 THR A C 1
ATOM 4535 O O . THR A 1 454 ? 15.339 19.127 153.186 1.00 12.60 484 THR A O 1
ATOM 4539 N N . THR A 1 455 ? 13.149 19.155 153.522 1.00 11.94 485 THR A N 1
ATOM 4540 C CA . THR A 1 455 ? 13.121 20.375 154.248 1.00 12.84 485 THR A CA 1
ATOM 4541 C C . THR A 1 455 ? 12.524 20.082 155.637 1.00 11.93 485 THR A C 1
ATOM 4542 O O . THR A 1 455 ? 11.391 19.566 155.746 1.00 13.24 485 THR A O 1
ATOM 4546 N N A PHE A 1 456 ? 13.293 20.373 156.674 0.50 11.33 486 PHE A N 1
ATOM 4547 N N B PHE A 1 456 ? 13.261 20.432 156.662 0.50 11.90 486 PHE A N 1
ATOM 4548 C CA A PHE A 1 456 ? 12.824 20.302 158.062 0.50 10.39 486 PHE A CA 1
ATOM 4549 C CA B PHE A 1 456 ? 12.787 20.370 158.023 0.50 11.44 486 PHE A CA 1
ATOM 4550 C C A PHE A 1 456 ? 12.208 21.645 158.349 0.50 10.55 486 PHE A C 1
ATOM 4551 C C B PHE A 1 456 ? 12.140 21.734 158.324 0.50 11.87 486 PHE A C 1
ATOM 4552 O O A PHE A 1 456 ? 12.853 22.652 158.214 0.50 10.60 486 PHE A O 1
ATOM 4553 O O B PHE A 1 456 ? 12.846 22.718 158.616 0.50 12.63 486 PHE A O 1
ATOM 4568 N N A SER A 1 457 ? 10.943 21.657 158.691 0.50 10.28 487 SER A N 1
ATOM 4569 N N B SER A 1 457 ? 10.799 21.791 158.194 0.50 11.92 487 SER A N 1
ATOM 4570 C CA A SER A 1 457 ? 10.224 22.897 158.829 0.50 10.90 487 SER A CA 1
ATOM 4571 C CA B SER A 1 457 ? 10.034 23.038 158.369 0.50 11.96 487 SER A CA 1
ATOM 4572 C C A SER A 1 457 ? 9.104 22.737 159.791 0.50 11.37 487 SER A C 1
ATOM 4573 C C B SER A 1 457 ? 8.968 22.826 159.438 0.50 12.23 487 SER A C 1
ATOM 4574 O O A SER A 1 457 ? 8.739 21.624 160.162 0.50 10.93 487 SER A O 1
ATOM 4575 O O B SER A 1 457 ? 8.575 21.706 159.695 0.50 11.63 487 SER A O 1
ATOM 4580 N N A GLY A 1 458 ? 8.532 23.846 160.211 0.50 11.91 488 GLY A N 1
ATOM 4581 N N B GLY A 1 458 ? 8.528 23.911 160.102 0.50 12.80 488 GLY A N 1
ATOM 4582 C CA A GLY A 1 458 ? 7.422 23.788 161.086 0.50 12.05 488 GLY A CA 1
ATOM 4583 C CA B GLY A 1 458 ? 7.611 23.781 161.228 0.50 12.83 488 GLY A CA 1
ATOM 4584 C C A GLY A 1 458 ? 6.804 25.124 161.340 0.50 11.56 488 GLY A C 1
ATOM 4585 C C B GLY A 1 458 ? 7.106 25.108 161.788 0.50 12.81 488 GLY A C 1
ATOM 4586 O O A GLY A 1 458 ? 7.318 26.162 160.915 0.50 11.71 488 GLY A O 1
ATOM 4587 O O B GLY A 1 458 ? 7.650 26.156 161.491 0.50 11.65 488 GLY A O 1
ATOM 4588 N N A THR A 1 459 ? 5.696 25.082 162.033 0.50 11.77 489 THR A N 1
ATOM 4589 N N B THR A 1 459 ? 6.078 25.025 162.614 0.50 13.08 489 THR A N 1
ATOM 4590 C CA A THR A 1 459 ? 5.059 26.253 162.549 0.50 12.12 489 THR A CA 1
ATOM 4591 C CA B THR A 1 459 ? 5.447 26.208 163.214 0.50 13.91 489 THR A CA 1
ATOM 4592 C C A THR A 1 459 ? 4.838 26.020 164.039 0.50 11.83 489 THR A C 1
ATOM 4593 C C B THR A 1 459 ? 5.307 25.981 164.689 0.50 14.48 489 THR A C 1
ATOM 4594 O O A THR A 1 459 ? 4.266 25.013 164.444 0.50 11.16 489 THR A O 1
ATOM 4595 O O B THR A 1 459 ? 4.751 24.996 165.119 0.50 14.50 489 THR A O 1
ATOM 4602 N N A VAL A 1 460 ? 5.284 26.958 164.830 0.50 12.16 490 VAL A N 1
ATOM 4603 N N B VAL A 1 460 ? 5.812 26.904 165.463 0.50 15.94 490 VAL A N 1
ATOM 4604 C CA A VAL A 1 460 ? 5.228 26.857 166.279 0.50 11.99 490 VAL A CA 1
ATOM 4605 C CA B VAL A 1 460 ? 5.799 26.774 166.889 0.50 16.52 490 VAL A CA 1
ATOM 4606 C C A VAL A 1 460 ? 4.262 27.934 166.798 0.50 12.43 490 VAL A C 1
ATOM 4607 C C B VAL A 1 460 ? 4.892 27.847 167.459 0.50 17.53 490 VAL A C 1
ATOM 4608 O O A VAL A 1 460 ? 4.392 29.120 166.438 0.50 12.36 490 VAL A O 1
ATOM 4609 O O B VAL A 1 460 ? 5.008 29.013 167.120 0.50 17.26 490 VAL A O 1
ATOM 4616 N N A THR A 1 461 ? 3.298 27.513 167.585 0.50 12.80 491 THR A N 1
ATOM 4617 N N B THR A 1 461 ? 3.998 27.444 168.315 0.50 18.93 491 THR A N 1
ATOM 4618 C CA A THR A 1 461 ? 2.260 28.419 168.127 0.50 13.72 491 THR A CA 1
ATOM 4619 C CA B THR A 1 461 ? 3.090 28.369 168.933 0.50 20.31 491 THR A CA 1
ATOM 4620 C C A THR A 1 461 ? 2.462 28.652 169.602 0.50 14.72 491 THR A C 1
ATOM 4621 C C B THR A 1 461 ? 3.471 28.550 170.403 0.50 21.15 491 THR A C 1
ATOM 4622 O O A THR A 1 461 ? 2.633 27.698 17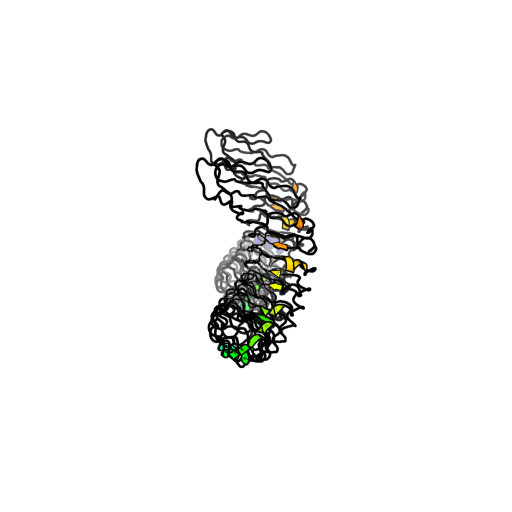0.383 0.50 14.53 491 THR A O 1
ATOM 4623 O O B THR A 1 461 ? 3.774 27.601 171.099 0.50 21.08 491 THR A O 1
ATOM 4630 N N A GLN A 1 462 ? 2.454 29.925 169.993 0.50 15.38 492 GLN A N 1
ATOM 4631 N N B GLN A 1 462 ? 3.467 29.792 170.841 0.50 22.83 492 GLN A N 1
ATOM 4632 C CA A GLN A 1 462 ? 2.607 30.286 171.387 0.50 16.72 492 GLN A CA 1
ATOM 4633 C CA B GLN A 1 462 ? 3.754 30.108 172.213 0.50 23.97 492 GLN A CA 1
ATOM 4634 C C A GLN A 1 462 ? 1.352 30.951 171.947 0.50 17.65 492 GLN A C 1
ATOM 4635 C C B GLN A 1 462 ? 2.515 30.768 172.855 0.50 24.97 492 GLN A C 1
ATOM 4636 O O A GLN A 1 462 ? 1.112 32.109 171.700 0.50 17.67 492 GLN A O 1
ATOM 4637 O O B GLN A 1 462 ? 2.246 31.934 172.641 0.50 25.11 492 GLN A O 1
ATOM 4648 N N A PRO A 1 463 ? 0.564 30.220 172.717 0.50 18.97 493 PRO A N 1
ATOM 4649 N N B PRO A 1 463 ? 1.778 29.984 173.627 0.50 26.41 493 PRO A N 1
ATOM 4650 C CA A PRO A 1 463 ? -0.629 30.819 173.319 0.50 20.07 493 PRO A CA 1
ATOM 4651 C CA B PRO A 1 463 ? 0.567 30.463 174.303 0.50 27.51 493 PRO A CA 1
ATOM 4652 C C A PRO A 1 463 ? -0.251 31.920 174.303 0.50 21.46 493 PRO A C 1
ATOM 4653 C C B PRO A 1 463 ? 0.835 31.661 175.184 0.50 28.62 493 PRO A C 1
ATOM 4654 O O A PRO A 1 463 ? 0.791 31.802 174.994 0.50 22.06 493 PRO A O 1
ATOM 4655 O O B PRO A 1 463 ? 1.859 31.716 175.862 0.50 28.91 493 PRO A O 1
ATOM 4662 N N A LEU A 1 464 ? -1.074 32.979 174.375 0.50 22.86 494 LEU A N 1
ATOM 4663 N N B LEU A 1 464 ? -0.080 32.623 175.148 0.50 29.91 494 LEU A N 1
ATOM 4664 C CA A LEU A 1 464 ? -0.866 34.029 175.358 0.50 24.18 494 LEU A CA 1
ATOM 4665 C CA B LEU A 1 464 ? -0.061 33.762 176.068 0.50 30.73 494 LEU A CA 1
ATOM 4666 C C A LEU A 1 464 ? -2.083 34.155 176.257 0.50 25.60 494 LEU A C 1
ATOM 4667 C C B LEU A 1 464 ? -1.367 33.745 176.871 0.50 31.20 494 LEU A C 1
ATOM 4668 O O A LEU A 1 464 ? -3.212 34.386 175.781 0.50 25.14 494 LEU A O 1
ATOM 4669 O O B LEU A 1 464 ? -2.451 33.488 176.319 0.50 31.64 494 LEU A O 1
ATOM 4678 N N A LYS A 1 465 ? -1.843 33.983 177.568 0.50 27.11 495 LYS A N 1
ATOM 4679 N N B LYS A 1 465 ? -1.277 34.013 178.153 0.50 31.77 495 LYS A N 1
ATOM 4680 C CA A LYS A 1 465 ? -2.927 33.958 178.598 0.50 28.70 495 LYS A CA 1
ATOM 4681 C CA B LYS A 1 465 ? -2.415 33.713 179.055 0.50 32.04 495 LYS A CA 1
ATOM 4682 C C A LYS A 1 465 ? -3.365 35.373 179.036 0.50 29.53 495 LYS A C 1
ATOM 4683 C C B LYS A 1 465 ? -3.102 34.930 179.723 0.50 31.73 495 LYS A C 1
ATOM 4684 O O A LYS A 1 465 ? -4.525 35.783 178.823 0.50 30.04 495 LYS A O 1
ATOM 4685 O O B LYS A 1 465 ? -4.220 34.803 180.239 0.50 31.49 495 LYS A O 1
ATOM 4696 N N . ALA A 1 466 ? -2.450 36.098 179.693 1.00 30.95 496 ALA A N 1
ATOM 4697 N N . ALA B 1 6 ? 11.953 -15.795 30.068 1.00 35.59 36 ALA B N 1
ATOM 4698 C CA . ALA B 1 6 ? 12.341 -14.894 28.964 1.00 35.07 36 ALA B CA 1
ATOM 4699 C C . ALA B 1 6 ? 13.763 -15.203 28.512 1.00 34.53 36 ALA B C 1
ATOM 4700 O O . ALA B 1 6 ? 14.671 -15.409 29.360 1.00 34.90 36 ALA B O 1
ATOM 4702 N N . THR B 1 7 ? 13.969 -15.268 27.182 1.00 33.45 37 THR B N 1
ATOM 4703 C CA . THR B 1 7 ? 15.311 -15.370 26.614 1.00 32.40 37 THR B CA 1
ATOM 4704 C C . THR B 1 7 ? 15.487 -14.392 25.525 1.00 30.75 37 THR B C 1
ATOM 4705 O O . THR B 1 7 ? 14.505 -14.042 24.775 1.00 30.53 37 THR B O 1
ATOM 4709 N N . ILE B 1 8 ? 16.718 -13.915 25.393 1.00 28.36 38 ILE B N 1
ATOM 4710 C CA . ILE B 1 8 ? 17.054 -13.074 24.285 1.00 26.73 38 ILE B CA 1
ATOM 4711 C C . ILE B 1 8 ? 17.248 -13.989 23.121 1.00 26.25 38 ILE B C 1
ATOM 4712 O O . ILE B 1 8 ? 17.881 -15.067 23.229 1.00 26.42 38 ILE B O 1
ATOM 4717 N N . THR B 1 9 ? 16.672 -13.595 22.012 1.00 25.33 39 THR B N 1
ATOM 4718 C CA . THR B 1 9 ? 16.593 -14.467 20.845 1.00 24.56 39 THR B CA 1
ATOM 4719 C C . THR B 1 9 ? 17.756 -14.254 19.857 1.00 24.55 39 THR B C 1
ATOM 4720 O O . THR B 1 9 ? 17.927 -15.036 18.940 1.00 25.06 39 THR B O 1
ATOM 4724 N N . GLN B 1 10 ? 18.551 -13.191 20.083 1.00 23.71 40 GLN B N 1
ATOM 4725 C CA . GLN B 1 10 ? 19.814 -12.950 19.361 1.00 23.51 40 GLN B CA 1
ATOM 4726 C C . GLN B 1 10 ? 20.744 -12.236 20.324 1.00 22.19 40 GLN B C 1
ATOM 4727 O O . GLN B 1 10 ? 20.271 -11.558 21.238 1.00 22.69 40 GLN B O 1
ATOM 4733 N N . ASP B 1 11 ? 22.055 -12.356 20.119 1.00 20.91 41 ASP B N 1
ATOM 4734 C CA . ASP B 1 11 ? 23.028 -11.621 20.979 1.00 20.00 41 ASP B CA 1
ATOM 4735 C C . ASP B 1 11 ? 22.665 -10.168 20.913 1.00 19.29 41 ASP B C 1
ATOM 4736 O O . ASP B 1 11 ? 22.390 -9.639 19.841 1.00 18.78 41 ASP B O 1
ATOM 4741 N N . THR B 1 12 ? 22.674 -9.498 22.061 1.00 17.87 42 THR B N 1
ATOM 4742 C CA . THR B 1 12 ? 22.094 -8.187 22.177 1.00 17.18 42 THR B CA 1
ATOM 4743 C C . THR B 1 12 ? 23.008 -7.317 23.014 1.00 16.76 42 THR B C 1
ATOM 4744 O O . THR B 1 12 ? 23.593 -7.817 24.014 1.00 16.44 42 THR B O 1
ATOM 4748 N N . PRO B 1 13 ? 23.188 -6.021 22.636 1.00 16.46 43 PRO B N 1
ATOM 4749 C CA . PRO B 1 13 ? 23.990 -5.120 23.481 1.00 16.01 43 PRO B CA 1
ATOM 4750 C C . PRO B 1 13 ? 23.482 -5.101 24.897 1.00 15.00 43 PRO B C 1
ATOM 4751 O O . PRO B 1 13 ? 22.263 -5.132 25.133 1.00 15.80 43 PRO B O 1
ATOM 4755 N N . ILE B 1 14 ? 24.408 -5.031 25.847 1.00 14.08 44 ILE B N 1
ATOM 4756 C CA . ILE B 1 14 ? 24.011 -5.095 27.270 1.00 14.81 44 ILE B CA 1
ATOM 4757 C C . ILE B 1 14 ? 22.986 -4.024 27.584 1.00 15.77 44 ILE B C 1
ATOM 4758 O O . ILE B 1 14 ? 22.028 -4.305 28.268 1.00 15.52 44 ILE B O 1
ATOM 4763 N N . ASN B 1 15 ? 23.194 -2.802 27.066 1.00 17.10 45 ASN B N 1
ATOM 4764 C CA . ASN B 1 15 ? 22.319 -1.660 27.400 1.00 17.64 45 ASN B CA 1
ATOM 4765 C C . ASN B 1 15 ? 21.005 -1.615 26.654 1.00 17.76 45 ASN B C 1
ATOM 4766 O O . ASN B 1 15 ? 20.187 -0.730 26.911 1.00 18.55 45 ASN B O 1
ATOM 4771 N N . GLN B 1 16 ? 20.783 -2.593 25.773 1.00 17.15 46 GLN B N 1
ATOM 4772 C CA . GLN B 1 16 ? 19.449 -2.810 25.178 1.00 18.14 46 GLN B CA 1
ATOM 4773 C C . GLN B 1 16 ? 18.675 -3.885 25.931 1.00 17.54 46 GLN B C 1
ATOM 4774 O O . GLN B 1 16 ? 17.445 -3.983 25.791 1.00 20.37 46 GLN B O 1
ATOM 4780 N N . ILE B 1 17 ? 19.392 -4.704 26.709 1.00 16.50 47 ILE B N 1
ATOM 4781 C CA . ILE B 1 17 ? 18.758 -5.681 27.620 1.00 16.19 47 ILE B CA 1
ATOM 4782 C C . ILE B 1 17 ? 18.403 -4.943 28.910 1.00 16.38 47 ILE B C 1
ATOM 4783 O O . ILE B 1 17 ? 17.242 -4.959 29.351 1.00 17.06 47 ILE B O 1
ATOM 4788 N N . PHE B 1 18 ? 19.424 -4.329 29.525 1.00 16.90 48 PHE B N 1
ATOM 4789 C CA . PHE B 1 18 ? 19.293 -3.614 30.764 1.00 16.58 48 PHE B CA 1
ATOM 4790 C C . PHE B 1 18 ? 19.300 -2.155 30.438 1.00 17.03 48 PHE B C 1
ATOM 4791 O O . PHE B 1 18 ? 20.350 -1.558 30.274 1.00 17.32 48 PHE B O 1
ATOM 4799 N N . THR B 1 19 ? 18.134 -1.588 30.309 1.00 17.44 49 THR B N 1
ATOM 4800 C CA . THR B 1 19 ? 18.008 -0.184 29.812 1.00 19.42 49 THR B CA 1
ATOM 4801 C C . THR B 1 19 ? 18.380 0.846 30.842 1.00 19.42 49 THR B C 1
ATOM 4802 O O . THR B 1 19 ? 18.685 1.988 30.496 1.00 21.58 49 THR B O 1
ATOM 4806 N N . ASP B 1 20 ? 18.382 0.463 32.123 1.00 18.89 50 ASP B N 1
ATOM 4807 C CA . ASP B 1 20 ? 18.851 1.353 33.155 1.00 17.55 50 ASP B CA 1
ATOM 4808 C C . ASP B 1 20 ? 20.370 1.512 33.051 1.00 17.33 50 ASP B C 1
ATOM 4809 O O . ASP B 1 20 ? 21.114 0.519 33.045 1.00 17.47 50 ASP B O 1
ATOM 4814 N N A THR B 1 21 ? 20.820 2.763 32.987 0.70 17.73 51 THR B N 1
ATOM 4815 N N B THR B 1 21 ? 20.857 2.752 32.937 0.30 17.34 51 THR B N 1
ATOM 4816 C CA A THR B 1 21 ? 22.220 3.076 32.761 0.70 18.77 51 THR B CA 1
ATOM 4817 C CA B THR B 1 21 ? 22.312 2.963 32.689 0.30 17.64 51 THR B CA 1
ATOM 4818 C C A THR B 1 21 ? 23.118 2.462 33.847 0.70 17.38 51 THR B C 1
ATOM 4819 C C B THR B 1 21 ? 23.190 2.471 33.847 0.30 17.15 51 THR B C 1
ATOM 4820 O O A THR B 1 21 ? 24.126 1.872 33.556 0.70 17.57 51 THR B O 1
ATOM 4821 O O B THR B 1 21 ? 24.306 2.003 33.614 0.30 17.32 51 THR B O 1
ATOM 4828 N N . ALA B 1 22 ? 22.700 2.576 35.099 1.00 17.49 52 ALA B N 1
ATOM 4829 C CA . ALA B 1 22 ? 23.466 2.013 36.233 1.00 16.74 52 ALA B CA 1
ATOM 4830 C C . ALA B 1 22 ? 23.471 0.507 36.217 1.00 16.47 52 ALA B C 1
ATOM 4831 O O . ALA B 1 22 ? 24.507 -0.109 36.444 1.00 16.42 52 ALA B O 1
ATOM 4833 N N . LEU B 1 23 ? 22.338 -0.103 35.906 1.00 15.87 53 LEU B N 1
ATOM 4834 C CA . LEU B 1 23 ? 22.311 -1.554 35.864 1.00 15.68 53 LEU B CA 1
ATOM 4835 C C . LEU B 1 23 ? 23.115 -2.104 34.687 1.00 15.26 53 LEU B C 1
ATOM 4836 O O . LEU B 1 23 ? 23.744 -3.099 34.807 1.00 14.89 53 LEU B O 1
ATOM 4841 N N . ALA B 1 24 ? 23.088 -1.417 33.541 1.00 15.00 54 ALA B N 1
ATOM 4842 C CA . ALA B 1 24 ? 23.893 -1.859 32.411 1.00 15.37 54 ALA B CA 1
ATOM 4843 C C . ALA B 1 24 ? 25.375 -1.816 32.726 1.00 15.05 54 ALA B C 1
ATOM 4844 O O . ALA B 1 24 ? 26.128 -2.716 32.383 1.00 15.85 54 ALA B O 1
ATOM 4846 N N . GLU B 1 25 ? 25.807 -0.780 33.443 1.00 15.39 55 GLU B N 1
ATOM 4847 C CA . GLU B 1 25 ? 27.172 -0.675 33.850 1.00 16.95 55 GLU B CA 1
ATOM 4848 C C . GLU B 1 25 ? 27.560 -1.818 34.787 1.00 15.76 55 GLU B C 1
ATOM 4849 O O . GLU B 1 25 ? 28.610 -2.355 34.688 1.00 17.25 55 GLU B O 1
ATOM 4855 N N . LYS B 1 26 ? 26.652 -2.186 35.689 1.00 15.44 56 LYS B N 1
ATOM 4856 C CA . LYS B 1 26 ? 26.907 -3.286 36.585 1.00 15.59 56 LYS B CA 1
ATOM 4857 C C . LYS B 1 26 ? 26.991 -4.601 35.837 1.00 15.26 56 LYS B C 1
ATOM 4858 O O . LYS B 1 26 ? 27.894 -5.387 36.078 1.00 16.22 56 LYS B O 1
ATOM 4864 N N . MET B 1 27 ? 26.056 -4.811 34.911 1.00 15.23 57 MET B N 1
ATOM 4865 C CA . MET B 1 27 ? 26.008 -6.038 34.138 1.00 15.25 57 MET B CA 1
ATOM 4866 C C . MET B 1 27 ? 27.219 -6.210 33.223 1.00 15.06 57 MET B C 1
ATOM 4867 O O . MET B 1 27 ? 27.663 -7.300 32.991 1.00 15.23 57 MET B O 1
ATOM 4872 N N . LYS B 1 28 ? 27.749 -5.113 32.733 1.00 15.75 58 LYS B N 1
ATOM 4873 C CA . LYS B 1 28 ? 28.960 -5.147 31.930 1.00 16.08 58 LYS B CA 1
ATOM 4874 C C . LYS B 1 28 ? 30.069 -5.835 32.732 1.00 15.69 58 LYS B C 1
ATOM 4875 O O . LYS B 1 28 ? 30.724 -6.721 32.240 1.00 16.41 58 LYS B O 1
ATOM 4881 N N . THR B 1 29 ? 30.264 -5.405 33.999 1.00 16.11 59 THR B N 1
ATOM 4882 C CA . THR B 1 29 ? 31.295 -6.027 34.841 1.00 16.99 59 THR B CA 1
ATOM 4883 C C . THR B 1 29 ? 30.972 -7.479 35.139 1.00 16.95 59 THR B C 1
ATOM 4884 O O . THR B 1 29 ? 31.819 -8.330 35.025 1.00 18.21 59 THR B O 1
ATOM 4888 N N . VAL B 1 30 ? 29.725 -7.744 35.475 1.00 16.82 60 VAL B N 1
ATOM 4889 C CA . VAL B 1 30 ? 29.302 -9.120 35.798 1.00 17.05 60 VAL B CA 1
ATOM 4890 C C . VAL B 1 30 ? 29.529 -10.078 34.629 1.00 17.20 60 VAL B C 1
ATOM 4891 O O . VAL B 1 30 ? 29.919 -11.239 34.818 1.00 16.93 60 VAL B O 1
ATOM 4895 N N . LEU B 1 31 ? 29.271 -9.591 33.407 1.00 16.79 61 LEU B N 1
ATOM 4896 C CA . LEU B 1 31 ? 29.333 -10.422 32.194 1.00 16.98 61 LEU B CA 1
ATOM 4897 C C . LEU B 1 31 ? 30.741 -10.452 31.536 1.00 17.37 61 LEU B C 1
ATOM 4898 O O . LEU B 1 31 ? 30.915 -11.074 30.481 1.00 18.63 61 LEU B O 1
ATOM 4903 N N . GLY B 1 32 ? 31.725 -9.805 32.177 1.00 17.58 62 GLY B N 1
ATOM 4904 C CA . GLY B 1 32 ? 33.111 -9.820 31.692 1.00 18.12 62 GLY B CA 1
ATOM 4905 C C . GLY B 1 32 ? 33.297 -9.031 30.410 1.00 18.04 62 GLY B C 1
ATOM 4906 O O . GLY B 1 32 ? 34.142 -9.377 29.569 1.00 19.50 62 GLY B O 1
ATOM 4907 N N A LYS B 1 33 ? 32.484 -7.974 30.248 0.50 17.29 63 LYS B N 1
ATOM 4908 N N B LYS B 1 33 ? 32.487 -7.971 30.250 0.50 17.39 63 LYS B N 1
ATOM 4909 C CA A LYS B 1 33 ? 32.551 -7.114 29.073 0.50 17.36 63 LYS B CA 1
ATOM 4910 C CA B LYS B 1 33 ? 32.561 -7.106 29.075 0.50 17.53 63 LYS B CA 1
ATOM 4911 C C A LYS B 1 33 ? 33.209 -5.790 29.414 0.50 17.11 63 LYS B C 1
ATOM 4912 C C B LYS B 1 33 ? 33.246 -5.806 29.412 0.50 17.20 63 LYS B C 1
ATOM 4913 O O A LYS B 1 33 ? 33.412 -5.464 30.592 0.50 17.95 63 LYS B O 1
ATOM 4914 O O B LYS B 1 33 ? 33.516 -5.515 30.582 0.50 17.96 63 LYS B O 1
ATOM 4925 N N . THR B 1 34 ? 33.568 -5.015 28.375 1.00 17.52 64 THR B N 1
ATOM 4926 C CA . THR B 1 34 ? 34.293 -3.723 28.578 1.00 17.22 64 THR B CA 1
ATOM 4927 C C . THR B 1 34 ? 33.537 -2.491 28.140 1.00 17.19 64 THR B C 1
ATOM 4928 O O . THR B 1 34 ? 34.020 -1.370 28.335 1.00 18.82 64 THR B O 1
ATOM 4932 N N . ASN B 1 35 ? 32.334 -2.672 27.601 1.00 15.77 65 ASN B N 1
ATOM 4933 C CA . ASN B 1 35 ? 31.506 -1.574 27.196 1.00 15.11 65 ASN B CA 1
ATOM 4934 C C . ASN B 1 35 ? 30.105 -1.999 27.346 1.00 14.64 65 ASN B C 1
ATOM 4935 O O . ASN B 1 35 ? 29.775 -3.161 27.033 1.00 14.22 65 ASN B O 1
ATOM 4940 N N . VAL B 1 36 ? 29.232 -1.101 27.824 1.00 14.84 66 VAL B N 1
ATOM 4941 C CA . VAL B 1 36 ? 27.823 -1.410 27.959 1.00 15.97 66 VAL B CA 1
ATOM 4942 C C . VAL B 1 36 ? 27.113 -1.654 26.616 1.00 15.98 66 VAL B C 1
ATOM 4943 O O . VAL B 1 36 ? 26.031 -2.161 26.595 1.00 16.81 66 VAL B O 1
ATOM 4947 N N . THR B 1 37 ? 27.743 -1.255 25.485 1.00 15.85 67 THR B N 1
ATOM 4948 C CA . THR B 1 37 ? 27.219 -1.568 24.160 1.00 16.28 67 THR B CA 1
ATOM 4949 C C . THR B 1 37 ? 27.744 -2.911 23.598 1.00 16.61 67 THR B C 1
ATOM 4950 O O . THR B 1 37 ? 27.377 -3.302 22.498 1.00 17.07 67 THR B O 1
ATOM 4954 N N . ASP B 1 38 ? 28.595 -3.627 24.360 1.00 15.89 68 ASP B N 1
ATOM 4955 C CA . ASP B 1 38 ? 29.002 -4.967 23.966 1.00 16.46 68 ASP B CA 1
ATOM 4956 C C . ASP B 1 38 ? 27.797 -5.894 23.914 1.00 16.09 68 ASP B C 1
ATOM 4957 O O . ASP B 1 38 ? 26.963 -5.878 24.819 1.00 16.10 68 ASP B O 1
ATOM 4962 N N . THR B 1 39 ? 27.738 -6.743 22.898 1.00 16.05 69 THR B N 1
ATOM 4963 C CA . THR B 1 39 ? 26.707 -7.745 22.828 1.00 16.16 69 THR B CA 1
ATOM 4964 C C . THR B 1 39 ? 27.026 -8.877 23.774 1.00 15.70 69 THR B C 1
ATOM 4965 O O . THR B 1 39 ? 28.160 -9.199 24.010 1.00 16.03 69 THR B O 1
ATOM 4969 N N . VAL B 1 40 ? 25.974 -9.465 24.313 1.00 15.73 70 VAL B N 1
ATOM 4970 C CA . VAL B 1 40 ? 26.054 -10.708 25.078 1.00 16.30 70 VAL B CA 1
ATOM 4971 C C . VAL B 1 40 ? 25.046 -11.693 24.571 1.00 15.69 70 VAL B C 1
ATOM 4972 O O . VAL B 1 40 ? 24.030 -11.304 24.011 1.00 16.39 70 VAL B O 1
ATOM 4976 N N . SER B 1 41 ? 25.310 -12.974 24.786 1.00 17.47 71 SER B N 1
ATOM 4977 C CA . SER B 1 41 ? 24.378 -14.048 24.391 1.00 18.75 71 SER B CA 1
ATOM 4978 C C . SER B 1 41 ? 23.526 -14.499 25.572 1.00 18.88 71 SER B C 1
ATOM 4979 O O . SER B 1 41 ? 23.863 -14.206 26.722 1.00 18.42 71 SER B O 1
ATOM 4982 N N . GLN B 1 42 ? 22.451 -15.225 25.302 1.00 19.72 72 GLN B N 1
ATOM 4983 C CA . GLN B 1 42 ? 21.694 -15.864 26.388 1.00 19.99 72 GLN B CA 1
ATOM 4984 C C . GLN B 1 42 ? 22.573 -16.827 27.197 1.00 20.68 72 GLN B C 1
ATOM 4985 O O . GLN B 1 42 ? 22.420 -16.907 28.402 1.00 20.38 72 GLN B O 1
ATOM 4991 N N A THR B 1 43 ? 23.476 -17.537 26.524 0.50 20.54 73 THR B N 1
ATOM 4992 N N B THR B 1 43 ? 23.500 -17.559 26.556 0.50 20.67 73 THR B N 1
ATOM 4993 C CA A THR B 1 43 ? 24.434 -18.381 27.191 0.50 20.68 73 THR B CA 1
ATOM 4994 C CA B THR B 1 43 ? 24.409 -18.436 27.335 0.50 20.97 73 THR B CA 1
ATOM 4995 C C A THR B 1 43 ? 25.208 -17.569 28.265 0.50 20.47 73 THR B C 1
ATOM 4996 C C B THR B 1 43 ? 25.362 -17.622 28.260 0.50 20.68 73 THR B C 1
ATOM 4997 O O A THR B 1 43 ? 25.337 -18.020 29.423 0.50 20.58 73 THR B O 1
ATOM 4998 O O B THR B 1 43 ? 25.832 -18.153 29.306 0.50 20.86 73 THR B O 1
ATOM 5005 N N . ASP B 1 44 ? 25.660 -16.364 27.888 1.00 19.85 74 ASP B N 1
ATOM 5006 C CA . ASP B 1 44 ? 26.394 -15.462 28.799 1.00 19.79 74 ASP B CA 1
ATOM 5007 C C . ASP B 1 44 ? 25.492 -15.145 30.003 1.00 18.71 74 ASP B C 1
ATOM 5008 O O . ASP B 1 44 ? 25.915 -15.238 31.141 1.00 18.02 74 ASP B O 1
ATOM 5013 N N . LEU B 1 45 ? 24.242 -14.788 29.705 1.00 17.98 75 LEU B N 1
ATOM 5014 C CA . LEU B 1 45 ? 23.266 -14.393 30.754 1.00 17.88 75 LEU B CA 1
ATOM 5015 C C . LEU B 1 45 ? 22.967 -15.605 31.708 1.00 18.02 75 LEU B C 1
ATOM 5016 O O . LEU B 1 45 ? 22.784 -15.431 32.935 1.00 17.58 75 LEU B O 1
ATOM 5021 N N . ASP B 1 46 ? 22.933 -16.796 31.140 1.00 18.45 76 ASP B N 1
ATOM 5022 C CA . ASP B 1 46 ? 22.636 -18.028 31.899 1.00 18.95 76 ASP B CA 1
ATOM 5023 C C . ASP B 1 46 ? 23.660 -18.334 32.942 1.00 18.74 76 ASP B C 1
ATOM 5024 O O . ASP B 1 46 ? 23.409 -19.130 33.852 1.00 18.82 76 ASP B O 1
ATOM 5029 N N . GLN B 1 47 ? 24.852 -17.741 32.841 1.00 18.50 77 GLN B N 1
ATOM 5030 C CA . GLN B 1 47 ? 25.922 -17.999 33.791 1.00 19.12 77 GLN B CA 1
ATOM 5031 C C . GLN B 1 47 ? 25.734 -17.234 35.125 1.00 18.62 77 GLN B C 1
ATOM 5032 O O . GLN B 1 47 ? 26.424 -17.534 36.107 1.00 19.55 77 GLN B O 1
ATOM 5038 N N . VAL B 1 48 ? 24.818 -16.262 35.134 1.00 17.53 78 VAL B N 1
ATOM 5039 C CA . VAL B 1 48 ? 24.680 -15.365 36.299 1.00 16.92 78 VAL B CA 1
ATOM 5040 C C . VAL B 1 48 ? 23.688 -16.030 37.293 1.00 16.78 78 VAL B C 1
ATOM 5041 O O . VAL B 1 48 ? 22.531 -16.198 36.999 1.00 18.02 78 VAL B O 1
ATOM 5045 N N . THR B 1 49 ? 24.202 -16.413 38.441 1.00 16.86 79 THR B N 1
ATOM 5046 C CA . THR B 1 49 ? 23.353 -17.066 39.486 1.00 17.34 79 THR B CA 1
ATOM 5047 C C . THR B 1 49 ? 23.105 -16.154 40.693 1.00 17.19 79 THR B C 1
ATOM 5048 O O . THR B 1 49 ? 22.166 -16.366 41.436 1.00 16.76 79 THR B O 1
ATOM 5052 N N A THR B 1 50 ? 23.969 -15.195 40.905 0.70 16.50 80 THR B N 1
ATOM 5053 N N B THR B 1 50 ? 23.921 -15.129 40.847 0.30 16.54 80 THR B N 1
ATOM 5054 C CA A THR B 1 50 ? 23.760 -14.180 41.936 0.70 17.30 80 THR B CA 1
ATOM 5055 C CA B THR B 1 50 ? 23.768 -14.182 41.944 0.30 16.67 80 THR B CA 1
ATOM 5056 C C A THR B 1 50 ? 23.998 -12.813 41.374 0.70 16.82 80 THR B C 1
ATOM 5057 C C B THR B 1 50 ? 24.153 -12.791 41.503 0.30 16.41 80 THR B C 1
ATOM 5058 O O A THR B 1 50 ? 24.688 -12.661 40.327 0.70 15.82 80 THR B O 1
ATOM 5059 O O B THR B 1 50 ? 25.124 -12.607 40.717 0.30 16.08 80 THR B O 1
ATOM 5066 N N . LEU B 1 51 ? 23.417 -11.794 41.999 1.00 16.05 81 LEU B N 1
ATOM 5067 C CA . LEU B 1 51 ? 23.575 -10.450 41.540 1.00 16.08 81 LEU B CA 1
ATOM 5068 C C . LEU B 1 51 ? 23.503 -9.518 42.730 1.00 16.38 81 LEU B C 1
ATOM 5069 O O . LEU B 1 51 ? 22.472 -9.382 43.355 1.00 16.58 81 LEU B O 1
ATOM 5074 N N A GLN B 1 52 ? 24.624 -8.910 43.032 0.70 15.77 82 GLN B N 1
ATOM 5075 N N B GLN B 1 52 ? 24.642 -8.911 43.070 0.30 15.95 82 GLN B N 1
ATOM 5076 C CA A GLN B 1 52 ? 24.749 -7.934 44.112 0.70 16.72 82 GLN B CA 1
ATOM 5077 C CA B GLN B 1 52 ? 24.738 -7.971 44.199 0.30 16.24 82 GLN B CA 1
ATOM 5078 C C A GLN B 1 52 ? 24.805 -6.581 43.499 0.70 16.03 82 GLN B C 1
ATOM 5079 C C B GLN B 1 52 ? 24.835 -6.527 43.663 0.30 15.67 82 GLN B C 1
ATOM 5080 O O A GLN B 1 52 ? 25.881 -6.140 43.027 0.70 16.39 82 GLN B O 1
ATOM 5081 O O B GLN B 1 52 ? 25.948 -5.978 43.472 0.30 15.76 82 GLN B O 1
ATOM 5092 N N . ALA B 1 53 ? 23.656 -5.925 43.452 1.00 14.84 83 ALA B N 1
ATOM 5093 C CA . ALA B 1 53 ? 23.479 -4.638 42.738 1.00 14.35 83 ALA B CA 1
ATOM 5094 C C . ALA B 1 53 ? 22.860 -3.589 43.671 1.00 14.57 83 ALA B C 1
ATOM 5095 O O . ALA B 1 53 ? 22.049 -2.785 43.278 1.00 15.04 83 ALA B O 1
ATOM 5097 N N . ASP B 1 54 ? 23.300 -3.617 44.892 1.00 14.28 84 ASP B N 1
ATOM 5098 C CA . ASP B 1 54 ? 22.832 -2.715 45.881 1.00 15.60 84 ASP B CA 1
ATOM 5099 C C . ASP B 1 54 ? 23.509 -1.346 45.768 1.00 15.24 84 ASP B C 1
ATOM 5100 O O . ASP B 1 54 ? 24.705 -1.261 45.367 1.00 16.13 84 ASP B O 1
ATOM 5105 N N A ARG B 1 55 ? 22.764 -0.279 46.074 0.40 15.55 85 ARG B N 1
ATOM 5106 N N B ARG B 1 55 ? 22.757 -0.287 46.129 0.40 15.61 85 ARG B N 1
ATOM 5107 N N C ARG B 1 55 ? 22.741 -0.280 46.089 0.20 15.77 85 ARG B N 1
ATOM 5108 C CA A ARG B 1 55 ? 23.351 1.064 46.227 0.40 15.73 85 ARG B CA 1
ATOM 5109 C CA B ARG B 1 55 ? 23.265 1.099 46.155 0.40 15.81 85 ARG B CA 1
ATOM 5110 C CA C ARG B 1 55 ? 23.264 1.091 46.209 0.20 16.03 85 ARG B CA 1
ATOM 5111 C C A ARG B 1 55 ? 23.928 1.655 44.908 0.40 15.59 85 ARG B C 1
ATOM 5112 C C B ARG B 1 55 ? 23.991 1.456 44.863 0.40 15.71 85 ARG B C 1
ATOM 5113 C C C ARG B 1 55 ? 23.953 1.577 44.906 0.20 15.85 85 ARG B C 1
ATOM 5114 O O A ARG B 1 55 ? 25.199 1.740 44.847 0.40 15.89 85 ARG B O 1
ATOM 5115 O O B ARG B 1 55 ? 24.946 2.359 44.931 0.40 15.36 85 ARG B O 1
ATOM 5116 O O C ARG B 1 55 ? 25.079 2.105 44.930 0.20 15.82 85 ARG B O 1
ATOM 5138 N N . LEU B 1 56 ? 23.253 1.401 43.776 1.00 15.63 86 LEU B N 1
ATOM 5139 C CA . LEU B 1 56 ? 23.780 1.796 42.463 1.00 15.90 86 LEU B CA 1
ATOM 5140 C C . LEU B 1 56 ? 22.938 2.808 41.762 1.00 16.12 86 LEU B C 1
ATOM 5141 O O . LEU B 1 56 ? 23.241 3.135 40.618 1.00 16.88 86 LEU B O 1
ATOM 5146 N N . GLY B 1 57 ? 21.877 3.310 42.394 1.00 17.06 87 GLY B N 1
ATOM 5147 C CA . GLY B 1 57 ? 21.027 4.331 41.775 1.00 17.59 87 GLY B CA 1
ATOM 5148 C C . GLY B 1 57 ? 20.204 3.763 40.646 1.00 18.06 87 GLY B C 1
ATOM 5149 O O . GLY B 1 57 ? 19.885 4.481 39.675 1.00 19.86 87 GLY B O 1
ATOM 5150 N N . ILE B 1 58 ? 19.820 2.478 40.750 1.00 16.34 88 ILE B N 1
ATOM 5151 C CA . ILE B 1 58 ? 19.050 1.794 39.692 1.00 15.73 88 ILE B CA 1
ATOM 5152 C C . ILE B 1 58 ? 17.594 2.161 39.828 1.00 16.72 88 ILE B C 1
ATOM 5153 O O . ILE B 1 58 ? 17.035 2.104 40.926 1.00 16.00 88 ILE B O 1
ATOM 5158 N N . LYS B 1 59 ? 16.969 2.566 38.734 1.00 17.42 89 LYS B N 1
ATOM 5159 C CA . LYS B 1 59 ? 15.611 2.935 38.729 1.00 16.92 89 LYS B CA 1
ATOM 5160 C C . LYS B 1 59 ? 14.740 1.893 38.058 1.00 17.37 89 LYS B C 1
ATOM 5161 O O . LYS B 1 59 ? 13.527 1.905 38.218 1.00 19.42 89 LYS B O 1
ATOM 5167 N N . SER B 1 60 ? 15.351 0.985 37.301 1.00 16.16 90 SER B N 1
ATOM 5168 C CA . SER B 1 60 ? 14.602 -0.098 36.605 1.00 16.79 90 SER B CA 1
ATOM 5169 C C . SER B 1 60 ? 15.432 -1.337 36.523 1.00 15.89 90 SER B C 1
ATOM 5170 O O . SER B 1 60 ? 16.594 -1.270 36.202 1.00 15.18 90 SER B O 1
ATOM 5173 N N . ILE B 1 61 ? 14.797 -2.492 36.784 1.00 15.20 91 ILE B N 1
ATOM 5174 C CA . ILE B 1 61 ? 15.424 -3.774 36.587 1.00 15.22 91 ILE B CA 1
ATOM 5175 C C . ILE B 1 61 ? 14.988 -4.468 35.331 1.00 16.06 91 ILE B C 1
ATOM 5176 O O . ILE B 1 61 ? 15.126 -5.670 35.206 1.00 16.02 91 ILE B O 1
ATOM 5181 N N . ASP B 1 62 ? 14.491 -3.696 34.365 1.00 17.04 92 ASP B N 1
ATOM 5182 C CA . ASP B 1 62 ? 14.222 -4.258 33.067 1.00 17.50 92 ASP B CA 1
ATOM 5183 C C . ASP B 1 62 ? 15.507 -4.970 32.570 1.00 16.23 92 ASP B C 1
ATOM 5184 O O . ASP B 1 62 ? 16.637 -4.396 32.671 1.00 15.77 92 ASP B O 1
ATOM 5189 N N . GLY B 1 63 ? 15.317 -6.199 32.043 1.00 15.94 93 GLY B N 1
ATOM 5190 C CA . GLY B 1 63 ? 16.370 -7.047 31.584 1.00 16.28 93 GLY B CA 1
ATOM 5191 C C . GLY B 1 63 ? 16.696 -8.188 32.485 1.00 16.24 93 GLY B C 1
ATOM 5192 O O . GLY B 1 63 ? 17.209 -9.176 32.058 1.00 16.36 93 GLY B O 1
ATOM 5193 N N A VAL B 1 64 ? 16.422 -8.061 33.798 0.60 16.22 94 VAL B N 1
ATOM 5194 N N B VAL B 1 64 ? 16.395 -8.021 33.781 0.40 15.91 94 VAL B N 1
ATOM 5195 C CA A VAL B 1 64 ? 16.804 -9.193 34.698 0.60 16.47 94 VAL B CA 1
ATOM 5196 C CA B VAL B 1 64 ? 16.719 -9.041 34.781 0.40 15.91 94 VAL B CA 1
ATOM 5197 C C A VAL B 1 64 ? 15.935 -10.413 34.495 0.60 16.31 94 VAL B C 1
ATOM 5198 C C B VAL B 1 64 ? 15.917 -10.355 34.543 0.40 16.12 94 VAL B C 1
ATOM 5199 O O A VAL B 1 64 ? 16.297 -11.477 34.897 0.60 16.33 94 VAL B O 1
ATOM 5200 O O B VAL B 1 64 ? 16.331 -11.406 34.956 0.40 16.16 94 VAL B O 1
ATOM 5207 N N . GLU B 1 65 ? 14.796 -10.250 33.834 1.00 16.94 95 GLU B N 1
ATOM 5208 C CA . GLU B 1 65 ? 13.985 -11.418 33.467 1.00 17.92 95 GLU B CA 1
ATOM 5209 C C . GLU B 1 65 ? 14.798 -12.457 32.616 1.00 18.38 95 GLU B C 1
ATOM 5210 O O . GLU B 1 65 ? 14.500 -13.620 32.612 1.00 19.09 95 GLU B O 1
ATOM 5216 N N . TYR B 1 66 ? 15.825 -11.986 31.922 1.00 18.73 96 TYR B N 1
ATOM 5217 C CA . TYR B 1 66 ? 16.682 -12.869 31.119 1.00 18.84 96 TYR B CA 1
ATOM 5218 C C . TYR B 1 66 ? 17.742 -13.591 31.876 1.00 18.51 96 TYR B C 1
ATOM 5219 O O . TYR B 1 66 ? 18.417 -14.464 31.338 1.00 18.19 96 TYR B O 1
ATOM 5228 N N . LEU B 1 67 ? 17.913 -13.234 33.155 1.00 17.61 97 LEU B N 1
ATOM 5229 C CA . LEU B 1 67 ? 18.850 -13.885 34.017 1.00 17.32 97 LEU B CA 1
ATOM 5230 C C . LEU B 1 67 ? 18.140 -15.036 34.703 1.00 18.18 97 LEU B C 1
ATOM 5231 O O . LEU B 1 67 ? 17.943 -15.068 35.920 1.00 18.28 97 LEU B O 1
ATOM 5236 N N . ASN B 1 68 ? 17.782 -16.024 33.897 1.00 18.26 98 ASN B N 1
ATOM 5237 C CA . ASN B 1 68 ? 16.869 -17.096 34.322 1.00 19.11 98 ASN B CA 1
ATOM 5238 C C . ASN B 1 68 ? 17.426 -17.966 35.462 1.00 18.80 98 ASN B C 1
ATOM 5239 O O . ASN B 1 68 ? 16.647 -18.582 36.204 1.00 20.22 98 ASN B O 1
ATOM 5244 N N . ASN B 1 69 ? 18.748 -18.015 35.613 1.00 18.36 99 ASN B N 1
ATOM 5245 C CA . ASN B 1 69 ? 19.372 -18.885 36.603 1.00 17.70 99 ASN B CA 1
ATOM 5246 C C . ASN B 1 69 ? 19.707 -18.199 37.953 1.00 16.85 99 ASN B C 1
ATOM 5247 O O . ASN B 1 69 ? 20.357 -18.765 38.784 1.00 17.52 99 ASN B O 1
ATOM 5252 N N . LEU B 1 70 ? 19.195 -16.981 38.131 1.00 16.55 100 LEU B N 1
ATOM 5253 C CA . LEU B 1 70 ? 19.371 -16.266 39.413 1.00 16.05 100 LEU B CA 1
ATOM 5254 C C . LEU B 1 70 ? 18.718 -17.010 40.544 1.00 16.15 100 LEU B C 1
ATOM 5255 O O . LEU B 1 70 ? 17.519 -17.330 40.476 1.00 15.87 100 LEU B O 1
ATOM 5260 N N . THR B 1 71 ? 19.498 -17.247 41.560 1.00 16.01 101 THR B N 1
ATOM 5261 C CA . THR B 1 71 ? 18.996 -17.780 42.835 1.00 15.75 101 THR B CA 1
ATOM 5262 C C . THR B 1 71 ? 19.009 -16.716 43.967 1.00 15.87 101 THR B C 1
ATOM 5263 O O . THR B 1 71 ? 18.282 -16.848 44.926 1.00 15.57 101 THR B O 1
ATOM 5267 N N A GLN B 1 72 ? 19.870 -15.710 43.850 0.50 15.01 102 GLN B N 1
ATOM 5268 N N B GLN B 1 72 ? 19.866 -15.698 43.867 0.50 15.03 102 GLN B N 1
ATOM 5269 C CA A GLN B 1 72 ? 19.979 -14.678 44.859 0.50 15.33 102 GLN B CA 1
ATOM 5270 C CA B GLN B 1 72 ? 19.990 -14.707 44.935 0.50 15.44 102 GLN B CA 1
ATOM 5271 C C A GLN B 1 72 ? 20.130 -13.350 44.209 0.50 14.69 102 GLN B C 1
ATOM 5272 C C B GLN B 1 72 ? 20.256 -13.328 44.369 0.50 14.83 102 GLN B C 1
ATOM 5273 O O A GLN B 1 72 ? 20.866 -13.210 43.225 0.50 13.64 102 GLN B O 1
ATOM 5274 O O B GLN B 1 72 ? 21.204 -13.139 43.638 0.50 14.32 102 GLN B O 1
ATOM 5285 N N . ILE B 1 73 ? 19.403 -12.364 44.711 1.00 13.84 103 ILE B N 1
ATOM 5286 C CA . ILE B 1 73 ? 19.569 -10.990 44.257 1.00 13.71 103 ILE B CA 1
ATOM 5287 C C . ILE B 1 73 ? 19.581 -10.005 45.399 1.00 13.65 103 ILE B C 1
ATOM 5288 O O . ILE B 1 73 ? 18.897 -10.187 46.430 1.00 13.92 103 ILE B O 1
ATOM 5293 N N . ASN B 1 74 ? 20.308 -8.952 45.195 1.00 12.39 104 ASN B N 1
ATOM 5294 C CA . ASN B 1 74 ? 20.372 -7.817 46.131 1.00 12.48 104 ASN B CA 1
ATOM 5295 C C . ASN B 1 74 ? 20.214 -6.563 45.311 1.00 12.90 104 ASN B C 1
ATOM 5296 O O . ASN B 1 74 ? 21.166 -6.171 44.582 1.00 13.97 104 ASN B O 1
ATOM 5301 N N A PHE B 1 75 ? 19.003 -5.970 45.354 0.50 12.43 105 PHE B N 1
ATOM 5302 N N B PHE B 1 75 ? 19.022 -5.948 45.366 0.50 12.58 105 PHE B N 1
ATOM 5303 C CA A PHE B 1 75 ? 18.716 -4.678 44.753 0.50 12.35 105 PHE B CA 1
ATOM 5304 C CA B PHE B 1 75 ? 18.780 -4.634 44.778 0.50 12.67 105 PHE B CA 1
ATOM 5305 C C A PHE B 1 75 ? 18.369 -3.622 45.829 0.50 12.22 105 PHE B C 1
ATOM 5306 C C B PHE B 1 75 ? 18.376 -3.620 45.841 0.50 12.37 105 PHE B C 1
ATOM 5307 O O A PHE B 1 75 ? 17.691 -2.642 45.543 0.50 12.06 105 PHE B O 1
ATOM 5308 O O B PHE B 1 75 ? 17.662 -2.661 45.560 0.50 12.22 105 PHE B O 1
ATOM 5323 N N . SER B 1 76 ? 18.836 -3.830 47.056 1.00 11.69 106 SER B N 1
ATOM 5324 C CA . SER B 1 76 ? 18.518 -2.948 48.142 1.00 12.44 106 SER B CA 1
ATOM 5325 C C . SER B 1 76 ? 19.143 -1.581 47.899 1.00 12.16 106 SER B C 1
ATOM 5326 O O . SER B 1 76 ? 20.164 -1.470 47.227 1.00 12.67 106 SER B O 1
ATOM 5329 N N A ASN B 1 77 ? 18.516 -0.551 48.454 0.50 12.22 107 ASN B N 1
ATOM 5330 N N B ASN B 1 77 ? 18.520 -0.544 48.458 0.50 12.59 107 ASN B N 1
ATOM 5331 C CA A ASN B 1 77 ? 19.017 0.832 48.361 0.50 12.26 107 ASN B CA 1
ATOM 5332 C CA B ASN B 1 77 ? 19.042 0.840 48.381 0.50 12.95 107 ASN B CA 1
ATOM 5333 C C A ASN B 1 77 ? 19.186 1.309 46.929 0.50 13.03 107 ASN B C 1
ATOM 5334 C C B ASN B 1 77 ? 19.188 1.336 46.945 0.50 13.41 107 ASN B C 1
ATOM 5335 O O A ASN B 1 77 ? 20.275 1.746 46.504 0.50 14.05 107 ASN B O 1
ATOM 5336 O O B ASN B 1 77 ? 20.255 1.815 46.533 0.50 14.39 107 ASN B O 1
ATOM 5345 N N . ASN B 1 78 ? 18.113 1.208 46.203 1.00 13.26 108 ASN B N 1
ATOM 5346 C CA . ASN B 1 78 ? 18.033 1.743 44.856 1.00 13.90 108 ASN B CA 1
ATOM 5347 C C . ASN B 1 78 ? 16.784 2.575 44.786 1.00 14.38 108 ASN B C 1
ATOM 5348 O O . ASN B 1 78 ? 16.264 3.043 45.827 1.00 14.89 108 ASN B O 1
ATOM 5353 N N A GLN B 1 79 ? 16.257 2.762 43.579 0.80 15.13 109 GLN B N 1
ATOM 5354 N N B GLN B 1 79 ? 16.306 2.864 43.578 0.20 14.60 109 GLN B N 1
ATOM 5355 C CA A GLN B 1 79 ? 15.098 3.600 43.383 0.80 16.15 109 GLN B CA 1
ATOM 5356 C CA B GLN B 1 79 ? 15.040 3.593 43.409 0.20 14.85 109 GLN B CA 1
ATOM 5357 C C A GLN B 1 79 ? 14.008 2.843 42.646 0.80 16.24 109 GLN B C 1
ATOM 5358 C C B GLN B 1 79 ? 14.118 2.798 42.546 0.20 15.15 109 GLN B C 1
ATOM 5359 O O A GLN B 1 79 ? 13.245 3.416 41.847 0.80 16.82 109 GLN B O 1
ATOM 5360 O O B GLN B 1 79 ? 13.634 3.287 41.510 0.20 15.03 109 GLN B O 1
ATOM 5371 N N . LEU B 1 80 ? 13.868 1.547 42.945 1.00 15.36 110 LEU B N 1
ATOM 5372 C CA . LEU B 1 80 ? 12.950 0.695 42.206 1.00 15.64 110 LEU B CA 1
ATOM 5373 C C . LEU B 1 80 ? 11.557 0.954 42.596 1.00 15.91 110 LEU B C 1
ATOM 5374 O O . LEU B 1 80 ? 11.240 1.227 43.788 1.00 15.91 110 LEU B O 1
ATOM 5379 N N A THR B 1 81 ? 10.669 0.822 41.597 0.50 16.44 111 THR B N 1
ATOM 5380 N N B THR B 1 81 ? 10.666 0.937 41.639 0.50 16.63 111 THR B N 1
ATOM 5381 C CA A THR B 1 81 ? 9.234 0.766 41.801 0.50 16.75 111 THR B CA 1
ATOM 5382 C CA B THR B 1 81 ? 9.260 1.131 41.928 0.50 17.19 111 THR B CA 1
ATOM 5383 C C A THR B 1 81 ? 8.675 -0.557 41.195 0.50 17.46 111 THR B C 1
ATOM 5384 C C B THR B 1 81 ? 8.538 -0.104 41.511 0.50 17.71 111 THR B C 1
ATOM 5385 O O A THR B 1 81 ? 8.105 -1.369 41.913 0.50 16.48 111 THR B O 1
ATOM 5386 O O B THR B 1 81 ? 7.720 -0.639 42.213 0.50 18.46 111 THR B O 1
ATOM 5393 N N A ASP B 1 82 ? 8.888 -0.772 39.882 0.60 18.28 112 ASP B N 1
ATOM 5394 N N B ASP B 1 82 ? 8.878 -0.570 40.315 0.20 18.03 112 ASP B N 1
ATOM 5395 N N C ASP B 1 82 ? 8.582 -0.718 40.386 0.20 17.48 112 ASP B N 1
ATOM 5396 C CA A ASP B 1 82 ? 8.341 -1.899 39.194 0.60 18.94 112 ASP B CA 1
ATOM 5397 C CA B ASP B 1 82 ? 8.250 -1.749 39.728 0.20 18.28 112 ASP B CA 1
ATOM 5398 C CA C ASP B 1 82 ? 8.283 -1.797 39.450 0.20 17.48 112 ASP B CA 1
ATOM 5399 C C A ASP B 1 82 ? 9.246 -3.066 39.358 0.60 18.63 112 ASP B C 1
ATOM 5400 C C B ASP B 1 82 ? 9.249 -2.932 39.644 0.20 18.15 112 ASP B C 1
ATOM 5401 C C C ASP B 1 82 ? 9.276 -2.952 39.625 0.20 17.67 112 ASP B C 1
ATOM 5402 O O A ASP B 1 82 ? 10.381 -3.019 38.928 0.60 19.39 112 ASP B O 1
ATOM 5403 O O B ASP B 1 82 ? 10.426 -2.736 39.337 0.20 18.36 112 ASP B O 1
ATOM 5404 O O C ASP B 1 82 ? 10.498 -2.755 39.510 0.20 17.88 112 ASP B O 1
ATOM 5417 N N . ILE B 1 83 ? 8.750 -4.146 39.941 1.00 17.75 113 ILE B N 1
ATOM 5418 C CA . ILE B 1 83 ? 9.549 -5.368 40.004 1.00 17.54 113 ILE B CA 1
ATOM 5419 C C . ILE B 1 83 ? 8.991 -6.485 39.131 1.00 17.04 113 ILE B C 1
ATOM 5420 O O . ILE B 1 83 ? 9.273 -7.638 39.357 1.00 15.66 113 ILE B O 1
ATOM 5425 N N A THR B 1 84 ? 8.220 -6.116 38.072 0.50 17.58 114 THR B N 1
ATOM 5426 N N B THR B 1 84 ? 8.235 -6.084 38.089 0.50 17.25 114 THR B N 1
ATOM 5427 C CA A THR B 1 84 ? 7.644 -7.159 37.176 0.50 17.97 114 THR B CA 1
ATOM 5428 C CA B THR B 1 84 ? 7.643 -7.033 37.155 0.50 17.31 114 THR B CA 1
ATOM 5429 C C A THR B 1 84 ? 8.687 -8.053 36.538 0.50 17.58 114 THR B C 1
ATOM 5430 C C B THR B 1 84 ? 8.676 -8.011 36.554 0.50 17.23 114 THR B C 1
ATOM 5431 O O A THR B 1 84 ? 8.397 -9.214 36.323 0.50 17.71 114 THR B O 1
ATOM 5432 O O B THR B 1 84 ? 8.356 -9.169 36.391 0.50 17.28 114 THR B O 1
ATOM 5439 N N . PRO B 1 85 ? 9.919 -7.541 36.216 1.00 17.20 115 PRO B N 1
ATOM 5440 C CA . PRO B 1 85 ? 10.950 -8.437 35.686 1.00 17.30 115 PRO B CA 1
ATOM 5441 C C . PRO B 1 85 ? 11.286 -9.634 36.540 1.00 16.85 115 PRO B C 1
ATOM 5442 O O . PRO B 1 85 ? 11.877 -10.555 36.040 1.00 16.85 115 PRO B O 1
ATOM 5446 N N . LEU B 1 86 ? 10.907 -9.641 37.811 1.00 17.02 116 LEU B N 1
ATOM 5447 C CA . LEU B 1 86 ? 11.146 -10.812 38.651 1.00 16.87 116 LEU B CA 1
ATOM 5448 C C . LEU B 1 86 ? 10.140 -11.963 38.522 1.00 16.93 116 LEU B C 1
ATOM 5449 O O . LEU B 1 86 ? 10.405 -13.042 38.995 1.00 16.31 116 LEU B O 1
ATOM 5454 N N A LYS B 1 87 ? 8.997 -11.698 37.874 0.33 16.89 117 LYS B N 1
ATOM 5455 N N B LYS B 1 87 ? 9.010 -11.714 37.857 0.33 16.94 117 LYS B N 1
ATOM 5456 N N C LYS B 1 87 ? 8.994 -11.684 37.858 0.33 17.07 117 LYS B N 1
ATOM 5457 C CA A LYS B 1 87 ? 7.808 -12.594 37.926 0.33 17.23 117 LYS B CA 1
ATOM 5458 C CA B LYS B 1 87 ? 7.831 -12.587 38.009 0.33 17.37 117 LYS B CA 1
ATOM 5459 C CA C LYS B 1 87 ? 7.796 -12.595 37.811 0.33 17.56 117 LYS B CA 1
ATOM 5460 C C A LYS B 1 87 ? 8.101 -14.068 37.636 0.33 17.46 117 LYS B C 1
ATOM 5461 C C B LYS B 1 87 ? 8.022 -14.050 37.591 0.33 17.53 117 LYS B C 1
ATOM 5462 C C C LYS B 1 87 ? 8.106 -14.047 37.623 0.33 17.66 117 LYS B C 1
ATOM 5463 O O A LYS B 1 87 ? 7.549 -14.944 38.283 0.33 17.62 117 LYS B O 1
ATOM 5464 O O B LYS B 1 87 ? 7.331 -14.902 38.101 0.33 17.65 117 LYS B O 1
ATOM 5465 O O C LYS B 1 87 ? 7.561 -14.895 38.304 0.33 17.83 117 LYS B O 1
ATOM 5481 N N . ASN B 1 88 ? 8.967 -14.332 36.660 1.00 17.83 118 ASN B N 1
ATOM 5482 C CA . ASN B 1 88 ? 9.232 -15.726 36.229 1.00 18.28 118 ASN B CA 1
ATOM 5483 C C . ASN B 1 88 ? 10.574 -16.238 36.622 1.00 18.90 118 ASN B C 1
ATOM 5484 O O . ASN B 1 88 ? 11.003 -17.279 36.153 1.00 19.60 118 ASN B O 1
ATOM 5489 N N . LEU B 1 89 ? 11.236 -15.543 37.545 1.00 17.97 119 LEU B N 1
ATOM 5490 C CA . LEU B 1 89 ? 12.537 -15.970 38.026 1.00 18.28 119 LEU B CA 1
ATOM 5491 C C . LEU B 1 89 ? 12.321 -16.931 39.181 1.00 18.78 119 LEU B C 1
ATOM 5492 O O . LEU B 1 89 ? 12.616 -16.640 40.341 1.00 18.60 119 LEU B O 1
ATOM 5497 N N . THR B 1 90 ? 11.839 -18.099 38.847 1.00 19.75 120 THR B N 1
ATOM 5498 C CA . THR B 1 90 ? 11.330 -19.033 39.869 1.00 20.16 120 THR B CA 1
ATOM 5499 C C . THR B 1 90 ? 12.435 -19.831 40.539 1.00 19.67 120 THR B C 1
ATOM 5500 O O . THR B 1 90 ? 12.176 -20.539 41.504 1.00 20.52 120 THR B O 1
ATOM 5504 N N . LYS B 1 91 ? 13.672 -19.682 40.103 1.00 18.80 121 LYS B N 1
ATOM 5505 C CA . LYS B 1 91 ? 14.799 -20.283 40.842 1.00 18.17 121 LYS B CA 1
ATOM 5506 C C . LYS B 1 91 ? 15.238 -19.363 42.002 1.00 16.73 121 LYS B C 1
ATOM 5507 O O . LYS B 1 91 ? 16.082 -19.743 42.785 1.00 18.34 121 LYS B O 1
ATOM 5513 N N . LEU B 1 92 ? 14.643 -18.174 42.101 1.00 16.11 122 LEU B N 1
ATOM 5514 C CA . LEU B 1 92 ? 15.063 -17.257 43.213 1.00 14.54 122 LEU B CA 1
ATOM 5515 C C . LEU B 1 92 ? 14.770 -17.884 44.569 1.00 14.46 122 LEU B C 1
ATOM 5516 O O . LEU B 1 92 ? 13.641 -18.330 44.828 1.00 15.02 122 LEU B O 1
ATOM 5521 N N A VAL B 1 93 ? 15.785 -17.916 45.417 0.50 14.10 123 VAL B N 1
ATOM 5522 N N B VAL B 1 93 ? 15.770 -17.851 45.437 0.50 13.94 123 VAL B N 1
ATOM 5523 C CA A VAL B 1 93 ? 15.649 -18.365 46.804 0.50 14.00 123 VAL B CA 1
ATOM 5524 C CA B VAL B 1 93 ? 15.678 -18.362 46.819 0.50 13.67 123 VAL B CA 1
ATOM 5525 C C A VAL B 1 93 ? 15.697 -17.158 47.780 0.50 13.69 123 VAL B C 1
ATOM 5526 C C B VAL B 1 93 ? 15.879 -17.237 47.871 0.50 13.31 123 VAL B C 1
ATOM 5527 O O A VAL B 1 93 ? 14.980 -17.142 48.753 0.50 12.94 123 VAL B O 1
ATOM 5528 O O B VAL B 1 93 ? 15.451 -17.375 49.054 0.50 11.60 123 VAL B O 1
ATOM 5535 N N . ASP B 1 94 ? 16.507 -16.123 47.477 1.00 13.18 124 ASP B N 1
ATOM 5536 C CA . ASP B 1 94 ? 16.703 -15.018 48.407 1.00 12.67 124 ASP B CA 1
ATOM 5537 C C . ASP B 1 94 ? 16.645 -13.708 47.681 1.00 13.28 124 ASP B C 1
ATOM 5538 O O . ASP B 1 94 ? 17.324 -13.531 46.648 1.00 13.75 124 ASP B O 1
ATOM 5543 N N . ILE B 1 95 ? 15.815 -12.799 48.163 1.00 11.96 125 ILE B N 1
ATOM 5544 C CA . ILE B 1 95 ? 15.733 -11.460 47.633 1.00 12.35 125 ILE B CA 1
ATOM 5545 C C . ILE B 1 95 ? 15.984 -10.449 48.741 1.00 12.13 125 ILE B C 1
ATOM 5546 O O . ILE B 1 95 ? 15.293 -10.436 49.783 1.00 12.41 125 ILE B O 1
ATOM 5551 N N . LEU B 1 96 ? 16.942 -9.576 48.495 1.00 12.81 126 LEU B N 1
ATOM 5552 C CA . LEU B 1 96 ? 17.173 -8.412 49.332 1.00 11.83 126 LEU B CA 1
ATOM 5553 C C . LEU B 1 96 ? 16.786 -7.206 48.493 1.00 11.51 126 LEU B C 1
ATOM 5554 O O . LEU B 1 96 ? 17.426 -6.913 47.490 1.00 11.92 126 LEU B O 1
ATOM 5559 N N . MET B 1 97 ? 15.753 -6.505 48.903 1.00 11.99 127 MET B N 1
ATOM 5560 C CA . MET B 1 97 ? 15.227 -5.369 48.135 1.00 12.51 127 MET B CA 1
ATOM 5561 C C . MET B 1 97 ? 14.642 -4.312 49.050 1.00 12.31 127 MET B C 1
ATOM 5562 O O . MET B 1 97 ? 13.777 -3.544 48.656 1.00 11.58 127 MET B O 1
ATOM 5567 N N . ASN B 1 98 ? 15.145 -4.228 50.269 1.00 11.46 128 ASN B N 1
ATOM 5568 C CA . ASN B 1 98 ? 14.768 -3.127 51.141 1.00 11.33 128 ASN B CA 1
ATOM 5569 C C . ASN B 1 98 ? 15.218 -1.780 50.538 1.00 10.93 128 ASN B C 1
ATOM 5570 O O . ASN B 1 98 ? 16.106 -1.765 49.715 1.00 10.65 128 ASN B O 1
ATOM 5575 N N . ASN B 1 99 ? 14.618 -0.670 51.008 1.00 11.94 129 ASN B N 1
ATOM 5576 C CA . ASN B 1 99 ? 15.065 0.687 50.653 1.00 12.30 129 ASN B CA 1
ATOM 5577 C C . ASN B 1 99 ? 14.955 0.929 49.146 1.00 12.02 129 ASN B C 1
ATOM 5578 O O . ASN B 1 99 ? 15.901 1.258 48.461 1.00 12.65 129 ASN B O 1
ATOM 5583 N N . ASN B 1 100 ? 13.740 0.751 48.672 1.00 12.89 130 ASN B N 1
ATOM 5584 C CA . ASN B 1 100 ? 13.356 1.177 47.327 1.00 12.87 130 ASN B CA 1
ATOM 5585 C C . ASN B 1 100 ? 12.045 1.957 47.468 1.00 13.52 130 ASN B C 1
ATOM 5586 O O . ASN B 1 100 ? 11.737 2.477 48.560 1.00 14.75 130 ASN B O 1
ATOM 5591 N N . GLN B 1 101 ? 11.244 2.046 46.396 1.00 14.96 131 GLN B N 1
ATOM 5592 C CA . GLN B 1 101 ? 9.928 2.681 46.468 1.00 16.49 131 GLN B CA 1
ATOM 5593 C C . GLN B 1 101 ? 8.907 1.732 45.910 1.00 16.54 131 GLN B C 1
ATOM 5594 O O . GLN B 1 101 ? 8.044 2.113 45.110 1.00 17.68 131 GLN B O 1
ATOM 5600 N N . ILE B 1 102 ? 8.970 0.480 46.345 1.00 15.77 132 ILE B N 1
ATOM 5601 C CA . ILE B 1 102 ? 8.087 -0.561 45.831 1.00 16.06 132 ILE B CA 1
ATOM 5602 C C . ILE B 1 102 ? 6.786 -0.517 46.572 1.00 16.37 132 ILE B C 1
ATOM 5603 O O . ILE B 1 102 ? 6.754 -0.473 47.762 1.00 15.91 132 ILE B O 1
ATOM 5608 N N . ALA B 1 103 ? 5.695 -0.490 45.823 1.00 16.59 133 ALA B N 1
ATOM 5609 C CA . ALA B 1 103 ? 4.369 -0.596 46.362 1.00 17.23 133 ALA B CA 1
ATOM 5610 C C . ALA B 1 103 ? 3.698 -1.896 45.960 1.00 17.51 133 ALA B C 1
ATOM 5611 O O . ALA B 1 103 ? 3.041 -2.543 46.766 1.00 18.59 133 ALA B O 1
ATOM 5613 N N . ASP B 1 104 ? 3.864 -2.288 44.716 1.00 17.07 134 ASP B N 1
ATOM 5614 C CA . ASP B 1 104 ? 3.198 -3.436 44.183 1.00 17.07 134 ASP B CA 1
ATOM 5615 C C . ASP B 1 104 ? 4.144 -4.662 44.145 1.00 17.02 134 ASP B C 1
ATOM 5616 O O . ASP B 1 104 ? 5.089 -4.695 43.361 1.00 16.97 134 ASP B O 1
ATOM 5621 N N . ILE B 1 105 ? 3.860 -5.674 44.974 1.00 16.37 135 ILE B N 1
ATOM 5622 C CA . ILE B 1 105 ? 4.659 -6.867 45.004 1.00 15.54 135 ILE B CA 1
ATOM 5623 C C . ILE B 1 105 ? 3.976 -8.073 44.374 1.00 16.11 135 ILE B C 1
ATOM 5624 O O . ILE B 1 105 ? 4.393 -9.216 44.567 1.00 15.22 135 ILE B O 1
ATOM 5629 N N A THR B 1 106 ? 2.953 -7.822 43.554 0.50 16.03 136 THR B N 1
ATOM 5630 N N B THR B 1 106 ? 2.944 -7.799 43.561 0.50 16.17 136 THR B N 1
ATOM 5631 C CA A THR B 1 106 ? 2.291 -8.948 42.857 0.50 16.79 136 THR B CA 1
ATOM 5632 C CA B THR B 1 106 ? 2.270 -8.863 42.780 0.50 17.08 136 THR B CA 1
ATOM 5633 C C A THR B 1 106 ? 3.270 -9.784 42.021 0.50 16.61 136 THR B C 1
ATOM 5634 C C B THR B 1 106 ? 3.271 -9.755 42.038 0.50 16.76 136 THR B C 1
ATOM 5635 O O A THR B 1 106 ? 3.083 -10.953 41.926 0.50 17.08 136 THR B O 1
ATOM 5636 O O B THR B 1 106 ? 3.098 -10.927 42.027 0.50 17.14 136 THR B O 1
ATOM 5643 N N . PRO B 1 107 ? 4.348 -9.178 41.421 1.00 16.78 137 PRO B N 1
ATOM 5644 C CA . PRO B 1 107 ? 5.341 -10.008 40.717 1.00 16.37 137 PRO B CA 1
ATOM 5645 C C . PRO B 1 107 ? 6.018 -11.073 41.537 1.00 16.32 137 PRO B C 1
ATOM 5646 O O . PRO B 1 107 ? 6.593 -11.941 40.981 1.00 16.67 137 PRO B O 1
ATOM 5650 N N . LEU B 1 108 ? 5.924 -11.023 42.883 1.00 15.60 138 LEU B N 1
ATOM 5651 C CA . LEU B 1 108 ? 6.498 -12.103 43.683 1.00 15.18 138 LEU B CA 1
ATOM 5652 C C . LEU B 1 108 ? 5.633 -13.285 43.914 1.00 15.95 138 LEU B C 1
ATOM 5653 O O . LEU B 1 108 ? 6.099 -14.254 44.483 1.00 15.62 138 LEU B O 1
ATOM 5658 N N . ALA B 1 109 ? 4.367 -13.250 43.456 1.00 16.80 139 ALA B N 1
ATOM 5659 C CA . ALA B 1 109 ? 3.347 -14.202 43.936 1.00 17.84 139 ALA B CA 1
ATOM 5660 C C . ALA B 1 109 ? 3.642 -15.652 43.652 1.00 17.96 139 ALA B C 1
ATOM 5661 O O . ALA B 1 109 ? 3.230 -16.494 44.388 1.00 18.51 139 ALA B O 1
ATOM 5663 N N A ASN B 1 110 ? 4.367 -15.929 42.589 0.50 18.61 140 ASN B N 1
ATOM 5664 N N B ASN B 1 110 ? 4.351 -15.934 42.553 0.50 18.68 140 ASN B N 1
ATOM 5665 C CA A ASN B 1 110 ? 4.664 -17.317 42.233 0.50 18.75 140 ASN B CA 1
ATOM 5666 C CA B ASN B 1 110 ? 4.674 -17.341 42.189 0.50 18.94 140 ASN B CA 1
ATOM 5667 C C A ASN B 1 110 ? 6.160 -17.670 42.334 0.50 18.13 140 ASN B C 1
ATOM 5668 C C B ASN B 1 110 ? 6.121 -17.775 42.476 0.50 18.26 140 ASN B C 1
ATOM 5669 O O A ASN B 1 110 ? 6.618 -18.559 41.704 0.50 18.05 140 ASN B O 1
ATOM 5670 O O B ASN B 1 110 ? 6.510 -18.868 42.119 0.50 18.47 140 ASN B O 1
ATOM 5679 N N . LEU B 1 111 ? 6.905 -16.931 43.175 1.00 17.72 141 LEU B N 1
ATOM 5680 C CA . LEU B 1 111 ? 8.302 -17.246 43.432 1.00 17.97 141 LEU B CA 1
ATOM 5681 C C . LEU B 1 111 ? 8.342 -18.108 44.659 1.00 18.09 141 LEU B C 1
ATOM 5682 O O . LEU B 1 111 ? 8.880 -17.724 45.709 1.00 16.99 141 LEU B O 1
ATOM 5687 N N . THR B 1 112 ? 7.802 -19.319 44.534 1.00 18.21 142 THR B N 1
ATOM 5688 C CA . THR B 1 112 ? 7.521 -20.164 45.668 1.00 17.99 142 THR B CA 1
ATOM 5689 C C . THR B 1 112 ? 8.733 -20.866 46.205 1.00 17.01 142 THR B C 1
ATOM 5690 O O . THR B 1 112 ? 8.675 -21.459 47.252 1.00 17.34 142 THR B O 1
ATOM 5694 N N . ASN B 1 113 ? 9.875 -20.765 45.510 1.00 16.73 143 ASN B N 1
ATOM 5695 C CA . ASN B 1 113 ? 11.127 -21.265 46.045 1.00 16.72 143 ASN B CA 1
ATOM 5696 C C . ASN B 1 113 ? 11.842 -20.262 46.994 1.00 15.79 143 ASN B C 1
ATOM 5697 O O . ASN B 1 113 ? 12.876 -20.578 47.532 1.00 15.55 143 ASN B O 1
ATOM 5702 N N . LEU B 1 114 ? 11.235 -19.080 47.191 1.00 15.40 144 LEU B N 1
ATOM 5703 C CA . LEU B 1 114 ? 11.822 -18.097 48.096 1.00 14.36 144 LEU B CA 1
ATOM 5704 C C . LEU B 1 114 ? 11.838 -18.611 49.504 1.00 14.21 144 LEU B C 1
ATOM 5705 O O . LEU B 1 114 ? 10.802 -19.041 50.030 1.00 14.25 144 LEU B O 1
ATOM 5710 N N . THR B 1 115 ? 13.040 -18.599 50.128 1.00 13.42 145 THR B N 1
ATOM 5711 C CA . THR B 1 115 ? 13.189 -18.798 51.584 1.00 13.39 145 THR B CA 1
ATOM 5712 C C . THR B 1 115 ? 13.549 -17.519 52.347 1.00 13.42 145 THR B C 1
ATOM 5713 O O . THR B 1 115 ? 13.387 -17.470 53.546 1.00 14.03 145 THR B O 1
ATOM 5717 N N . GLY B 1 116 ? 13.981 -16.498 51.659 1.00 12.90 146 GLY B N 1
ATOM 5718 C CA . GLY B 1 116 ? 14.341 -15.249 52.303 1.00 11.71 146 GLY B CA 1
ATOM 5719 C C . GLY B 1 116 ? 13.842 -14.076 51.478 1.00 12.11 146 GLY B C 1
ATOM 5720 O O . GLY B 1 116 ? 14.111 -13.990 50.285 1.00 12.66 146 GLY B O 1
ATOM 5721 N N . LEU B 1 117 ? 13.115 -13.154 52.113 1.00 11.42 147 LEU B N 1
ATOM 5722 C CA . LEU B 1 117 ? 12.558 -12.025 51.429 1.00 11.82 147 LEU B CA 1
ATOM 5723 C C . LEU B 1 117 ? 12.646 -10.773 52.316 1.00 11.76 147 LEU B C 1
ATOM 5724 O O . LEU B 1 117 ? 11.997 -10.706 53.340 1.00 11.17 147 LEU B O 1
ATOM 5729 N N . THR B 1 118 ? 13.407 -9.797 51.860 1.00 11.77 148 THR B N 1
ATOM 5730 C CA . THR B 1 118 ? 13.649 -8.576 52.608 1.00 11.36 148 THR B CA 1
ATOM 5731 C C . THR B 1 118 ? 13.111 -7.367 51.800 1.00 10.94 148 THR B C 1
ATOM 5732 O O . THR B 1 118 ? 13.593 -7.082 50.698 1.00 11.60 148 THR B O 1
ATOM 5736 N N . LEU B 1 119 ? 12.109 -6.721 52.330 1.00 11.05 149 LEU B N 1
ATOM 5737 C CA . LEU B 1 119 ? 11.378 -5.664 51.663 1.00 11.31 149 LEU B CA 1
ATOM 5738 C C . LEU B 1 119 ? 11.081 -4.482 52.552 1.00 11.55 149 LEU B C 1
ATOM 5739 O O . LEU B 1 119 ? 10.222 -3.640 52.245 1.00 11.02 149 LEU B O 1
ATOM 5744 N N . PHE B 1 120 ? 11.818 -4.365 53.644 1.00 11.06 150 PHE B N 1
ATOM 5745 C CA . PHE B 1 120 ? 11.597 -3.277 54.533 1.00 10.99 150 PHE B CA 1
ATOM 5746 C C . PHE B 1 120 ? 11.952 -1.934 53.860 1.00 11.17 150 PHE B C 1
ATOM 5747 O O . PHE B 1 120 ? 12.637 -1.907 52.908 1.00 11.61 150 PHE B O 1
ATOM 5755 N N . ASN B 1 121 ? 11.432 -0.844 54.390 1.00 11.53 151 ASN B N 1
ATOM 5756 C CA . ASN B 1 121 ? 11.635 0.517 53.784 1.00 12.11 151 ASN B CA 1
ATOM 5757 C C . ASN B 1 121 ? 11.210 0.568 52.335 1.00 12.28 151 ASN B C 1
ATOM 5758 O O . ASN B 1 121 ? 12.008 0.838 51.431 1.00 12.27 151 ASN B O 1
ATOM 5763 N N . ASN B 1 122 ? 9.951 0.254 52.124 1.00 12.86 152 ASN B N 1
ATOM 5764 C CA . ASN B 1 122 ? 9.337 0.402 50.837 1.00 13.58 152 ASN B CA 1
ATOM 5765 C C . ASN B 1 122 ? 8.016 1.125 51.043 1.00 14.10 152 ASN B C 1
ATOM 5766 O O . ASN B 1 122 ? 7.831 1.746 52.074 1.00 15.86 152 ASN B O 1
ATOM 5771 N N A GLN B 1 123 ? 7.117 1.086 50.051 0.50 14.85 153 GLN B N 1
ATOM 5772 N N B GLN B 1 123 ? 7.115 1.041 50.051 0.50 14.93 153 GLN B N 1
ATOM 5773 C CA A GLN B 1 123 ? 5.788 1.676 50.200 0.50 15.53 153 GLN B CA 1
ATOM 5774 C CA B GLN B 1 123 ? 5.813 1.667 50.127 0.50 15.73 153 GLN B CA 1
ATOM 5775 C C A GLN B 1 123 ? 4.711 0.620 50.018 0.50 15.37 153 GLN B C 1
ATOM 5776 C C B GLN B 1 123 ? 4.709 0.624 50.006 0.50 15.48 153 GLN B C 1
ATOM 5777 O O A GLN B 1 123 ? 3.714 0.836 49.318 0.50 16.22 153 GLN B O 1
ATOM 5778 O O B GLN B 1 123 ? 3.690 0.854 49.343 0.50 16.33 153 GLN B O 1
ATOM 5789 N N . ILE B 1 124 ? 4.886 -0.516 50.675 1.00 14.79 154 ILE B N 1
ATOM 5790 C CA . ILE B 1 124 ? 3.997 -1.650 50.526 1.00 14.73 154 ILE B CA 1
ATOM 5791 C C . ILE B 1 124 ? 2.853 -1.567 51.489 1.00 15.13 154 ILE B C 1
ATOM 5792 O O . ILE B 1 124 ? 3.038 -1.409 52.702 1.00 14.99 154 ILE B O 1
ATOM 5797 N N . THR B 1 125 ? 1.647 -1.728 50.964 1.00 15.94 155 THR B N 1
ATOM 5798 C CA . THR B 1 125 ? 0.461 -1.873 51.776 1.00 16.35 155 THR B CA 1
ATOM 5799 C C . THR B 1 125 ? -0.116 -3.240 51.633 1.00 16.16 155 THR B C 1
ATOM 5800 O O . THR B 1 125 ? -0.455 -3.889 52.626 1.00 16.87 155 THR B O 1
ATOM 5804 N N A ASP B 1 126 ? -0.238 -3.703 50.381 0.50 15.97 156 ASP B N 1
ATOM 5805 N N B ASP B 1 126 ? -0.251 -3.701 50.388 0.50 16.05 156 ASP B N 1
ATOM 5806 C CA A ASP B 1 126 ? -0.881 -4.945 50.090 0.50 16.33 156 ASP B CA 1
ATOM 5807 C CA B ASP B 1 126 ? -0.906 -4.942 50.112 0.50 16.48 156 ASP B CA 1
ATOM 5808 C C A ASP B 1 126 ? 0.120 -6.102 50.045 0.50 16.13 156 ASP B C 1
ATOM 5809 C C B ASP B 1 126 ? 0.112 -6.091 50.049 0.50 16.21 156 ASP B C 1
ATOM 5810 O O A ASP B 1 126 ? 0.927 -6.196 49.121 0.50 16.05 156 ASP B O 1
ATOM 5811 O O B ASP B 1 126 ? 0.925 -6.159 49.128 0.50 16.14 156 ASP B O 1
ATOM 5820 N N . ILE B 1 127 ? 0.061 -6.990 51.054 1.00 15.67 157 ILE B N 1
ATOM 5821 C CA . ILE B 1 127 ? 0.913 -8.170 51.077 1.00 15.40 157 ILE B CA 1
ATOM 5822 C C . ILE B 1 127 ? 0.231 -9.473 50.691 1.00 16.17 157 ILE B C 1
ATOM 5823 O O . ILE B 1 127 ? 0.780 -10.532 50.845 1.00 15.82 157 ILE B O 1
ATOM 5828 N N A ASP B 1 128 ? -0.967 -9.364 50.145 0.80 16.95 158 ASP B N 1
ATOM 5829 N N B ASP B 1 128 ? -0.969 -9.358 50.128 0.20 16.35 158 ASP B N 1
ATOM 5830 C CA A ASP B 1 128 ? -1.636 -10.562 49.585 0.80 17.80 158 ASP B CA 1
ATOM 5831 C CA B ASP B 1 128 ? -1.670 -10.532 49.619 0.20 16.69 158 ASP B CA 1
ATOM 5832 C C A ASP B 1 128 ? -0.724 -11.396 48.671 0.80 16.82 158 ASP B C 1
ATOM 5833 C C B ASP B 1 128 ? -0.792 -11.394 48.633 0.20 16.61 158 ASP B C 1
ATOM 5834 O O A ASP B 1 128 ? -0.760 -12.584 48.744 0.80 16.85 158 ASP B O 1
ATOM 5835 O O B ASP B 1 128 ? -0.925 -12.603 48.637 0.20 16.63 158 ASP B O 1
ATOM 5844 N N . PRO B 1 129 ? 0.103 -10.769 47.797 1.00 16.68 159 PRO B N 1
ATOM 5845 C CA . PRO B 1 129 ? 1.011 -11.570 46.937 1.00 17.05 159 PRO B CA 1
ATOM 5846 C C . PRO B 1 129 ? 1.989 -12.506 47.639 1.00 17.21 159 PRO B C 1
ATOM 5847 O O . PRO B 1 129 ? 2.565 -13.301 47.012 1.00 17.88 159 PRO B O 1
ATOM 5851 N N . LEU B 1 130 ? 2.147 -12.377 48.981 1.00 16.69 160 LEU B N 1
ATOM 5852 C CA . LEU B 1 130 ? 3.040 -13.239 49.715 1.00 16.24 160 LEU B CA 1
ATOM 5853 C C . LEU B 1 130 ? 2.434 -14.495 50.184 1.00 16.13 160 LEU B C 1
ATOM 5854 O O . LEU B 1 130 ? 3.127 -15.367 50.676 1.00 15.58 160 LEU B O 1
ATOM 5859 N N . LYS B 1 131 ? 1.106 -14.645 50.010 1.00 16.60 161 LYS B N 1
ATOM 5860 C CA . LYS B 1 131 ? 0.398 -15.684 50.775 1.00 17.61 161 LYS B CA 1
ATOM 5861 C C . LYS B 1 131 ? 0.799 -17.095 50.455 1.00 17.71 161 LYS B C 1
ATOM 5862 O O . LYS B 1 131 ? 0.679 -17.914 51.251 1.00 19.00 161 LYS B O 1
ATOM 5868 N N . ASN B 1 132 ? 1.292 -17.349 49.221 1.00 17.29 162 ASN B N 1
ATOM 5869 C CA . ASN B 1 132 ? 1.706 -18.695 48.824 1.00 17.65 162 ASN B CA 1
ATOM 5870 C C . ASN B 1 132 ? 3.178 -18.963 48.882 1.00 16.89 162 ASN B C 1
ATOM 5871 O O . ASN B 1 132 ? 3.652 -20.013 48.424 1.00 18.18 162 ASN B O 1
ATOM 5876 N N . LEU B 1 133 ? 3.930 -18.075 49.520 1.00 16.50 163 LEU B N 1
ATOM 5877 C CA . LEU B 1 133 ? 5.389 -18.222 49.586 1.00 16.35 163 LEU B CA 1
ATOM 5878 C C . LEU B 1 133 ? 5.724 -18.959 50.841 1.00 16.49 163 LEU B C 1
ATOM 5879 O O . LEU B 1 133 ? 6.376 -18.443 51.762 1.00 15.80 163 LEU B O 1
ATOM 5884 N N . THR B 1 134 ? 5.262 -20.198 50.902 1.00 16.24 164 THR B N 1
ATOM 5885 C CA . THR B 1 134 ? 5.217 -20.910 52.127 1.00 15.91 164 THR B CA 1
ATOM 5886 C C . THR B 1 134 ? 6.515 -21.555 52.539 1.00 15.58 164 THR B C 1
ATOM 5887 O O . THR B 1 134 ? 6.590 -22.114 53.582 1.00 16.07 164 THR B O 1
ATOM 5891 N N A ASN B 1 135 ? 7.561 -21.444 51.696 0.70 15.45 165 ASN B N 1
ATOM 5892 N N B ASN B 1 135 ? 7.550 -21.461 51.683 0.30 14.89 165 ASN B N 1
ATOM 5893 C CA A ASN B 1 135 ? 8.903 -21.889 52.093 0.70 15.01 165 ASN B CA 1
ATOM 5894 C CA B ASN B 1 135 ? 8.906 -21.904 52.050 0.30 14.13 165 ASN B CA 1
ATOM 5895 C C A ASN B 1 135 ? 9.737 -20.772 52.777 0.70 14.22 165 ASN B C 1
ATOM 5896 C C B ASN B 1 135 ? 9.739 -20.787 52.743 0.30 13.82 165 ASN B C 1
ATOM 5897 O O A ASN B 1 135 ? 10.879 -21.002 53.182 0.70 14.98 165 ASN B O 1
ATOM 5898 O O B ASN B 1 135 ? 10.889 -21.015 53.118 0.30 14.11 165 ASN B O 1
ATOM 5907 N N . LEU B 1 136 ? 9.142 -19.596 52.907 1.00 13.40 166 LEU B N 1
ATOM 5908 C CA . LEU B 1 136 ? 9.861 -18.460 53.563 1.00 13.12 166 LEU B CA 1
ATOM 5909 C C . LEU B 1 136 ? 10.255 -18.830 54.960 1.00 12.64 166 LEU B C 1
ATOM 5910 O O . LEU B 1 136 ? 9.396 -19.339 55.775 1.00 13.28 166 LEU B O 1
ATOM 5915 N N A ASN B 1 137 ? 11.528 -18.621 55.297 0.50 12.39 167 ASN B N 1
ATOM 5916 N N B ASN B 1 137 ? 11.531 -18.615 55.278 0.50 12.26 167 ASN B N 1
ATOM 5917 C CA A ASN B 1 137 ? 11.966 -18.717 56.684 0.50 12.61 167 ASN B CA 1
ATOM 5918 C CA B ASN B 1 137 ? 12.021 -18.705 56.641 0.50 12.38 167 ASN B CA 1
ATOM 5919 C C A ASN B 1 137 ? 12.409 -17.358 57.268 0.50 11.96 167 ASN B C 1
ATOM 5920 C C B ASN B 1 137 ? 12.262 -17.301 57.235 0.50 11.75 167 ASN B C 1
ATOM 5921 O O A ASN B 1 137 ? 12.643 -17.255 58.517 0.50 11.90 167 ASN B O 1
ATOM 5922 O O B ASN B 1 137 ? 12.179 -17.123 58.412 0.50 11.45 167 ASN B O 1
ATOM 5931 N N . ARG B 1 138 ? 12.545 -16.326 56.368 1.00 11.60 168 ARG B N 1
ATOM 5932 C CA . ARG B 1 138 ? 12.872 -14.961 56.774 1.00 11.58 168 ARG B CA 1
ATOM 5933 C C . ARG B 1 138 ? 12.032 -14.007 55.936 1.00 11.81 168 ARG B C 1
ATOM 5934 O O . ARG B 1 138 ? 12.052 -14.068 54.701 1.00 12.22 168 ARG B O 1
ATOM 5942 N N . LEU B 1 139 ? 11.289 -13.145 56.607 1.00 10.60 169 LEU B N 1
ATOM 5943 C CA . LEU B 1 139 ? 10.463 -12.157 55.942 1.00 10.35 169 LEU B CA 1
ATOM 5944 C C . LEU B 1 139 ? 10.559 -10.850 56.688 1.00 10.56 169 LEU B C 1
ATOM 5945 O O . LEU B 1 139 ? 10.180 -10.766 57.873 1.00 10.47 169 LEU B O 1
ATOM 5950 N N A GLU B 1 140 ? 11.056 -9.826 56.005 0.40 10.73 170 GLU B N 1
ATOM 5951 N N B GLU B 1 140 ? 11.020 -9.812 56.002 0.40 10.52 170 GLU B N 1
ATOM 5952 N N C GLU B 1 140 ? 11.044 -9.816 56.006 0.20 10.45 170 GLU B N 1
ATOM 5953 C CA A GLU B 1 140 ? 11.335 -8.550 56.647 0.40 10.84 170 GLU B CA 1
ATOM 5954 C CA B GLU B 1 140 ? 11.339 -8.542 56.624 0.40 11.18 170 GLU B CA 1
ATOM 5955 C CA C GLU B 1 140 ? 11.345 -8.546 56.644 0.20 10.54 170 GLU B CA 1
ATOM 5956 C C A GLU B 1 140 ? 10.526 -7.493 55.916 0.40 11.24 170 GLU B C 1
ATOM 5957 C C B GLU B 1 140 ? 10.596 -7.411 55.960 0.40 11.03 170 GLU B C 1
ATOM 5958 C C C GLU B 1 140 ? 10.582 -7.427 55.948 0.20 10.80 170 GLU B C 1
ATOM 5959 O O A GLU B 1 140 ? 10.971 -6.982 54.848 0.40 10.99 170 GLU B O 1
ATOM 5960 O O B GLU B 1 140 ? 10.750 -7.231 54.715 0.40 11.32 170 GLU B O 1
ATOM 5961 O O C GLU B 1 140 ? 10.915 -7.040 54.824 0.20 10.78 170 GLU B O 1
ATOM 5977 N N . LEU B 1 141 ? 9.554 -6.907 56.630 1.00 10.71 171 LEU B N 1
ATOM 5978 C CA . LEU B 1 141 ? 8.600 -5.942 56.040 1.00 11.50 171 LEU B CA 1
ATOM 5979 C C . LEU B 1 141 ? 8.416 -4.653 56.854 1.00 12.03 171 LEU B C 1
ATOM 5980 O O . LEU B 1 141 ? 7.461 -3.933 56.672 1.00 11.68 171 LEU B O 1
ATOM 5985 N N . SER B 1 142 ? 9.332 -4.385 57.778 1.00 11.55 172 SER B N 1
ATOM 5986 C CA . SER B 1 142 ? 9.232 -3.196 58.594 1.00 12.07 172 SER B CA 1
ATOM 5987 C C . SER B 1 142 ? 9.252 -1.928 57.739 1.00 12.65 172 SER B C 1
ATOM 5988 O O . SER B 1 142 ? 9.743 -1.925 56.643 1.00 12.50 172 SER B O 1
ATOM 5991 N N . SER B 1 143 ? 8.726 -0.839 58.292 1.00 13.37 173 SER B N 1
ATOM 5992 C CA . SER B 1 143 ? 8.724 0.466 57.613 1.00 13.91 173 SER B CA 1
ATOM 5993 C C . SER B 1 143 ? 8.112 0.356 56.224 1.00 14.07 173 SER B C 1
ATOM 5994 O O . SER B 1 143 ? 8.692 0.718 55.195 1.00 14.82 173 SER B O 1
ATOM 5997 N N . ASN B 1 144 ? 6.932 -0.225 56.218 1.00 12.56 174 ASN B N 1
ATOM 5998 C CA . ASN B 1 144 ? 6.021 -0.169 55.074 1.00 13.02 174 ASN B CA 1
ATOM 5999 C C . ASN B 1 144 ? 4.723 0.404 55.611 1.00 13.55 174 ASN B C 1
ATOM 6000 O O . ASN B 1 144 ? 4.713 0.979 56.698 1.00 13.28 174 ASN B O 1
ATOM 6005 N N . THR B 1 145 ? 3.625 0.289 54.845 1.00 14.00 175 THR B N 1
ATOM 6006 C CA . THR B 1 145 ? 2.331 0.791 55.300 1.00 15.02 175 THR B CA 1
ATOM 6007 C C . THR B 1 145 ? 1.345 -0.311 55.364 1.00 14.86 175 THR B C 1
ATOM 6008 O O . THR B 1 145 ? 0.181 -0.179 54.963 1.00 15.27 175 THR B O 1
ATOM 6012 N N . ILE B 1 146 ? 1.782 -1.418 55.880 1.00 13.05 176 ILE B N 1
ATOM 6013 C CA . ILE B 1 146 ? 0.924 -2.615 55.998 1.00 12.83 176 ILE B CA 1
ATOM 6014 C C . ILE B 1 146 ? -0.022 -2.478 57.184 1.00 13.72 176 ILE B C 1
ATOM 6015 O O . ILE B 1 146 ? 0.415 -2.175 58.281 1.00 13.42 176 ILE B O 1
ATOM 6020 N N . SER B 1 147 ? -1.302 -2.745 56.981 1.00 15.06 177 SER B N 1
ATOM 6021 C CA . SER B 1 147 ? -2.284 -2.752 58.066 1.00 16.24 177 SER B CA 1
ATOM 6022 C C . SER B 1 147 ? -2.898 -4.147 58.300 1.00 15.83 177 SER B C 1
ATOM 6023 O O . SER B 1 147 ? -3.443 -4.426 59.406 1.00 19.63 177 SER B O 1
ATOM 6026 N N A ASP B 1 148 ? -2.821 -5.008 57.304 0.50 15.38 178 ASP B N 1
ATOM 6027 N N B ASP B 1 148 ? -2.791 -5.017 57.272 0.50 15.44 178 ASP B N 1
ATOM 6028 C CA A ASP B 1 148 ? -3.452 -6.289 57.355 0.50 14.61 178 ASP B CA 1
ATOM 6029 C CA B ASP B 1 148 ? -3.459 -6.311 57.200 0.50 14.65 178 ASP B CA 1
ATOM 6030 C C A ASP B 1 148 ? -2.419 -7.367 57.030 0.50 14.35 178 ASP B C 1
ATOM 6031 C C B ASP B 1 148 ? -2.410 -7.403 56.984 0.50 14.43 178 ASP B C 1
ATOM 6032 O O A ASP B 1 148 ? -1.847 -7.383 55.943 0.50 14.49 178 ASP B O 1
ATOM 6033 O O B ASP B 1 148 ? -1.819 -7.488 55.898 0.50 14.70 178 ASP B O 1
ATOM 6042 N N . ILE B 1 149 ? -2.170 -8.245 58.009 1.00 13.60 179 ILE B N 1
ATOM 6043 C CA . ILE B 1 149 ? -1.239 -9.366 57.857 1.00 13.14 179 ILE B CA 1
ATOM 6044 C C . ILE B 1 149 ? -1.873 -10.719 57.646 1.00 13.97 179 ILE B C 1
ATOM 6045 O O . ILE B 1 149 ? -1.283 -11.694 57.894 1.00 13.33 179 ILE B O 1
ATOM 6050 N N A SER B 1 150 ? -3.096 -10.720 57.188 0.70 14.83 180 SER B N 1
ATOM 6051 N N B SER B 1 150 ? -3.120 -10.722 57.181 0.30 14.55 180 SER B N 1
ATOM 6052 C CA A SER B 1 150 ? -3.790 -11.948 56.844 0.70 15.09 180 SER B CA 1
ATOM 6053 C CA B SER B 1 150 ? -3.811 -11.969 56.900 0.30 14.93 180 SER B CA 1
ATOM 6054 C C A SER B 1 150 ? -2.958 -12.837 55.974 0.70 14.79 180 SER B C 1
ATOM 6055 C C B SER B 1 150 ? -2.992 -12.860 55.940 0.30 15.01 180 SER B C 1
ATOM 6056 O O A SER B 1 150 ? -2.928 -13.992 56.178 0.70 14.25 180 SER B O 1
ATOM 6057 O O B SER B 1 150 ? -2.996 -14.061 56.083 0.30 14.98 180 SER B O 1
ATOM 6062 N N . ALA B 1 151 ? -2.252 -12.236 54.990 1.00 15.42 181 ALA B N 1
ATOM 6063 C CA . ALA B 1 151 ? -1.416 -13.006 53.999 1.00 15.93 181 ALA B CA 1
ATOM 6064 C C . ALA B 1 151 ? -0.327 -13.785 54.626 1.00 15.48 181 ALA B C 1
ATOM 6065 O O . ALA B 1 151 ? 0.247 -14.657 54.001 1.00 16.49 181 ALA B O 1
ATOM 6067 N N . LEU B 1 152 ? 0.022 -13.465 55.879 1.00 14.71 182 LEU B N 1
ATOM 6068 C CA . LEU B 1 152 ? 1.071 -14.195 56.572 1.00 14.22 182 LEU B CA 1
ATOM 6069 C C . LEU B 1 152 ? 0.646 -15.482 57.205 1.00 14.09 182 LEU B C 1
ATOM 6070 O O . LEU B 1 152 ? 1.476 -16.243 57.654 1.00 14.06 182 LEU B O 1
ATOM 6075 N N A SER B 1 153 ? -0.686 -15.761 57.221 0.70 13.91 183 SER B N 1
ATOM 6076 N N B SER B 1 153 ? -0.688 -15.729 57.250 0.30 14.46 183 SER B N 1
ATOM 6077 C CA A SER B 1 153 ? -1.182 -16.822 58.072 0.70 14.47 183 SER B CA 1
ATOM 6078 C CA B SER B 1 153 ? -1.240 -16.829 58.064 0.30 15.07 183 SER B CA 1
ATOM 6079 C C A SER B 1 153 ? -0.714 -18.198 57.720 0.70 14.28 183 SER B C 1
ATOM 6080 C C B SER B 1 153 ? -0.690 -18.197 57.723 0.30 14.76 183 SER B C 1
ATOM 6081 O O A SER B 1 153 ? -0.647 -19.054 58.565 0.70 14.54 183 SER B O 1
ATOM 6082 O O B SER B 1 153 ? -0.551 -19.054 58.602 0.30 14.90 183 SER B O 1
ATOM 6087 N N . GLY B 1 154 ? -0.384 -18.405 56.444 1.00 14.68 184 GLY B N 1
ATOM 6088 C CA . GLY B 1 154 ? 0.106 -19.688 55.960 1.00 14.81 184 GLY B CA 1
ATOM 6089 C C . GLY B 1 154 ? 1.591 -19.799 55.839 1.00 14.79 184 GLY B C 1
ATOM 6090 O O . GLY B 1 154 ? 2.097 -20.827 55.355 1.00 16.33 184 GLY B O 1
ATOM 6091 N N . LEU B 1 155 ? 2.334 -18.799 56.320 1.00 14.19 185 LEU B N 1
ATOM 6092 C CA . LEU B 1 155 ? 3.811 -18.838 56.171 1.00 14.16 185 LEU B CA 1
ATOM 6093 C C . LEU B 1 155 ? 4.409 -19.517 57.358 1.00 14.25 185 LEU B C 1
ATOM 6094 O O . LEU B 1 155 ? 5.165 -18.951 58.152 1.00 13.25 185 LEU B O 1
ATOM 6099 N N . THR B 1 156 ? 4.095 -20.783 57.478 1.00 15.30 186 THR B N 1
ATOM 6100 C CA . THR B 1 156 ? 4.346 -21.532 58.670 1.00 15.63 186 THR B CA 1
ATOM 6101 C C . THR B 1 156 ? 5.732 -22.036 58.833 1.00 16.05 186 THR B C 1
ATOM 6102 O O . THR B 1 156 ? 6.032 -22.690 59.808 1.00 17.12 186 THR B O 1
ATOM 6106 N N . SER B 1 157 ? 6.632 -21.700 57.899 1.00 15.05 187 SER B N 1
ATOM 6107 C CA . SER B 1 157 ? 8.044 -22.054 58.079 1.00 14.95 187 SER B CA 1
ATOM 6108 C C . SER B 1 157 ? 8.869 -20.848 58.521 1.00 13.51 187 SER B C 1
ATOM 6109 O O . SER B 1 157 ? 10.076 -20.923 58.651 1.00 14.04 187 SER B O 1
ATOM 6112 N N . LEU B 1 158 ? 8.205 -19.752 58.769 1.00 12.37 188 LEU B N 1
ATOM 6113 C CA . LEU B 1 158 ? 8.943 -18.525 59.162 1.00 12.68 188 LEU B CA 1
ATOM 6114 C C . LEU B 1 158 ? 9.648 -18.689 60.477 1.00 11.94 188 LEU B C 1
ATOM 6115 O O . LEU B 1 158 ? 9.042 -19.124 61.471 1.00 12.91 188 LEU B O 1
ATOM 6120 N N A GLN B 1 159 ? 10.962 -18.390 60.547 0.40 11.97 189 GLN B N 1
ATOM 6121 N N B GLN B 1 159 ? 10.924 -18.285 60.501 0.40 11.75 189 GLN B N 1
ATOM 6122 N N C GLN B 1 159 ? 10.930 -18.276 60.480 0.20 11.94 189 GLN B N 1
ATOM 6123 C CA A GLN B 1 159 ? 11.702 -18.462 61.867 0.40 11.99 189 GLN B CA 1
ATOM 6124 C CA B GLN B 1 159 ? 11.701 -18.258 61.717 0.40 11.57 189 GLN B CA 1
ATOM 6125 C CA C GLN B 1 159 ? 11.757 -18.246 61.656 0.20 11.78 189 GLN B CA 1
ATOM 6126 C C A GLN B 1 159 ? 11.949 -17.068 62.339 0.40 11.09 189 GLN B C 1
ATOM 6127 C C B GLN B 1 159 ? 12.040 -16.830 62.165 0.40 11.19 189 GLN B C 1
ATOM 6128 C C C GLN B 1 159 ? 11.977 -16.800 62.073 0.20 11.51 189 GLN B C 1
ATOM 6129 O O A GLN B 1 159 ? 12.309 -16.609 63.332 0.40 10.79 189 GLN B O 1
ATOM 6130 O O B GLN B 1 159 ? 12.085 -16.798 63.505 0.40 10.92 189 GLN B O 1
ATOM 6131 O O C GLN B 1 159 ? 11.862 -16.464 63.241 0.20 10.85 189 GLN B O 1
ATOM 6147 N N A GLN B 1 160 ? 11.998 -15.858 61.229 0.80 10.99 190 GLN B N 1
ATOM 6148 N N B GLN B 1 160 ? 11.995 -16.146 61.358 0.20 10.52 190 GLN B N 1
ATOM 6149 C CA A GLN B 1 160 ? 12.240 -14.495 61.540 0.80 11.41 190 GLN B CA 1
ATOM 6150 C CA B GLN B 1 160 ? 12.169 -14.686 61.614 0.20 10.21 190 GLN B CA 1
ATOM 6151 C C A GLN B 1 160 ? 11.296 -13.675 60.758 0.80 11.22 190 GLN B C 1
ATOM 6152 C C B GLN B 1 160 ? 11.140 -13.865 60.813 0.20 10.28 190 GLN B C 1
ATOM 6153 O O A GLN B 1 160 ? 11.225 -13.799 59.564 0.80 10.51 190 GLN B O 1
ATOM 6154 O O B GLN B 1 160 ? 10.847 -14.199 59.646 0.20 10.10 190 GLN B O 1
ATOM 6165 N N . LEU B 1 161 ? 10.583 -12.795 61.442 1.00 9.65 191 LEU B N 1
ATOM 6166 C CA . LEU B 1 161 ? 9.553 -11.969 60.818 1.00 10.43 191 LEU B CA 1
ATOM 6167 C C . LEU B 1 161 ? 9.549 -10.586 61.406 1.00 9.63 191 LEU B C 1
ATOM 6168 O O . LEU B 1 161 ? 9.671 -10.418 62.619 1.00 10.61 191 LEU B O 1
ATOM 6173 N N . SER B 1 162 ? 9.358 -9.591 60.544 1.00 10.42 192 SER B N 1
ATOM 6174 C CA . SER B 1 162 ? 9.080 -8.232 60.970 1.00 9.70 192 SER B CA 1
ATOM 6175 C C . SER B 1 162 ? 8.140 -7.561 59.968 1.00 10.10 192 SER B C 1
ATOM 6176 O O . SER B 1 162 ? 8.122 -7.931 58.782 1.00 10.55 192 SER B O 1
ATOM 6179 N N . PHE B 1 163 ? 7.383 -6.597 60.438 1.00 10.36 193 PHE B N 1
ATOM 6180 C CA . PHE B 1 163 ? 6.471 -5.868 59.604 1.00 10.11 193 PHE B CA 1
ATOM 6181 C C . PHE B 1 163 ? 6.004 -4.583 60.231 1.00 10.11 193 PHE B C 1
ATOM 6182 O O . PHE B 1 163 ? 6.034 -4.443 61.426 1.00 10.55 193 PHE B O 1
ATOM 6190 N N . GLY B 1 164 ? 5.483 -3.705 59.410 1.00 11.00 194 GLY B N 1
ATOM 6191 C CA . GLY B 1 164 ? 4.828 -2.521 59.857 1.00 10.59 194 GLY B CA 1
ATOM 6192 C C . GLY B 1 164 ? 4.231 -1.689 58.734 1.00 11.01 194 GLY B C 1
ATOM 6193 O O . GLY B 1 164 ? 4.414 -2.050 57.584 1.00 10.74 194 GLY B O 1
ATOM 6194 N N A ASN B 1 165 ? 3.622 -0.553 59.019 0.80 12.25 195 ASN B N 1
ATOM 6195 N N B ASN B 1 165 ? 3.477 -0.613 59.027 0.20 10.09 195 ASN B N 1
ATOM 6196 C CA A ASN B 1 165 ? 3.678 0.209 60.341 0.80 12.89 195 ASN B CA 1
ATOM 6197 C CA B ASN B 1 165 ? 3.400 0.039 60.350 0.20 9.30 195 ASN B CA 1
ATOM 6198 C C A ASN B 1 165 ? 2.325 0.517 60.907 0.80 12.34 195 ASN B C 1
ATOM 6199 C C B ASN B 1 165 ? 1.975 0.322 60.851 0.20 9.38 195 ASN B C 1
ATOM 6200 O O A ASN B 1 165 ? 2.158 1.340 61.746 0.80 12.08 195 ASN B O 1
ATOM 6201 O O B ASN B 1 165 ? 1.788 1.059 61.784 0.20 8.08 195 ASN B O 1
ATOM 6210 N N A GLN B 1 166 ? 0.994 -0.286 60.260 0.33 10.10 196 GLN B N 1
ATOM 6211 N N B GLN B 1 166 ? 0.979 -0.250 60.012 0.33 12.55 196 GLN B N 1
ATOM 6212 N N C GLN B 1 166 ? 1.320 -0.216 60.433 0.33 11.47 196 GLN B N 1
ATOM 6213 C CA A GLN B 1 166 ? -0.339 0.075 60.586 0.33 10.88 196 GLN B CA 1
ATOM 6214 C CA B GLN B 1 166 ? -0.238 0.156 60.698 0.33 12.28 196 GLN B CA 1
ATOM 6215 C CA C GLN B 1 166 ? -0.122 0.147 60.663 0.33 11.63 196 GLN B CA 1
ATOM 6216 C C A GLN B 1 166 ? -1.070 -1.099 61.103 0.33 11.52 196 GLN B C 1
ATOM 6217 C C B GLN B 1 166 ? -1.038 -1.062 61.094 0.33 12.36 196 GLN B C 1
ATOM 6218 C C C GLN B 1 166 ? -0.978 -0.999 61.253 0.33 11.89 196 GLN B C 1
ATOM 6219 O O A GLN B 1 166 ? -2.314 -1.127 61.097 0.33 11.92 196 GLN B O 1
ATOM 6220 O O B GLN B 1 166 ? -2.270 -1.086 60.969 0.33 12.55 196 GLN B O 1
ATOM 6221 O O C GLN B 1 166 ? -2.195 -0.851 61.429 0.33 11.92 196 GLN B O 1
ATOM 6237 N N . VAL B 1 167 ? -0.325 -2.105 61.607 1.00 11.52 197 VAL B N 1
ATOM 6238 C CA . VAL B 1 167 ? -0.994 -3.338 62.024 1.00 11.32 197 VAL B CA 1
ATOM 6239 C C . VAL B 1 167 ? -1.624 -3.175 63.432 1.00 12.02 197 VAL B C 1
ATOM 6240 O O . VAL B 1 167 ? -0.998 -2.689 64.330 1.00 11.73 197 VAL B O 1
ATOM 6244 N N . THR B 1 168 ? -2.888 -3.587 63.573 1.00 11.95 198 THR B N 1
ATOM 6245 C CA . THR B 1 168 ? -3.562 -3.716 64.874 1.00 12.48 198 THR B CA 1
ATOM 6246 C C . THR B 1 168 ? -3.836 -5.173 65.240 1.00 11.71 198 THR B C 1
ATOM 6247 O O . THR B 1 168 ? -3.787 -5.549 66.400 1.00 12.77 198 THR B O 1
ATOM 6251 N N . ASP B 1 169 ? -4.168 -5.971 64.253 1.00 11.68 199 ASP B N 1
ATOM 6252 C CA . ASP B 1 169 ? -4.620 -7.351 64.482 1.00 11.38 199 ASP B CA 1
ATOM 6253 C C . ASP B 1 169 ? -3.512 -8.354 64.189 1.00 11.07 199 ASP B C 1
ATOM 6254 O O . ASP B 1 169 ? -3.162 -8.594 63.048 1.00 11.19 199 ASP B O 1
ATOM 6259 N N . LEU B 1 170 ? -2.972 -8.922 65.248 1.00 9.87 200 LEU B N 1
ATOM 6260 C CA . LEU B 1 170 ? -1.936 -9.914 65.136 1.00 10.41 200 LEU B CA 1
ATOM 6261 C C . LEU B 1 170 ? -2.406 -11.360 64.999 1.00 10.92 200 LEU B C 1
ATOM 6262 O O . LEU B 1 170 ? -1.582 -12.279 64.930 1.00 10.80 200 LEU B O 1
ATOM 6267 N N . LYS B 1 171 ? -3.700 -11.593 65.009 1.00 11.51 201 LYS B N 1
ATOM 6268 C CA . LYS B 1 171 ? -4.177 -12.963 64.981 1.00 12.25 201 LYS B CA 1
ATOM 6269 C C . LYS B 1 171 ? -3.705 -13.835 63.821 1.00 12.11 201 LYS B C 1
ATOM 6270 O O . LYS B 1 171 ? -3.529 -15.036 64.024 1.00 12.16 201 LYS B O 1
ATOM 6276 N N . PRO B 1 172 ? -3.412 -13.272 62.634 1.00 11.09 202 PRO B N 1
ATOM 6277 C CA . PRO B 1 172 ? -2.816 -14.087 61.554 1.00 12.07 202 PRO B CA 1
ATOM 6278 C C . PRO B 1 172 ? -1.484 -14.763 61.910 1.00 12.02 202 PRO B C 1
ATOM 6279 O O . PRO B 1 172 ? -1.020 -15.592 61.173 1.00 13.09 202 PRO B O 1
ATOM 6283 N N . LEU B 1 173 ? -0.872 -14.406 63.043 1.00 11.68 203 LEU B N 1
ATOM 6284 C CA . LEU B 1 173 ? 0.385 -15.072 63.485 1.00 11.76 203 LEU B CA 1
ATOM 6285 C C . LEU B 1 173 ? 0.192 -16.390 64.188 1.00 11.10 203 LEU B C 1
ATOM 6286 O O . LEU B 1 173 ? 1.137 -17.058 64.484 1.00 11.77 203 LEU B O 1
ATOM 6291 N N . ALA B 1 174 ? -1.051 -16.785 64.435 1.00 11.49 204 ALA B N 1
ATOM 6292 C CA . ALA B 1 174 ? -1.328 -17.873 65.382 1.00 12.16 204 ALA B CA 1
ATOM 6293 C C . ALA B 1 174 ? -0.632 -19.158 65.079 1.00 11.95 204 ALA B C 1
ATOM 6294 O O . ALA B 1 174 ? -0.248 -19.883 66.007 1.00 12.71 204 ALA B O 1
ATOM 6296 N N . ASN B 1 175 ? -0.507 -19.491 63.780 1.00 12.45 205 ASN B N 1
ATOM 6297 C CA . ASN B 1 175 ? 0.063 -20.775 63.412 1.00 12.85 205 ASN B CA 1
ATOM 6298 C C . ASN B 1 175 ? 1.542 -20.727 63.106 1.00 14.22 205 ASN B C 1
ATOM 6299 O O . ASN B 1 175 ? 2.135 -21.735 62.666 1.00 14.61 205 ASN B O 1
ATOM 6304 N N . LEU B 1 176 ? 2.166 -19.584 63.341 1.00 14.84 206 LEU B N 1
ATOM 6305 C CA . LEU B 1 176 ? 3.560 -19.390 62.936 1.00 14.90 206 LEU B CA 1
ATOM 6306 C C . LEU B 1 176 ? 4.489 -19.781 64.105 1.00 13.89 206 LEU B C 1
ATOM 6307 O O . LEU B 1 176 ? 5.305 -19.001 64.547 1.00 14.07 206 LEU B O 1
ATOM 6312 N N A THR B 1 177 ? 4.353 -20.996 64.547 0.50 14.69 207 THR B N 1
ATOM 6313 N N B THR B 1 177 ? 4.344 -21.036 64.624 0.50 15.10 207 THR B N 1
ATOM 6314 C CA A THR B 1 177 ? 4.959 -21.441 65.757 0.50 14.20 207 THR B CA 1
ATOM 6315 C CA B THR B 1 177 ? 5.085 -21.478 65.852 0.50 14.96 207 THR B CA 1
ATOM 6316 C C A THR B 1 177 ? 6.409 -21.825 65.550 0.50 14.45 207 THR B C 1
ATOM 6317 C C B THR B 1 177 ? 6.542 -21.700 65.645 0.50 15.37 207 THR B C 1
ATOM 6318 O O A THR B 1 177 ? 7.112 -22.119 66.506 0.50 14.57 207 THR B O 1
ATOM 6319 O O B THR B 1 177 ? 7.261 -21.787 66.576 0.50 15.37 207 THR B O 1
ATOM 6326 N N A THR B 1 178 ? 6.864 -21.766 64.297 0.50 14.12 208 THR B N 1
ATOM 6327 N N B THR B 1 178 ? 6.973 -21.770 64.412 0.50 15.24 208 THR B N 1
ATOM 6328 C CA A THR B 1 178 ? 8.310 -21.871 63.999 0.50 13.59 208 THR B CA 1
ATOM 6329 C CA B THR B 1 178 ? 8.390 -21.894 64.138 0.50 15.05 208 THR B CA 1
ATOM 6330 C C A THR B 1 178 ? 9.084 -20.569 64.398 0.50 13.84 208 THR B C 1
ATOM 6331 C C B THR B 1 178 ? 9.116 -20.508 64.287 0.50 14.47 208 THR B C 1
ATOM 6332 O O A THR B 1 178 ? 10.317 -20.578 64.540 0.50 14.46 208 THR B O 1
ATOM 6333 O O B THR B 1 178 ? 10.362 -20.400 64.159 0.50 14.27 208 THR B O 1
ATOM 6340 N N . LEU B 1 179 ? 8.349 -19.462 64.566 1.00 13.19 209 LEU B N 1
ATOM 6341 C CA . LEU B 1 179 ? 8.971 -18.148 64.831 1.00 12.64 209 LEU B CA 1
ATOM 6342 C C . LEU B 1 179 ? 9.867 -18.139 66.058 1.00 12.26 209 LEU B C 1
ATOM 6343 O O . LEU B 1 179 ? 9.468 -18.505 67.150 1.00 11.80 209 LEU B O 1
ATOM 6348 N N . GLU B 1 180 ? 11.129 -17.718 65.839 1.00 12.46 210 GLU B N 1
ATOM 6349 C CA . GLU B 1 180 ? 12.106 -17.519 66.869 1.00 12.90 210 GLU B CA 1
ATOM 6350 C C . GLU B 1 180 ? 12.363 -16.028 67.148 1.00 11.64 210 GLU B C 1
ATOM 6351 O O . GLU B 1 180 ? 12.672 -15.644 68.273 1.00 11.08 210 GLU B O 1
ATOM 6357 N N A ARG B 1 181 ? 12.221 -15.191 66.115 0.50 11.58 211 ARG B N 1
ATOM 6358 N N B ARG B 1 181 ? 12.271 -15.206 66.101 0.50 11.45 211 ARG B N 1
ATOM 6359 C CA A ARG B 1 181 ? 12.492 -13.751 66.229 0.50 11.12 211 ARG B CA 1
ATOM 6360 C CA B ARG B 1 181 ? 12.509 -13.765 66.200 0.50 10.82 211 ARG B CA 1
ATOM 6361 C C A ARG B 1 181 ? 11.423 -12.960 65.547 0.50 10.49 211 ARG B C 1
ATOM 6362 C C B ARG B 1 181 ? 11.355 -13.036 65.568 0.50 10.35 211 ARG B C 1
ATOM 6363 O O A ARG B 1 181 ? 11.218 -13.107 64.343 0.50 10.58 211 ARG B O 1
ATOM 6364 O O B ARG B 1 181 ? 10.987 -13.337 64.437 0.50 10.33 211 ARG B O 1
ATOM 6379 N N . LEU B 1 182 ? 10.761 -12.121 66.316 1.00 9.99 212 LEU B N 1
ATOM 6380 C CA . LEU B 1 182 ? 9.646 -11.319 65.831 1.00 9.95 212 LEU B CA 1
ATOM 6381 C C . LEU B 1 182 ? 9.884 -9.906 66.190 1.00 9.77 212 LEU B C 1
ATOM 6382 O O . LEU B 1 182 ? 10.187 -9.600 67.335 1.00 10.67 212 LEU B O 1
ATOM 6387 N N . ASP B 1 183 ? 9.707 -9.006 65.223 1.00 9.61 213 ASP B N 1
ATOM 6388 C CA . ASP B 1 183 ? 9.832 -7.587 65.455 1.00 10.99 213 ASP B CA 1
ATOM 6389 C C . ASP B 1 183 ? 8.569 -6.921 64.886 1.00 10.95 213 ASP B C 1
ATOM 6390 O O . ASP B 1 183 ? 8.366 -6.907 63.679 1.00 12.32 213 ASP B O 1
ATOM 6395 N N . ILE B 1 184 ? 7.740 -6.399 65.773 1.00 10.76 214 ILE B N 1
ATOM 6396 C CA . ILE B 1 184 ? 6.499 -5.688 65.427 1.00 10.50 214 ILE B CA 1
ATOM 6397 C C . ILE B 1 184 ? 6.584 -4.239 65.847 1.00 10.05 214 ILE B C 1
ATOM 6398 O O . ILE B 1 184 ? 5.537 -3.570 66.020 1.00 9.69 214 ILE B O 1
ATOM 6403 N N . SER B 1 185 ? 7.771 -3.720 65.939 1.00 10.18 215 SER B N 1
ATOM 6404 C CA . SER B 1 185 ? 7.942 -2.299 66.244 1.00 10.36 215 SER B CA 1
ATOM 6405 C C . SER B 1 185 ? 7.180 -1.379 65.325 1.00 10.85 215 SER B C 1
ATOM 6406 O O . SER B 1 185 ? 7.089 -1.623 64.142 1.00 11.56 215 SER B O 1
ATOM 6409 N N . SER B 1 186 ? 6.701 -0.294 65.908 1.00 10.26 216 SER B N 1
ATOM 6410 C CA . SER B 1 186 ? 6.073 0.799 65.153 1.00 10.51 216 SER B CA 1
ATOM 6411 C C . SER B 1 186 ? 4.868 0.283 64.400 1.00 11.15 216 SER B C 1
ATOM 6412 O O . SER B 1 186 ? 4.810 0.372 63.193 1.00 12.18 216 SER B O 1
ATOM 6415 N N . ASN B 1 187 ? 3.932 -0.280 65.134 1.00 10.41 217 ASN B N 1
ATOM 6416 C CA . ASN B 1 187 ? 2.607 -0.630 64.623 1.00 10.59 217 ASN B CA 1
ATOM 6417 C C . ASN B 1 187 ? 1.580 0.039 65.555 1.00 11.48 217 ASN B C 1
ATOM 6418 O O . ASN B 1 187 ? 1.930 0.974 66.279 1.00 12.57 217 ASN B O 1
ATOM 6423 N N A LYS B 1 188 ? 0.352 -0.459 65.548 0.70 11.72 218 LYS B N 1
ATOM 6424 N N B LYS B 1 188 ? 0.319 -0.382 65.472 0.30 11.60 218 LYS B N 1
ATOM 6425 C CA A LYS B 1 188 ? -0.743 0.115 66.349 0.70 11.87 218 LYS B CA 1
ATOM 6426 C CA B LYS B 1 188 ? -0.744 0.125 66.356 0.30 11.63 218 LYS B CA 1
ATOM 6427 C C A LYS B 1 188 ? -1.356 -0.967 67.278 0.70 12.16 218 LYS B C 1
ATOM 6428 C C B LYS B 1 188 ? -1.370 -1.044 67.115 0.30 11.66 218 LYS B C 1
ATOM 6429 O O A LYS B 1 188 ? -2.585 -0.950 67.620 0.70 11.73 218 LYS B O 1
ATOM 6430 O O B LYS B 1 188 ? -2.614 -1.202 67.151 0.30 11.16 218 LYS B O 1
ATOM 6441 N N . VAL B 1 189 ? -0.505 -1.877 67.715 1.00 11.03 219 VAL B N 1
ATOM 6442 C CA . VAL B 1 189 ? -0.960 -3.045 68.444 1.00 11.42 219 VAL B CA 1
ATOM 6443 C C . VAL B 1 189 ? -1.226 -2.751 69.893 1.00 10.90 219 VAL B C 1
ATOM 6444 O O . VAL B 1 189 ? -0.362 -2.197 70.577 1.00 11.13 219 VAL B O 1
ATOM 6448 N N . SER B 1 190 ? -2.371 -3.157 70.383 1.00 11.32 220 SER B N 1
ATOM 6449 C CA . SER B 1 190 ? -2.572 -3.278 71.793 1.00 11.41 220 SER B CA 1
ATOM 6450 C C . SER B 1 190 ? -2.707 -4.761 72.254 1.00 11.26 220 SER B C 1
ATOM 6451 O O . SER B 1 190 ? -2.197 -5.153 73.297 1.00 12.84 220 SER B O 1
ATOM 6454 N N A ASP B 1 191 ? -3.379 -5.565 71.465 0.50 10.36 221 ASP B N 1
ATOM 6455 N N B ASP B 1 191 ? -3.391 -5.553 71.461 0.50 10.67 221 ASP B N 1
ATOM 6456 C CA A ASP B 1 191 ? -3.703 -6.925 71.847 0.50 9.90 221 ASP B CA 1
ATOM 6457 C CA B ASP B 1 191 ? -3.696 -6.923 71.791 0.50 10.44 221 ASP B CA 1
ATOM 6458 C C A ASP B 1 191 ? -2.653 -7.915 71.331 0.50 9.73 221 ASP B C 1
ATOM 6459 C C B ASP B 1 191 ? -2.578 -7.857 71.307 0.50 10.04 221 ASP B C 1
ATOM 6460 O O A ASP B 1 191 ? -2.644 -8.270 70.131 0.50 10.21 221 ASP B O 1
ATOM 6461 O O B ASP B 1 191 ? -2.422 -8.082 70.108 0.50 10.62 221 ASP B O 1
ATOM 6470 N N . ILE B 1 192 ? -1.808 -8.375 72.242 1.00 9.34 222 ILE B N 1
ATOM 6471 C CA . ILE B 1 192 ? -0.771 -9.369 71.938 1.00 10.17 222 ILE B CA 1
ATOM 6472 C C . ILE B 1 192 ? -1.122 -10.755 72.426 1.00 10.11 222 ILE B C 1
ATOM 6473 O O . ILE B 1 192 ? -0.232 -11.600 72.586 1.00 10.30 222 ILE B O 1
ATOM 6478 N N A SER B 1 193 ? -2.426 -11.008 72.636 0.50 10.42 223 SER B N 1
ATOM 6479 N N B SER B 1 193 ? -2.411 -11.034 72.653 0.50 10.25 223 SER B N 1
ATOM 6480 C CA A SER B 1 193 ? -2.896 -12.337 73.059 0.50 10.74 223 SER B CA 1
ATOM 6481 C CA B SER B 1 193 ? -2.787 -12.371 73.144 0.50 10.24 223 SER B CA 1
ATOM 6482 C C A SER B 1 193 ? -2.342 -13.484 72.220 0.50 10.27 223 SER B C 1
ATOM 6483 C C B SER B 1 193 ? -2.313 -13.514 72.232 0.50 10.13 223 SER B C 1
ATOM 6484 O O A SER B 1 193 ? -1.939 -14.498 72.769 0.50 10.91 223 SER B O 1
ATOM 6485 O O B SER B 1 193 ? -1.927 -14.560 72.739 0.50 10.81 223 SER B O 1
ATOM 6490 N N . VAL B 1 194 ? -2.285 -13.307 70.907 1.00 10.19 224 VAL B N 1
ATOM 6491 C CA . VAL B 1 194 ? -1.817 -14.379 69.971 1.00 10.87 224 VAL B CA 1
ATOM 6492 C C . VAL B 1 194 ? -0.370 -14.788 70.266 1.00 10.26 224 VAL B C 1
ATOM 6493 O O . VAL B 1 194 ? 0.003 -15.900 69.950 1.00 10.78 224 VAL B O 1
ATOM 6497 N N . LEU B 1 195 ? 0.459 -13.865 70.813 1.00 9.82 225 LEU B N 1
ATOM 6498 C CA . LEU B 1 195 ? 1.835 -14.189 71.015 1.00 10.70 225 LEU B CA 1
ATOM 6499 C C . LEU B 1 195 ? 2.021 -15.326 71.967 1.00 9.85 225 LEU B C 1
ATOM 6500 O O . LEU B 1 195 ? 3.055 -16.017 71.901 1.00 11.06 225 LEU B O 1
ATOM 6505 N N . ALA B 1 196 ? 1.058 -15.582 72.861 1.00 10.36 226 ALA B N 1
ATOM 6506 C CA . ALA B 1 196 ? 1.140 -16.748 73.774 1.00 10.23 226 ALA B CA 1
ATOM 6507 C C . ALA B 1 196 ? 1.279 -18.091 73.015 1.00 10.09 226 ALA B C 1
ATOM 6508 O O . ALA B 1 196 ? 1.752 -19.065 73.577 1.00 10.48 226 ALA B O 1
ATOM 6510 N N . LYS B 1 197 ? 0.858 -18.110 71.768 1.00 11.44 227 LYS B N 1
ATOM 6511 C CA . LYS B 1 197 ? 0.948 -19.343 70.912 1.00 10.71 227 LYS B CA 1
ATOM 6512 C C . LYS B 1 197 ? 2.335 -19.560 70.355 1.00 11.84 227 LYS B C 1
ATOM 6513 O O . LYS B 1 197 ? 2.655 -20.643 69.886 1.00 12.40 227 LYS B O 1
ATOM 6519 N N . LEU B 1 198 ? 3.158 -18.515 70.364 1.00 12.10 228 LEU B N 1
ATOM 6520 C CA . LEU B 1 198 ? 4.451 -18.531 69.685 1.00 12.06 228 LEU B CA 1
ATOM 6521 C C . LEU B 1 198 ? 5.540 -18.952 70.654 1.00 12.88 228 LEU B C 1
ATOM 6522 O O . LEU B 1 198 ? 6.446 -18.207 70.982 1.00 13.15 228 LEU B O 1
ATOM 6527 N N . THR B 1 199 ? 5.422 -20.182 71.114 1.00 13.73 229 THR B N 1
ATOM 6528 C CA . THR B 1 199 ? 6.182 -20.610 72.268 1.00 14.37 229 THR B CA 1
ATOM 6529 C C . THR B 1 199 ? 7.695 -20.865 71.974 1.00 13.82 229 THR B C 1
ATOM 6530 O O . THR B 1 199 ? 8.468 -21.042 72.913 1.00 14.38 229 THR B O 1
ATOM 6534 N N A ASN B 1 200 ? 8.095 -20.838 70.673 0.50 13.41 230 ASN B N 1
ATOM 6535 N N B ASN B 1 200 ? 8.098 -20.840 70.682 0.50 13.54 230 ASN B N 1
ATOM 6536 C CA A ASN B 1 200 ? 9.508 -20.908 70.286 0.50 13.27 230 ASN B CA 1
ATOM 6537 C CA B ASN B 1 200 ? 9.509 -20.920 70.318 0.50 13.50 230 ASN B CA 1
ATOM 6538 C C A ASN B 1 200 ? 10.197 -19.537 70.139 0.50 12.87 230 ASN B C 1
ATOM 6539 C C B ASN B 1 200 ? 10.223 -19.551 70.234 0.50 12.99 230 ASN B C 1
ATOM 6540 O O A ASN B 1 200 ? 11.344 -19.462 69.708 0.50 13.30 230 ASN B O 1
ATOM 6541 O O B ASN B 1 200 ? 11.403 -19.496 69.969 0.50 13.39 230 ASN B O 1
ATOM 6550 N N . LEU B 1 201 ? 9.493 -18.460 70.493 1.00 11.73 231 LEU B N 1
ATOM 6551 C CA . LEU B 1 201 ? 10.102 -17.151 70.457 1.00 11.81 231 LEU B CA 1
ATOM 6552 C C . LEU B 1 201 ? 11.247 -17.032 71.428 1.00 11.28 231 LEU B C 1
ATOM 6553 O O . LEU B 1 201 ? 11.130 -17.361 72.611 1.00 11.35 231 LEU B O 1
ATOM 6558 N N . GLU B 1 202 ? 12.356 -16.536 70.883 1.00 11.04 232 GLU B N 1
ATOM 6559 C CA . GLU B 1 202 ? 13.584 -16.255 71.626 1.00 12.01 232 GLU B CA 1
ATOM 6560 C C . GLU B 1 202 ? 13.799 -14.751 71.745 1.00 11.59 232 GLU B C 1
ATOM 6561 O O . GLU B 1 202 ? 14.354 -14.274 72.715 1.00 11.88 232 GLU B O 1
ATOM 6567 N N A SER B 1 203 ? 13.339 -14.016 70.748 0.70 11.51 233 SER B N 1
ATOM 6568 N N B SER B 1 203 ? 13.357 -13.993 70.771 0.30 11.39 233 SER B N 1
ATOM 6569 C CA A SER B 1 203 ? 13.454 -12.573 70.725 0.70 11.74 233 SER B CA 1
ATOM 6570 C CA B SER B 1 203 ? 13.424 -12.553 70.887 0.30 11.21 233 SER B CA 1
ATOM 6571 C C A SER B 1 203 ? 12.120 -11.982 70.318 0.70 10.86 233 SER B C 1
ATOM 6572 C C B SER B 1 203 ? 12.192 -11.920 70.314 0.30 10.72 233 SER B C 1
ATOM 6573 O O A SER B 1 203 ? 11.598 -12.346 69.269 0.70 12.13 233 SER B O 1
ATOM 6574 O O B SER B 1 203 ? 11.809 -12.193 69.136 0.30 10.84 233 SER B O 1
ATOM 6579 N N . LEU B 1 204 ? 11.589 -11.050 71.129 1.00 10.12 234 LEU B N 1
ATOM 6580 C CA . LEU B 1 204 ? 10.403 -10.324 70.789 1.00 10.09 234 LEU B CA 1
ATOM 6581 C C . LEU B 1 204 ? 10.713 -8.859 70.942 1.00 9.68 234 LEU B C 1
ATOM 6582 O O . LEU B 1 204 ? 11.023 -8.399 72.048 1.00 9.58 234 LEU B O 1
ATOM 6587 N N A ILE B 1 205 ? 10.601 -8.128 69.854 0.70 9.33 235 ILE B N 1
ATOM 6588 N N B ILE B 1 205 ? 10.585 -8.110 69.860 0.30 9.57 235 ILE B N 1
ATOM 6589 C CA A ILE B 1 205 ? 10.786 -6.673 69.836 0.70 9.34 235 ILE B CA 1
ATOM 6590 C CA B ILE B 1 205 ? 10.848 -6.673 69.859 0.30 9.56 235 ILE B CA 1
ATOM 6591 C C A ILE B 1 205 ? 9.444 -6.093 69.446 0.70 9.85 235 ILE B C 1
ATOM 6592 C C B ILE B 1 205 ? 9.565 -5.985 69.372 0.30 9.59 235 ILE B C 1
ATOM 6593 O O A ILE B 1 205 ? 8.929 -6.381 68.372 0.70 9.57 235 ILE B O 1
ATOM 6594 O O B ILE B 1 205 ? 9.225 -6.050 68.174 0.30 9.27 235 ILE B O 1
ATOM 6603 N N . ALA B 1 206 ? 8.857 -5.341 70.317 1.00 9.14 236 ALA B N 1
ATOM 6604 C CA . ALA B 1 206 ? 7.481 -4.859 70.125 1.00 9.23 236 ALA B CA 1
ATOM 6605 C C . ALA B 1 206 ? 7.429 -3.401 70.580 1.00 9.88 236 ALA B C 1
ATOM 6606 O O . ALA B 1 206 ? 6.512 -3.001 71.304 1.00 11.13 236 ALA B O 1
ATOM 6608 N N . THR B 1 207 ? 8.398 -2.634 70.160 1.00 9.65 237 THR B N 1
ATOM 6609 C CA . THR B 1 207 ? 8.481 -1.237 70.596 1.00 9.37 237 THR B CA 1
ATOM 6610 C C . THR B 1 207 ? 7.458 -0.373 69.903 1.00 9.39 237 THR B C 1
ATOM 6611 O O . THR B 1 207 ? 6.974 -0.696 68.843 1.00 10.40 237 THR B O 1
ATOM 6615 N N . ASN B 1 208 ? 7.146 0.756 70.510 1.00 9.05 238 ASN B N 1
ATOM 6616 C CA . ASN B 1 208 ? 6.354 1.795 69.843 1.00 9.09 238 ASN B CA 1
ATOM 6617 C C . ASN B 1 208 ? 5.017 1.247 69.318 1.00 9.17 238 ASN B C 1
ATOM 6618 O O . ASN B 1 208 ? 4.705 1.345 68.132 1.00 10.41 238 ASN B O 1
ATOM 6623 N N . ASN B 1 209 ? 4.273 0.652 70.246 1.00 9.56 239 ASN B N 1
ATOM 6624 C CA . ASN B 1 209 ? 2.916 0.180 70.030 1.00 10.36 239 ASN B CA 1
ATOM 6625 C C . ASN B 1 209 ? 2.015 0.769 71.125 1.00 10.91 239 ASN B C 1
ATOM 6626 O O . ASN B 1 209 ? 2.355 1.823 71.742 1.00 11.38 239 ASN B O 1
ATOM 6631 N N . GLN B 1 210 ? 0.883 0.136 71.370 1.00 12.05 240 GLN B N 1
ATOM 6632 C CA . GLN B 1 210 ? -0.086 0.590 72.346 1.00 12.58 240 GLN B CA 1
ATOM 6633 C C . GLN B 1 210 ? -0.379 -0.507 73.378 1.00 12.04 240 GLN B C 1
ATOM 6634 O O . GLN B 1 210 ? -1.523 -0.672 73.837 1.00 13.41 240 GLN B O 1
ATOM 6640 N N . ILE B 1 211 ? 0.668 -1.198 73.793 1.00 10.12 241 ILE B N 1
ATOM 6641 C CA . ILE B 1 211 ? 0.510 -2.386 74.628 1.00 9.92 241 ILE B CA 1
ATOM 6642 C C . ILE B 1 211 ? 0.432 -1.987 76.100 1.00 10.31 241 ILE B C 1
ATOM 6643 O O . ILE B 1 211 ? 1.310 -1.343 76.590 1.00 10.20 241 ILE B O 1
ATOM 6648 N N . SER B 1 212 ? -0.560 -2.441 76.791 1.00 10.57 242 SER B N 1
ATOM 6649 C CA . SER B 1 212 ? -0.655 -2.323 78.250 1.00 11.14 242 SER B CA 1
ATOM 6650 C C . SER B 1 212 ? -0.725 -3.633 78.983 1.00 10.93 242 SER B C 1
ATOM 6651 O O . SER B 1 212 ? -0.436 -3.696 80.109 1.00 12.47 242 SER B O 1
ATOM 6654 N N . ASP B 1 213 ? -1.153 -4.685 78.301 1.00 10.71 243 ASP B N 1
ATOM 6655 C CA . ASP B 1 213 ? -1.356 -6.009 78.898 1.00 10.21 243 ASP B CA 1
ATOM 6656 C C . ASP B 1 213 ? -0.347 -6.971 78.325 1.00 9.95 243 ASP B C 1
ATOM 6657 O O . ASP B 1 213 ? -0.424 -7.346 77.137 1.00 11.03 243 ASP B O 1
ATOM 6662 N N . ILE B 1 214 ? 0.591 -7.394 79.167 1.00 9.70 244 ILE B N 1
ATOM 6663 C CA . ILE B 1 214 ? 1.594 -8.337 78.731 1.00 10.11 244 ILE B CA 1
ATOM 6664 C C . ILE B 1 214 ? 1.424 -9.718 79.294 1.00 10.11 244 ILE B C 1
ATOM 6665 O O . ILE B 1 214 ? 2.292 -10.542 79.150 1.00 10.38 244 ILE B O 1
ATOM 6670 N N . THR B 1 215 ? 0.255 -10.004 79.860 1.00 11.10 245 THR B N 1
ATOM 6671 C CA . THR B 1 215 ? 0.013 -11.334 80.361 1.00 10.37 245 THR B CA 1
ATOM 6672 C C . THR B 1 215 ? 0.159 -12.457 79.278 1.00 10.22 245 THR B C 1
ATOM 6673 O O . THR B 1 215 ? 0.552 -13.574 79.648 1.00 9.91 245 THR B O 1
ATOM 6677 N N . PRO B 1 216 ? -0.082 -12.187 77.983 1.00 9.86 246 PRO B N 1
ATOM 6678 C CA . PRO B 1 216 ? 0.165 -13.252 76.974 1.00 10.45 246 PRO B CA 1
ATOM 6679 C C . PRO B 1 216 ? 1.587 -13.769 76.932 1.00 10.35 246 PRO B C 1
ATOM 6680 O O . PRO B 1 216 ? 1.840 -14.845 76.471 1.00 11.65 246 PRO B O 1
ATOM 6684 N N . LEU B 1 217 ? 2.544 -12.989 77.422 1.00 10.06 247 LEU B N 1
ATOM 6685 C CA . LEU B 1 217 ? 3.961 -13.423 77.380 1.00 10.58 247 LEU B CA 1
ATOM 6686 C C . LEU B 1 217 ? 4.302 -14.478 78.411 1.00 9.92 247 LEU B C 1
ATOM 6687 O O . LEU B 1 217 ? 5.396 -14.987 78.393 1.00 11.22 247 LEU B O 1
ATOM 6692 N N . GLY B 1 218 ? 3.396 -14.775 79.362 1.00 10.66 248 GLY B N 1
ATOM 6693 C CA . GLY B 1 218 ? 3.726 -15.585 80.522 1.00 10.26 248 GLY B CA 1
ATOM 6694 C C . GLY B 1 218 ? 4.338 -16.893 80.248 1.00 11.24 248 GLY B C 1
ATOM 6695 O O . GLY B 1 218 ? 5.271 -17.323 80.914 1.00 11.99 248 GLY B O 1
ATOM 6696 N N . ILE B 1 219 ? 3.838 -17.569 79.247 1.00 11.18 249 ILE B N 1
ATOM 6697 C CA . ILE B 1 219 ? 4.375 -18.889 78.902 1.00 11.85 249 ILE B CA 1
ATOM 6698 C C . ILE B 1 219 ? 5.475 -18.904 77.905 1.00 12.16 249 ILE B C 1
ATOM 6699 O O . ILE B 1 219 ? 5.920 -20.003 77.485 1.00 13.82 249 ILE B O 1
ATOM 6704 N N . LEU B 1 220 ? 5.954 -17.727 77.480 1.00 11.72 250 LEU B N 1
ATOM 6705 C CA . LEU B 1 220 ? 7.030 -17.617 76.468 1.00 12.37 250 LEU B CA 1
ATOM 6706 C C . LEU B 1 220 ? 8.373 -17.679 77.120 1.00 12.66 250 LEU B C 1
ATOM 6707 O O . LEU B 1 220 ? 9.211 -16.777 77.000 1.00 12.89 250 LEU B O 1
ATOM 6712 N N . THR B 1 221 ? 8.613 -18.774 77.794 1.00 13.84 251 THR B N 1
ATOM 6713 C CA . THR B 1 221 ? 9.756 -18.890 78.665 1.00 13.88 251 THR B CA 1
ATOM 6714 C C . THR B 1 221 ? 11.078 -19.104 77.907 1.00 13.79 251 THR B C 1
ATOM 6715 O O . THR B 1 221 ? 12.098 -19.015 78.495 1.00 14.57 251 THR B O 1
ATOM 6719 N N . ASN B 1 222 ? 11.038 -19.378 76.600 1.00 12.93 252 ASN B N 1
ATOM 6720 C CA . ASN B 1 222 ? 12.271 -19.383 75.775 1.00 13.76 252 ASN B CA 1
ATOM 6721 C C . ASN B 1 222 ? 12.782 -17.960 75.410 1.00 13.00 252 ASN B C 1
ATOM 6722 O O . ASN B 1 222 ? 13.838 -17.803 74.781 1.00 13.13 252 ASN B O 1
ATOM 6727 N N . LEU B 1 223 ? 12.036 -16.915 75.800 1.00 12.39 253 LEU B N 1
ATOM 6728 C CA . LEU B 1 223 ? 12.499 -15.573 75.489 1.00 11.61 253 LEU B CA 1
ATOM 6729 C C . LEU B 1 223 ? 13.767 -15.244 76.230 1.00 11.42 253 LEU B C 1
ATOM 6730 O O . LEU B 1 223 ? 13.830 -15.341 77.442 1.00 11.10 253 LEU B O 1
ATOM 6735 N N A ASP B 1 224 ? 14.761 -14.811 75.494 0.50 10.81 254 ASP B N 1
ATOM 6736 N N B ASP B 1 224 ? 14.776 -14.859 75.470 0.50 11.78 254 ASP B N 1
ATOM 6737 C CA A ASP B 1 224 ? 15.976 -14.282 76.102 0.50 11.22 254 ASP B CA 1
ATOM 6738 C CA B ASP B 1 224 ? 16.036 -14.414 76.020 0.50 12.90 254 ASP B CA 1
ATOM 6739 C C A ASP B 1 224 ? 16.124 -12.793 75.878 0.50 10.59 254 ASP B C 1
ATOM 6740 C C B ASP B 1 224 ? 16.215 -12.911 75.800 0.50 12.09 254 ASP B C 1
ATOM 6741 O O A ASP B 1 224 ? 16.756 -12.124 76.670 0.50 10.09 254 ASP B O 1
ATOM 6742 O O B ASP B 1 224 ? 17.087 -12.309 76.365 0.50 11.89 254 ASP B O 1
ATOM 6751 N N A GLU B 1 225 ? 15.534 -12.269 74.798 0.50 10.38 255 GLU B N 1
ATOM 6752 N N B GLU B 1 225 ? 15.348 -12.320 75.003 0.50 11.68 255 GLU B N 1
ATOM 6753 C CA A GLU B 1 225 ? 15.542 -10.831 74.538 0.50 10.54 255 GLU B CA 1
ATOM 6754 C CA B GLU B 1 225 ? 15.466 -10.917 74.652 0.50 11.65 255 GLU B CA 1
ATOM 6755 C C A GLU B 1 225 ? 14.095 -10.352 74.409 0.50 10.12 255 GLU B C 1
ATOM 6756 C C B GLU B 1 225 ? 14.079 -10.358 74.421 0.50 10.78 255 GLU B C 1
ATOM 6757 O O A GLU B 1 225 ? 13.285 -10.973 73.709 0.50 9.62 255 GLU B O 1
ATOM 6758 O O B GLU B 1 225 ? 13.290 -10.922 73.644 0.50 10.22 255 GLU B O 1
ATOM 6769 N N . LEU B 1 226 ? 13.772 -9.271 75.089 1.00 9.72 256 LEU B N 1
ATOM 6770 C CA . LEU B 1 226 ? 12.448 -8.678 75.022 1.00 9.52 256 LEU B CA 1
ATOM 6771 C C . LEU B 1 226 ? 12.553 -7.188 75.064 1.00 9.62 256 LEU B C 1
ATOM 6772 O O . LEU B 1 226 ? 13.203 -6.631 75.936 1.00 10.11 256 LEU B O 1
ATOM 6777 N N A SER B 1 227 ? 11.875 -6.536 74.152 0.70 8.64 257 SER B N 1
ATOM 6778 N N B SER B 1 227 ? 11.890 -6.530 74.093 0.30 9.86 257 SER B N 1
ATOM 6779 C CA A SER B 1 227 ? 11.731 -5.100 74.196 0.70 8.08 257 SER B CA 1
ATOM 6780 C CA B SER B 1 227 ? 11.768 -5.061 74.024 0.30 10.18 257 SER B CA 1
ATOM 6781 C C A SER B 1 227 ? 10.308 -4.639 73.975 0.70 9.17 257 SER B C 1
ATOM 6782 C C B SER B 1 227 ? 10.275 -4.667 73.978 0.30 9.90 257 SER B C 1
ATOM 6783 O O A SER B 1 227 ? 9.686 -4.965 72.974 0.70 9.78 257 SER B O 1
ATOM 6784 O O B SER B 1 227 ? 9.548 -5.124 73.141 0.30 10.12 257 SER B O 1
ATOM 6789 N N . LEU B 1 228 ? 9.856 -3.840 74.923 1.00 9.40 258 LEU B N 1
ATOM 6790 C CA . LEU B 1 228 ? 8.533 -3.243 74.950 1.00 8.69 258 LEU B CA 1
ATOM 6791 C C . LEU B 1 228 ? 8.671 -1.718 75.125 1.00 8.50 258 LEU B C 1
ATOM 6792 O O . LEU B 1 228 ? 7.769 -1.035 75.594 1.00 8.94 258 LEU B O 1
ATOM 6797 N N . ASN B 1 229 ? 9.830 -1.213 74.716 1.00 8.43 259 ASN B N 1
ATOM 6798 C CA . ASN B 1 229 ? 10.094 0.250 74.716 1.00 8.50 259 ASN B CA 1
ATOM 6799 C C . ASN B 1 229 ? 8.981 0.970 74.046 1.00 8.72 259 ASN B C 1
ATOM 6800 O O . ASN B 1 229 ? 8.674 0.645 72.921 1.00 8.98 259 ASN B O 1
ATOM 6805 N N . GLY B 1 230 ? 8.372 1.930 74.709 1.00 8.44 260 GLY B N 1
ATOM 6806 C CA . GLY B 1 230 ? 7.403 2.803 74.051 1.00 8.79 260 GLY B CA 1
ATOM 6807 C C . GLY B 1 230 ? 6.033 2.207 73.945 1.00 9.17 260 GLY B C 1
ATOM 6808 O O . GLY B 1 230 ? 5.485 2.032 72.821 1.00 10.55 260 GLY B O 1
ATOM 6809 N N . ASN B 1 231 ? 5.449 1.858 75.073 1.00 8.68 261 ASN B N 1
ATOM 6810 C CA . ASN B 1 231 ? 4.124 1.290 75.118 1.00 9.41 261 ASN B CA 1
ATOM 6811 C C . ASN B 1 231 ? 3.356 1.993 76.268 1.00 9.94 261 ASN B C 1
ATOM 6812 O O . ASN B 1 231 ? 3.630 3.155 76.571 1.00 10.94 261 ASN B O 1
ATOM 6817 N N A GLN B 1 232 ? 2.453 1.249 76.913 0.50 9.88 262 GLN B N 1
ATOM 6818 N N B GLN B 1 232 ? 2.385 1.328 76.877 0.25 9.98 262 GLN B N 1
ATOM 6819 N N C GLN B 1 232 ? 2.376 1.311 76.859 0.25 10.27 262 GLN B N 1
ATOM 6820 C CA A GLN B 1 232 ? 1.592 1.762 77.962 0.50 10.13 262 GLN B CA 1
ATOM 6821 C CA B GLN B 1 232 ? 1.729 1.878 78.071 0.25 10.14 262 GLN B CA 1
ATOM 6822 C CA C GLN B 1 232 ? 1.631 1.843 77.988 0.25 10.60 262 GLN B CA 1
ATOM 6823 C C A GLN B 1 232 ? 1.642 0.797 79.180 0.50 10.13 262 GLN B C 1
ATOM 6824 C C B GLN B 1 232 ? 1.655 0.811 79.140 0.25 10.12 262 GLN B C 1
ATOM 6825 C C C GLN B 1 232 ? 1.628 0.792 79.135 0.25 10.41 262 GLN B C 1
ATOM 6826 O O A GLN B 1 232 ? 0.635 0.601 79.923 0.50 11.18 262 GLN B O 1
ATOM 6827 O O B GLN B 1 232 ? 0.594 0.523 79.702 0.25 10.98 262 GLN B O 1
ATOM 6828 O O C GLN B 1 232 ? 0.589 0.509 79.746 0.25 11.18 262 GLN B O 1
ATOM 6844 N N . LEU B 1 233 ? 2.811 0.239 79.437 1.00 10.03 263 LEU B N 1
ATOM 6845 C CA . LEU B 1 233 ? 2.924 -0.783 80.478 1.00 10.29 263 LEU B CA 1
ATOM 6846 C C . LEU B 1 233 ? 2.948 -0.198 81.836 1.00 10.42 263 LEU B C 1
ATOM 6847 O O . LEU B 1 233 ? 3.551 0.842 82.062 1.00 11.63 263 LEU B O 1
ATOM 6852 N N . LYS B 1 234 ? 2.350 -0.894 82.776 1.00 10.58 264 LYS B N 1
ATOM 6853 C CA . LYS B 1 234 ? 2.527 -0.596 84.176 1.00 11.44 264 LYS B CA 1
ATOM 6854 C C . LYS B 1 234 ? 2.725 -1.852 84.975 1.00 11.28 264 LYS B C 1
ATOM 6855 O O . LYS B 1 234 ? 3.722 -2.028 85.616 1.00 11.20 264 LYS B O 1
ATOM 6861 N N . ASP B 1 235 ? 1.783 -2.786 84.873 1.00 11.38 265 ASP B N 1
ATOM 6862 C CA . ASP B 1 235 ? 1.899 -4.059 85.554 1.00 11.07 265 ASP B CA 1
ATOM 6863 C C . ASP B 1 235 ? 2.749 -4.978 84.759 1.00 11.47 265 ASP B C 1
ATOM 6864 O O . ASP B 1 235 ? 2.375 -5.422 83.662 1.00 11.34 265 ASP B O 1
ATOM 6869 N N . ILE B 1 236 ? 3.916 -5.300 85.300 1.00 10.19 266 ILE B N 1
ATOM 6870 C CA . ILE B 1 236 ? 4.870 -6.200 84.628 1.00 10.17 266 ILE B CA 1
ATOM 6871 C C . ILE B 1 236 ? 5.054 -7.486 85.389 1.00 9.74 266 ILE B C 1
ATOM 6872 O O . ILE B 1 236 ? 6.055 -8.186 85.222 1.00 10.07 266 ILE B O 1
ATOM 6877 N N . GLY B 1 237 ? 4.062 -7.856 86.224 1.00 9.75 267 GLY B N 1
ATOM 6878 C CA . GLY B 1 237 ? 4.127 -9.088 86.969 1.00 9.98 267 GLY B CA 1
ATOM 6879 C C . GLY B 1 237 ? 4.412 -10.324 86.148 1.00 9.77 267 GLY B C 1
ATOM 6880 O O . GLY B 1 237 ? 5.113 -11.211 86.603 1.00 10.09 267 GLY B O 1
ATOM 6881 N N . THR B 1 238 ? 3.896 -10.379 84.949 1.00 9.76 268 THR B N 1
ATOM 6882 C CA . THR B 1 238 ? 4.121 -11.491 84.045 1.00 10.40 268 THR B CA 1
ATOM 6883 C C . THR B 1 238 ? 5.583 -11.795 83.815 1.00 10.66 268 THR B C 1
ATOM 6884 O O . THR B 1 238 ? 5.948 -12.948 83.629 1.00 11.14 268 THR B O 1
ATOM 6888 N N . LEU B 1 239 ? 6.420 -10.776 83.849 1.00 10.20 269 LEU B N 1
ATOM 6889 C CA . LEU B 1 239 ? 7.830 -10.976 83.506 1.00 10.01 269 LEU B CA 1
ATOM 6890 C C . LEU B 1 239 ? 8.563 -11.879 84.462 1.00 10.28 269 LEU B C 1
ATOM 6891 O O . LEU B 1 239 ? 9.622 -12.414 84.098 1.00 10.40 269 LEU B O 1
ATOM 6896 N N . ALA B 1 240 ? 8.023 -12.084 85.684 1.00 10.70 270 ALA B N 1
ATOM 6897 C CA . ALA B 1 240 ? 8.654 -12.989 86.635 1.00 10.79 270 ALA B CA 1
ATOM 6898 C C . ALA B 1 240 ? 8.799 -14.409 86.091 1.00 11.56 270 ALA B C 1
ATOM 6899 O O . ALA B 1 240 ? 9.667 -15.131 86.539 1.00 12.40 270 ALA B O 1
ATOM 6901 N N A SER B 1 241 ? 7.948 -14.775 85.145 0.50 11.38 271 SER B N 1
ATOM 6902 N N B SER B 1 241 ? 7.956 -14.824 85.153 0.50 11.60 271 SER B N 1
ATOM 6903 C CA A SER B 1 241 ? 7.970 -16.076 84.489 0.50 11.85 271 SER B CA 1
ATOM 6904 C CA B SER B 1 241 ? 8.090 -16.169 84.558 0.50 12.35 271 SER B CA 1
ATOM 6905 C C A SER B 1 241 ? 9.104 -16.248 83.442 0.50 11.85 271 SER B C 1
ATOM 6906 C C B SER B 1 241 ? 9.222 -16.281 83.532 0.50 12.08 271 SER B C 1
ATOM 6907 O O A SER B 1 241 ? 9.414 -17.383 83.001 0.50 12.35 271 SER B O 1
ATOM 6908 O O B SER B 1 241 ? 9.683 -17.407 83.208 0.50 12.69 271 SER B O 1
ATOM 6913 N N . LEU B 1 242 ? 9.687 -15.148 83.012 1.00 12.05 272 LEU B N 1
ATOM 6914 C CA . LEU B 1 242 ? 10.634 -15.162 81.882 1.00 11.69 272 LEU B CA 1
ATOM 6915 C C . LEU B 1 242 ? 12.053 -15.202 82.348 1.00 12.42 272 LEU B C 1
ATOM 6916 O O . LEU B 1 242 ? 12.855 -14.283 82.084 1.00 12.11 272 LEU B O 1
ATOM 6921 N N . THR B 1 243 ? 12.405 -16.309 82.980 1.00 13.45 273 THR B N 1
ATOM 6922 C CA . THR B 1 243 ? 13.687 -16.394 83.716 1.00 14.58 273 THR B CA 1
ATOM 6923 C C . THR B 1 243 ? 14.876 -16.568 82.843 1.00 13.78 273 THR B C 1
ATOM 6924 O O . THR B 1 243 ? 16.013 -16.538 83.348 1.00 14.40 273 THR B O 1
ATOM 6928 N N . ASN B 1 244 ? 14.667 -16.784 81.529 1.00 12.71 274 ASN B N 1
ATOM 6929 C CA . ASN B 1 244 ? 15.785 -16.839 80.579 1.00 12.48 274 ASN B CA 1
ATOM 6930 C C . ASN B 1 244 ? 16.147 -15.495 79.969 1.00 12.08 274 ASN B C 1
ATOM 6931 O O . ASN B 1 244 ? 17.088 -15.394 79.194 1.00 12.84 274 ASN B O 1
ATOM 6936 N N . LEU B 1 245 ? 15.442 -14.455 80.371 1.00 11.32 275 LEU B N 1
ATOM 6937 C CA . LEU B 1 245 ? 15.764 -13.097 79.820 1.00 10.37 275 LEU B CA 1
ATOM 6938 C C . LEU B 1 245 ? 17.172 -12.646 80.199 1.00 10.97 275 LEU B C 1
ATOM 6939 O O . LEU B 1 245 ? 17.546 -12.708 81.352 1.00 10.39 275 LEU B O 1
ATOM 6944 N N . THR B 1 246 ? 17.921 -12.221 79.206 1.00 10.21 276 THR B N 1
ATOM 6945 C CA . THR B 1 246 ? 19.222 -11.570 79.438 1.00 10.71 276 THR B CA 1
ATOM 6946 C C . THR B 1 246 ? 19.239 -10.115 79.030 1.00 10.88 276 THR B C 1
ATOM 6947 O O . THR B 1 246 ? 20.096 -9.389 79.473 1.00 11.72 276 THR B O 1
ATOM 6951 N N . ASP B 1 247 ? 18.297 -9.658 78.213 1.00 10.86 277 ASP B N 1
ATOM 6952 C CA . ASP B 1 247 ? 18.305 -8.311 77.701 1.00 11.34 277 ASP B CA 1
ATOM 6953 C C . ASP B 1 247 ? 16.851 -7.832 77.642 1.00 10.75 277 ASP B C 1
ATOM 6954 O O . ASP B 1 247 ? 16.024 -8.441 76.940 1.00 10.94 277 ASP B O 1
ATOM 6959 N N . LEU B 1 248 ? 16.541 -6.841 78.455 1.00 9.35 278 LEU B N 1
ATOM 6960 C CA . LEU B 1 248 ? 15.192 -6.359 78.647 1.00 8.97 278 LEU B CA 1
ATOM 6961 C C . LEU B 1 248 ? 15.091 -4.886 78.530 1.00 9.32 278 LEU B C 1
ATOM 6962 O O . LEU B 1 248 ? 15.780 -4.158 79.217 1.00 9.15 278 LEU B O 1
ATOM 6967 N N . ASP B 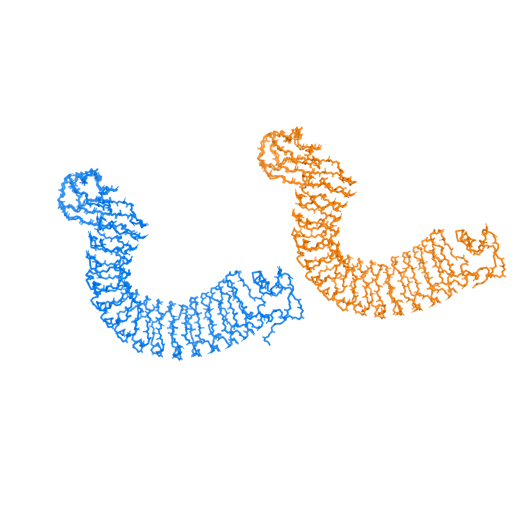1 249 ? 14.242 -4.420 77.653 1.00 9.73 279 ASP B N 1
ATOM 6968 C CA . ASP B 1 249 ? 14.008 -3.008 77.469 1.00 8.80 279 ASP B CA 1
ATOM 6969 C C . ASP B 1 249 ? 12.539 -2.672 77.713 1.00 8.76 279 ASP B C 1
ATOM 6970 O O . ASP B 1 249 ? 11.665 -3.145 76.959 1.00 9.51 279 ASP B O 1
ATOM 6975 N N . LEU B 1 250 ? 12.264 -1.929 78.754 1.00 8.83 280 LEU B N 1
ATOM 6976 C CA . LEU B 1 250 ? 10.908 -1.493 79.145 1.00 8.42 280 LEU B CA 1
ATOM 6977 C C . LEU B 1 250 ? 10.800 0.017 79.218 1.00 8.03 280 LEU B C 1
ATOM 6978 O O . LEU B 1 250 ? 9.948 0.547 79.905 1.00 8.63 280 LEU B O 1
ATOM 6983 N N . ALA B 1 251 ? 11.695 0.706 78.509 1.00 8.68 281 ALA B N 1
ATOM 6984 C CA . ALA B 1 251 ? 11.734 2.145 78.570 1.00 8.69 281 ALA B CA 1
ATOM 6985 C C . ALA B 1 251 ? 10.459 2.758 78.012 1.00 8.95 281 ALA B C 1
ATOM 6986 O O . ALA B 1 251 ? 9.787 2.140 77.197 1.00 8.86 281 ALA B O 1
ATOM 6988 N N . ASN B 1 252 ? 10.166 3.984 78.419 1.00 8.46 282 ASN B N 1
ATOM 6989 C CA . ASN B 1 252 ? 9.051 4.776 77.860 1.00 8.89 282 ASN B CA 1
ATOM 6990 C C . ASN B 1 252 ? 7.727 4.042 78.111 1.00 8.80 282 ASN B C 1
ATOM 6991 O O . ASN B 1 252 ? 6.981 3.714 77.170 1.00 9.75 282 ASN B O 1
ATOM 6996 N N . ASN B 1 253 ? 7.484 3.768 79.379 1.00 8.30 283 ASN B N 1
ATOM 6997 C CA . ASN B 1 253 ? 6.221 3.153 79.870 1.00 8.37 283 ASN B CA 1
ATOM 6998 C C . ASN B 1 253 ? 5.796 3.868 81.168 1.00 8.63 283 ASN B C 1
ATOM 6999 O O . ASN B 1 253 ? 6.192 5.027 81.392 1.00 9.79 283 ASN B O 1
ATOM 7004 N N . GLN B 1 254 ? 4.984 3.223 82.013 1.00 9.44 284 GLN B N 1
ATOM 7005 C CA . GLN B 1 254 ? 4.443 3.811 83.220 1.00 9.69 284 GLN B CA 1
ATOM 7006 C C . GLN B 1 254 ? 4.698 2.889 84.402 1.00 9.39 284 GLN B C 1
ATOM 7007 O O . GLN B 1 254 ? 3.896 2.788 85.333 1.00 11.17 284 GLN B O 1
ATOM 7013 N N . ILE B 1 255 ? 5.819 2.190 84.384 1.00 9.38 285 ILE B N 1
ATOM 7014 C CA . ILE B 1 255 ? 6.085 1.152 85.375 1.00 9.77 285 ILE B CA 1
ATOM 7015 C C . ILE B 1 255 ? 6.586 1.746 86.684 1.00 9.47 285 ILE B C 1
ATOM 7016 O O . ILE B 1 255 ? 7.478 2.573 86.671 1.00 9.74 285 ILE B O 1
ATOM 7021 N N . SER B 1 256 ? 6.066 1.271 87.813 1.00 10.29 286 SER B N 1
ATOM 7022 C CA . SER B 1 256 ? 6.642 1.606 89.105 1.00 10.78 286 SER B CA 1
ATOM 7023 C C . SER B 1 256 ? 7.111 0.412 89.925 1.00 10.99 286 SER B C 1
ATOM 7024 O O . SER B 1 256 ? 8.070 0.510 90.675 1.00 12.82 286 SER B O 1
ATOM 7027 N N . ASN B 1 257 ? 6.460 -0.724 89.777 1.00 10.45 287 ASN B N 1
ATOM 7028 C CA . ASN B 1 257 ? 6.739 -1.895 90.641 1.00 9.58 287 ASN B CA 1
ATOM 7029 C C . ASN B 1 257 ? 7.655 -2.876 89.920 1.00 10.25 287 ASN B C 1
ATOM 7030 O O . ASN B 1 257 ? 7.254 -3.561 89.023 1.00 10.06 287 ASN B O 1
ATOM 7035 N N . LEU B 1 258 ? 8.924 -2.925 90.361 1.00 9.57 288 LEU B N 1
ATOM 7036 C CA . LEU B 1 258 ? 9.929 -3.693 89.766 1.00 9.80 288 LEU B CA 1
ATOM 7037 C C . LEU B 1 258 ? 10.133 -5.032 90.420 1.00 9.28 288 LEU B C 1
ATOM 7038 O O . LEU B 1 258 ? 10.998 -5.781 90.002 1.00 10.62 288 LEU B O 1
ATOM 7043 N N . ALA B 1 259 ? 9.325 -5.368 91.452 1.00 9.96 289 ALA B N 1
ATOM 7044 C CA . ALA B 1 259 ? 9.470 -6.678 92.083 1.00 10.71 289 ALA B CA 1
ATOM 7045 C C . ALA B 1 259 ? 9.438 -7.844 91.105 1.00 10.87 289 ALA B C 1
ATOM 7046 O O . ALA B 1 259 ? 10.185 -8.810 91.284 1.00 11.79 289 ALA B O 1
ATOM 7048 N N . PRO B 1 260 ? 8.615 -7.804 90.034 1.00 9.76 290 PRO B N 1
ATOM 7049 C CA . PRO B 1 260 ? 8.622 -8.918 89.069 1.00 10.85 290 PRO B CA 1
ATOM 7050 C C . PRO B 1 260 ? 9.952 -9.206 88.357 1.00 10.41 290 PRO B C 1
ATOM 7051 O O . PRO B 1 260 ? 10.133 -10.284 87.806 1.00 11.79 290 PRO B O 1
ATOM 7055 N N . LEU B 1 261 ? 10.882 -8.255 88.408 1.00 10.57 291 LEU B N 1
ATOM 7056 C CA . LEU B 1 261 ? 12.182 -8.416 87.805 1.00 10.49 291 LEU B CA 1
ATOM 7057 C C . LEU B 1 261 ? 13.202 -9.005 88.735 1.00 10.70 291 LEU B C 1
ATOM 7058 O O . LEU B 1 261 ? 14.303 -9.337 88.282 1.00 11.63 291 LEU B O 1
ATOM 7063 N N . SER B 1 262 ? 12.890 -9.122 90.022 1.00 10.64 292 SER B N 1
ATOM 7064 C CA . SER B 1 262 ? 13.929 -9.439 91.044 1.00 11.53 292 SER B CA 1
ATOM 7065 C C . SER B 1 262 ? 14.592 -10.760 90.890 1.00 11.53 292 SER B C 1
ATOM 7066 O O . SER B 1 262 ? 15.765 -10.914 91.298 1.00 13.47 292 SER B O 1
ATOM 7069 N N . GLY B 1 263 ? 13.894 -11.752 90.319 1.00 11.90 293 GLY B N 1
ATOM 7070 C CA . GLY B 1 263 ? 14.508 -13.054 90.059 1.00 12.15 293 GLY B CA 1
ATOM 7071 C C . GLY B 1 263 ? 15.081 -13.289 88.708 1.00 11.90 293 GLY B C 1
ATOM 7072 O O . GLY B 1 263 ? 15.521 -14.388 88.400 1.00 14.79 293 GLY B O 1
ATOM 7073 N N . LEU B 1 264 ? 15.141 -12.243 87.865 1.00 11.38 294 LEU B N 1
ATOM 7074 C CA . LEU B 1 264 ? 15.631 -12.396 86.504 1.00 11.07 294 LEU B CA 1
ATOM 7075 C C . LEU B 1 264 ? 17.121 -12.185 86.478 1.00 12.39 294 LEU B C 1
ATOM 7076 O O . LEU B 1 264 ? 17.666 -11.251 85.867 1.00 12.11 294 LEU B O 1
ATOM 7081 N N . THR B 1 265 ? 17.796 -13.104 87.113 1.00 12.63 295 THR B N 1
ATOM 7082 C CA . THR B 1 265 ? 19.207 -12.903 87.429 1.00 13.13 295 THR B CA 1
ATOM 7083 C C . THR B 1 265 ? 20.154 -13.163 86.267 1.00 12.83 295 THR B C 1
ATOM 7084 O O . THR B 1 265 ? 21.338 -12.910 86.400 1.00 13.88 295 THR B O 1
ATOM 7088 N N A LYS B 1 266 ? 19.646 -13.667 85.133 0.50 12.38 296 LYS B N 1
ATOM 7089 N N B LYS B 1 266 ? 19.643 -13.621 85.138 0.50 12.35 296 LYS B N 1
ATOM 7090 C CA A LYS B 1 266 ? 20.448 -13.722 83.888 0.50 12.45 296 LYS B CA 1
ATOM 7091 C CA B LYS B 1 266 ? 20.448 -13.708 83.921 0.50 12.40 296 LYS B CA 1
ATOM 7092 C C A LYS B 1 266 ? 20.548 -12.336 83.196 0.50 12.05 296 LYS B C 1
ATOM 7093 C C B LYS B 1 266 ? 20.457 -12.391 83.133 0.50 11.94 296 LYS B C 1
ATOM 7094 O O A LYS B 1 266 ? 21.354 -12.153 82.308 0.50 12.04 296 LYS B O 1
ATOM 7095 O O B LYS B 1 266 ? 21.092 -12.313 82.093 0.50 11.99 296 LYS B O 1
ATOM 7106 N N . LEU B 1 267 ? 19.766 -11.359 83.639 1.00 11.66 297 LEU B N 1
ATOM 7107 C CA . LEU B 1 267 ? 19.792 -10.030 82.960 1.00 11.49 297 LEU B CA 1
ATOM 7108 C C . LEU B 1 267 ? 21.168 -9.426 82.985 1.00 11.28 297 LEU B C 1
ATOM 7109 O O . LEU B 1 267 ? 21.764 -9.303 84.033 1.00 10.88 297 LEU B O 1
ATOM 7114 N N . THR B 1 268 ? 21.654 -9.094 81.813 1.00 11.19 298 THR B N 1
ATOM 7115 C CA . THR B 1 268 ? 22.887 -8.276 81.689 1.00 11.81 298 THR B CA 1
ATOM 7116 C C . THR B 1 268 ? 22.636 -6.889 81.224 1.00 11.10 298 THR B C 1
ATOM 7117 O O . THR B 1 268 ? 23.476 -6.015 81.432 1.00 10.99 298 THR B O 1
ATOM 7121 N N . GLU B 1 269 ? 21.516 -6.635 80.567 1.00 10.37 299 GLU B N 1
ATOM 7122 C CA . GLU B 1 269 ? 21.131 -5.301 80.131 1.00 10.76 299 GLU B CA 1
ATOM 7123 C C . GLU B 1 269 ? 19.693 -5.058 80.474 1.00 10.51 299 GLU B C 1
ATOM 7124 O O . GLU B 1 269 ? 18.827 -5.875 80.139 1.00 10.84 299 GLU B O 1
ATOM 7130 N N . LEU B 1 270 ? 19.426 -3.976 81.177 1.00 9.28 300 LEU B N 1
ATOM 7131 C CA . LEU B 1 270 ? 18.140 -3.622 81.644 1.00 8.96 300 LEU B CA 1
ATOM 7132 C C . LEU B 1 270 ? 17.895 -2.168 81.421 1.00 8.65 300 LEU B C 1
ATOM 7133 O O . LEU B 1 270 ? 18.549 -1.334 82.053 1.00 7.89 300 LEU B O 1
ATOM 7138 N N A LYS B 1 271 ? 16.919 -1.849 80.618 0.70 8.28 301 LYS B N 1
ATOM 7139 N N B LYS B 1 271 ? 16.985 -1.843 80.490 0.30 8.52 301 LYS B N 1
ATOM 7140 C CA A LYS B 1 271 ? 16.637 -0.500 80.208 0.70 9.23 301 LYS B CA 1
ATOM 7141 C CA B LYS B 1 271 ? 16.598 -0.463 80.180 0.30 8.92 301 LYS B CA 1
ATOM 7142 C C A LYS B 1 271 ? 15.245 -0.113 80.705 0.70 9.31 301 LYS B C 1
ATOM 7143 C C B LYS B 1 271 ? 15.246 -0.191 80.826 0.30 8.94 301 LYS B C 1
ATOM 7144 O O A LYS B 1 271 ? 14.245 -0.638 80.217 0.70 8.89 301 LYS B O 1
ATOM 7145 O O B LYS B 1 271 ? 14.279 -0.901 80.578 0.30 8.69 301 LYS B O 1
ATOM 7156 N N . LEU B 1 272 ? 15.198 0.819 81.671 1.00 8.98 302 LEU B N 1
ATOM 7157 C CA . LEU B 1 272 ? 13.990 1.213 82.374 1.00 8.69 302 LEU B CA 1
ATOM 7158 C C . LEU B 1 272 ? 13.756 2.725 82.355 1.00 8.52 302 LEU B C 1
ATOM 7159 O O . LEU B 1 272 ? 12.984 3.243 83.170 1.00 8.18 302 LEU B O 1
ATOM 7164 N N . GLY B 1 273 ? 14.434 3.413 81.435 1.00 8.59 303 GLY B N 1
ATOM 7165 C CA . GLY B 1 273 ? 14.276 4.849 81.317 1.00 9.07 303 GLY B CA 1
ATOM 7166 C C . GLY B 1 273 ? 12.830 5.246 81.075 1.00 9.33 303 GLY B C 1
ATOM 7167 O O . GLY B 1 273 ? 12.105 4.533 80.401 1.00 11.04 303 GLY B O 1
ATOM 7168 N N . ALA B 1 274 ? 12.425 6.394 81.609 1.00 9.67 304 ALA B N 1
ATOM 7169 C CA . ALA B 1 274 ? 11.128 6.978 81.364 1.00 8.61 304 ALA B CA 1
ATOM 7170 C C . ALA B 1 274 ? 10.018 6.036 81.816 1.00 9.47 304 ALA B C 1
ATOM 7171 O O . ALA B 1 274 ? 9.246 5.516 81.018 1.00 9.59 304 ALA B O 1
ATOM 7173 N N . ASN B 1 275 ? 9.970 5.836 83.112 1.00 9.21 305 ASN B N 1
ATOM 7174 C CA . ASN B 1 275 ? 8.931 5.099 83.795 1.00 8.95 305 ASN B CA 1
ATOM 7175 C C . ASN B 1 275 ? 8.499 5.901 85.040 1.00 9.75 305 ASN B C 1
ATOM 7176 O O . ASN B 1 275 ? 8.651 7.132 85.043 1.00 10.49 305 ASN B O 1
ATOM 7181 N N . GLN B 1 276 ? 7.948 5.222 86.050 1.00 9.72 306 GLN B N 1
ATOM 7182 C CA . GLN B 1 276 ? 7.489 5.863 87.280 1.00 10.15 306 GLN B CA 1
ATOM 7183 C C . GLN B 1 276 ? 8.171 5.228 88.495 1.00 9.99 306 GLN B C 1
ATOM 7184 O O . GLN B 1 276 ? 7.536 4.972 89.528 1.00 10.94 306 GLN B O 1
ATOM 7190 N N . ILE B 1 277 ? 9.460 4.982 88.378 1.00 10.13 307 ILE B N 1
ATOM 7191 C CA . ILE B 1 277 ? 10.181 4.192 89.393 1.00 9.90 307 ILE B CA 1
ATOM 7192 C C . ILE B 1 277 ? 10.708 5.081 90.465 1.00 9.99 307 ILE B C 1
ATOM 7193 O O . ILE B 1 277 ? 11.416 6.016 90.166 1.00 10.01 307 ILE B O 1
ATOM 7198 N N . SER B 1 278 ? 10.420 4.743 91.720 1.00 10.93 308 SER B N 1
ATOM 7199 C CA . SER B 1 278 ? 11.035 5.394 92.852 1.00 10.95 308 SER B CA 1
ATOM 7200 C C . SER B 1 278 ? 11.791 4.441 93.731 1.00 11.58 308 SER B C 1
ATOM 7201 O O . SER B 1 278 ? 12.545 4.899 94.599 1.00 13.51 308 SER B O 1
ATOM 7204 N N . ASN B 1 279 ? 11.636 3.124 93.523 1.00 11.23 309 ASN B N 1
ATOM 7205 C CA . ASN B 1 279 ? 12.237 2.106 94.375 1.00 11.19 309 ASN B CA 1
ATOM 7206 C C . ASN B 1 279 ? 12.909 1.055 93.514 1.00 10.96 309 ASN B C 1
ATOM 7207 O O . ASN B 1 279 ? 12.267 0.320 92.808 1.00 10.97 309 ASN B O 1
ATOM 7212 N N . ILE B 1 280 ? 14.245 1.007 93.592 1.00 10.55 310 ILE B N 1
ATOM 7213 C CA . ILE B 1 280 ? 15.032 0.038 92.834 1.00 9.83 310 ILE B CA 1
ATOM 7214 C C . ILE B 1 280 ? 15.606 -1.051 93.660 1.00 10.12 310 ILE B C 1
ATOM 7215 O O . ILE B 1 280 ? 16.414 -1.780 93.203 1.00 10.30 310 ILE B O 1
ATOM 7220 N N A SER B 1 281 ? 15.100 -1.197 94.889 0.50 10.79 311 SER B N 1
ATOM 7221 N N B SER B 1 281 ? 15.105 -1.210 94.896 0.50 10.83 311 SER B N 1
ATOM 7222 C CA A SER B 1 281 ? 15.506 -2.311 95.745 0.50 11.12 311 SER B CA 1
ATOM 7223 C CA B SER B 1 281 ? 15.550 -2.335 95.738 0.50 11.16 311 SER B CA 1
ATOM 7224 C C A SER B 1 281 ? 15.344 -3.667 95.059 0.50 11.04 311 SER B C 1
ATOM 7225 C C B SER B 1 281 ? 15.334 -3.698 95.075 0.50 11.07 311 SER B C 1
ATOM 7226 O O A SER B 1 281 ? 16.177 -4.508 95.213 0.50 11.94 311 SER B O 1
ATOM 7227 O O B SER B 1 281 ? 16.121 -4.591 95.275 0.50 11.94 311 SER B O 1
ATOM 7232 N N . PRO B 1 282 ? 14.265 -3.890 94.269 1.00 10.77 312 PRO B N 1
ATOM 7233 C CA . PRO B 1 282 ? 14.120 -5.172 93.566 1.00 11.13 312 PRO B CA 1
ATOM 7234 C C . PRO B 1 282 ? 15.227 -5.501 92.567 1.00 11.06 312 PRO B C 1
ATOM 7235 O O . PRO B 1 282 ? 15.303 -6.621 92.103 1.00 12.57 312 PRO B O 1
ATOM 7239 N N . LEU B 1 283 ? 16.055 -4.505 92.207 1.00 10.68 313 LEU B N 1
ATOM 7240 C CA . LEU B 1 283 ? 17.139 -4.728 91.259 1.00 11.08 313 LEU B CA 1
ATOM 7241 C C . LEU B 1 283 ? 18.437 -5.183 91.891 1.00 11.25 313 LEU B C 1
ATOM 7242 O O . LEU B 1 283 ? 19.371 -5.557 91.178 1.00 12.04 313 LEU B O 1
ATOM 7247 N N . ALA B 1 284 ? 18.498 -5.146 93.215 1.00 11.67 314 ALA B N 1
ATOM 7248 C CA . ALA B 1 284 ? 19.785 -5.325 93.931 1.00 12.64 314 ALA B CA 1
ATOM 7249 C C . ALA B 1 284 ? 20.434 -6.680 93.692 1.00 12.84 314 ALA B C 1
ATOM 7250 O O . ALA B 1 284 ? 21.696 -6.800 93.788 1.00 14.05 314 ALA B O 1
ATOM 7252 N N . GLY B 1 285 ? 19.642 -7.699 93.382 1.00 12.47 315 GLY B N 1
ATOM 7253 C CA . GLY B 1 285 ? 20.154 -9.005 93.103 1.00 12.61 315 GLY B CA 1
ATOM 7254 C C . GLY B 1 285 ? 20.556 -9.324 91.674 1.00 12.34 315 GLY B C 1
ATOM 7255 O O . GLY B 1 285 ? 21.013 -10.427 91.380 1.00 14.08 315 GLY B O 1
ATOM 7256 N N . LEU B 1 286 ? 20.423 -8.328 90.762 1.00 11.93 316 LEU B N 1
ATOM 7257 C CA . LEU B 1 286 ? 20.680 -8.520 89.360 1.00 11.36 316 LEU B CA 1
ATOM 7258 C C . LEU B 1 286 ? 22.124 -8.234 89.050 1.00 12.04 316 LEU B C 1
ATOM 7259 O O . LEU B 1 286 ? 22.482 -7.364 88.278 1.00 10.83 316 LEU B O 1
ATOM 7264 N N . THR B 1 287 ? 22.983 -9.059 89.638 1.00 11.83 317 THR B N 1
ATOM 7265 C CA . THR B 1 287 ? 24.399 -8.704 89.708 1.00 13.62 317 THR B CA 1
ATOM 7266 C C . THR B 1 287 ? 25.159 -8.957 88.425 1.00 12.42 317 THR B C 1
ATOM 7267 O O . THR B 1 287 ? 26.279 -8.534 88.304 1.00 13.01 317 THR B O 1
ATOM 7271 N N . ALA B 1 288 ? 24.536 -9.589 87.421 1.00 11.55 318 ALA B N 1
ATOM 7272 C CA . ALA B 1 288 ? 25.152 -9.713 86.103 1.00 11.20 318 ALA B CA 1
ATOM 7273 C C . ALA B 1 288 ? 24.958 -8.462 85.226 1.00 11.19 318 ALA B C 1
ATOM 7274 O O . ALA B 1 288 ? 25.481 -8.400 84.130 1.00 12.52 318 ALA B O 1
ATOM 7276 N N . LEU B 1 289 ? 24.228 -7.444 85.740 1.00 11.16 319 LEU B N 1
ATOM 7277 C CA . LEU B 1 289 ? 23.978 -6.282 84.914 1.00 10.74 319 LEU B CA 1
ATOM 7278 C C . LEU B 1 289 ? 25.249 -5.569 84.549 1.00 10.88 319 LEU B C 1
ATOM 7279 O O . LEU B 1 289 ? 26.064 -5.255 85.442 1.00 9.99 319 LEU B O 1
ATOM 7284 N N . THR B 1 290 ? 25.400 -5.266 83.283 1.00 10.49 320 THR B N 1
ATOM 7285 C CA . THR B 1 290 ? 26.491 -4.400 82.802 1.00 10.86 320 THR B CA 1
ATOM 7286 C C . THR B 1 290 ? 25.968 -3.061 82.285 1.00 10.08 320 THR B C 1
ATOM 7287 O O . THR B 1 290 ? 26.720 -2.091 82.209 1.00 9.76 320 THR B O 1
ATOM 7291 N N . ASN B 1 291 ? 24.694 -2.972 81.963 1.00 9.71 321 ASN B N 1
ATOM 7292 C CA . ASN B 1 291 ? 24.070 -1.757 81.378 1.00 9.03 321 ASN B CA 1
ATOM 7293 C C . ASN B 1 291 ? 22.743 -1.599 82.025 1.00 9.63 321 ASN B C 1
ATOM 7294 O O . ASN B 1 291 ? 21.910 -2.498 81.933 1.00 10.37 321 ASN B O 1
ATOM 7299 N N . LEU B 1 292 ? 22.549 -0.527 82.757 1.00 7.86 322 LEU B N 1
ATOM 7300 C CA . LEU B 1 292 ? 21.327 -0.230 83.430 1.00 8.38 322 LEU B CA 1
ATOM 7301 C C . LEU B 1 292 ? 20.897 1.178 83.141 1.00 8.15 322 LEU B C 1
ATOM 7302 O O . LEU B 1 292 ? 21.678 2.146 83.368 1.00 8.56 322 LEU B O 1
ATOM 7307 N N A GLU B 1 293 ? 19.676 1.355 82.678 0.50 8.07 323 GLU B N 1
ATOM 7308 N N B GLU B 1 293 ? 19.671 1.354 82.685 0.50 8.15 323 GLU B N 1
ATOM 7309 C CA A GLU B 1 293 ? 19.154 2.683 82.384 0.50 8.65 323 GLU B CA 1
ATOM 7310 C CA B GLU B 1 293 ? 19.140 2.684 82.399 0.50 8.77 323 GLU B CA 1
ATOM 7311 C C A GLU B 1 293 ? 17.955 2.973 83.248 0.50 8.79 323 GLU B C 1
ATOM 7312 C C B GLU B 1 293 ? 17.952 2.973 83.256 0.50 8.86 323 GLU B C 1
ATOM 7313 O O A GLU B 1 293 ? 16.996 2.227 83.265 0.50 8.88 323 GLU B O 1
ATOM 7314 O O B GLU B 1 293 ? 16.991 2.229 83.275 0.50 8.96 323 GLU B O 1
ATOM 7325 N N . LEU B 1 294 ? 18.057 4.036 84.023 1.00 8.63 324 LEU B N 1
ATOM 7326 C CA . LEU B 1 294 ? 17.013 4.443 84.983 1.00 8.47 324 LEU B CA 1
ATOM 7327 C C . LEU B 1 294 ? 16.706 5.938 84.875 1.00 8.84 324 LEU B C 1
ATOM 7328 O O . LEU B 1 294 ? 16.115 6.523 85.792 1.00 8.92 324 LEU B O 1
ATOM 7333 N N . ASN B 1 295 ? 17.091 6.534 83.781 1.00 8.65 325 ASN B N 1
ATOM 7334 C CA . ASN B 1 295 ? 16.756 7.928 83.517 1.00 9.21 325 ASN B CA 1
ATOM 7335 C C . ASN B 1 295 ? 15.254 8.167 83.515 1.00 9.36 325 ASN B C 1
ATOM 7336 O O . ASN B 1 295 ? 14.469 7.252 83.297 1.00 9.39 325 ASN B O 1
ATOM 7341 N N A GLU B 1 296 ? 14.863 9.406 83.799 0.50 9.38 326 GLU B N 1
ATOM 7342 N N B GLU B 1 296 ? 14.859 9.415 83.755 0.50 9.42 326 GLU B N 1
ATOM 7343 C CA A GLU B 1 296 ? 13.485 9.881 83.636 0.50 9.11 326 GLU B CA 1
ATOM 7344 C CA B GLU B 1 296 ? 13.471 9.853 83.618 0.50 9.18 326 GLU B CA 1
ATOM 7345 C C A GLU B 1 296 ? 12.523 9.081 84.507 0.50 9.22 326 GLU B C 1
ATOM 7346 C C B GLU B 1 296 ? 12.566 8.997 84.503 0.50 9.19 326 GLU B C 1
ATOM 7347 O O A GLU B 1 296 ? 11.471 8.620 84.065 0.50 9.78 326 GLU B O 1
ATOM 7348 O O B GLU B 1 296 ? 11.645 8.385 84.059 0.50 9.75 326 GLU B O 1
ATOM 7359 N N . ASN B 1 297 ? 12.888 8.961 85.778 1.00 8.88 327 ASN B N 1
ATOM 7360 C CA . ASN B 1 297 ? 12.113 8.296 86.772 1.00 8.73 327 ASN B CA 1
ATOM 7361 C C . ASN B 1 297 ? 11.927 9.205 87.995 1.00 10.10 327 ASN B C 1
ATOM 7362 O O . ASN B 1 297 ? 12.042 10.392 87.873 1.00 8.83 327 ASN B O 1
ATOM 7367 N N . GLN B 1 298 ? 11.581 8.620 89.148 1.00 10.38 328 GLN B N 1
ATOM 7368 C CA . GLN B 1 298 ? 11.315 9.341 90.366 1.00 10.33 328 GLN B CA 1
ATOM 7369 C C . GLN B 1 298 ? 12.314 8.937 91.436 1.00 10.62 328 GLN B C 1
ATOM 7370 O O . GLN B 1 298 ? 11.968 8.876 92.614 1.00 11.79 328 GLN B O 1
ATOM 7376 N N . LEU B 1 299 ? 13.557 8.723 91.048 1.00 9.91 329 LEU B N 1
ATOM 7377 C CA . LEU B 1 299 ? 14.528 8.241 91.970 1.00 10.69 329 LEU B CA 1
ATOM 7378 C C . LEU B 1 299 ? 15.119 9.299 92.871 1.00 11.58 329 LEU B C 1
ATOM 7379 O O . LEU B 1 299 ? 15.442 10.356 92.451 1.00 11.17 329 LEU B O 1
ATOM 7384 N N A GLU B 1 300 ? 15.316 8.912 94.112 0.50 12.25 330 GLU B N 1
ATOM 7385 N N B GLU B 1 300 ? 15.242 8.950 94.147 0.50 12.30 330 GLU B N 1
ATOM 7386 C CA A GLU B 1 300 ? 16.083 9.689 95.073 0.50 13.27 330 GLU B CA 1
ATOM 7387 C CA B GLU B 1 300 ? 16.017 9.734 95.124 0.50 13.29 330 GLU B CA 1
ATOM 7388 C C A GLU B 1 300 ? 17.143 8.764 95.643 0.50 13.41 330 GLU B C 1
ATOM 7389 C C B GLU B 1 300 ? 17.117 8.802 95.695 0.50 13.45 330 GLU B C 1
ATOM 7390 O O A GLU B 1 300 ? 18.338 9.042 95.535 0.50 13.86 330 GLU B O 1
ATOM 7391 O O B GLU B 1 300 ? 18.294 9.128 95.652 0.50 13.99 330 GLU B O 1
ATOM 7402 N N . ASP B 1 301 ? 16.712 7.639 96.199 1.00 14.19 331 ASP B N 1
ATOM 7403 C CA . ASP B 1 301 ? 17.627 6.676 96.806 1.00 14.61 331 ASP B CA 1
ATOM 7404 C C . ASP B 1 301 ? 18.092 5.669 95.785 1.00 14.52 331 ASP B C 1
ATOM 7405 O O . ASP B 1 301 ? 17.330 4.788 95.385 1.00 15.23 331 ASP B O 1
ATOM 7410 N N . ILE B 1 302 ? 19.333 5.795 95.349 1.00 13.10 332 ILE B N 1
ATOM 7411 C CA . ILE B 1 302 ? 19.932 4.851 94.410 1.00 12.18 332 ILE B CA 1
ATOM 7412 C C . ILE B 1 302 ? 20.912 3.869 95.069 1.00 11.82 332 ILE B C 1
ATOM 7413 O O . ILE B 1 302 ? 21.641 3.220 94.401 1.00 13.03 332 ILE B O 1
ATOM 7418 N N A SER B 1 303 ? 20.842 3.733 96.395 0.50 11.54 333 SER B N 1
ATOM 7419 N N B SER B 1 303 ? 20.835 3.761 96.404 0.50 12.35 333 SER B N 1
ATOM 7420 C CA A SER B 1 303 ? 21.739 2.805 97.088 0.50 11.35 333 SER B CA 1
ATOM 7421 C CA B SER B 1 303 ? 21.665 2.820 97.159 0.50 12.90 333 SER B CA 1
ATOM 7422 C C A SER B 1 303 ? 21.729 1.368 96.571 0.50 11.53 333 SER B C 1
ATOM 7423 C C B SER B 1 303 ? 21.721 1.397 96.584 0.50 12.31 333 SER B C 1
ATOM 7424 O O A SER B 1 303 ? 22.781 0.717 96.612 0.50 12.28 333 SER B O 1
ATOM 7425 O O B SER B 1 303 ? 22.799 0.790 96.606 0.50 13.09 333 SER B O 1
ATOM 7430 N N . PRO B 1 304 ? 20.602 0.826 96.074 1.00 12.53 334 PRO B N 1
ATOM 7431 C CA . PRO B 1 304 ? 20.676 -0.561 95.504 1.00 12.56 334 PRO B CA 1
ATOM 7432 C C . PRO B 1 304 ? 21.654 -0.759 94.360 1.00 12.94 334 PRO B C 1
ATOM 7433 O O . PRO B 1 304 ? 22.112 -1.904 94.116 1.00 14.34 334 PRO B O 1
ATOM 7437 N N A ILE B 1 305 ? 22.018 0.321 93.674 0.50 12.52 335 ILE B N 1
ATOM 7438 N N B ILE B 1 305 ? 22.042 0.293 93.676 0.50 12.41 335 ILE B N 1
ATOM 7439 C CA A ILE B 1 305 ? 22.994 0.210 92.575 0.50 13.02 335 ILE B CA 1
ATOM 7440 C CA B ILE B 1 305 ? 23.007 0.078 92.572 0.50 12.71 335 ILE B CA 1
ATOM 7441 C C A ILE B 1 305 ? 24.369 -0.233 93.075 0.50 13.07 335 ILE B C 1
ATOM 7442 C C B ILE B 1 305 ? 24.375 -0.372 93.092 0.50 13.14 335 ILE B C 1
ATOM 7443 O O A ILE B 1 305 ? 25.137 -0.809 92.322 0.50 13.14 335 ILE B O 1
ATOM 7444 O O B ILE B 1 305 ? 25.133 -0.942 92.356 0.50 13.06 335 ILE B O 1
ATOM 7453 N N A SER B 1 306 ? 24.667 -0.015 94.330 0.50 13.15 336 SER B N 1
ATOM 7454 N N B SER B 1 306 ? 24.683 -0.111 94.350 0.50 13.50 336 SER B N 1
ATOM 7455 C CA A SER B 1 306 ? 26.017 -0.365 94.826 0.50 13.14 336 SER B CA 1
ATOM 7456 C CA B SER B 1 306 ? 26.049 -0.483 94.870 0.50 13.81 336 SER B CA 1
ATOM 7457 C C A SER B 1 306 ? 26.373 -1.845 94.634 0.50 12.71 336 SER B C 1
ATOM 7458 C C B SER B 1 306 ? 26.270 -1.965 94.814 0.50 13.56 336 SER B C 1
ATOM 7459 O O A SER B 1 306 ? 27.531 -2.163 94.423 0.50 11.07 336 SER B O 1
ATOM 7460 O O B SER B 1 306 ? 27.402 -2.438 94.900 0.50 12.71 336 SER B O 1
ATOM 7465 N N A ASN B 1 307 ? 25.379 -2.748 94.678 0.50 12.59 337 ASN B N 1
ATOM 7466 N N B ASN B 1 307 ? 25.193 -2.711 94.664 0.50 13.32 337 ASN B N 1
ATOM 7467 C CA A ASN B 1 307 ? 25.666 -4.189 94.535 0.50 13.07 337 ASN B CA 1
ATOM 7468 C CA B ASN B 1 307 ? 25.269 -4.139 94.580 0.50 13.52 337 ASN B CA 1
ATOM 7469 C C A ASN B 1 307 ? 25.869 -4.630 93.079 0.50 12.31 337 ASN B C 1
ATOM 7470 C C B ASN B 1 307 ? 25.688 -4.636 93.139 0.50 12.77 337 ASN B C 1
ATOM 7471 O O A ASN B 1 307 ? 26.299 -5.784 92.801 0.50 13.14 337 ASN B O 1
ATOM 7472 O O B ASN B 1 307 ? 26.083 -5.787 92.958 0.50 13.67 337 ASN B O 1
ATOM 7481 N N . LEU B 1 308 ? 25.561 -3.729 92.140 1.00 12.12 338 LEU B N 1
ATOM 7482 C CA . LEU B 1 308 ? 25.626 -4.077 90.719 1.00 11.26 338 LEU B CA 1
ATOM 7483 C C . LEU B 1 308 ? 27.007 -3.799 90.234 1.00 11.29 338 LEU B C 1
ATOM 7484 O O . LEU B 1 308 ? 27.255 -2.916 89.393 1.00 11.51 338 LEU B O 1
ATOM 7489 N N A LYS B 1 309 ? 27.942 -4.605 90.686 0.33 10.52 339 LYS B N 1
ATOM 7490 N N B LYS B 1 309 ? 27.940 -4.640 90.747 0.33 11.29 339 LYS B N 1
ATOM 7491 N N C LYS B 1 309 ? 27.945 -4.541 90.798 0.33 11.23 339 LYS B N 1
ATOM 7492 C CA A LYS B 1 309 ? 29.360 -4.241 90.578 0.33 10.21 339 LYS B CA 1
ATOM 7493 C CA B LYS B 1 309 ? 29.411 -4.430 90.613 0.33 11.53 339 LYS B CA 1
ATOM 7494 C CA C LYS B 1 309 ? 29.354 -4.184 90.709 0.33 11.51 339 LYS B CA 1
ATOM 7495 C C A LYS B 1 309 ? 29.969 -4.552 89.189 0.33 10.41 339 LYS B C 1
ATOM 7496 C C B LYS B 1 309 ? 29.904 -4.368 89.212 0.33 11.56 339 LYS B C 1
ATOM 7497 C C C LYS B 1 309 ? 29.938 -4.402 89.291 0.33 11.20 339 LYS B C 1
ATOM 7498 O O A LYS B 1 309 ? 31.140 -4.242 88.921 0.33 9.82 339 LYS B O 1
ATOM 7499 O O B LYS B 1 309 ? 30.938 -3.789 88.958 0.33 10.67 339 LYS B O 1
ATOM 7500 O O C LYS B 1 309 ? 31.042 -3.971 89.004 0.33 10.61 339 LYS B O 1
ATOM 7516 N N A ASN B 1 310 ? 29.163 -5.054 88.407 0.50 10.74 340 ASN B N 1
ATOM 7517 N N B ASN B 1 310 ? 29.155 -5.119 88.296 0.50 10.18 340 ASN B N 1
ATOM 7518 C CA A ASN B 1 310 ? 29.590 -5.258 87.030 0.50 10.86 340 ASN B CA 1
ATOM 7519 C CA B ASN B 1 310 ? 29.572 -5.304 86.937 0.50 10.73 340 ASN B CA 1
ATOM 7520 C C A ASN B 1 310 ? 29.152 -4.144 86.034 0.50 9.75 340 ASN B C 1
ATOM 7521 C C B ASN B 1 310 ? 29.149 -4.151 85.995 0.50 9.62 340 ASN B C 1
ATOM 7522 O O A ASN B 1 310 ? 29.423 -4.232 84.863 0.50 10.58 340 ASN B O 1
ATOM 7523 O O B ASN B 1 310 ? 29.426 -4.202 84.817 0.50 10.53 340 ASN B O 1
ATOM 7532 N N . LEU B 1 311 ? 28.496 -3.112 86.530 1.00 9.55 341 LEU B N 1
ATOM 7533 C CA . LEU B 1 311 ? 27.997 -2.056 85.673 1.00 10.02 341 LEU B CA 1
ATOM 7534 C C . LEU B 1 311 ? 29.101 -1.308 84.962 1.00 9.82 341 LEU B C 1
ATOM 7535 O O . LEU B 1 311 ? 30.063 -0.840 85.582 1.00 9.49 341 LEU B O 1
ATOM 7540 N N A THR B 1 312 ? 28.999 -1.213 83.646 0.50 9.33 342 THR B N 1
ATOM 7541 N N B THR B 1 312 ? 28.912 -1.162 83.679 0.50 10.55 342 THR B N 1
ATOM 7542 C CA A THR B 1 312 ? 29.842 -0.276 82.877 0.50 8.96 342 THR B CA 1
ATOM 7543 C CA B THR B 1 312 ? 29.795 -0.457 82.801 0.50 11.03 342 THR B CA 1
ATOM 7544 C C A THR B 1 312 ? 29.105 0.946 82.400 0.50 8.98 342 THR B C 1
ATOM 7545 C C B THR B 1 312 ? 29.128 0.850 82.257 0.50 10.28 342 THR B C 1
ATOM 7546 O O A THR B 1 312 ? 29.691 2.014 82.315 0.50 8.17 342 THR B O 1
ATOM 7547 O O B THR B 1 312 ? 29.800 1.839 81.986 0.50 9.25 342 THR B O 1
ATOM 7554 N N . TYR B 1 313 ? 27.813 0.808 82.057 1.00 9.12 343 TYR B N 1
ATOM 7555 C CA . TYR B 1 313 ? 27.025 1.952 81.610 1.00 9.73 343 TYR B CA 1
ATOM 7556 C C . TYR B 1 313 ? 25.871 2.146 82.572 1.00 9.37 343 TYR B C 1
ATOM 7557 O O . TYR B 1 313 ? 25.199 1.158 82.946 1.00 8.44 343 TYR B O 1
ATOM 7566 N N . LEU B 1 314 ? 25.614 3.375 82.960 1.00 9.24 344 LEU B N 1
ATOM 7567 C CA . LEU B 1 314 ? 24.552 3.698 83.896 1.00 8.48 344 LEU B CA 1
ATOM 7568 C C . LEU B 1 314 ? 23.952 5.036 83.570 1.00 8.98 344 LEU B C 1
ATOM 7569 O O . LEU B 1 314 ? 24.682 6.033 83.504 1.00 9.23 344 LEU B O 1
ATOM 7574 N N . THR B 1 315 ? 22.648 5.098 83.363 1.00 8.75 345 THR B N 1
ATOM 7575 C CA . THR B 1 315 ? 21.941 6.362 83.224 1.00 8.76 345 THR B CA 1
ATOM 7576 C C . THR B 1 315 ? 20.973 6.616 84.335 1.00 9.03 345 THR B C 1
ATOM 7577 O O . THR B 1 315 ? 20.249 5.729 84.783 1.00 8.86 345 THR B O 1
ATOM 7581 N N . LEU B 1 316 ? 20.957 7.861 84.759 1.00 9.53 346 LEU B N 1
ATOM 7582 C CA . LEU B 1 316 ? 20.165 8.330 85.908 1.00 9.28 346 LEU B CA 1
ATOM 7583 C C . LEU B 1 316 ? 19.658 9.736 85.668 1.00 8.90 346 LEU B C 1
ATOM 7584 O O . LEU B 1 316 ? 19.154 10.352 86.592 1.00 9.17 346 LEU B O 1
ATOM 7589 N N . TYR B 1 317 ? 19.835 10.260 84.479 1.00 9.02 347 TYR B N 1
ATOM 7590 C CA . TYR B 1 317 ? 19.425 11.617 84.177 1.00 9.34 347 TYR B CA 1
ATOM 7591 C C . TYR B 1 317 ? 17.927 11.793 84.371 1.00 9.27 347 TYR B C 1
ATOM 7592 O O . TYR B 1 317 ? 17.165 10.847 84.175 1.00 9.66 347 TYR B O 1
ATOM 7601 N N A PHE B 1 318 ? 17.534 12.986 84.785 0.50 9.62 348 PHE B N 1
ATOM 7602 N N B PHE B 1 318 ? 17.514 12.985 84.766 0.50 9.63 348 PHE B N 1
ATOM 7603 C CA A PHE B 1 318 ? 16.171 13.348 85.003 0.50 9.48 348 PHE B CA 1
ATOM 7604 C CA B PHE B 1 318 ? 16.125 13.307 85.081 0.50 9.55 348 PHE B CA 1
ATOM 7605 C C A PHE B 1 318 ? 15.521 12.469 86.135 0.50 9.76 348 PHE B C 1
ATOM 7606 C C B PHE B 1 318 ? 15.545 12.414 86.178 0.50 9.80 348 PHE B C 1
ATOM 7607 O O A PHE B 1 318 ? 14.542 11.745 85.905 0.50 9.47 348 PHE B O 1
ATOM 7608 O O B PHE B 1 318 ? 14.612 11.615 85.963 0.50 9.44 348 PHE B O 1
ATOM 7623 N N . ASN B 1 319 ? 16.106 12.552 87.359 1.00 9.16 349 ASN B N 1
ATOM 7624 C CA . ASN B 1 319 ? 15.543 12.002 88.536 1.00 9.49 349 ASN B CA 1
ATOM 7625 C C . ASN B 1 319 ? 15.569 13.093 89.614 1.00 11.13 349 ASN B C 1
ATOM 7626 O O . ASN B 1 319 ? 15.645 14.277 89.274 1.00 12.47 349 ASN B O 1
ATOM 7631 N N A ASN B 1 320 ? 15.481 12.726 90.859 0.50 11.02 350 ASN B N 1
ATOM 7632 N N B ASN B 1 320 ? 15.432 12.666 90.883 0.50 10.38 350 ASN B N 1
ATOM 7633 C CA A ASN B 1 320 ? 15.625 13.697 91.934 0.50 12.01 350 ASN B CA 1
ATOM 7634 C CA B ASN B 1 320 ? 15.468 13.550 92.054 0.50 10.90 350 ASN B CA 1
ATOM 7635 C C A ASN B 1 320 ? 16.621 13.172 92.957 0.50 11.12 350 ASN B C 1
ATOM 7636 C C B ASN B 1 320 ? 16.642 13.211 92.997 0.50 10.42 350 ASN B C 1
ATOM 7637 O O A ASN B 1 320 ? 16.370 13.109 94.168 0.50 11.95 350 ASN B O 1
ATOM 7638 O O B ASN B 1 320 ? 16.528 13.362 94.221 0.50 10.92 350 ASN B O 1
ATOM 7647 N N . ILE B 1 321 ? 17.783 12.819 92.417 1.00 10.40 351 ILE B N 1
ATOM 7648 C CA . ILE B 1 321 ? 18.879 12.302 93.181 1.00 10.68 351 ILE B CA 1
ATOM 7649 C C . ILE B 1 321 ? 19.747 13.440 93.728 1.00 11.33 351 ILE B C 1
ATOM 7650 O O . ILE B 1 321 ? 20.213 14.290 92.974 1.00 11.55 351 ILE B O 1
ATOM 7655 N N A SER B 1 322 ? 19.984 13.432 95.021 0.50 11.68 352 SER B N 1
ATOM 7656 N N B SER B 1 322 ? 19.950 13.417 95.037 0.50 11.40 352 SER B N 1
ATOM 7657 C CA A SER B 1 322 ? 20.956 14.345 95.584 0.50 11.97 352 SER B CA 1
ATOM 7658 C CA B SER B 1 322 ? 20.891 14.293 95.691 0.50 11.65 352 SER B CA 1
ATOM 7659 C C A SER B 1 322 ? 22.230 13.648 96.079 0.50 12.41 352 SER B C 1
ATOM 7660 C C B SER B 1 322 ? 22.234 13.579 95.925 0.50 12.16 352 SER B C 1
ATOM 7661 O O A SER B 1 322 ? 23.255 14.313 96.208 0.50 12.74 352 SER B O 1
ATOM 7662 O O B SER B 1 322 ? 23.312 14.166 95.693 0.50 12.75 352 SER B O 1
ATOM 7667 N N . ASP B 1 323 ? 22.163 12.335 96.350 1.00 11.61 353 ASP B N 1
ATOM 7668 C CA . ASP B 1 323 ? 23.311 11.531 96.765 1.00 12.09 353 ASP B CA 1
ATOM 7669 C C . ASP B 1 323 ? 23.686 10.560 95.604 1.00 12.37 353 ASP B C 1
ATOM 7670 O O . ASP B 1 323 ? 23.066 9.489 95.443 1.00 12.34 353 ASP B O 1
ATOM 7675 N N . ILE B 1 324 ? 24.675 10.934 94.842 1.00 11.77 354 ILE B N 1
ATOM 7676 C CA . ILE B 1 324 ? 25.182 10.109 93.754 1.00 12.34 354 ILE B CA 1
ATOM 7677 C C . ILE B 1 324 ? 26.126 9.060 94.208 1.00 12.00 354 ILE B C 1
ATOM 7678 O O . ILE B 1 324 ? 26.503 8.191 93.420 1.00 11.87 354 ILE B O 1
ATOM 7683 N N . SER B 1 325 ? 26.560 9.107 95.479 1.00 12.22 355 SER B N 1
ATOM 7684 C CA . SER B 1 325 ? 27.700 8.251 95.914 1.00 11.71 355 SER B CA 1
ATOM 7685 C C . SER B 1 325 ? 27.610 6.756 95.736 1.00 12.02 355 SER B C 1
ATOM 7686 O O . SER B 1 325 ? 28.622 6.133 95.643 1.00 12.93 355 SER B O 1
ATOM 7689 N N . PRO B 1 326 ? 26.404 6.132 95.702 1.00 11.65 356 PRO B N 1
ATOM 7690 C CA . PRO B 1 326 ? 26.361 4.723 95.399 1.00 11.29 356 PRO B CA 1
ATOM 7691 C C . PRO B 1 326 ? 27.086 4.327 94.102 1.00 11.34 356 PRO B C 1
ATOM 7692 O O . PRO B 1 326 ? 27.536 3.185 94.006 1.00 11.61 356 PRO B O 1
ATOM 7696 N N . VAL B 1 327 ? 27.222 5.237 93.152 1.00 11.38 357 VAL B N 1
ATOM 7697 C CA . VAL B 1 327 ? 27.947 4.905 91.913 1.00 11.77 357 VAL B CA 1
ATOM 7698 C C . VAL B 1 327 ? 29.450 4.654 92.151 1.00 11.67 357 VAL B C 1
ATOM 7699 O O . VAL B 1 327 ? 30.115 4.049 91.308 1.00 12.29 357 VAL B O 1
ATOM 7703 N N . SER B 1 328 ? 29.996 5.121 93.286 1.00 11.41 358 SER B N 1
ATOM 7704 C CA . SER B 1 328 ? 31.421 4.897 93.592 1.00 11.94 358 SER B CA 1
ATOM 7705 C C . SER B 1 328 ? 31.757 3.436 93.821 1.00 10.92 358 SER B C 1
ATOM 7706 O O . SER B 1 328 ? 32.921 3.065 93.825 1.00 11.52 358 SER B O 1
ATOM 7709 N N . SER B 1 329 ? 30.727 2.576 93.939 1.00 10.93 359 SER B N 1
ATOM 7710 C CA . SER B 1 329 ? 30.902 1.125 94.012 1.00 11.59 359 SER B CA 1
ATOM 7711 C C . SER B 1 329 ? 31.213 0.448 92.689 1.00 10.76 359 SER B C 1
ATOM 7712 O O . SER B 1 329 ? 31.494 -0.725 92.647 1.00 12.56 359 SER B O 1
ATOM 7715 N N . LEU B 1 330 ? 31.168 1.236 91.597 1.00 10.15 360 LEU B N 1
ATOM 7716 C CA . LEU B 1 330 ? 31.158 0.701 90.230 1.00 10.59 360 LEU B CA 1
ATOM 7717 C C . LEU B 1 330 ? 32.524 0.934 89.546 1.00 10.75 360 LEU B C 1
ATOM 7718 O O . LEU B 1 33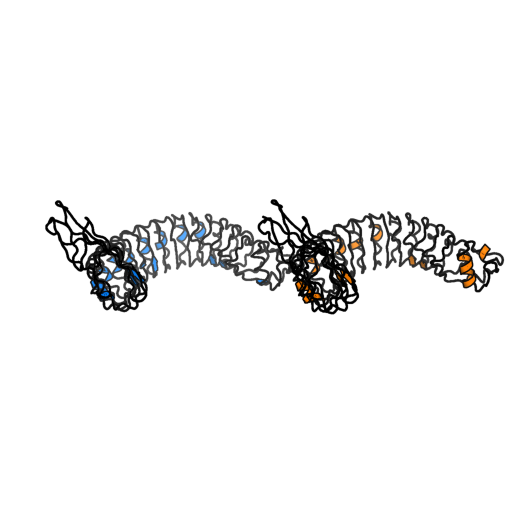0 ? 32.679 1.811 88.712 1.00 11.47 360 LEU B O 1
ATOM 7723 N N . THR B 1 331 ? 33.516 0.081 89.863 1.00 10.22 361 THR B N 1
ATOM 7724 C CA . THR B 1 331 ? 34.880 0.372 89.337 1.00 10.94 361 THR B CA 1
ATOM 7725 C C . THR B 1 331 ? 34.969 0.335 87.867 1.00 10.51 361 THR B C 1
ATOM 7726 O O . THR B 1 331 ? 35.828 0.990 87.266 1.00 11.20 361 THR B O 1
ATOM 7730 N N . LYS B 1 332 ? 34.119 -0.500 87.234 1.00 10.49 362 LYS B N 1
ATOM 7731 C CA . LYS B 1 332 ? 34.151 -0.703 85.799 1.00 10.67 362 LYS B CA 1
ATOM 7732 C C . LYS B 1 332 ? 33.433 0.397 85.025 1.00 10.42 362 LYS B C 1
ATOM 7733 O O . LYS B 1 332 ? 33.428 0.406 83.797 1.00 10.94 362 LYS B O 1
ATOM 7739 N N . LEU B 1 333 ? 32.834 1.340 85.741 1.00 10.35 363 LEU B N 1
ATOM 7740 C CA . LEU B 1 333 ? 31.962 2.305 85.109 1.00 10.38 363 LEU B CA 1
ATOM 7741 C C . LEU B 1 333 ? 32.708 3.111 84.039 1.00 9.87 363 LEU B C 1
ATOM 7742 O O . LEU B 1 333 ? 33.751 3.753 84.324 1.00 10.27 363 LEU B O 1
ATOM 7747 N N . GLN B 1 334 ? 32.154 3.134 82.848 1.00 9.30 364 GLN B N 1
ATOM 7748 C CA . GLN B 1 334 ? 32.677 3.876 81.711 1.00 8.88 364 GLN B CA 1
ATOM 7749 C C . GLN B 1 334 ? 31.828 5.037 81.320 1.00 9.51 364 GLN B C 1
ATOM 7750 O O . GLN B 1 334 ? 32.309 6.022 80.833 1.00 9.58 364 GLN B O 1
ATOM 7756 N N . ARG B 1 335 ? 30.517 4.914 81.516 1.00 7.83 365 ARG B N 1
ATOM 7757 C CA . ARG B 1 335 ? 29.612 5.932 81.109 1.00 8.41 365 ARG B CA 1
ATOM 7758 C C . ARG B 1 335 ? 28.617 6.172 82.186 1.00 9.29 365 ARG B C 1
ATOM 7759 O O . ARG B 1 335 ? 27.956 5.209 82.657 1.00 9.05 365 ARG B O 1
ATOM 7767 N N . LEU B 1 336 ? 28.514 7.428 82.616 1.00 8.82 366 LEU B N 1
ATOM 7768 C CA . LEU B 1 336 ? 27.674 7.809 83.713 1.00 8.68 366 LEU B CA 1
ATOM 7769 C C . LEU B 1 336 ? 26.963 9.101 83.347 1.00 9.02 366 LEU B C 1
ATOM 7770 O O . LEU B 1 336 ? 27.592 10.136 83.169 1.00 9.17 366 LEU B O 1
ATOM 7775 N N A PHE B 1 337 ? 25.631 9.039 83.217 0.80 8.82 367 PHE B N 1
ATOM 7776 N N B PHE B 1 337 ? 25.655 9.022 83.222 0.20 8.87 367 PHE B N 1
ATOM 7777 C CA A PHE B 1 337 ? 24.806 10.197 82.887 0.80 9.08 367 PHE B CA 1
ATOM 7778 C CA B PHE B 1 337 ? 24.846 10.173 82.970 0.20 8.87 367 PHE B CA 1
ATOM 7779 C C A PHE B 1 337 ? 23.853 10.464 84.030 0.80 9.47 367 PHE B C 1
ATOM 7780 C C B PHE B 1 337 ? 23.983 10.390 84.177 0.20 9.02 367 PHE B C 1
ATOM 7781 O O A PHE B 1 337 ? 23.036 9.638 84.333 0.80 8.70 367 PHE B O 1
ATOM 7782 O O B PHE B 1 337 ? 23.407 9.430 84.735 0.20 8.37 367 PHE B O 1
ATOM 7797 N N . PHE B 1 338 ? 23.940 11.628 84.648 1.00 9.09 368 PHE B N 1
ATOM 7798 C CA . PHE B 1 338 ? 23.032 12.000 85.724 1.00 9.38 368 PHE B CA 1
ATOM 7799 C C . PHE B 1 338 ? 22.668 13.469 85.650 1.00 8.94 368 PHE B C 1
ATOM 7800 O O . PHE B 1 338 ? 22.314 14.059 86.634 1.00 9.10 368 PHE B O 1
ATOM 7808 N N . TYR B 1 339 ? 22.631 14.010 84.444 1.00 9.18 369 TYR B N 1
ATOM 7809 C CA . TYR B 1 339 ? 22.102 15.352 84.278 1.00 9.74 369 TYR B CA 1
ATOM 7810 C C . TYR B 1 339 ? 20.676 15.475 84.751 1.00 10.06 369 TYR B C 1
ATOM 7811 O O . TYR B 1 339 ? 19.941 14.524 84.748 1.00 9.70 369 TYR B O 1
ATOM 7820 N N . ASN B 1 340 ? 20.305 16.641 85.224 1.00 9.74 370 ASN B N 1
ATOM 7821 C CA . ASN B 1 340 ? 18.955 16.916 85.716 1.00 9.80 370 ASN B CA 1
ATOM 7822 C C . ASN B 1 340 ? 18.662 16.106 86.992 1.00 10.20 370 ASN B C 1
ATOM 7823 O O . ASN B 1 340 ? 17.798 15.263 87.050 1.00 10.59 370 ASN B O 1
ATOM 7828 N N . ASN B 1 341 ? 19.447 16.405 88.009 1.00 10.35 371 ASN B N 1
ATOM 7829 C CA . ASN B 1 341 ? 19.270 15.909 89.336 1.00 10.14 371 ASN B CA 1
ATOM 7830 C C . ASN B 1 341 ? 19.614 17.001 90.316 1.00 11.09 371 ASN B C 1
ATOM 7831 O O . ASN B 1 341 ? 19.613 18.186 89.922 1.00 11.35 371 ASN B O 1
ATOM 7836 N N A LYS B 1 342 ? 19.857 16.645 91.562 0.50 10.89 372 LYS B N 1
ATOM 7837 N N B LYS B 1 342 ? 19.864 16.641 91.566 0.50 11.01 372 LYS B N 1
ATOM 7838 C CA A LYS B 1 342 ? 20.117 17.635 92.606 0.50 11.12 372 LYS B CA 1
ATOM 7839 C CA B LYS B 1 342 ? 20.135 17.632 92.617 0.50 11.33 372 LYS B CA 1
ATOM 7840 C C A LYS B 1 342 ? 21.454 17.340 93.272 0.50 11.28 372 LYS B C 1
ATOM 7841 C C B LYS B 1 342 ? 21.481 17.379 93.258 0.50 11.41 372 LYS B C 1
ATOM 7842 O O A LYS B 1 342 ? 21.611 17.524 94.494 0.50 12.27 372 LYS B O 1
ATOM 7843 O O B LYS B 1 342 ? 21.669 17.645 94.446 0.50 12.45 372 LYS B O 1
ATOM 7854 N N . VAL B 1 343 ? 22.435 16.890 92.472 1.00 11.03 373 VAL B N 1
ATOM 7855 C CA . VAL B 1 343 ? 23.713 16.476 93.005 1.00 11.58 373 VAL B CA 1
ATOM 7856 C C . VAL B 1 343 ? 24.578 17.752 93.194 1.00 11.73 373 VAL B C 1
ATOM 7857 O O . VAL B 1 343 ? 24.733 18.545 92.294 1.00 12.41 373 VAL B O 1
ATOM 7861 N N . SER B 1 344 ? 25.118 17.928 94.423 1.00 12.43 374 SER B N 1
ATOM 7862 C CA . SER B 1 344 ? 25.974 19.104 94.737 1.00 15.09 374 SER B CA 1
ATOM 7863 C C . SER B 1 344 ? 27.356 18.751 95.048 1.00 15.57 374 SER B C 1
ATOM 7864 O O . SER B 1 344 ? 28.152 19.655 95.327 1.00 18.92 374 SER B O 1
ATOM 7867 N N . ASP B 1 345 ? 27.663 17.480 95.114 1.00 14.29 375 ASP B N 1
ATOM 7868 C CA . ASP B 1 345 ? 28.953 16.986 95.538 1.00 15.15 375 ASP B CA 1
ATOM 7869 C C . ASP B 1 345 ? 29.332 15.785 94.689 1.00 14.60 375 ASP B C 1
ATOM 7870 O O . ASP B 1 345 ? 28.648 14.743 94.720 1.00 15.24 375 ASP B O 1
ATOM 7875 N N . VAL B 1 346 ? 30.412 15.922 93.973 1.00 13.15 376 VAL B N 1
ATOM 7876 C CA . VAL B 1 346 ? 30.916 14.806 93.109 1.00 13.01 376 VAL B CA 1
ATOM 7877 C C . VAL B 1 346 ? 32.187 14.174 93.625 1.00 12.78 376 VAL B C 1
ATOM 7878 O O . VAL B 1 346 ? 32.880 13.502 92.890 1.00 12.47 376 VAL B O 1
ATOM 7882 N N A SER B 1 347 ? 32.487 14.394 94.916 0.50 13.67 377 SER B N 1
ATOM 7883 N N B SER B 1 347 ? 32.488 14.379 94.909 0.50 13.78 377 SER B N 1
ATOM 7884 C CA A SER B 1 347 ? 33.659 13.787 95.559 0.50 13.55 377 SER B CA 1
ATOM 7885 C CA B SER B 1 347 ? 33.695 13.819 95.490 0.50 13.71 377 SER B CA 1
ATOM 7886 C C A SER B 1 347 ? 33.734 12.307 95.301 0.50 13.83 377 SER B C 1
ATOM 7887 C C B SER B 1 347 ? 33.748 12.294 95.348 0.50 13.99 377 SER B C 1
ATOM 7888 O O A SER B 1 347 ? 34.820 11.761 95.049 0.50 14.09 377 SER B O 1
ATOM 7889 O O B SER B 1 347 ? 34.837 11.714 95.216 0.50 14.30 377 SER B O 1
ATOM 7894 N N . SER B 1 348 ? 32.584 11.652 95.362 1.00 13.75 378 SER B N 1
ATOM 7895 C CA . SER B 1 348 ? 32.517 10.191 95.255 1.00 14.18 378 SER B CA 1
ATOM 7896 C C . SER B 1 348 ? 32.871 9.649 93.884 1.00 14.01 378 SER B C 1
ATOM 7897 O O . SER B 1 348 ? 33.022 8.459 93.713 1.00 15.57 378 SER B O 1
ATOM 7900 N N . LEU B 1 349 ? 33.023 10.538 92.903 1.00 12.91 379 LEU B N 1
ATOM 7901 C CA . LEU B 1 349 ? 33.373 10.111 91.553 1.00 11.91 379 LEU B CA 1
ATOM 7902 C C . LEU B 1 349 ? 34.874 10.021 91.294 1.00 11.78 379 LEU B C 1
ATOM 7903 O O . LEU B 1 349 ? 35.284 9.549 90.263 1.00 11.45 379 LEU B O 1
ATOM 7908 N N . ALA B 1 350 ? 35.679 10.476 92.252 1.00 11.19 380 ALA B N 1
ATOM 7909 C CA . ALA B 1 350 ? 37.072 10.778 91.977 1.00 12.04 380 ALA B CA 1
ATOM 7910 C C . ALA B 1 350 ? 37.930 9.625 91.551 1.00 12.25 380 ALA B C 1
ATOM 7911 O O . ALA B 1 350 ? 38.939 9.832 90.870 1.00 12.76 380 ALA B O 1
ATOM 7913 N N A ASN B 1 351 ? 37.528 8.425 91.964 0.80 12.85 381 ASN B N 1
ATOM 7914 N N B ASN B 1 351 ? 37.630 8.404 91.970 0.20 11.77 381 ASN B N 1
ATOM 7915 C CA A ASN B 1 351 ? 38.272 7.190 91.726 0.80 13.68 381 ASN B CA 1
ATOM 7916 C CA B ASN B 1 351 ? 38.477 7.249 91.543 0.20 11.44 381 ASN B CA 1
ATOM 7917 C C A ASN B 1 351 ? 37.676 6.295 90.654 0.80 13.00 381 ASN B C 1
ATOM 7918 C C B ASN B 1 351 ? 37.819 6.351 90.500 0.20 11.71 381 ASN B C 1
ATOM 7919 O O A ASN B 1 351 ? 38.096 5.180 90.494 0.80 13.38 381 ASN B O 1
ATOM 7920 O O B ASN B 1 351 ? 38.335 5.262 90.203 0.20 11.54 381 ASN B O 1
ATOM 7929 N N . LEU B 1 352 ? 36.718 6.827 89.888 1.00 12.15 382 LEU B N 1
ATOM 7930 C CA . LEU B 1 352 ? 36.074 6.059 88.788 1.00 11.61 382 LEU B CA 1
ATOM 7931 C C . LEU B 1 352 ? 36.928 6.311 87.532 1.00 11.18 382 LEU B C 1
ATOM 7932 O O . LEU B 1 352 ? 36.528 6.932 86.583 1.00 11.23 382 LEU B O 1
ATOM 7937 N N A THR B 1 353 ? 38.110 5.695 87.564 0.60 11.96 383 THR B N 1
ATOM 7938 N N B THR B 1 353 ? 38.155 5.846 87.589 0.10 11.10 383 THR B N 1
ATOM 7939 N N C THR B 1 353 ? 38.133 5.802 87.564 0.30 11.92 383 THR B N 1
ATOM 7940 C CA A THR B 1 353 ? 39.171 5.958 86.635 0.60 11.32 383 THR B CA 1
ATOM 7941 C CA B THR B 1 353 ? 39.132 6.234 86.601 0.10 10.77 383 THR B CA 1
ATOM 7942 C CA C THR B 1 353 ? 39.122 6.180 86.615 0.30 11.83 383 THR B CA 1
ATOM 7943 C C A THR B 1 353 ? 38.891 5.523 85.241 0.60 10.38 383 THR B C 1
ATOM 7944 C C B THR B 1 353 ? 38.931 5.532 85.206 0.10 10.49 383 THR B C 1
ATOM 7945 C C C THR B 1 353 ? 38.886 5.555 85.200 0.30 10.96 383 THR B C 1
ATOM 7946 O O A THR B 1 353 ? 39.531 5.986 84.295 0.60 11.47 383 THR B O 1
ATOM 7947 O O B THR B 1 353 ? 39.656 5.845 84.246 0.10 10.65 383 THR B O 1
ATOM 7948 O O C THR B 1 353 ? 39.537 5.959 84.209 0.30 11.38 383 THR B O 1
ATOM 7958 N N . ASN B 1 354 ? 37.941 4.601 85.102 1.00 10.34 384 ASN B N 1
ATOM 7959 C CA . ASN B 1 354 ? 37.552 4.049 83.766 1.00 9.88 384 ASN B CA 1
ATOM 7960 C C . ASN B 1 354 ? 36.493 4.893 83.102 1.00 9.58 384 ASN B C 1
ATOM 7961 O O . ASN B 1 354 ? 36.061 4.567 82.003 1.00 9.66 384 ASN B O 1
ATOM 7966 N N . ILE B 1 355 ? 36.077 5.985 83.730 1.00 9.05 385 ILE B N 1
ATOM 7967 C CA . ILE B 1 355 ? 34.997 6.783 83.109 1.00 10.13 385 ILE B CA 1
ATOM 7968 C C . ILE B 1 355 ? 35.519 7.446 81.822 1.00 9.77 385 ILE B C 1
ATOM 7969 O O . ILE B 1 355 ? 36.525 8.136 81.835 1.00 9.81 385 ILE B O 1
ATOM 7974 N N . ASN B 1 356 ? 34.790 7.210 80.738 1.00 9.54 386 ASN B N 1
ATOM 7975 C CA . ASN B 1 356 ? 34.967 7.863 79.448 1.00 9.56 386 ASN B CA 1
ATOM 7976 C C . ASN B 1 356 ? 33.934 8.951 79.150 1.00 9.75 386 ASN B C 1
ATOM 7977 O O . ASN B 1 356 ? 34.203 9.847 78.400 1.00 10.32 386 ASN B O 1
ATOM 7982 N N . TRP B 1 357 ? 32.756 8.797 79.687 1.00 9.32 387 TRP B N 1
ATOM 7983 C CA . TRP B 1 357 ? 31.641 9.716 79.412 1.00 9.22 387 TRP B CA 1
ATOM 7984 C C . TRP B 1 357 ? 30.989 10.075 80.687 1.00 9.76 387 TRP B C 1
ATOM 7985 O O . TRP B 1 357 ? 30.459 9.196 81.403 1.00 10.30 387 TRP B O 1
ATOM 7996 N N . LEU B 1 358 ? 31.051 11.367 81.020 1.00 9.57 388 LEU B N 1
ATOM 7997 C CA . LEU B 1 358 ? 30.442 11.892 82.241 1.00 9.38 388 LEU B CA 1
ATOM 7998 C C . LEU B 1 358 ? 29.567 13.038 81.895 1.00 11.00 388 LEU B C 1
ATOM 7999 O O . LEU B 1 358 ? 30.059 14.031 81.427 1.00 10.72 388 LEU B O 1
ATOM 8004 N N . SER B 1 359 ? 28.258 12.908 82.110 1.00 9.03 389 SER B N 1
ATOM 8005 C CA . SER B 1 359 ? 27.308 13.963 81.744 1.00 9.89 389 SER B CA 1
ATOM 8006 C C . SER B 1 359 ? 26.505 14.289 82.950 1.00 9.98 389 SER B C 1
ATOM 8007 O O . SER B 1 359 ? 25.741 13.456 83.468 1.00 9.81 389 SER B O 1
ATOM 8010 N N . ALA B 1 360 ? 26.643 15.521 83.425 1.00 9.91 390 ALA B N 1
ATOM 8011 C CA . ALA B 1 360 ? 26.144 15.950 84.730 1.00 10.74 390 ALA B CA 1
ATOM 8012 C C . ALA B 1 360 ? 25.693 17.433 84.746 1.00 10.26 390 ALA B C 1
ATOM 8013 O O . ALA B 1 360 ? 25.694 18.088 85.816 1.00 10.50 390 ALA B O 1
ATOM 8015 N N . GLY B 1 361 ? 25.259 17.928 83.608 1.00 10.41 391 GLY B N 1
ATOM 8016 C CA . GLY B 1 361 ? 24.640 19.239 83.568 1.00 10.77 391 GLY B CA 1
ATOM 8017 C C . GLY B 1 361 ? 23.404 19.302 84.425 1.00 11.06 391 GLY B C 1
ATOM 8018 O O . GLY B 1 361 ? 22.847 18.244 84.841 1.00 11.05 391 GLY B O 1
ATOM 8019 N N A HIS B 1 362 ? 22.929 20.509 84.685 0.50 11.05 392 HIS B N 1
ATOM 8020 N N B HIS B 1 362 ? 22.936 20.498 84.729 0.50 11.08 392 HIS B N 1
ATOM 8021 C CA A HIS B 1 362 ? 21.658 20.697 85.365 0.50 11.16 392 HIS B CA 1
ATOM 8022 C CA B HIS B 1 362 ? 21.661 20.667 85.493 0.50 11.29 392 HIS B CA 1
ATOM 8023 C C A HIS B 1 362 ? 21.621 19.910 86.720 0.50 11.07 392 HIS B C 1
ATOM 8024 C C B HIS B 1 362 ? 21.653 19.897 86.781 0.50 11.17 392 HIS B C 1
ATOM 8025 O O A HIS B 1 362 ? 20.636 19.238 87.025 0.50 11.42 392 HIS B O 1
ATOM 8026 O O B HIS B 1 362 ? 20.679 19.212 87.118 0.50 11.47 392 HIS B O 1
ATOM 8039 N N . ASN B 1 363 ? 22.709 20.027 87.516 1.00 11.00 393 ASN B N 1
ATOM 8040 C CA . ASN B 1 363 ? 22.767 19.593 88.891 1.00 10.11 393 ASN B CA 1
ATOM 8041 C C . ASN B 1 363 ? 23.063 20.840 89.762 1.00 10.19 393 ASN B C 1
ATOM 8042 O O . ASN B 1 363 ? 22.637 21.932 89.363 1.00 11.10 393 ASN B O 1
ATOM 8047 N N . GLN B 1 364 ? 23.708 20.671 90.866 1.00 11.03 394 GLN B N 1
ATOM 8048 C CA . GLN B 1 364 ? 24.024 21.776 91.785 1.00 11.57 394 GLN B CA 1
ATOM 8049 C C . GLN B 1 364 ? 25.511 21.736 92.041 1.00 11.85 394 GLN B C 1
ATOM 8050 O O . GLN B 1 364 ? 25.957 21.988 93.155 1.00 13.27 394 GLN B O 1
ATOM 8056 N N . ILE B 1 365 ? 26.285 21.431 91.002 1.00 12.48 395 ILE B N 1
ATOM 8057 C CA . ILE B 1 365 ? 27.701 21.180 91.163 1.00 12.14 395 ILE B CA 1
ATOM 8058 C C . ILE B 1 365 ? 28.465 22.503 91.137 1.00 11.08 395 ILE B C 1
ATOM 8059 O O . ILE B 1 365 ? 28.314 23.281 90.192 1.00 11.57 395 ILE B O 1
ATOM 8064 N N . SER B 1 366 ? 29.281 22.715 92.164 1.00 11.94 396 SER B N 1
ATOM 8065 C CA . SER B 1 366 ? 30.056 23.935 92.286 1.00 12.49 396 SER B CA 1
ATOM 8066 C C . SER B 1 366 ? 31.542 23.738 92.244 1.00 13.77 396 SER B C 1
ATOM 8067 O O . SER B 1 366 ? 32.233 24.708 92.159 1.00 13.96 396 SER B O 1
ATOM 8070 N N . ASP B 1 367 ? 32.039 22.502 92.331 1.00 12.78 397 ASP B N 1
ATOM 8071 C CA . ASP B 1 367 ? 33.466 22.238 92.540 1.00 12.50 397 ASP B CA 1
ATOM 8072 C C . ASP B 1 367 ? 33.856 21.013 91.702 1.00 12.03 397 ASP B C 1
ATOM 8073 O O . ASP B 1 367 ? 33.462 19.898 91.994 1.00 12.30 397 ASP B O 1
ATOM 8078 N N . LEU B 1 368 ? 34.635 21.251 90.684 1.00 11.43 398 LEU B N 1
ATOM 8079 C CA . LEU B 1 368 ? 35.073 20.166 89.781 1.00 11.07 398 LEU B CA 1
ATOM 8080 C C . LEU B 1 368 ? 36.326 19.466 90.205 1.00 11.32 398 LEU B C 1
ATOM 8081 O O . LEU B 1 368 ? 36.741 18.537 89.547 1.00 11.09 398 LEU B O 1
ATOM 8086 N N . THR B 1 369 ? 36.985 19.928 91.283 1.00 10.73 399 THR B N 1
ATOM 8087 C CA . THR B 1 369 ? 38.245 19.342 91.663 1.00 11.48 399 THR B CA 1
ATOM 8088 C C . THR B 1 369 ? 38.248 17.799 91.800 1.00 11.42 399 THR B C 1
ATOM 8089 O O . THR B 1 369 ? 39.248 17.192 91.446 1.00 13.02 399 THR B O 1
ATOM 8093 N N . PRO B 1 370 ? 37.180 17.157 92.287 1.00 11.59 400 PRO B N 1
ATOM 8094 C CA . PRO B 1 370 ? 37.208 15.703 92.367 1.00 11.93 400 PRO B CA 1
ATOM 8095 C C . PRO B 1 370 ? 37.280 14.987 91.024 1.00 12.38 400 PRO B C 1
ATOM 8096 O O . PRO B 1 370 ? 37.588 13.780 91.015 1.00 14.21 400 PRO B O 1
ATOM 8100 N N . LEU B 1 371 ? 37.053 15.705 89.939 1.00 12.42 401 LEU B N 1
ATOM 8101 C CA . LEU B 1 371 ? 37.052 15.126 88.580 1.00 11.83 401 LEU B CA 1
ATOM 8102 C C . LEU B 1 371 ? 38.435 15.171 87.917 1.00 12.20 401 LEU B C 1
ATOM 8103 O O . LEU B 1 371 ? 38.606 14.681 86.825 1.00 11.47 401 LEU B O 1
ATOM 8108 N N . ALA B 1 372 ? 39.428 15.745 88.605 1.00 12.78 402 ALA B N 1
ATOM 8109 C CA . ALA B 1 372 ? 40.683 16.102 87.946 1.00 13.21 402 ALA B CA 1
ATOM 8110 C C . ALA B 1 372 ? 41.487 14.928 87.425 1.00 14.22 402 ALA B C 1
ATOM 8111 O O . ALA B 1 372 ? 42.231 15.094 86.459 1.00 15.07 402 ALA B O 1
ATOM 8113 N N . ASN B 1 373 ? 41.366 13.772 88.045 1.00 14.04 403 ASN B N 1
ATOM 8114 C CA . ASN B 1 373 ? 42.139 12.619 87.617 1.00 14.99 403 ASN B CA 1
ATOM 8115 C C . ASN B 1 373 ? 41.364 11.700 86.686 1.00 14.19 403 ASN B C 1
ATOM 8116 O O . ASN B 1 373 ? 41.841 10.625 86.344 1.00 14.72 403 ASN B O 1
ATOM 8121 N N . LEU B 1 374 ? 40.209 12.152 86.230 1.00 12.62 404 LEU B N 1
ATOM 8122 C CA . LEU B 1 374 ? 39.374 11.317 85.309 1.00 11.73 404 LEU B CA 1
ATOM 8123 C C . LEU B 1 374 ? 39.849 11.551 83.858 1.00 11.17 404 LEU B C 1
ATOM 8124 O O . LEU B 1 374 ? 39.127 11.980 82.987 1.00 11.47 404 LEU B O 1
ATOM 8129 N N . THR B 1 375 ? 41.134 11.269 83.628 1.00 12.21 405 THR B N 1
ATOM 8130 C CA . THR B 1 375 ? 41.773 11.640 82.383 1.00 11.65 405 THR B CA 1
ATOM 8131 C C . THR B 1 375 ? 41.485 10.735 81.216 1.00 11.40 405 THR B C 1
ATOM 8132 O O . THR B 1 375 ? 41.954 10.982 80.144 1.00 11.77 405 THR B O 1
ATOM 8136 N N A ARG B 1 376 ? 40.709 9.655 81.440 0.33 11.07 406 ARG B N 1
ATOM 8137 N N B ARG B 1 376 ? 40.711 9.664 81.438 0.33 10.83 406 ARG B N 1
ATOM 8138 N N C ARG B 1 376 ? 40.692 9.674 81.450 0.33 11.28 406 ARG B N 1
ATOM 8139 C CA A ARG B 1 376 ? 40.188 8.832 80.310 0.33 11.01 406 ARG B CA 1
ATOM 8140 C CA B ARG B 1 376 ? 40.204 8.849 80.316 0.33 10.58 406 ARG B CA 1
ATOM 8141 C CA C ARG B 1 376 ? 40.186 8.817 80.352 0.33 11.37 406 ARG B CA 1
ATOM 8142 C C A ARG B 1 376 ? 38.868 9.374 79.749 0.33 10.48 406 ARG B C 1
ATOM 8143 C C B ARG B 1 376 ? 38.860 9.368 79.764 0.33 10.23 406 ARG B C 1
ATOM 8144 C C C ARG B 1 376 ? 38.882 9.372 79.749 0.33 10.69 406 ARG B C 1
ATOM 8145 O O A ARG B 1 376 ? 38.344 8.838 78.796 0.33 9.86 406 ARG B O 1
ATOM 8146 O O B ARG B 1 376 ? 38.326 8.816 78.829 0.33 9.64 406 ARG B O 1
ATOM 8147 O O C ARG B 1 376 ? 38.386 8.846 78.773 0.33 10.07 406 ARG B O 1
ATOM 8169 N N . ILE B 1 377 ? 38.359 10.449 80.311 1.00 10.49 407 ILE B N 1
ATOM 8170 C CA . ILE B 1 377 ? 37.191 11.067 79.766 1.00 9.74 407 ILE B CA 1
ATOM 8171 C C . ILE B 1 377 ? 37.424 11.503 78.341 1.00 10.61 407 ILE B C 1
ATOM 8172 O O . ILE B 1 377 ? 38.468 12.103 78.008 1.00 10.59 407 ILE B O 1
ATOM 8177 N N . THR B 1 378 ? 36.438 11.208 77.489 1.00 10.28 408 THR B N 1
ATOM 8178 C CA . THR B 1 378 ? 36.416 11.714 76.088 1.00 10.09 408 THR B CA 1
ATOM 8179 C C . THR B 1 378 ? 35.168 12.515 75.773 1.00 10.89 408 THR B C 1
ATOM 8180 O O . THR B 1 378 ? 35.153 13.208 74.768 1.00 12.06 408 THR B O 1
ATOM 8184 N N . GLN B 1 379 ? 34.135 12.405 76.609 1.00 10.88 409 GLN B N 1
ATOM 8185 C CA . GLN B 1 379 ? 32.884 13.191 76.450 1.00 11.34 409 GLN B CA 1
ATOM 8186 C C . GLN B 1 379 ? 32.493 13.652 77.846 1.00 10.28 409 GLN B C 1
ATOM 8187 O O . GLN B 1 379 ? 32.527 12.885 78.791 1.00 10.59 409 GLN B O 1
ATOM 8193 N N . LEU B 1 380 ? 32.122 14.916 77.946 1.00 9.49 410 LEU B N 1
ATOM 8194 C CA . LEU B 1 380 ? 31.867 15.569 79.210 1.00 9.52 410 LEU B CA 1
ATOM 8195 C C . LEU B 1 380 ? 30.734 16.553 79.077 1.00 8.94 410 LEU B C 1
ATOM 8196 O O . LEU B 1 380 ? 30.641 17.275 78.070 1.00 10.38 410 LEU B O 1
ATOM 8201 N N . GLY B 1 381 ? 29.895 16.620 80.107 1.00 9.68 411 GLY B N 1
ATOM 8202 C CA . GLY B 1 381 ? 28.796 17.597 80.150 1.00 10.04 411 GLY B CA 1
ATOM 8203 C C . GLY B 1 381 ? 28.635 18.147 81.524 1.00 10.46 411 GLY B C 1
ATOM 8204 O O . GLY B 1 381 ? 28.457 17.427 82.471 1.00 10.80 411 GLY B O 1
ATOM 8205 N N . LEU B 1 382 ? 28.778 19.492 81.658 1.00 10.10 412 LEU B N 1
ATOM 8206 C CA . LEU B 1 382 ? 28.662 20.156 82.972 1.00 10.39 412 LEU B CA 1
ATOM 8207 C C . LEU B 1 382 ? 27.846 21.466 82.926 1.00 11.12 412 LEU B C 1
ATOM 8208 O O . LEU B 1 382 ? 27.922 22.272 83.844 1.00 10.80 412 LEU B O 1
ATOM 8213 N N A ASN B 1 383 ? 27.064 21.638 81.827 0.50 11.30 413 ASN B N 1
ATOM 8214 N N B ASN B 1 383 ? 27.087 21.664 81.910 0.50 10.85 413 ASN B N 1
ATOM 8215 C CA A ASN B 1 383 ? 26.220 22.823 81.602 0.50 12.06 413 ASN B CA 1
ATOM 8216 C CA B ASN B 1 383 ? 26.402 22.945 81.729 0.50 11.45 413 ASN B CA 1
ATOM 8217 C C A ASN B 1 383 ? 25.203 23.064 82.723 0.50 12.21 413 ASN B C 1
ATOM 8218 C C B ASN B 1 383 ? 25.181 23.095 82.587 0.50 11.57 413 ASN B C 1
ATOM 8219 O O A ASN B 1 383 ? 24.633 22.106 83.314 0.50 11.99 413 ASN B O 1
ATOM 8220 O O B ASN B 1 383 ? 24.434 22.119 82.841 0.50 10.04 413 ASN B O 1
ATOM 8229 N N . ASP B 1 384 ? 24.936 24.346 82.988 1.00 12.87 414 ASP B N 1
ATOM 8230 C CA . ASP B 1 384 ? 23.661 24.799 83.563 1.00 13.80 414 ASP B CA 1
ATOM 8231 C C . ASP B 1 384 ? 23.321 24.217 84.943 1.00 14.28 414 ASP B C 1
ATOM 8232 O O . ASP B 1 384 ? 22.195 23.814 85.199 1.00 14.71 414 ASP B O 1
ATOM 8237 N N . GLN B 1 385 ? 24.295 24.190 85.823 1.00 13.58 415 GLN B N 1
ATOM 8238 C CA . GLN B 1 385 ? 24.080 23.964 87.212 1.00 13.33 415 GLN B CA 1
ATOM 8239 C C . GLN B 1 385 ? 23.176 25.139 87.759 1.00 14.35 415 GLN B C 1
ATOM 8240 O O . GLN B 1 385 ? 23.133 26.183 87.192 1.00 15.69 415 GLN B O 1
ATOM 8246 N N A ALA B 1 386 ? 22.664 24.904 88.987 0.50 15.43 416 ALA B N 1
ATOM 8247 N N B ALA B 1 386 ? 22.312 24.855 88.663 0.50 13.81 416 ALA B N 1
ATOM 8248 C CA A ALA B 1 386 ? 22.019 25.945 89.826 0.50 15.81 416 ALA B CA 1
ATOM 8249 C CA B ALA B 1 386 ? 21.465 25.922 89.257 0.50 13.53 416 ALA B CA 1
ATOM 8250 C C A ALA B 1 386 ? 21.968 25.501 91.308 0.50 16.79 416 ALA B C 1
ATOM 8251 C C B ALA B 1 386 ? 21.205 25.604 90.655 0.50 13.50 416 ALA B C 1
ATOM 8252 O O A ALA B 1 386 ? 21.728 24.369 91.597 0.50 16.05 416 ALA B O 1
ATOM 8253 O O B ALA B 1 386 ? 20.869 24.507 90.973 0.50 13.20 416 ALA B O 1
ATOM 8256 N N A TRP B 1 387 ? 22.228 26.421 92.226 0.50 17.39 417 TRP B N 1
ATOM 8257 N N B TRP B 1 387 ? 21.382 26.594 91.536 0.50 13.80 417 TRP B N 1
ATOM 8258 C CA A TRP B 1 387 ? 21.934 26.163 93.637 0.50 19.08 417 TRP B CA 1
ATOM 8259 C CA B TRP B 1 387 ? 20.997 26.428 92.894 0.50 14.56 417 TRP B CA 1
ATOM 8260 C C A TRP B 1 387 ? 21.560 27.417 94.335 0.50 20.28 417 TRP B C 1
ATOM 8261 C C B TRP B 1 387 ? 20.646 27.720 93.526 0.50 14.99 417 TRP B C 1
ATOM 8262 O O A TRP B 1 387 ? 22.181 28.473 94.139 0.50 20.13 417 TRP B O 1
ATOM 8263 O O B TRP B 1 387 ? 21.085 28.784 93.104 0.50 14.23 417 TRP B O 1
ATOM 8284 N N A THR B 1 388 ? 20.513 27.313 95.138 0.50 21.88 418 THR B N 1
ATOM 8285 N N B THR B 1 388 ? 19.792 27.629 94.524 0.50 16.90 418 THR B N 1
ATOM 8286 C CA A THR B 1 388 ? 20.026 28.449 95.878 0.50 23.66 418 THR B CA 1
ATOM 8287 C CA B THR B 1 388 ? 19.319 28.804 95.252 0.50 18.51 418 THR B CA 1
ATOM 8288 C C A THR B 1 388 ? 20.665 28.419 97.195 0.50 24.40 418 THR B C 1
ATOM 8289 C C B THR B 1 388 ? 19.959 28.758 96.554 0.50 20.32 418 THR B C 1
ATOM 8290 O O A THR B 1 388 ? 20.726 27.377 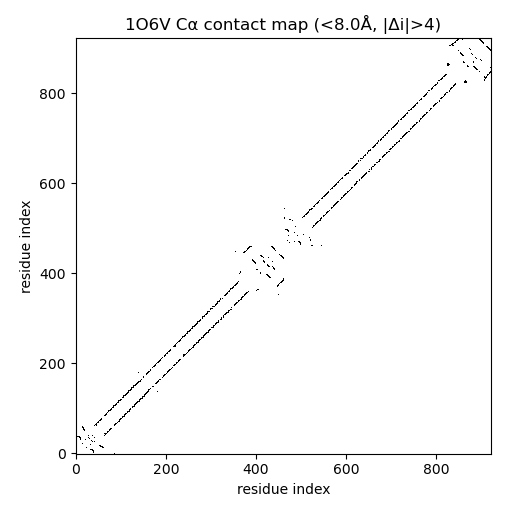97.868 0.50 25.28 418 THR B O 1
ATOM 8291 O O B THR B 1 388 ? 19.755 27.781 97.335 0.50 19.25 418 THR B O 1
ATOM 8298 N N A ASN B 1 389 ? 21.136 29.547 97.605 0.50 25.50 419 ASN B N 1
ATOM 8299 N N B ASN B 1 389 ? 20.785 29.801 96.809 0.50 22.90 419 ASN B N 1
ATOM 8300 C CA A ASN B 1 389 ? 21.697 29.641 98.889 0.50 26.12 419 ASN B CA 1
ATOM 8301 C CA B ASN B 1 389 ? 21.733 29.813 97.927 0.50 25.40 419 ASN B CA 1
ATOM 8302 C C A ASN B 1 389 ? 20.535 29.833 99.898 0.50 26.76 419 ASN B C 1
ATOM 8303 C C B ASN B 1 389 ? 21.061 30.149 99.235 0.50 27.02 419 ASN B C 1
ATOM 8304 O O A ASN B 1 389 ? 19.415 30.291 99.503 0.50 26.58 419 ASN B O 1
ATOM 8305 O O B ASN B 1 389 ? 19.894 30.649 99.264 0.50 27.36 419 ASN B O 1
ATOM 8314 N N A ALA B 1 390 ? 20.757 29.436 101.143 0.70 28.05 420 ALA B N 1
ATOM 8315 N N B ALA B 1 390 ? 21.789 29.851 100.350 0.30 28.41 420 ALA B N 1
ATOM 8316 C CA A ALA B 1 390 ? 19.886 29.844 102.245 0.70 28.85 420 ALA B CA 1
ATOM 8317 C CA B ALA B 1 390 ? 21.273 30.015 101.736 0.30 29.82 420 ALA B CA 1
ATOM 8318 C C A ALA B 1 390 ? 19.688 31.393 102.153 0.70 29.48 420 ALA B C 1
ATOM 8319 C C B ALA B 1 390 ? 21.186 31.469 102.164 0.30 30.89 420 ALA B C 1
ATOM 8320 O O A ALA B 1 390 ? 20.641 32.125 101.750 0.70 29.72 420 ALA B O 1
ATOM 8321 O O B ALA B 1 390 ? 21.893 32.334 101.641 0.30 31.11 420 ALA B O 1
ATOM 8324 N N A PRO B 1 391 ? 18.480 31.911 102.473 0.70 30.17 421 PRO B N 1
ATOM 8325 N N B PRO B 1 391 ? 20.330 31.724 103.145 0.30 32.21 421 PRO B N 1
ATOM 8326 C CA A PRO B 1 391 ? 18.284 33.368 102.437 0.70 30.49 421 PRO B CA 1
ATOM 8327 C CA B PRO B 1 391 ? 19.900 33.088 103.483 0.30 33.10 421 PRO B CA 1
ATOM 8328 C C A PRO B 1 391 ? 19.223 34.102 103.414 0.70 30.85 421 PRO B C 1
ATOM 8329 C C B PRO B 1 391 ? 20.994 34.040 103.989 0.30 34.12 421 PRO B C 1
ATOM 8330 O O A PRO B 1 391 ? 19.676 33.494 104.406 0.70 31.00 421 PRO B O 1
ATOM 8331 O O B PRO B 1 391 ? 21.914 33.644 104.714 0.30 34.21 421 PRO B O 1
ATOM 8338 N N A VAL B 1 392 ? 19.533 35.367 103.102 0.70 31.26 422 VAL B N 1
ATOM 8339 N N B VAL B 1 392 ? 20.869 35.300 103.572 0.30 35.53 422 VAL B N 1
ATOM 8340 C CA A VAL B 1 392 ? 20.199 36.283 104.041 0.70 31.69 422 VAL B CA 1
ATOM 8341 C CA B VAL B 1 392 ? 21.628 36.409 104.149 0.30 36.52 422 VAL B CA 1
ATOM 8342 C C A VAL B 1 392 ? 19.350 37.564 104.164 0.70 32.36 422 VAL B C 1
ATOM 8343 C C B VAL B 1 392 ? 20.675 37.614 104.272 0.30 37.23 422 VAL B C 1
ATOM 8344 O O A VAL B 1 392 ? 18.414 37.739 103.424 0.70 31.62 422 VAL B O 1
ATOM 8345 O O B VAL B 1 392 ? 20.081 38.052 103.275 0.30 37.31 422 VAL B O 1
ATOM 8352 N N A ASN B 1 393 ? 19.684 38.429 105.135 0.70 33.05 423 ASN B N 1
ATOM 8353 N N B ASN B 1 393 ? 20.519 38.137 105.491 0.30 38.18 423 ASN B N 1
ATOM 8354 C CA A ASN B 1 393 ? 19.045 39.762 105.264 0.70 33.64 423 ASN B CA 1
ATOM 8355 C CA B ASN B 1 393 ? 19.564 39.247 105.726 0.30 38.80 423 ASN B CA 1
ATOM 8356 C C A ASN B 1 393 ? 19.386 40.705 104.088 0.70 33.29 423 ASN B C 1
ATOM 8357 C C B ASN B 1 393 ? 19.947 40.504 104.935 0.30 39.16 423 ASN B C 1
ATOM 8358 O O A ASN B 1 393 ? 20.541 40.757 103.635 0.70 33.19 423 ASN B O 1
ATOM 8359 O O B ASN B 1 393 ? 21.118 40.869 104.855 0.30 39.25 423 ASN B O 1
ATOM 8368 N N A TYR B 1 394 ? 18.382 41.460 103.618 0.70 33.02 424 TYR B N 1
ATOM 8369 N N B TYR B 1 394 ? 18.939 41.158 104.357 0.30 39.56 424 TYR B N 1
ATOM 8370 C CA A TYR B 1 394 ? 18.620 42.491 102.640 0.70 32.72 424 TYR B CA 1
ATOM 8371 C CA B TYR B 1 394 ? 19.173 42.313 103.478 0.30 39.80 424 TYR B CA 1
ATOM 8372 C C A TYR B 1 394 ? 19.380 43.622 103.338 0.70 32.40 424 TYR B C 1
ATOM 8373 C C B TYR B 1 394 ? 19.865 43.454 104.204 0.30 39.80 424 TYR B C 1
ATOM 8374 O O A TYR B 1 394 ? 18.996 44.059 104.470 0.70 32.49 424 TYR B O 1
ATOM 8375 O O B TYR B 1 394 ? 19.432 43.888 105.279 0.30 39.84 424 TYR B O 1
ATOM 8392 N N A LYS B 1 395 ? 20.455 44.071 102.687 0.70 32.04 425 LYS B N 1
ATOM 8393 N N B LYS B 1 395 ? 20.938 43.945 103.602 0.30 39.78 425 LYS B N 1
ATOM 8394 C CA A LYS B 1 395 ? 21.180 45.309 103.035 0.70 32.19 425 LYS B CA 1
ATOM 8395 C CA B LYS B 1 395 ? 21.590 45.162 104.061 0.30 39.73 425 LYS B CA 1
ATOM 8396 C C A LYS B 1 395 ? 21.391 46.090 101.760 0.70 31.62 425 LYS B C 1
ATOM 8397 C C B LYS B 1 395 ? 21.480 46.211 102.963 0.30 39.47 425 LYS B C 1
ATOM 8398 O O A LYS B 1 395 ? 21.468 45.501 100.683 0.70 31.60 425 LYS B O 1
ATOM 8399 O O B LYS B 1 395 ? 20.405 46.389 102.358 0.30 39.58 425 LYS B O 1
ATOM 8410 N N A ALA B 1 396 ? 21.508 47.421 101.860 0.70 30.78 426 ALA B N 1
ATOM 8411 N N B ALA B 1 396 ? 22.586 46.903 102.705 0.30 39.04 426 ALA B N 1
ATOM 8412 C CA A ALA B 1 396 ? 21.883 48.215 100.685 0.70 30.00 426 ALA B CA 1
ATOM 8413 C CA B ALA B 1 396 ? 22.682 47.808 101.564 0.30 38.67 426 ALA B CA 1
ATOM 8414 C C A ALA B 1 396 ? 23.163 47.635 100.112 0.70 29.60 426 ALA B C 1
ATOM 8415 C C B ALA B 1 396 ? 23.887 47.399 100.731 0.30 38.19 426 ALA B C 1
ATOM 8416 O O A ALA B 1 396 ? 23.279 47.448 98.931 0.70 28.96 426 ALA B O 1
ATOM 8417 O O B ALA B 1 396 ? 24.139 47.940 99.636 0.30 38.19 426 ALA B O 1
ATOM 8420 N N A ASN B 1 397 ? 24.109 47.304 101.000 0.70 29.18 427 ASN B N 1
ATOM 8421 N N B ASN B 1 397 ? 24.617 46.417 101.250 0.30 37.51 427 ASN B N 1
ATOM 8422 C CA A ASN B 1 397 ? 25.373 46.762 100.595 0.70 28.91 427 ASN B CA 1
ATOM 8423 C CA B ASN B 1 397 ? 25.871 45.975 100.647 0.30 36.89 427 ASN B CA 1
ATOM 8424 C C A ASN B 1 397 ? 25.519 45.335 101.114 0.70 27.94 427 ASN B C 1
ATOM 8425 C C B ASN B 1 397 ? 26.115 44.454 100.870 0.30 36.27 427 ASN B C 1
ATOM 8426 O O A ASN B 1 397 ? 25.684 45.107 102.290 0.70 28.14 427 ASN B O 1
ATOM 8427 O O B ASN B 1 397 ? 26.790 44.041 101.845 0.30 36.03 427 ASN B O 1
ATOM 8436 N N A VAL B 1 398 ? 25.384 44.360 100.158 0.50 26.84 428 VAL B N 1
ATOM 8437 N N B VAL B 1 398 ? 25.577 43.630 99.965 0.50 35.55 428 VAL B N 1
ATOM 8438 C CA A VAL B 1 398 ? 25.465 42.892 100.430 0.50 26.22 428 VAL B CA 1
ATOM 8439 C CA B VAL B 1 398 ? 25.641 42.202 100.129 0.50 34.86 428 VAL B CA 1
ATOM 8440 C C A VAL B 1 398 ? 26.605 42.299 99.669 0.50 24.99 428 VAL B C 1
ATOM 8441 C C B VAL B 1 398 ? 27.036 41.762 99.705 0.50 33.92 428 VAL B C 1
ATOM 8442 O O A VAL B 1 398 ? 26.798 42.591 98.495 0.50 24.80 428 VAL B O 1
ATOM 8443 O O B VAL B 1 398 ? 27.603 42.292 98.727 0.50 34.07 428 VAL B O 1
ATOM 8450 N N A SER B 1 399 ? 27.352 41.445 100.320 0.50 23.43 429 SER B N 1
ATOM 8451 N N B SER B 1 399 ? 27.611 40.828 100.440 0.50 32.81 429 SER B N 1
ATOM 8452 C CA A SER B 1 399 ? 28.401 40.710 99.648 0.50 22.74 429 SER B CA 1
ATOM 8453 C CA B SER B 1 399 ? 28.930 40.288 100.059 0.50 31.60 429 SER B CA 1
ATOM 8454 C C A SER B 1 399 ? 28.276 39.209 99.972 0.50 21.15 429 SER B C 1
ATOM 8455 C C B SER B 1 399 ? 29.182 38.857 100.580 0.50 30.24 429 SER B C 1
ATOM 8456 O O A SER B 1 399 ? 27.932 38.830 101.087 0.50 20.62 429 SER B O 1
ATOM 8457 O O B SER B 1 399 ? 29.002 38.564 101.763 0.50 29.95 429 SER B O 1
ATOM 8462 N N A ILE B 1 400 ? 28.567 38.361 98.988 0.50 19.41 430 ILE B N 1
ATOM 8463 N N B ILE B 1 400 ? 29.609 37.984 99.674 0.50 28.37 430 ILE B N 1
ATOM 8464 C CA A ILE B 1 400 ? 28.667 36.919 99.238 0.50 18.63 430 ILE B CA 1
ATOM 8465 C CA B ILE B 1 400 ? 29.802 36.545 100.000 0.50 27.02 430 ILE B CA 1
ATOM 8466 C C A ILE B 1 400 ? 29.943 36.359 98.571 0.50 17.53 430 ILE B C 1
ATOM 8467 C C B ILE B 1 400 ? 31.022 35.927 99.244 0.50 25.51 430 ILE B C 1
ATOM 8468 O O A ILE B 1 400 ? 30.423 36.881 97.607 0.50 16.86 430 ILE B O 1
ATOM 8469 O O B ILE B 1 400 ? 31.418 36.427 98.188 0.50 25.37 430 ILE B O 1
ATOM 8478 N N A PRO B 1 401 ? 30.490 35.338 99.150 0.50 16.75 431 PRO B N 1
ATOM 8479 N N B PRO B 1 401 ? 31.616 34.869 99.813 0.50 23.82 431 PRO B N 1
ATOM 8480 C CA A PRO B 1 401 ? 31.660 34.676 98.594 0.50 16.99 431 PRO B CA 1
ATOM 8481 C CA B PRO B 1 401 ? 32.685 34.131 99.126 0.50 22.42 431 PRO B CA 1
ATOM 8482 C C A PRO B 1 401 ? 31.345 33.803 97.374 0.50 15.96 431 PRO B C 1
ATOM 8483 C C B PRO B 1 401 ? 32.179 33.422 97.918 0.50 20.82 431 PRO B C 1
ATOM 8484 O O A PRO B 1 401 ? 30.318 33.154 97.323 0.50 16.09 431 PRO B O 1
ATOM 8485 O O B PRO B 1 401 ? 31.092 32.809 97.934 0.50 19.86 431 PRO B O 1
ATOM 8492 N N A ASN B 1 402 ? 32.254 33.850 96.394 0.50 15.45 432 ASN B N 1
ATOM 8493 N N B ASN B 1 402 ? 32.953 33.521 96.858 0.50 19.48 432 ASN B N 1
ATOM 8494 C CA A ASN B 1 402 ? 32.278 32.933 95.259 0.50 15.15 432 ASN B CA 1
ATOM 8495 C CA B ASN B 1 402 ? 32.751 32.734 95.684 0.50 18.50 432 ASN B CA 1
ATOM 8496 C C A ASN B 1 402 ? 33.016 31.651 95.671 0.50 15.79 432 ASN B C 1
ATOM 8497 C C B ASN B 1 402 ? 33.136 31.306 96.032 0.50 18.36 432 ASN B C 1
ATOM 8498 O O A ASN B 1 402 ? 34.144 31.699 96.122 0.50 15.32 432 ASN B O 1
ATOM 8499 O O B ASN B 1 402 ? 34.137 31.079 96.674 0.50 18.60 432 ASN B O 1
ATOM 8508 N N A THR B 1 403 ? 32.348 30.498 95.535 0.50 16.39 433 THR B N 1
ATOM 8509 N N B THR B 1 403 ? 32.308 30.350 95.603 0.50 18.22 433 THR B N 1
ATOM 8510 C CA A THR B 1 403 ? 32.974 29.197 95.884 0.50 16.86 433 THR B CA 1
ATOM 8511 C CA B THR B 1 403 ? 32.551 28.919 95.869 0.50 17.87 433 THR B CA 1
ATOM 8512 C C A THR B 1 403 ? 33.056 28.227 94.647 0.50 16.17 433 THR B C 1
ATOM 8513 C C B THR B 1 403 ? 32.734 28.112 94.598 0.50 16.80 433 THR B C 1
ATOM 8514 O O A THR B 1 403 ? 33.448 27.048 94.803 0.50 16.98 433 THR B O 1
ATOM 8515 O O B THR B 1 403 ? 32.826 26.908 94.662 0.50 17.56 433 THR B O 1
ATOM 8522 N N . VAL B 1 404 ? 32.732 28.756 93.446 1.00 15.35 434 VAL B N 1
ATOM 8523 C CA . VAL B 1 404 ? 32.722 27.982 92.196 1.00 14.13 434 VAL B CA 1
ATOM 8524 C C . VAL B 1 404 ? 34.179 27.684 91.813 1.00 14.09 434 VAL B C 1
ATOM 8525 O O . VAL B 1 404 ? 34.959 28.617 91.579 1.00 13.72 434 VAL B O 1
ATOM 8529 N N A LYS B 1 405 ? 34.549 26.408 91.770 0.40 13.14 435 LYS B N 1
ATOM 8530 N N B LYS B 1 405 ? 34.558 26.390 91.834 0.40 13.11 435 LYS B N 1
ATOM 8531 N N C LYS B 1 405 ? 34.495 26.416 91.662 0.20 12.92 435 LYS B N 1
ATOM 8532 C CA A LYS B 1 405 ? 35.940 25.958 91.546 0.40 12.95 435 LYS B CA 1
ATOM 8533 C CA B LYS B 1 405 ? 35.936 26.020 91.516 0.40 13.03 435 LYS B CA 1
ATOM 8534 C CA C LYS B 1 405 ? 35.851 25.974 91.547 0.20 12.38 435 LYS B CA 1
ATOM 8535 C C A LYS B 1 405 ? 36.011 25.148 90.265 0.40 12.40 435 LYS B C 1
ATOM 8536 C C B LYS B 1 405 ? 36.060 25.111 90.318 0.40 12.36 435 LYS B C 1
ATOM 8537 C C C LYS B 1 405 ? 36.033 25.094 90.301 0.20 12.16 435 LYS B C 1
ATOM 8538 O O A LYS B 1 405 ? 35.207 24.268 90.035 0.40 12.33 435 LYS B O 1
ATOM 8539 O O B LYS B 1 405 ? 35.355 24.117 90.201 0.40 11.80 435 LYS B O 1
ATOM 8540 O O C LYS B 1 405 ? 35.315 24.122 90.119 0.20 11.89 435 LYS B O 1
ATOM 8556 N N . ASN B 1 406 ? 37.009 25.454 89.451 1.00 11.93 436 ASN B N 1
ATOM 8557 C CA . ASN B 1 406 ? 37.332 24.681 88.291 1.00 12.15 436 ASN B CA 1
ATOM 8558 C C . ASN B 1 406 ? 38.119 23.424 88.701 1.00 11.41 436 ASN B C 1
ATOM 8559 O O . ASN B 1 406 ? 38.503 23.231 89.838 1.00 10.95 436 ASN B O 1
ATOM 8564 N N . VAL B 1 407 ? 38.357 22.553 87.724 1.00 11.72 437 VAL B N 1
ATOM 8565 C CA . VAL B 1 407 ? 39.040 21.295 87.945 1.00 12.02 437 VAL B CA 1
ATOM 8566 C C . VAL B 1 407 ? 40.459 21.497 88.492 1.00 12.25 437 VAL B C 1
ATOM 8567 O O . VAL B 1 407 ? 40.964 20.669 89.234 1.00 12.35 437 VAL B O 1
ATOM 8571 N N . THR B 1 408 ? 41.040 22.640 88.191 1.00 12.25 438 THR B N 1
ATOM 8572 C CA . THR B 1 408 ? 42.387 23.057 88.709 1.00 12.84 438 THR B CA 1
ATOM 8573 C C . THR B 1 408 ? 42.390 23.506 90.126 1.00 13.61 438 THR B C 1
ATOM 8574 O O . THR B 1 408 ? 43.509 23.737 90.724 1.00 13.97 438 THR B O 1
ATOM 8578 N N . GLY B 1 409 ? 41.201 23.705 90.700 1.00 12.95 439 GLY B N 1
ATOM 8579 C CA . GLY B 1 409 ? 41.082 24.299 92.014 1.00 13.73 439 GLY B CA 1
ATOM 8580 C C . GLY B 1 409 ? 40.958 25.775 91.991 1.00 14.35 439 GLY B C 1
ATOM 8581 O O . GLY B 1 409 ? 40.676 26.380 93.050 1.00 15.56 439 GLY B O 1
ATOM 8582 N N . ALA B 1 410 ? 41.115 26.411 90.824 1.00 13.85 440 ALA B N 1
ATOM 8583 C CA . ALA B 1 410 ? 40.958 27.893 90.745 1.00 13.93 440 ALA B CA 1
ATOM 8584 C C . ALA B 1 410 ? 39.481 28.324 90.795 1.00 14.77 440 ALA B C 1
ATOM 8585 O O . ALA B 1 410 ? 38.620 27.668 90.175 1.00 13.88 440 ALA B O 1
ATOM 8587 N N . LEU B 1 411 ? 39.172 29.424 91.501 1.00 14.55 441 LEU B N 1
ATOM 8588 C CA . LEU B 1 411 ? 37.871 29.987 91.463 1.00 15.16 441 LEU B CA 1
ATOM 8589 C C . LEU B 1 411 ? 37.567 30.502 90.084 1.00 14.85 441 LEU B C 1
ATOM 8590 O O . LEU B 1 411 ? 38.443 31.051 89.390 1.00 15.93 441 LEU B O 1
ATOM 8595 N N . ILE B 1 412 ? 36.332 30.304 89.657 1.00 14.21 442 ILE B N 1
ATOM 8596 C CA . ILE B 1 412 ? 35.856 30.811 88.405 1.00 14.31 442 ILE B CA 1
ATOM 8597 C C . ILE B 1 412 ? 35.115 32.124 88.655 1.00 15.08 442 ILE B C 1
ATOM 8598 O O . ILE B 1 412 ? 34.165 32.164 89.453 1.00 15.75 442 ILE B O 1
ATOM 8603 N N . ALA B 1 413 ? 35.526 33.187 87.989 1.00 16.81 443 ALA B N 1
ATOM 8604 C CA . ALA B 1 413 ? 34.904 34.486 88.205 1.00 17.01 443 ALA B CA 1
ATOM 8605 C C . ALA B 1 413 ? 33.510 34.442 87.643 1.00 17.47 443 ALA B C 1
ATOM 8606 O O . ALA B 1 413 ? 33.280 33.800 86.616 1.00 17.74 443 ALA B O 1
ATOM 8608 N N . PRO B 1 414 ? 32.545 35.122 88.267 1.00 16.93 444 PRO B N 1
ATOM 8609 C CA . PRO B 1 414 ? 31.255 35.215 87.652 1.00 17.39 444 PRO B CA 1
ATOM 8610 C C . PRO B 1 414 ? 31.268 35.790 86.269 1.00 17.08 444 PRO B C 1
ATOM 8611 O O . PRO B 1 414 ? 32.104 36.739 85.966 1.00 18.01 444 PRO B O 1
ATOM 8615 N N A ALA B 1 415 ? 30.346 35.302 85.406 0.50 15.95 445 ALA B N 1
ATOM 8616 N N B ALA B 1 415 ? 30.419 35.261 85.405 0.50 17.51 445 ALA B N 1
ATOM 8617 C CA A ALA B 1 415 ? 30.177 35.756 84.002 0.50 15.65 445 ALA B CA 1
ATOM 8618 C CA B ALA B 1 415 ? 30.135 35.863 84.152 0.50 18.13 445 ALA B CA 1
ATOM 8619 C C A ALA B 1 415 ? 29.199 36.932 83.881 0.50 15.10 445 ALA B C 1
ATOM 8620 C C B ALA B 1 415 ? 29.280 37.080 84.413 0.50 18.72 445 ALA B C 1
ATOM 8621 O O A ALA B 1 415 ? 29.400 37.859 83.074 0.50 15.04 445 ALA B O 1
ATOM 8622 O O B ALA B 1 415 ? 29.533 38.152 83.867 0.50 19.12 445 ALA B O 1
ATOM 8625 N N A THR B 1 416 ? 28.146 36.871 84.643 0.50 14.27 446 THR B N 1
ATOM 8626 N N B THR B 1 416 ? 28.279 36.918 85.275 0.50 19.16 446 THR B N 1
ATOM 8627 C CA A THR B 1 416 ? 27.239 38.023 84.821 0.50 14.12 446 THR B CA 1
ATOM 8628 C CA B THR B 1 416 ? 27.396 38.048 85.665 0.50 19.51 446 THR B CA 1
ATOM 8629 C C A THR B 1 416 ? 26.823 38.119 86.252 0.50 14.21 446 THR B C 1
ATOM 8630 C C B THR B 1 416 ? 27.138 38.092 87.177 0.50 20.52 446 THR B C 1
ATOM 8631 O O A THR B 1 416 ? 26.836 37.146 86.982 0.50 13.65 446 THR B O 1
ATOM 8632 O O B THR B 1 416 ? 27.264 37.080 87.891 0.50 20.16 446 THR B O 1
ATOM 8639 N N A ILE B 1 417 ? 26.449 39.311 86.659 0.50 14.58 447 ILE B N 1
ATOM 8640 N N B ILE B 1 417 ? 26.777 39.272 87.658 0.50 21.26 447 ILE B N 1
ATOM 8641 C CA A ILE B 1 417 ? 25.996 39.573 88.002 0.50 14.66 447 ILE B CA 1
ATOM 8642 C CA B ILE B 1 417 ? 26.412 39.453 89.049 0.50 22.15 447 ILE B CA 1
ATOM 8643 C C A ILE B 1 417 ? 24.818 40.508 87.929 0.50 15.20 447 ILE B C 1
ATOM 8644 C C B ILE B 1 417 ? 25.206 40.344 89.100 0.50 22.88 447 ILE B C 1
ATOM 8645 O O A ILE B 1 417 ? 24.870 41.519 87.278 0.50 15.65 447 ILE B O 1
ATOM 8646 O O B ILE B 1 417 ? 25.238 41.482 88.619 0.50 23.32 447 ILE B O 1
ATOM 8655 N N A SER B 1 418 ? 23.767 40.147 88.603 0.50 15.60 448 SER B N 1
ATOM 8656 N N B SER B 1 418 ? 24.124 39.827 89.658 0.50 23.49 448 SER B N 1
ATOM 8657 C CA A SER B 1 418 ? 22.513 40.909 88.553 0.50 16.55 448 SER B CA 1
ATOM 8658 C CA B SER B 1 418 ? 22.885 40.559 89.666 0.50 23.70 448 SER B CA 1
ATOM 8659 C C A SER B 1 418 ? 22.640 42.276 89.241 0.50 17.94 448 SER B C 1
ATOM 8660 C C B SER B 1 418 ? 23.129 41.911 90.287 0.50 24.07 448 SER B C 1
ATOM 8661 O O A SER B 1 418 ? 23.610 42.524 89.942 0.50 18.09 448 SER B O 1
ATOM 8662 O O B SER B 1 418 ? 24.249 42.275 90.593 0.50 24.65 448 SER B O 1
ATOM 8667 N N A ASP B 1 419 ? 21.623 43.170 89.021 0.70 19.79 449 ASP B N 1
ATOM 8668 N N B ASP B 1 419 ? 22.061 42.672 90.456 0.30 24.07 449 ASP B N 1
ATOM 8669 C CA A ASP B 1 419 ? 21.438 44.442 89.840 0.70 20.68 449 ASP B CA 1
ATOM 8670 C CA B ASP B 1 419 ? 22.106 43.945 91.189 0.30 24.16 449 ASP B CA 1
ATOM 8671 C C A ASP B 1 419 ? 22.709 45.254 89.975 0.70 21.12 449 ASP B C 1
ATOM 8672 C C B ASP B 1 419 ? 23.510 44.673 91.242 0.30 24.34 449 ASP B C 1
ATOM 8673 O O A ASP B 1 419 ? 22.974 45.857 91.039 0.70 22.05 449 ASP B O 1
ATOM 8674 O O B ASP B 1 419 ? 23.765 45.403 92.193 0.30 24.50 449 ASP B O 1
ATOM 8683 N N A GLY B 1 420 ? 23.560 45.205 88.922 0.50 20.72 450 GLY B N 1
ATOM 8684 N N B GLY B 1 420 ? 24.408 44.446 90.238 0.50 24.75 450 GLY B N 1
ATOM 8685 C CA A GLY B 1 420 ? 24.788 46.003 88.843 0.50 20.61 450 GLY B CA 1
ATOM 8686 C CA B GLY B 1 420 ? 25.577 45.320 90.036 0.50 24.87 450 GLY B CA 1
ATOM 8687 C C A GLY B 1 420 ? 25.930 45.497 89.708 0.50 20.46 450 GLY B C 1
ATOM 8688 C C B GLY B 1 420 ? 26.559 45.036 91.064 0.50 24.77 450 GLY B C 1
ATOM 8689 O O A GLY B 1 420 ? 26.870 46.226 89.977 0.50 20.56 450 GLY B O 1
ATOM 8690 O O B GLY B 1 420 ? 27.368 45.896 91.450 0.50 24.69 450 GLY B O 1
ATOM 8691 N N A GLY B 1 421 ? 25.844 44.230 90.143 0.50 19.86 451 GLY B N 1
ATOM 8692 N N B GLY B 1 421 ? 26.498 43.816 91.549 0.50 24.20 451 GLY B N 1
ATOM 8693 C CA A GLY B 1 421 ? 26.840 43.655 91.022 0.50 19.43 451 GLY B CA 1
ATOM 8694 C CA B GLY B 1 421 ? 27.499 43.308 92.416 0.50 23.85 451 GLY B CA 1
ATOM 8695 C C A GLY B 1 421 ? 28.228 43.662 90.442 0.50 19.03 451 GLY B C 1
ATOM 8696 C C B GLY B 1 421 ? 28.775 43.328 91.704 0.50 23.53 451 GLY B C 1
ATOM 8697 O O A GLY B 1 421 ? 28.409 43.789 89.218 0.50 17.96 451 GLY B O 1
ATOM 8698 O O B GLY B 1 421 ? 28.823 43.406 90.495 0.50 22.98 451 GLY B O 1
ATOM 8699 N N A SER B 1 422 ? 29.215 43.531 91.319 0.50 19.34 452 SER B N 1
ATOM 8700 N N B SER B 1 422 ? 29.824 43.286 92.454 0.50 23.43 452 SER B N 1
ATOM 8701 C CA A SER B 1 422 ? 30.609 43.558 90.926 0.50 20.11 452 SER B CA 1
ATOM 8702 C CA B SER B 1 422 ? 31.127 43.313 91.890 0.50 23.43 452 SER B CA 1
ATOM 8703 C C A SER B 1 422 ? 31.398 42.452 91.639 0.50 20.19 452 SER B C 1
ATOM 8704 C C B SER B 1 422 ? 31.857 42.082 92.307 0.50 23.47 452 SER B C 1
ATOM 8705 O O A SER B 1 422 ? 30.881 41.793 92.584 0.50 20.17 452 SER B O 1
ATOM 8706 O O B SER B 1 422 ? 31.590 41.499 93.385 0.50 22.90 452 SER B O 1
ATOM 8711 N N A TYR B 1 423 ? 32.649 42.260 91.220 0.50 21.14 453 TYR B N 1
ATOM 8712 N N B TYR B 1 423 ? 32.744 41.636 91.456 0.50 23.70 453 TYR B N 1
ATOM 8713 C CA A TYR B 1 423 ? 33.476 41.114 91.696 0.50 21.18 453 TYR B CA 1
ATOM 8714 C CA B TYR B 1 423 ? 33.625 40.605 91.825 0.50 23.66 453 TYR B CA 1
ATOM 8715 C C A TYR B 1 423 ? 34.985 41.420 91.842 0.50 22.84 453 TYR B C 1
ATOM 8716 C C B TYR B 1 423 ? 35.018 41.107 91.843 0.50 24.06 453 TYR B C 1
ATOM 8717 O O A TYR B 1 423 ? 35.591 42.027 90.930 0.50 23.58 453 TYR B O 1
ATOM 8718 O O B TYR B 1 423 ? 35.562 41.592 90.820 0.50 24.41 453 TYR B O 1
ATOM 8735 N N . THR B 1 424 ? 35.588 40.997 92.990 1.00 23.58 454 THR B N 1
ATOM 8736 C CA . THR B 1 424 ? 37.006 41.002 93.165 1.00 24.61 454 THR B CA 1
ATOM 8737 C C . THR B 1 424 ? 37.306 39.751 93.973 1.00 24.13 454 THR B C 1
ATOM 8738 O O . THR B 1 424 ? 36.909 39.672 95.113 1.00 24.44 454 THR B O 1
ATOM 8742 N N A GLU B 1 425 ? 37.977 38.775 93.337 0.50 23.50 455 GLU B N 1
ATOM 8743 N N B GLU B 1 425 ? 38.051 38.776 93.400 0.50 24.91 455 GLU B N 1
ATOM 8744 C CA A GLU B 1 425 ? 38.273 37.487 93.939 0.50 22.84 455 GLU B CA 1
ATOM 8745 C CA B GLU B 1 425 ? 38.246 37.401 94.034 0.50 25.29 455 GLU B CA 1
ATOM 8746 C C A GLU B 1 425 ? 38.495 37.708 95.410 0.50 21.54 455 GLU B C 1
ATOM 8747 C C B GLU B 1 425 ? 38.927 37.474 95.417 0.50 25.24 455 GLU B C 1
ATOM 8748 O O A GLU B 1 425 ? 39.414 38.454 95.792 0.50 21.88 455 GLU B O 1
ATOM 8749 O O B GLU B 1 425 ? 39.883 38.218 95.576 0.50 25.34 455 GLU B O 1
ATOM 8760 N N A PRO B 1 426 ? 37.677 37.088 96.270 0.50 19.44 456 PRO B N 1
ATOM 8761 N N B PRO B 1 426 ? 38.472 36.658 96.410 0.50 24.89 456 PRO B N 1
ATOM 8762 C CA A PRO B 1 426 ? 36.606 36.138 95.899 0.50 18.58 456 PRO B CA 1
ATOM 8763 C CA B PRO B 1 426 ? 37.426 35.633 96.245 0.50 24.74 456 PRO B CA 1
ATOM 8764 C C A PRO B 1 426 ? 35.125 36.650 96.061 0.50 18.06 456 PRO B C 1
ATOM 8765 C C B PRO B 1 426 ? 36.002 36.099 96.609 0.50 24.64 456 PRO B C 1
ATOM 8766 O O A PRO B 1 426 ? 34.179 35.824 96.033 0.50 18.23 456 PRO B O 1
ATOM 8767 O O B PRO B 1 426 ? 35.098 35.276 96.766 0.50 24.16 456 PRO B O 1
ATOM 8774 N N A ASP B 1 427 ? 34.929 37.950 96.226 0.50 16.77 457 ASP B N 1
ATOM 8775 N N B ASP B 1 427 ? 35.809 37.389 96.752 0.50 24.83 457 ASP B N 1
ATOM 8776 C CA A ASP B 1 427 ? 33.658 38.459 96.717 0.50 16.36 457 ASP B CA 1
ATOM 8777 C CA B ASP B 1 427 ? 34.549 37.886 97.308 0.50 25.04 457 ASP B CA 1
ATOM 8778 C C A ASP B 1 427 ? 32.757 39.046 95.668 0.50 16.17 457 ASP B C 1
ATOM 8779 C C B ASP B 1 427 ? 33.651 38.571 96.290 0.50 25.28 457 ASP B C 1
ATOM 8780 O O A ASP B 1 427 ? 33.191 39.836 94.835 0.50 15.66 457 ASP B O 1
ATOM 8781 O O B ASP B 1 427 ? 34.106 39.343 95.434 0.50 24.89 457 ASP B O 1
ATOM 8790 N N A ILE B 1 428 ? 31.484 38.641 95.691 0.50 15.62 458 ILE B N 1
ATOM 8791 N N B ILE B 1 428 ? 32.368 38.278 96.386 0.50 25.86 458 ILE B N 1
ATOM 8792 C CA A ILE B 1 428 ? 30.480 39.243 94.821 0.50 16.33 458 ILE B CA 1
ATOM 8793 C CA B ILE B 1 428 ? 31.375 38.903 95.537 0.50 26.55 458 ILE B CA 1
ATOM 8794 C C A ILE B 1 428 ? 29.682 40.261 95.621 0.50 16.47 458 ILE B C 1
ATOM 8795 C C B ILE B 1 428 ? 30.629 39.899 96.389 0.50 27.53 458 ILE B C 1
ATOM 8796 O O A ILE B 1 428 ? 29.096 39.939 96.668 0.50 16.20 458 ILE B O 1
ATOM 8797 O O B ILE B 1 428 ? 30.083 39.541 97.431 0.50 27.41 458 ILE B O 1
ATOM 8806 N N A THR B 1 429 ? 29.646 41.482 95.138 0.50 17.17 459 THR B N 1
ATOM 8807 N N B THR B 1 429 ? 30.602 41.145 95.957 0.50 28.60 459 THR B N 1
ATOM 8808 C CA A THR B 1 429 ? 29.045 42.560 95.926 0.50 17.72 459 THR B CA 1
ATOM 8809 C CA B THR B 1 429 ? 29.921 42.187 96.737 0.50 29.83 459 THR B CA 1
ATOM 8810 C C A THR B 1 429 ? 28.018 43.387 95.148 0.50 18.47 459 THR B C 1
ATOM 8811 C C B THR B 1 429 ? 28.789 42.834 95.982 0.50 30.50 459 THR B C 1
ATOM 8812 O O A THR B 1 429 ? 28.155 43.599 93.907 0.50 18.75 459 THR B O 1
ATOM 8813 O O B THR B 1 429 ? 28.737 42.821 94.756 0.50 31.32 459 THR B O 1
ATOM 8820 N N A TRP B 1 430 ? 26.974 43.852 95.889 0.70 19.80 460 TRP B N 1
ATOM 8821 N N B TRP B 1 430 ? 27.866 43.448 96.750 0.30 31.41 460 TRP B N 1
ATOM 8822 C CA A TRP B 1 430 ? 25.914 44.620 95.347 0.70 20.71 460 TRP B CA 1
ATOM 8823 C CA B TRP B 1 430 ? 26.638 44.052 96.189 0.30 32.00 460 TRP B CA 1
ATOM 8824 C C A TRP B 1 430 ? 25.728 45.840 96.171 0.70 22.01 460 TRP B C 1
ATOM 8825 C C B TRP B 1 430 ? 26.419 45.522 96.634 0.30 32.55 460 TRP B C 1
ATOM 8826 O O A TRP B 1 430 ? 25.922 45.809 97.390 0.70 20.96 460 TRP B O 1
ATOM 8827 O O B TRP B 1 430 ? 27.173 46.060 97.436 0.30 32.77 460 TRP B O 1
ATOM 8848 N N A ASN B 1 431 ? 25.372 46.942 95.494 0.70 23.97 461 ASN B N 1
ATOM 8849 N N B ASN B 1 431 ? 25.372 46.145 96.088 0.30 33.18 461 ASN B N 1
ATOM 8850 C CA A ASN B 1 431 ? 24.783 48.094 96.148 0.70 25.43 461 ASN B CA 1
ATOM 8851 C CA B ASN B 1 431 ? 24.952 47.498 96.513 0.30 33.53 461 ASN B CA 1
ATOM 8852 C C A ASN B 1 431 ? 23.365 48.182 95.692 0.70 26.08 461 ASN B C 1
ATOM 8853 C C B ASN B 1 431 ? 23.438 47.675 96.412 0.30 33.56 461 ASN B C 1
ATOM 8854 O O A ASN B 1 431 ? 23.075 48.430 94.485 0.70 25.84 461 ASN B O 1
ATOM 8855 O O B ASN B 1 431 ? 22.816 47.334 95.379 0.30 33.97 461 ASN B O 1
ATOM 8864 N N . LEU B 1 432 ? 22.451 47.958 96.629 0.70 26.80 462 LEU B N 1
ATOM 8865 C CA A LEU B 1 432 ? 21.028 47.882 96.342 0.70 27.69 462 LEU B CA 1
ATOM 8866 C CA B LEU B 1 432 ? 21.748 48.152 97.847 0.30 41.76 462 LEU B CA 1
ATOM 8867 C C A LEU B 1 432 ? 20.357 49.028 97.082 0.70 28.72 462 LEU B C 1
ATOM 8868 C C B LEU B 1 432 ? 21.044 49.394 98.405 0.30 41.71 462 LEU B C 1
ATOM 8869 O O A LEU B 1 432 ? 20.098 48.904 98.286 0.70 29.14 462 LEU B O 1
ATOM 8870 O O B LEU B 1 432 ? 20.969 49.581 99.616 0.30 41.76 462 LEU B O 1
ATOM 8879 N N A PRO B 1 433 ? 20.072 50.163 96.373 0.70 30.04 463 PRO B N 1
ATOM 8880 N N B PRO B 1 433 ? 20.547 50.244 97.511 0.30 41.74 463 PRO B N 1
ATOM 8881 C CA A PRO B 1 433 ? 19.555 51.378 97.046 0.70 30.73 463 PRO B CA 1
ATOM 8882 C CA B PRO B 1 433 ? 19.740 51.402 97.898 0.30 41.78 463 PRO B CA 1
ATOM 8883 C C A PRO B 1 433 ? 18.285 51.123 97.887 0.70 31.19 463 PRO B C 1
ATOM 8884 C C B PRO B 1 433 ? 18.184 51.132 97.826 0.30 41.84 463 PRO B C 1
ATOM 8885 O O A PRO B 1 433 ? 18.119 51.754 98.942 0.70 31.78 463 PRO B O 1
ATOM 8886 O O B PRO B 1 433 ? 17.387 52.078 97.672 0.30 41.68 463 PRO B O 1
ATOM 8893 N N A SER B 1 434 ? 17.414 50.222 97.421 0.70 31.59 464 SER B N 1
ATOM 8894 N N B SER B 1 434 ? 17.784 49.863 97.947 0.30 41.98 464 SER B N 1
ATOM 8895 C CA A SER B 1 434 ? 16.198 49.843 98.179 0.70 32.19 464 SER B CA 1
ATOM 8896 C CA B SER B 1 434 ? 16.347 49.499 97.914 0.30 42.12 464 SER B CA 1
ATOM 8897 C C A SER B 1 434 ? 16.053 48.320 98.258 0.70 32.11 464 SER B C 1
ATOM 8898 C C B SER B 1 434 ? 16.133 47.973 97.762 0.30 42.21 464 SER B C 1
ATOM 8899 O O A SER B 1 434 ? 16.840 47.551 97.580 0.70 32.06 464 SER B O 1
ATOM 8900 O O B SER B 1 434 ? 16.151 47.425 96.646 0.30 42.20 464 SER B O 1
ATOM 8905 N N A TYR B 1 435 ? 15.092 47.850 99.089 0.70 31.91 465 TYR B N 1
ATOM 8906 N N B TYR B 1 435 ? 15.008 47.258 98.980 0.30 43.14 465 TYR B N 1
ATOM 8907 C CA A TYR B 1 435 ? 14.782 46.430 99.170 0.70 31.70 465 TYR B CA 1
ATOM 8908 C CA B TYR B 1 435 ? 14.913 45.829 99.241 0.30 43.15 465 TYR B CA 1
ATOM 8909 C C A TYR B 1 435 ? 14.382 45.875 97.797 0.70 31.43 465 TYR B C 1
ATOM 8910 C C B TYR B 1 435 ? 14.727 45.043 97.935 0.30 43.04 465 TYR B C 1
ATOM 8911 O O A TYR B 1 435 ? 13.812 46.564 96.937 0.70 31.28 465 TYR B O 1
ATOM 8912 O O B TYR B 1 435 ? 13.806 45.309 97.155 0.30 42.95 465 TYR B O 1
ATOM 8929 N N A THR B 1 436 ? 15.537 44.423 97.459 0.70 29.24 466 THR B N 1
ATOM 8930 N N B THR B 1 436 ? 15.148 44.296 98.339 0.30 35.90 466 THR B N 1
ATOM 8931 C CA A THR B 1 436 ? 15.010 43.562 96.404 0.70 29.09 466 THR B CA 1
ATOM 8932 C CA B THR B 1 436 ? 14.801 43.221 97.362 0.30 35.91 466 THR B CA 1
ATOM 8933 C C A THR B 1 436 ? 14.964 42.166 96.985 0.70 28.36 466 THR B C 1
ATOM 8934 C C B THR B 1 436 ? 14.971 41.803 97.969 0.30 35.47 466 THR B C 1
ATOM 8935 O O A THR B 1 436 ? 15.738 41.861 97.896 0.70 28.10 466 THR B O 1
ATOM 8936 O O B THR B 1 436 ? 15.496 41.638 99.073 0.30 35.63 466 THR B O 1
ATOM 8943 N N A ASN B 1 437 ? 14.016 41.329 96.520 0.70 27.65 467 ASN B N 1
ATOM 8944 N N B ASN B 1 437 ? 14.541 40.802 97.221 0.30 34.98 467 ASN B N 1
ATOM 8945 C CA A ASN B 1 437 ? 13.793 40.005 97.175 0.70 27.07 467 ASN B CA 1
ATOM 8946 C CA B ASN B 1 437 ? 14.474 39.422 97.734 0.30 34.53 467 ASN B CA 1
ATOM 8947 C C A ASN B 1 437 ? 14.838 38.932 96.782 0.70 26.11 467 ASN B C 1
ATOM 8948 C C B ASN B 1 437 ? 15.801 38.687 97.681 0.30 33.71 467 ASN B C 1
ATOM 8949 O O A ASN B 1 437 ? 14.913 37.877 97.408 0.70 25.33 467 ASN B O 1
ATOM 8950 O O B ASN B 1 437 ? 16.208 38.047 98.651 0.30 33.75 467 ASN B O 1
ATOM 8959 N N A GLU B 1 438 ? 15.648 39.235 95.774 0.70 25.08 468 GLU B N 1
ATOM 8960 N N B GLU B 1 438 ? 16.468 38.767 96.542 0.30 32.82 468 GLU B N 1
ATOM 8961 C CA A GLU B 1 438 ? 16.753 38.347 95.399 0.70 24.68 468 GLU B CA 1
ATOM 8962 C CA B GLU B 1 438 ? 17.653 37.944 96.307 0.30 31.97 468 GLU B CA 1
ATOM 8963 C C A GLU B 1 438 ? 17.811 39.069 94.573 0.70 23.13 468 GLU B C 1
ATOM 8964 C C B GLU B 1 438 ? 18.813 38.701 95.724 0.30 30.80 468 GLU B C 1
ATOM 8965 O O A GLU B 1 438 ? 17.550 40.070 93.933 0.70 23.68 468 GLU B O 1
ATOM 8966 O O B GLU B 1 438 ? 18.692 39.857 95.293 0.30 30.96 468 GLU B O 1
ATOM 8977 N N A VAL B 1 439 ? 19.017 38.549 94.624 0.70 21.79 469 VAL B N 1
ATOM 8978 N N B VAL B 1 439 ? 19.954 38.030 95.719 0.30 29.32 469 VAL B N 1
ATOM 8979 C CA A VAL B 1 439 ? 20.050 38.908 93.677 0.70 20.24 469 VAL B CA 1
ATOM 8980 C CA B VAL B 1 439 ? 21.051 38.361 94.816 0.30 27.99 469 VAL B CA 1
ATOM 8981 C C A VAL B 1 439 ? 20.577 37.615 93.157 0.70 19.44 469 VAL B C 1
ATOM 8982 C C B VAL B 1 439 ? 21.625 37.007 94.239 0.30 26.86 469 VAL B C 1
ATOM 8983 O O A VAL B 1 439 ? 20.285 36.574 93.700 0.70 18.46 469 VAL B O 1
ATOM 8984 O O B VAL B 1 439 ? 21.288 35.935 94.737 0.30 26.64 469 VAL B O 1
ATOM 8991 N N A SER B 1 440 ? 21.420 37.665 92.099 0.50 17.16 470 SER B N 1
ATOM 8992 N N B SER B 1 440 ? 22.480 37.084 93.215 0.50 25.55 470 SER B N 1
ATOM 8993 C CA A SER B 1 440 ? 21.883 36.414 91.443 0.50 16.55 470 SER B CA 1
ATOM 8994 C CA B SER B 1 440 ? 22.908 35.894 92.478 0.50 24.46 470 SER B CA 1
ATOM 8995 C C A SER B 1 440 ? 23.081 36.644 90.588 0.50 15.72 470 SER B C 1
ATOM 8996 C C B SER B 1 440 ? 23.857 36.268 91.475 0.50 23.40 470 SER B C 1
ATOM 8997 O O A SER B 1 440 ? 23.440 37.809 90.245 0.50 15.12 470 SER B O 1
ATOM 8998 O O B SER B 1 440 ? 23.963 37.444 91.087 0.50 23.35 470 SER B O 1
ATOM 9003 N N A TYR B 1 441 ? 23.725 35.548 90.207 0.50 15.33 471 TYR B N 1
ATOM 9004 N N B TYR B 1 441 ? 24.549 35.270 90.991 0.50 21.69 471 TYR B N 1
ATOM 9005 C CA A TYR B 1 441 ? 24.827 35.632 89.321 0.50 15.72 471 TYR B CA 1
ATOM 9006 C CA B TYR B 1 441 ? 25.453 35.441 89.887 0.50 20.61 471 TYR B CA 1
ATOM 9007 C C A TYR B 1 441 ? 25.025 34.335 88.557 0.50 16.52 471 TYR B C 1
ATOM 9008 C C B TYR B 1 441 ? 25.380 34.223 88.921 0.50 19.87 471 TYR B C 1
ATOM 9009 O O A TYR B 1 441 ? 24.350 33.336 88.774 0.50 15.72 471 TYR B O 1
ATOM 9010 O O B TYR B 1 441 ? 24.830 33.158 89.327 0.50 19.46 471 TYR B O 1
ATOM 9027 N N . THR B 1 442 ? 25.916 34.375 87.650 1.00 18.53 472 THR B N 1
ATOM 9028 C CA . THR B 1 442 ? 26.155 33.241 86.785 1.00 18.50 472 THR B CA 1
ATOM 9029 C C . THR B 1 442 ? 27.629 33.056 86.627 1.00 18.25 472 THR B C 1
ATOM 9030 O O . THR B 1 442 ? 28.415 33.947 86.887 1.00 18.23 472 THR B O 1
ATOM 9034 N N . PHE B 1 443 ? 28.004 31.844 86.235 1.00 17.12 473 PHE B N 1
ATOM 9035 C CA . PHE B 1 443 ? 29.369 31.543 85.810 1.00 15.44 473 PHE B CA 1
ATOM 9036 C C . PHE B 1 443 ? 29.270 30.730 84.507 1.00 14.47 473 PHE B C 1
ATOM 9037 O O . PHE B 1 443 ? 28.243 30.080 84.208 1.00 13.98 473 PHE B O 1
ATOM 9045 N N . SER B 1 444 ? 30.309 30.781 83.697 1.00 13.84 474 SER B N 1
ATOM 9046 C CA . SER B 1 444 ? 30.341 30.093 82.434 1.00 14.07 474 SER B CA 1
ATOM 9047 C C . SER B 1 444 ? 31.809 29.899 82.023 1.00 14.77 474 SER B C 1
ATOM 9048 O O . SER B 1 444 ? 32.473 30.854 81.618 1.00 16.96 474 SER B O 1
ATOM 9051 N N . GLN B 1 445 ? 32.299 28.677 82.134 1.00 13.41 475 GLN B N 1
ATOM 9052 C CA . GLN B 1 445 ? 33.725 28.389 81.953 1.00 12.95 475 GLN B CA 1
ATOM 9053 C C . GLN B 1 445 ? 33.890 27.134 81.119 1.00 12.28 475 GLN B C 1
ATOM 9054 O O . GLN B 1 445 ? 33.660 26.056 81.617 1.00 12.25 475 GLN B O 1
ATOM 9060 N N . PRO B 1 446 ? 34.307 27.267 79.885 1.00 12.18 476 PRO B N 1
ATOM 9061 C CA . PRO B 1 446 ? 34.727 26.107 79.123 1.00 11.86 476 PRO B CA 1
ATOM 9062 C C . PRO B 1 446 ? 35.782 25.325 79.877 1.00 11.31 476 PRO B C 1
ATOM 9063 O O . PRO B 1 446 ? 36.629 25.903 80.548 1.00 10.95 476 PRO B O 1
ATOM 9067 N N . VAL B 1 447 ? 35.728 24.018 79.785 1.00 11.16 477 VAL B N 1
ATOM 9068 C CA . VAL B 1 447 ? 36.681 23.158 80.442 1.00 10.40 477 VAL B CA 1
ATOM 9069 C C . VAL B 1 447 ? 36.781 21.828 79.731 1.00 10.37 477 VAL B C 1
ATOM 9070 O O . VAL B 1 447 ? 35.785 21.316 79.216 1.00 10.58 477 VAL B O 1
ATOM 9074 N N . THR B 1 448 ? 37.986 21.259 79.707 1.00 9.74 478 THR B N 1
ATOM 9075 C CA . THR B 1 448 ? 38.291 19.975 79.187 1.00 10.32 478 THR B CA 1
ATOM 9076 C C . THR B 1 448 ? 38.922 19.109 80.291 1.00 10.04 478 THR B C 1
ATOM 9077 O O . THR B 1 448 ? 39.767 19.561 81.028 1.00 11.20 478 THR B O 1
ATOM 9081 N N . ILE B 1 449 ? 38.463 17.863 80.411 1.00 10.12 479 ILE B N 1
ATOM 9082 C CA . ILE B 1 449 ? 39.093 16.869 81.255 1.00 10.07 479 ILE B CA 1
ATOM 9083 C C . ILE B 1 449 ? 39.378 15.684 80.352 1.00 9.98 479 ILE B C 1
ATOM 9084 O O . ILE B 1 449 ? 38.468 15.167 79.729 1.00 9.86 479 ILE B O 1
ATOM 9089 N N . GLY B 1 450 ? 40.614 15.220 80.297 1.00 10.27 480 GLY B N 1
ATOM 9090 C CA . GLY B 1 450 ? 41.036 14.286 79.320 1.00 10.50 480 GLY B CA 1
ATOM 9091 C C . GLY B 1 450 ? 40.921 14.870 77.980 1.00 11.14 480 GLY B C 1
ATOM 9092 O O . GLY B 1 450 ? 41.654 15.770 77.641 1.00 11.76 480 GLY B O 1
ATOM 9093 N N . LYS B 1 451 ? 40.043 14.334 77.183 1.00 10.90 481 LYS B N 1
ATOM 9094 C CA . LYS B 1 451 ? 39.734 14.866 75.873 1.00 11.07 481 LYS B CA 1
ATOM 9095 C C . LYS B 1 451 ? 38.299 15.382 75.782 1.00 11.46 481 LYS B C 1
ATOM 9096 O O . LYS B 1 451 ? 37.900 15.852 74.714 1.00 13.34 481 LYS B O 1
ATOM 9102 N N . GLY B 1 452 ? 37.527 15.272 76.859 1.00 10.41 482 GLY B N 1
ATOM 9103 C CA . GLY B 1 452 ? 36.134 15.685 76.826 1.00 11.02 482 GLY B CA 1
ATOM 9104 C C . GLY B 1 452 ? 35.978 17.112 77.203 1.00 10.42 482 GLY B C 1
ATOM 9105 O O . GLY B 1 452 ? 36.483 17.547 78.233 1.00 11.96 482 GLY B O 1
ATOM 9106 N N A THR B 1 453 ? 35.232 17.847 76.399 0.50 10.68 483 THR B N 1
ATOM 9107 N N B THR B 1 453 ? 35.251 17.863 76.370 0.50 11.18 483 THR B N 1
ATOM 9108 C CA A THR B 1 453 ? 35.058 19.250 76.619 0.50 11.08 483 THR B CA 1
ATOM 9109 C CA B THR B 1 453 ? 35.083 19.310 76.545 0.50 12.00 483 THR B CA 1
ATOM 9110 C C A THR B 1 453 ? 33.626 19.640 76.831 0.50 10.43 483 THR B C 1
ATOM 9111 C C B THR B 1 453 ? 33.639 19.689 76.774 0.50 10.99 483 THR B C 1
ATOM 9112 O O A THR B 1 453 ? 32.709 19.021 76.278 0.50 10.33 483 THR B O 1
ATOM 9113 O O B THR B 1 453 ? 32.730 19.099 76.176 0.50 10.93 483 THR B O 1
ATOM 9120 N N . THR B 1 454 ? 33.420 20.687 77.638 1.00 11.11 484 THR B N 1
ATOM 9121 C CA . THR B 1 454 ? 32.098 21.192 77.914 1.00 11.28 484 THR B CA 1
ATOM 9122 C C . THR B 1 454 ? 32.213 22.634 78.363 1.00 11.97 484 THR B C 1
ATOM 9123 O O . THR B 1 454 ? 33.308 23.194 78.359 1.00 13.21 484 THR B O 1
ATOM 9127 N N . THR B 1 455 ? 31.108 23.231 78.750 1.00 11.91 485 THR B N 1
ATOM 9128 C CA . THR B 1 455 ? 31.098 24.452 79.505 1.00 12.93 485 THR B CA 1
ATOM 9129 C C . THR B 1 455 ? 30.549 24.164 80.853 1.00 12.86 485 THR B C 1
ATOM 9130 O O . THR B 1 455 ? 29.427 23.658 80.979 1.00 12.96 485 THR B O 1
ATOM 9134 N N . PHE B 1 456 ? 31.291 24.494 81.873 1.00 11.15 486 PHE B N 1
ATOM 9135 C CA . PHE B 1 456 ? 30.806 24.372 83.249 1.00 11.39 486 PHE B CA 1
ATOM 9136 C C . PHE B 1 456 ? 30.177 25.730 83.556 1.00 12.51 486 PHE B C 1
ATOM 9137 O O . PHE B 1 456 ? 30.859 26.735 83.619 1.00 12.68 486 PHE B O 1
ATOM 9145 N N . SER B 1 457 ? 28.873 25.748 83.675 1.00 12.43 487 SER B N 1
ATOM 9146 C CA . SER B 1 457 ? 28.158 26.986 83.845 1.00 13.27 487 SER B CA 1
ATOM 9147 C C . SER B 1 457 ? 27.083 26.794 84.869 1.00 13.78 487 SER B C 1
ATOM 9148 O O . SER B 1 457 ? 26.693 25.672 85.165 1.00 13.56 487 SER B O 1
ATOM 9151 N N A GLY B 1 458 ? 26.523 27.904 85.335 0.50 12.66 488 GLY B N 1
ATOM 9152 N N B GLY B 1 458 ? 26.647 27.885 85.517 0.50 13.75 488 GLY B N 1
ATOM 9153 C CA A GLY B 1 458 ? 25.401 27.850 86.224 0.50 12.44 488 GLY B CA 1
ATOM 9154 C CA B GLY B 1 458 ? 25.586 27.782 86.522 0.50 13.99 488 GLY B CA 1
ATOM 9155 C C A GLY B 1 458 ? 24.843 29.172 86.526 0.50 11.17 488 GLY B C 1
ATOM 9156 C C B GLY B 1 458 ? 25.133 29.094 87.098 0.50 14.02 488 GLY B C 1
ATOM 9157 O O A GLY B 1 458 ? 25.394 30.228 86.115 0.50 10.93 488 GLY B O 1
ATOM 9158 O O B GLY B 1 458 ? 25.710 30.112 86.831 0.50 12.91 488 GLY B O 1
ATOM 9159 N N A THR B 1 459 ? 23.759 29.140 87.272 0.50 11.33 489 THR B N 1
ATOM 9160 N N B THR B 1 459 ? 24.099 29.026 87.926 0.50 13.86 489 THR B N 1
ATOM 9161 C CA A THR B 1 459 ? 23.099 30.337 87.764 0.50 11.55 489 THR B CA 1
ATOM 9162 C CA B THR B 1 459 ? 23.503 30.191 88.548 0.50 14.71 489 THR B CA 1
ATOM 9163 C C A THR B 1 459 ? 22.862 30.124 89.213 0.50 11.96 489 THR B C 1
ATOM 9164 C C B THR B 1 459 ? 23.362 29.942 90.040 0.50 15.42 489 THR B C 1
ATOM 9165 O O A THR B 1 459 ? 22.281 29.119 89.614 0.50 11.28 489 THR B O 1
ATOM 9166 O O B THR B 1 459 ? 22.762 28.960 90.464 0.50 14.81 489 THR B O 1
ATOM 9173 N N A VAL B 1 460 ? 23.287 31.095 90.021 0.50 12.79 490 VAL B N 1
ATOM 9174 N N B VAL B 1 460 ? 23.907 30.864 90.833 0.50 16.69 490 VAL B N 1
ATOM 9175 C CA A VAL B 1 460 ? 23.179 31.000 91.443 0.50 12.77 490 VAL B CA 1
ATOM 9176 C CA B VAL B 1 460 ? 23.975 30.710 92.247 0.50 17.73 490 VAL B CA 1
ATOM 9177 C C A VAL B 1 460 ? 22.275 32.114 91.967 0.50 13.49 490 VAL B C 1
ATOM 9178 C C B VAL B 1 460 ? 23.036 31.721 92.881 0.50 18.72 490 VAL B C 1
ATOM 9179 O O A VAL B 1 460 ? 22.441 33.288 91.617 0.50 13.38 490 VAL B O 1
ATOM 9180 O O B VAL B 1 460 ? 23.144 32.929 92.645 0.50 18.39 490 VAL B O 1
ATOM 9187 N N A THR B 1 461 ? 21.328 31.728 92.789 0.50 14.49 491 THR B N 1
ATOM 9188 N N B THR B 1 461 ? 22.117 31.223 93.670 0.50 19.36 491 THR B N 1
ATOM 9189 C CA A THR B 1 461 ? 20.286 32.649 93.269 0.50 15.69 491 THR B CA 1
ATOM 9190 C CA B THR B 1 461 ? 21.148 32.033 94.245 0.50 20.27 491 THR B CA 1
ATOM 9191 C C A THR B 1 461 ? 20.427 32.886 94.750 0.50 17.13 491 THR B C 1
ATOM 9192 C C B THR B 1 461 ? 21.524 32.262 95.758 0.50 20.20 491 THR B C 1
ATOM 9193 O O A THR B 1 461 ? 20.505 31.914 95.516 0.50 16.05 491 THR B O 1
ATOM 9194 O O B THR B 1 461 ? 21.867 31.342 96.475 0.50 20.07 491 THR B O 1
ATOM 9201 N N A GLN B 1 462 ? 20.427 34.213 95.167 0.70 18.87 492 GLN B N 1
ATOM 9202 N N B GLN B 1 462 ? 21.489 33.549 96.188 0.30 20.53 492 GLN B N 1
ATOM 9203 C CA A GLN B 1 462 ? 20.583 34.617 96.578 0.70 20.59 492 GLN B CA 1
ATOM 9204 C CA B GLN B 1 462 ? 21.820 33.937 97.582 0.30 21.09 492 GLN B CA 1
ATOM 9205 C C A GLN B 1 462 ? 19.312 35.313 97.075 0.70 21.50 492 GLN B C 1
ATOM 9206 C C B GLN B 1 462 ? 20.621 34.701 98.296 0.30 22.09 492 GLN B C 1
ATOM 9207 O O A GLN B 1 462 ? 19.120 36.472 96.783 0.70 22.40 492 GLN B O 1
ATOM 9208 O O B GLN B 1 462 ? 20.425 35.915 98.105 0.30 21.71 492 GLN B O 1
ATOM 9219 N N A PRO B 1 463 ? 18.431 34.615 97.817 0.70 22.63 493 PRO B N 1
ATOM 9220 N N B PRO B 1 463 ? 19.853 33.967 99.101 0.30 23.23 493 PRO B N 1
ATOM 9221 C CA A PRO B 1 463 ? 17.232 35.284 98.326 0.70 23.08 493 PRO B CA 1
ATOM 9222 C CA B PRO B 1 463 ? 18.709 34.536 99.854 0.30 24.17 493 PRO B CA 1
ATOM 9223 C C A PRO B 1 463 ? 17.608 36.279 99.397 0.70 23.81 493 PRO B C 1
ATOM 9224 C C B PRO B 1 463 ? 19.095 35.572 100.961 0.30 25.33 493 PRO B C 1
ATOM 9225 O O A PRO B 1 463 ? 18.607 36.062 100.140 0.70 23.85 493 PRO B O 1
ATOM 9226 O O B PRO B 1 463 ? 20.254 35.640 101.373 0.30 25.55 493 PRO B O 1
ATOM 9233 N N A LEU B 1 464 ? 16.864 37.372 99.450 0.70 24.09 494 LEU B N 1
ATOM 9234 N N B LEU B 1 464 ? 18.081 36.334 101.436 0.30 26.73 494 LEU B N 1
ATOM 9235 C CA A LEU B 1 464 ? 17.073 38.390 100.413 0.70 25.33 494 LEU B CA 1
ATOM 9236 C CA B LEU B 1 464 ? 18.259 37.415 102.465 0.30 27.82 494 LEU B CA 1
ATOM 9237 C C A LEU B 1 464 ? 15.794 38.576 101.159 0.70 26.34 494 LEU B C 1
ATOM 9238 C C B LEU B 1 464 ? 16.986 37.527 103.406 0.30 28.36 494 LEU B C 1
ATOM 9239 O O A LEU B 1 464 ? 14.715 38.856 100.558 0.70 26.52 494 LEU B O 1
ATOM 9240 O O B LEU B 1 464 ? 16.535 36.536 103.949 0.30 28.61 494 LEU B O 1
ATOM 9249 N N A LYS B 1 465 ? 15.900 38.438 102.489 0.60 27.61 495 LYS B N 1
ATOM 9250 N N B LYS B 1 465 ? 16.450 38.756 103.587 0.40 29.36 495 LYS B N 1
ATOM 9251 C CA A LYS B 1 465 ? 14.776 38.588 103.395 0.60 28.36 495 LYS B CA 1
ATOM 9252 C CA B LYS B 1 465 ? 15.197 38.971 104.348 0.40 29.72 495 LYS B CA 1
ATOM 9253 C C A LYS B 1 465 ? 14.557 40.052 103.678 0.60 28.92 495 LYS B C 1
ATOM 9254 C C B LYS B 1 465 ? 14.613 40.363 104.046 0.40 29.83 495 LYS B C 1
ATOM 9255 O O A LYS B 1 465 ? 15.520 40.833 103.751 0.60 28.99 495 LYS B O 1
ATOM 9256 O O B LYS B 1 465 ? 15.343 41.349 103.980 0.40 30.04 495 LYS B O 1
ATOM 9267 N N . ALA B 1 466 ? 13.293 40.433 103.869 1.00 29.49 496 ALA B N 1
#